Protein 8R0L (pdb70)

B-factor: mean 43.09, std 18.95, range [13.52, 191.43]

Foldseek 3Di:
DWADALLQFWAQPVLLVLLLCLLVVLLVLLVVQLVVLVVCQQLFDPLLNLLSVLLNLLSVLRNVLSVQLSVLSVVQWPDDDSITGGDPSSVSNPLSVLVSQLSNQLSVLSNLLSLFPDDDVRSVVLSVLLNVLRNQLSVLQCQLCDNPSRNTDLVSLVVSNVRSVVSLVRSLCSSVVRLVVRLVVDDVVLNVLSVVLSCQQNVLVVQLVVLSVLSNPHYHSVSSSVSSNSSSVSSSCCSNVSSVSSVVSSSLVRLVCCVVVVDFRQAFRDDPNRTSHHGDDD/DWADALLQFKAQPVLLVLLLCLLVVLLVLLVVQLVVLVVCQQLFDPLLNLLSVLLNLLSVLRNVLSVQLSVLSVVQWPDDDSITGGDPSSVSNPLSVLVSQLSNQLSLLLNLLSLFPDDDCCNVVLSVLLNVLRNQLSVLQCCLCDNPSRNTDLVSLVVSNVVSVVSLVRSLCSSVVRLVVRLVVDDVVLNVLSVVLSCQQNVLVVQLVVLSVLSNPHYHSVSSSVSSNSSSVSSSCCSNVSSVSSVVSSSLVRLVCCVVVVDFRQAFRDDPNRTSHHGDDD/DWADALLQFWAQPVLLVLLLVLLVVLLVLLVVQLVVLVVCQQLFDPLLNLLSVLLNLLSVLRNVLSVQLSVLSVVQWPDDDSITGGDPSSVSNPLSVLVSQLSNQLSVLSNLLSLFPDDDVRSVVLSVLLNVLRNQLSVLQCQLCDNPPNNTDLVSLVVSNVVSVVSLVRSLCSSVVRLVVRLVVDDVVLNVLSVVLSCQQNVLVVQLVVLSVLSNPHYHSVSSSVSSNSSSVSSSCCSNVSSVSSVVSSSLVRLVCCVVVVDFRQAFRDDPNRTSHHGDDD/DWADALLQFKAQPVLLVLLLCLLVVLLVLLVVQLVVLVVCQQLFDPLLSLLSVLLNLLSVLRNVLSVQLSVLSVVQWPDDDSITGGDPSSVSNPLSVLVSQLSNQLSVLSNLLSLFPDDDVRSVVLSVLLNVLRNQLSVLQCQLCDNPSRNTDLVSLVVSNVVSVVSLVRSLCSSVVRLVVRLVVDDVVLNVLSVVLSCQQNVLVVQLVVLSVLSNPHYHSVSSSVSSNSSSVSSSCCSNVSSVSSVVSSSLVRLVCCVVVVDFRQAFRDDPNRTSHHGDDD/DWADALLQFKAQPVLLVLLLVLLVVLLVLLVVQLVVLVVCQQLFDPLLNLLSVLLNLLSVLRNVLSVQLSVLSVVQWPDDDSITGGDPSSVSNPLSVLVSQLSNQLSVLRNLLSLFPDDDVRSVVLSVLLNVLRNQLSVLQCCLCDNPSRNTDLVSLVVSNVVSVVSLVRNLCSSVVRLVVRLVVDDVVLNVLSVVLSCQQNVLVVQLVVLSVLSNPHYHSVSSSVSSNSSSVSSSCCSNVSSVSSVVSSSLVRLVCCVVVVDFRQAFRDDPNRTSHHGDDD

Solvent-accessible surface area: 47078 Å² total; per-residue (Å²): 112,123,25,37,1,9,21,67,13,40,0,59,68,36,28,13,10,31,0,6,0,20,0,17,8,0,9,14,2,0,36,23,2,32,6,76,4,59,19,16,83,43,16,5,10,14,62,2,38,53,0,4,12,1,8,0,0,0,1,22,2,0,9,76,10,0,62,43,0,16,96,11,3,64,70,0,9,63,67,100,62,79,73,27,50,32,61,62,32,0,29,19,0,12,2,4,2,22,7,1,18,3,19,0,12,10,8,2,0,25,0,0,17,19,0,5,29,27,58,18,112,71,19,58,64,31,77,124,42,0,44,49,4,0,56,65,19,16,38,9,5,0,20,0,1,4,7,68,36,30,0,73,24,31,36,14,0,92,100,60,14,57,59,15,55,81,48,59,101,76,0,15,92,41,0,71,57,9,5,102,102,0,39,106,98,21,52,121,58,0,17,58,28,0,122,67,0,11,100,61,0,28,63,9,13,45,54,31,52,99,7,29,87,22,11,22,110,96,61,25,10,108,76,2,9,29,8,2,46,52,10,0,60,8,0,35,76,4,3,34,32,0,3,21,31,0,22,69,0,0,23,19,25,6,0,26,19,31,141,75,62,58,20,64,14,89,55,4,2,20,20,33,42,85,62,34,4,87,18,20,91,44,113,122,26,38,1,10,20,68,13,40,0,57,67,35,28,16,12,32,0,7,0,19,0,16,9,0,9,15,2,0,35,22,1,32,6,75,4,60,18,16,81,43,15,5,9,13,65,2,38,47,0,4,11,1,8,0,0,0,2,21,3,0,9,77,10,1,61,43,0,16,100,8,3,65,72,0,9,62,65,101,62,79,73,28,50,32,62,61,31,0,28,17,0,12,2,4,2,21,6,1,18,2,21,0,12,8,8,2,0,26,0,0,20,17,0,6,31,22,62,34,144,35,19,92,48,23,79,122,43,0,44,49,4,0,57,64,21,15,39,9,5,1,20,0,2,4,8,69,36,31,0,74,25,30,37,13,0,91,100,60,14,56,60,15,55,81,48,56,100,74,0,16,92,42,0,69,49,8,4,161,101,0,37,106,97,20,53,123,59,0,16,59,30,0,121,69,0,11,100,60,0,29,62,10,12,45,54,31,53,99,6,28,86,22,12,21,112,94,61,25,11,108,75,2,9,29,8,2,44,52,10,0,60,8,0,36,75,4,3,32,33,0,3,20,30,0,21,68,0,0,25,20,23,6,0,26,19,31,141,74,61,58,19,66,14,89,55,4,2,18,18,29,33,77,63,34,4,88,18,21,93,40,150,118,24,49,1,8,23,66,18,39,0,57,67,37,28,13,10,32,0,7,0,18,0,16,9,0,8,14,2,0,35,21,1,30,8,70,3,60,17,15,83,43,16,5,10,14,66,3,38,53,0,4,11,1,6,0,0,0,2,21,3,0,9,76,10,0,61,43,0,15,101,9,3,66,68,0,10,62,66,102,62,78,73,28,50,28,59,61,30,0,28,20,0,13,2,5,2,22,6,1,18,3,20,0,12,9,7,2,0,25,0,0,18,19,0,5,31,25,65,14,115,70,20,59,64,30,76,122,41,0,43,48,4,0,55,65,20,15,37,10,4,1,20,1,1,4,7,86,21,29,0,67,26,24,38,12,0,90,101,63,14,57,60,14,57,82,49,58,101,75,0,15,92,42,0,68,49,8,5,165,102,0,36,106,97,21,52,121,58,0,16,59,30,0,121,69,0,10,102,60,0,28,61,9,13,44,54,31,50,98,6,29,84,22,10,20,111,95,62,26,10,109,77,3,8,30,8,2,44,52,9,0,61,7,0,36,78,4,3,32,34,0,3,22,29,0,23,70,0,0,23,18,25,6,0,27,19,32,142,74,62,57,20,64,14,90,56,3,2,19,20,28,34,76,64,34,4,85,18,20,94,41,113,123,22,36,1,9,20,66,14,41,0,59,66,37,27,15,10,32,0,6,0,19,0,15,9,0,8,15,2,0,35,22,2,32,7,75,3,60,17,15,84,44,16,6,10,14,67,2,38,53,0,2,12,1,9,0,0,0,1,21,3,0,9,76,10,1,60,42,0,16,98,11,3,64,70,0,8,65,66,104,63,78,74,26,51,33,59,59,34,0,29,18,0,12,2,5,2,22,6,1,18,3,22,0,12,9,9,2,0,25,0,0,19,20,0,5,31,27,52,17,110,64,20,60,66,30,79,126,42,0,44,50,4,0,57,63,21,15,39,10,4,0,20,0,1,4,6,69,37,30,0,74,24,31,37,14,0,91,102,61,14,56,59,14,56,81,48,58,101,74,0,15,91,41,0,68,46,8,4,165,103,0,38,108,97,21,54,123,60,0,16,59,30,0,123,69,0,10,103,60,0,29,61,10,12,45,54,31,50,98,7,30,85,22,11,21,111,94,61,26,10,108,76,3,8,29,8,2,45,51,10,0,60,7,0,36,77,4,3,34,34,0,3,20,29,0,20,70,0,0,24,19,24,6,0,26,19,32,142,74,62,58,20,65,15,88,57,3,2,19,22,28,34,78,64,35,4,85,18,20,92,44,112,122,25,37,1,9,21,66,14,42,0,59,68,37,27,14,10,30,0,5,0,20,0,16,8,0,9,14,2,0,35,21,2,31,7,74,3,61,17,15,83,43,16,6,9,14,66,2,39,53,0,3,11,1,8,0,0,0,2,22,3,0,8,76,10,1,61,44,0,16,98,11,3,63,70,0,9,62,65,101,63,80,73,29,50,33,61,61,32,0,30,19,0,12,2,4,2,22,7,1,17,2,20,0,12,9,8,2,0,25,0,0,17,20,0,6,30,26,64,18,112,71,19,61,64,30,76,124,41,0,44,48,4,0,56,64,20,16,38,9,5,0,19,0,1,4,7,70,35,31,0,73,25,30,36,14,0,93,104,60,14,57,59,14,55,81,46,59,100,74,0,15,90,40,0,70,46,8,5,164,102,0,39,107,97,20,54,120,58,0,16,58,29,0,122,69,0,10,102,61,0,28,64,9,13,44,53,32,51,99,7,28,84,21,11,19,112,97,60,25,10,107,77,2,9,31,10,1,45,51,10,0,59,8,0,34,75,3,3,34,34,0,4,21,30,0,22,70,0,0,23,19,24,6,0,26,17,32,140,75,64,57,18,64,14,89,57,4,2,19,21,27,32,78,64,34,4,87,18,20,94,39

Radius of gyration: 31.23 Å; Cα contacts (8 Å, |Δi|>4): 2442; chains: 5; bounding box: 76×76×67 Å

Secondary structure (DSSP, 8-state):
-B---TTSSPEEHHHHHHHHHHHHHHHHHHHHHHHHHHHTGGGS-GGGHHHHHHHHHHHHHHHHHHHHHHHHHHHHEEE-SSEEEE-TTGGGGTTHHHHHHHHHHHHHHHHHHHTSS--TTHHHHHHHHHHHHHHHHHHHHHIIIIISSSS-BHHHHHHHHHHHHHHHHHHHHHHHHHHHHHGGGS-HHHHHHHHHHHHHHHHHHHHHHHHHHHHHH--SHHHHHHHHHHHHHHHHIIIIIIHHHHHHHHHHHHHHHHHTTS---SS-EESSS-EEE-----/-B---GGGSPEEHHHHHHHHHHHHHHHHHHHHHHHHHHHTGGGS-GGGHHHHHHHHHHHHHHHHHHHHHHHHHHTTEEE-SSEEEE-TTGGGGTTHHHHHHHHHHHHHHHHHHHTSS--STTTTTHHHHHHHHHHHHHHHHHIIIIISSSS-BHHHHHHHHHHHHHHHHHHHHHHHHHHHHHGGGS-HHHHHHHHHHHHHHHHHHHHHHHHHHHHHH--SHHHHHHHHHHHHHHHHIIIIIIHHHHHHHHHHHHHHHHHTTS---SS-EESSS-EEE-----/-B---GGGSPEEHHHHHHHHHHHHHHHHHHHHHHHHHHHTGGGS-GGGHHHHHHHHHHHHHHHHHHHHHHHHHHHHEEE-SSEEEE-TTGGGGTTHHHHHHHHHHHHHHHHHHHTSS--THHHHHHHHHHHHHHHHHHHHHHIIIIISSSS-BHHHHHHHHHHHHHHHHHHHHHHHHHHHHHGGGS-HHHHHHHHHHHHHHHHHHHHHHHHHHHHHH--SHHHHHHHHHHHHHHHHIIIIIIHHHHHHHHHHHHHHHHHTTS---SS-EESSS-EEE-----/-B---TTSSPEEHHHHHHHHHHHHHHHHHHHHHHHHHHHTGGGS-GGGHHHHHHHHHHHHHHHHHHHHHHHHHHHHEEE-SSEEEE-TTGGGGTTHHHHHHHHHHHHHHHHHHHTSS--TTHHHHHHHHHHHHHHHHHHHHHIIIIISSSS-BHHHHHHHHHHHHHHHHHHHHHHHHHHHHHGGGS-HHHHHHHHHHHHHHHHHHHHHHHHHHHHHH--SHHHHHHHHHHHHHHHHIIIIIIHHHHHHHHHHHHHHHHHTTS---SS-EESSS-EEE-----/-B---TTSSPEEHHHHHHHHHHHHHHHHHHHHHHHHHHHTGGGS-GGGHHHHHHHHHHHHHHHHHHHHHHHHHHHHEEE-SSEEEE-TTGGGGTTHHHHHHHHHHHHHHHHHHHTSS--TTHHHHHHHHHHHHHHHHHHHHHIIIIISSSS-BHHHHHHHHHHHHHHHHHHHHHHHHHHHHHGGGS-HHHHHHHHHHHHHHHHHHHHHHHHHHHHHH--SHHHHHHHHHHHHHHHHIIIIIIHHHHHHHHHHHHHHHHHTTS---SS-EESSS-EEE-----

Sequence (1410 aa):
DMISAPWEASLTQAEHSLIFYFLALTGSALLFGLARTWLTRGEVGARYRTAVVARSGIMIVATLSYVFMVLAFTSGYDHVGSLWVPNSEAIMTIAPRYVEWSIAVPLLSIELLSVATLSGVSARRTRLAAVAGAFLMIFTGFLGAVVIGDGRSVGSLIIWGAISTVFWIITAVILIRAIRHSLPQLTPEAAALLKTATIFLMSGWAVYPLAYLIQILFAGGLWTTSIHIILCTADIVVKLGFCGLIHRIAKLRTAEDVRAGVDIHTEAIWISSVKQSDAGIPDMISAPWEASLTQAEHSLIFYFLALTGSALLFGLARTWLTRGEVGARYRTAVVARSGIMIVATLSYVFMVLAFTSGYDHVGSLWVPNSEAIMTIAPRYVEWSIAVPLLSIELLSVATLSGVSARRTRLAAVAGAFLMIFTGFLGAVVIGDGRSVGSLIIWGAISTVFWIITAVILIRAIRHSLPQLTPEAAALLKTATIFLMSGWAVYPLAYLIQILFAGGLWTTSIHIILCTADIVVKLGFCGLIHRIAKLRTAEDVRAGVDIHTEAIWISSVKQSDAGIPDMISAPWEASLTQAEHSLIFYFLALTGSALLFGLARTWLTRGEVGARYRTAVVARSGIMIVATLSYVFMVLAFTSGYDHVGSLWVPNSEAIMTIAPRYVEWSIAVPLLSIELLSVATLSGVSARRTRLAAVAGAFLMIFTGFLGAVVIGDGRSVGSLIIWGAISTVFWIITAVILIRAIRHSLPQLTPEAAALLKTATIFLMSGWAVYPLAYLIQILFAGGLWTTSIHIILCTADIVVKLGFCGLIHRIAKLRTAEDVRAGVDIHTEAIWISSVKQSDAGIPDMISAPWEASLTQAEHSLIFYFLALTGSALLFGLARTWLTRGEVGARYRTAVVARSGIMIVATLSYVFMVLAFTSGYDHVGSLWVPNSEAIMTIAPRYVEWSIAVPLLSIELLSVATLSGVSARRTRLAAVAGAFLMIFTGFLGAVVIGDGRSVGSLIIWGAISTVFWIITAVILIRAIRHSLPQLTPEAAALLKTATIFLMSGWAVYPLAYLIQILFAGGLWTTSIHIILCTADIVVKLGFCGLIHRIAKLRTAEDVRAGVDIHTEAIWISSVKQSDAGIPDMISAPWEASLTQAEHSLIFYFLALTGSALLFGLARTWLTRGEVGARYRTAVVARSGIMIVATLSYVFMVLAFTSGYDHVGSLWVPNSEAIMTIAPRYVEWSIAVPLLSIELLSVATLSGVSARRTRLAAVAGAFLMIFTGFLGAVVIGDGRSVGSLIIWGAISTVFWIITAVILIRAIRHSLPQLTPEAAALLKTATIFLMSGWAVYPLAYLIQILFAGGLWTTSIHIILCTADIVVKLGFCGLIHRIAKLRTAEDVRAGVDIHTEAIWISSVKQSDAGIP

Nearest PDB structures (foldseek):
  8r98-assembly1_A  TM=9.808E-01  e=2.076E-27  Subtercola sp.
  8r97-assembly2_I  TM=9.853E-01  e=4.582E-27  Subtercola sp.
  5g2d-assembly1_A  TM=9.516E-01  e=5.881E-10  Nonlabens marinus S1-08
  7o8k-assembly1_A  TM=9.222E-01  e=3.064E-10  Nonlabens marinus S1-08
  5g2c-assembly1_A  TM=9.242E-01  e=7.777E-10  Nonlabens marinus S1-08

InterPro domains:
  IPR001425 Archaeal/bacterial/fungal rhodopsins [PF01036] (26-254)
  IPR001425 Archaeal/bacterial/fungal rhodopsins [PR00251] (55-75)
  IPR001425 Archaeal/bacterial/fungal rhodopsins [PR00251] (99-120)
  IPR001425 Archaeal/bacterial/fungal rhodopsins [PR00251] (160-181)
  IPR001425 Archaeal/bacterial/fungal rhodopsins [PR00251] (201-219)
  IPR001425 Archaeal/bacterial/fungal rhodopsins [PR00251] (233-251)
  IPR001425 Archaeal/bacterial/fungal rhodopsins [PTHR28286] (33-261)
  IPR001425 Archaeal/bacterial/fungal rhodopsins [SM01021] (22-269)

Structure (mmCIF, N/CA/C/O backbone):
data_8R0L
#
_entry.id   8R0L
#
_cell.length_a   1.00
_cell.length_b   1.00
_cell.length_c   1.00
_cell.angle_alpha   90.00
_cell.angle_beta   90.00
_cell.angle_gamma   90.00
#
_symmetry.space_group_name_H-M   'P 1'
#
loop_
_entity.id
_entity.type
_entity.pdbx_description
1 polymer Rhodopsin
2 non-polymer EICOSANE
3 non-polymer RETINAL
4 water water
#
loop_
_atom_site.group_PDB
_atom_site.id
_atom_site.type_symbol
_atom_site.label_atom_id
_atom_site.label_alt_id
_atom_site.label_comp_id
_atom_site.label_asym_id
_atom_site.label_entity_id
_atom_site.label_seq_id
_atom_site.pdbx_PDB_ins_code
_atom_site.Cartn_x
_atom_site.Cartn_y
_atom_site.Cartn_z
_atom_site.occupancy
_atom_site.B_iso_or_equiv
_atom_site.auth_seq_id
_atom_site.auth_comp_id
_atom_site.auth_asym_id
_atom_site.auth_atom_id
_atom_site.pdbx_PDB_model_num
ATOM 1 N N . ASP A 1 3 ? 141.585 125.494 197.547 1.00 89.11 3 ASP A N 1
ATOM 2 C CA . ASP A 1 3 ? 143.071 125.491 197.538 1.00 89.65 3 ASP A CA 1
ATOM 3 C C . ASP A 1 3 ? 143.546 126.897 197.176 1.00 79.17 3 ASP A C 1
ATOM 4 O O . ASP A 1 3 ? 143.195 127.417 196.121 1.00 79.73 3 ASP A O 1
ATOM 6 N N . MET A 1 4 ? 144.353 127.490 198.062 1.00 77.46 4 MET A N 1
ATOM 7 C CA . MET A 1 4 ? 144.968 128.775 197.790 1.00 79.25 4 MET A CA 1
ATOM 8 C C . MET A 1 4 ? 146.453 128.573 197.481 1.00 68.43 4 MET A C 1
ATOM 9 O O . MET A 1 4 ? 147.151 127.819 198.148 1.00 76.89 4 MET A O 1
ATOM 14 N N . ILE A 1 5 ? 146.904 129.256 196.435 1.00 54.70 5 ILE A N 1
ATOM 15 C CA . ILE A 1 5 ? 148.283 129.269 196.005 1.00 49.79 5 ILE A CA 1
ATOM 16 C C . ILE A 1 5 ? 148.798 130.668 196.266 1.00 44.17 5 ILE A C 1
ATOM 17 O O . ILE A 1 5 ? 148.015 131.596 196.400 1.00 52.36 5 ILE A O 1
ATOM 22 N N . SER A 1 6 ? 150.101 130.836 196.332 1.00 43.95 6 SER A N 1
ATOM 23 C CA . SER A 1 6 ? 150.619 132.185 196.352 1.00 47.00 6 SER A CA 1
ATOM 24 C C . SER A 1 6 ? 150.693 132.677 194.910 1.00 43.89 6 SER A C 1
ATOM 25 O O . SER A 1 6 ? 150.958 131.900 194.001 1.00 51.82 6 SER A O 1
ATOM 28 N N . ALA A 1 7 ? 150.370 133.941 194.681 1.00 38.52 7 ALA A N 1
ATOM 29 C CA . ALA A 1 7 ? 150.534 134.488 193.352 1.00 41.16 7 ALA A CA 1
ATOM 30 C C . ALA A 1 7 ? 152.026 134.625 193.020 1.00 44.63 7 ALA A C 1
ATOM 31 O O . ALA A 1 7 ? 152.888 134.771 193.885 1.00 41.73 7 ALA A O 1
ATOM 33 N N . PRO A 1 8 ? 152.380 134.571 191.725 1.00 41.96 8 PRO A N 1
ATOM 34 C CA . PRO A 1 8 ? 153.757 134.767 191.303 1.00 39.40 8 PRO A CA 1
ATOM 35 C C . PRO A 1 8 ? 154.460 136.003 191.845 1.00 39.14 8 PRO A C 1
ATOM 36 O O . PRO A 1 8 ? 155.670 135.938 192.055 1.00 42.93 8 PRO A O 1
ATOM 40 N N . TRP A 1 9 ? 153.724 137.101 192.094 1.00 40.32 9 TRP A N 1
ATOM 41 C CA . TRP A 1 9 ? 154.322 138.362 192.557 1.00 42.83 9 TRP A CA 1
ATOM 42 C C . TRP A 1 9 ? 154.434 138.380 194.088 1.00 41.09 9 TRP A C 1
ATOM 43 O O . TRP A 1 9 ? 154.886 139.357 194.668 1.00 41.64 9 TRP A O 1
ATOM 54 N N . GLU A 1 10 ? 153.990 137.310 194.738 1.00 41.86 10 GLU A N 1
ATOM 55 C CA . GLU A 1 10 ? 154.034 137.196 196.180 1.00 48.30 10 GLU A CA 1
ATOM 56 C C . GLU A 1 10 ? 155.183 136.305 196.653 1.00 56.71 10 GLU A C 1
ATOM 57 O O . GLU A 1 10 ? 155.004 135.545 197.608 1.00 72.08 10 GLU A O 1
ATOM 63 N N . ALA A 1 11 ? 156.317 136.296 195.955 1.00 50.32 11 ALA A N 1
ATOM 64 C CA . ALA A 1 11 ? 157.437 135.452 196.345 1.00 45.65 11 ALA A CA 1
ATOM 65 C C . ALA A 1 11 ? 158.656 136.339 196.464 1.00 51.52 11 ALA A C 1
ATOM 66 O O . ALA A 1 11 ? 158.857 137.227 195.629 1.00 54.14 11 ALA A O 1
ATOM 68 N N . SER A 1 12 ? 159.440 136.120 197.519 1.00 52.60 12 SER A N 1
ATOM 69 C CA . SER A 1 12 ? 160.649 136.896 197.683 1.00 52.30 12 SER A CA 1
ATOM 70 C C . SER A 1 12 ? 161.713 136.284 196.778 1.00 47.94 12 SER A C 1
ATOM 71 O O . SER A 1 12 ? 161.805 135.063 196.613 1.00 40.24 12 SER A O 1
ATOM 74 N N . LEU A 1 13 ? 162.506 137.170 196.188 1.00 39.05 13 LEU A N 1
ATOM 75 C CA . LEU A 1 13 ? 163.489 136.743 195.226 1.00 35.72 13 LEU A CA 1
ATOM 76 C C . LEU A 1 13 ? 164.847 136.757 195.921 1.00 35.08 13 LEU A C 1
ATOM 77 O O . LEU A 1 13 ? 165.161 137.710 196.616 1.00 37.84 13 LEU A O 1
ATOM 82 N N . THR A 1 14 ? 165.631 135.697 195.710 1.00 32.16 14 THR A N 1
ATOM 83 C CA . THR A 1 14 ? 167.060 135.730 195.906 1.00 30.25 14 THR A CA 1
ATOM 84 C C . THR A 1 14 ? 167.662 136.696 194.898 1.00 35.74 14 THR A C 1
ATOM 85 O O . THR A 1 14 ? 167.117 136.839 193.812 1.00 42.74 14 THR A O 1
ATOM 89 N N . GLN A 1 15 ? 168.779 137.342 195.245 1.00 42.44 15 GLN A N 1
ATOM 90 C CA . GLN A 1 15 ? 169.420 138.349 194.401 1.00 47.79 15 GLN A CA 1
ATOM 91 C C . GLN A 1 15 ? 169.749 137.810 192.997 1.00 40.36 15 GLN A C 1
ATOM 92 O O . GLN A 1 15 ? 169.693 138.571 192.024 1.00 32.08 15 GLN A O 1
ATOM 98 N N . ALA A 1 16 ? 170.083 136.510 192.887 1.00 32.34 16 ALA A N 1
ATOM 99 C CA . ALA A 1 16 ? 170.272 135.906 191.578 1.00 31.57 16 ALA A CA 1
ATOM 100 C C . ALA A 1 16 ? 168.991 136.010 190.756 1.00 37.24 16 ALA A C 1
ATOM 101 O O . ALA A 1 16 ? 169.026 136.456 189.609 1.00 49.23 16 ALA A O 1
ATOM 103 N N . GLU A 1 17 ? 167.874 135.602 191.356 1.00 32.65 17 GLU A N 1
ATOM 104 C CA . GLU A 1 17 ? 166.582 135.665 190.714 1.00 28.56 17 GLU A CA 1
ATOM 105 C C . GLU A 1 17 ? 166.244 137.102 190.380 1.00 24.90 17 GLU A C 1
ATOM 106 O O . GLU A 1 17 ? 165.715 137.372 189.313 1.00 30.34 17 GLU A O 1
ATOM 112 N N . HIS A 1 18 ? 166.505 138.020 191.293 1.00 24.55 18 HIS A N 1
ATOM 113 C CA . HIS A 1 18 ? 166.134 139.409 191.077 1.00 25.72 18 HIS A CA 1
ATOM 114 C C . HIS A 1 18 ? 166.910 139.951 189.877 1.00 29.19 18 HIS A C 1
ATOM 115 O O . HIS A 1 18 ? 166.393 140.764 189.101 1.00 30.79 18 HIS A O 1
ATOM 122 N N . SER A 1 19 ? 168.156 139.486 189.761 1.00 28.68 19 SER A N 1
ATOM 123 C CA . SER A 1 19 ? 169.061 139.925 188.725 1.00 29.95 19 SER A CA 1
ATOM 124 C C . SER A 1 19 ? 168.672 139.330 187.382 1.00 29.95 19 SER A C 1
ATOM 125 O O . SER A 1 19 ? 168.586 140.063 186.391 1.00 27.98 19 SER A O 1
ATOM 128 N N . LEU A 1 20 ? 168.417 138.015 187.376 1.00 26.76 20 LEU A N 1
ATOM 129 C CA . LEU A 1 20 ? 167.886 137.361 186.197 1.00 26.24 20 LEU A CA 1
ATOM 130 C C . LEU A 1 20 ? 166.566 137.985 185.715 1.00 25.36 20 LEU A C 1
ATOM 131 O O . LEU A 1 20 ? 166.379 138.168 184.527 1.00 27.65 20 LEU A O 1
ATOM 136 N N . ILE A 1 21 ? 165.673 138.414 186.587 1.00 24.98 21 ILE A N 1
ATOM 137 C CA . ILE A 1 21 ? 164.397 138.913 186.103 1.00 25.02 21 ILE A CA 1
ATOM 138 C C . ILE A 1 21 ? 164.553 140.292 185.488 1.00 27.65 21 ILE A C 1
ATOM 139 O O . ILE A 1 21 ? 163.830 140.616 184.551 1.00 31.89 21 ILE A O 1
ATOM 144 N N . PHE A 1 22 ? 165.421 141.133 186.050 1.00 32.00 22 PHE A N 1
ATOM 145 C CA . PHE A 1 22 ? 165.699 142.442 185.477 1.00 31.97 22 PHE A CA 1
ATOM 146 C C . PHE A 1 22 ? 166.314 142.250 184.089 1.00 28.43 22 PHE A C 1
ATOM 147 O O . PHE A 1 22 ? 165.951 142.952 183.145 1.00 26.81 22 PHE A O 1
ATOM 155 N N . TYR A 1 23 ? 167.233 141.286 183.976 1.00 23.26 23 TYR A N 1
ATOM 156 C CA . TYR A 1 23 ? 167.929 141.080 182.729 1.00 24.06 23 TYR A CA 1
ATOM 157 C C . TYR A 1 23 ? 166.928 140.794 181.610 1.00 28.06 23 TYR A C 1
ATOM 158 O O . TYR A 1 23 ? 166.820 141.565 180.646 1.00 29.86 23 TYR A O 1
ATOM 167 N N . PHE A 1 24 ? 166.148 139.723 181.799 1.00 25.75 24 PHE A N 1
ATOM 168 C CA . PHE A 1 24 ? 165.205 139.246 180.820 1.00 22.44 24 PHE A CA 1
ATOM 169 C C . PHE A 1 24 ? 164.133 140.288 180.557 1.00 22.74 24 PHE A C 1
ATOM 170 O O . PHE A 1 24 ? 163.708 140.474 179.423 1.00 27.14 24 PHE A O 1
ATOM 178 N N . LEU A 1 25 ? 163.707 141.010 181.565 1.00 22.80 25 LEU A N 1
ATOM 179 C CA . LEU A 1 25 ? 162.705 142.020 181.301 1.00 25.69 25 LEU A CA 1
ATOM 180 C C . LEU A 1 25 ? 163.261 143.129 180.425 1.00 25.08 25 LEU A C 1
ATOM 181 O O . LEU A 1 25 ? 162.559 143.650 179.578 1.00 29.57 25 LEU A O 1
ATOM 186 N N . ALA A 1 26 ? 164.498 143.528 180.676 1.00 29.46 26 ALA A N 1
ATOM 187 C CA . ALA A 1 26 ? 165.155 144.599 179.933 1.00 29.17 26 ALA A CA 1
ATOM 188 C C . ALA A 1 26 ? 165.632 144.103 178.562 1.00 25.43 26 ALA A C 1
ATOM 189 O O . ALA A 1 26 ? 165.605 144.873 177.606 1.00 23.18 26 ALA A O 1
ATOM 191 N N . LEU A 1 27 ? 166.046 142.832 178.477 1.00 22.42 27 LEU A N 1
ATOM 192 C CA . LEU A 1 27 ? 166.399 142.230 177.203 1.00 25.14 27 LEU A CA 1
ATOM 193 C C . LEU A 1 27 ? 165.209 142.236 176.243 1.00 28.42 27 LEU A C 1
ATOM 194 O O . LEU A 1 27 ? 165.382 142.438 175.049 1.00 31.54 27 LEU A O 1
ATOM 199 N N . THR A 1 28 ? 164.014 141.999 176.776 1.00 28.45 28 THR A N 1
ATOM 200 C CA . THR A 1 28 ? 162.821 141.907 175.972 1.00 28.65 28 THR A CA 1
ATOM 201 C C . THR A 1 28 ? 162.420 143.300 175.528 1.00 27.90 28 THR A C 1
ATOM 202 O O . THR A 1 28 ? 162.103 143.482 174.365 1.00 34.91 28 THR A O 1
ATOM 206 N N . GLY A 1 29 ? 162.455 144.280 176.411 1.00 25.80 29 GLY A N 1
ATOM 207 C CA . GLY A 1 29 ? 162.043 145.607 176.004 1.00 28.65 29 GLY A CA 1
ATOM 208 C C . GLY A 1 29 ? 162.949 146.157 174.911 1.00 30.46 29 GLY A C 1
ATOM 209 O O . GLY A 1 29 ? 162.495 146.815 173.982 1.00 35.73 29 GLY A O 1
ATOM 210 N N . SER A 1 30 ? 164.228 145.838 175.043 1.00 32.46 30 SER A N 1
ATOM 211 C CA . SER A 1 30 ? 165.259 146.268 174.131 1.00 33.47 30 SER A CA 1
ATOM 212 C C . SER A 1 30 ? 165.070 145.618 172.769 1.00 30.85 30 SER A C 1
ATOM 213 O O . SER A 1 30 ? 165.126 146.311 171.755 1.00 33.15 30 SER A O 1
ATOM 216 N N . ALA A 1 31 ? 164.856 144.300 172.774 1.00 25.85 31 ALA A N 1
ATOM 217 C CA . ALA A 1 31 ? 164.687 143.551 171.548 1.00 26.53 31 ALA A CA 1
ATOM 218 C C . ALA A 1 31 ? 163.444 144.038 170.808 1.00 27.87 31 ALA A C 1
ATOM 219 O O . ALA A 1 31 ? 163.449 144.098 169.592 1.00 33.64 31 ALA A O 1
ATOM 221 N N . LEU A 1 32 ? 162.409 144.430 171.537 1.00 27.98 32 LEU A N 1
ATOM 222 C CA . LEU A 1 32 ? 161.173 144.825 170.904 1.00 30.34 32 LEU A CA 1
ATOM 223 C C . LEU A 1 32 ? 161.273 146.255 170.410 1.00 31.17 32 LEU A C 1
ATOM 224 O O . LEU A 1 32 ? 160.499 146.640 169.541 1.00 35.46 32 LEU A O 1
ATOM 229 N N . LEU A 1 33 ? 162.178 147.044 170.982 1.00 32.21 33 LEU A N 1
ATOM 230 C CA . LEU A 1 33 ? 162.386 148.407 170.521 1.00 34.36 33 LEU A CA 1
ATOM 231 C C . LEU A 1 33 ? 163.254 148.389 169.256 1.00 32.97 33 LEU A C 1
ATOM 232 O O . LEU A 1 33 ? 163.036 149.174 168.343 1.00 34.85 33 LEU A O 1
ATOM 237 N N . PHE A 1 34 ? 164.181 147.437 169.172 1.00 30.55 34 PHE A N 1
ATOM 238 C CA . PHE A 1 34 ? 164.861 147.164 167.927 1.00 31.78 34 PHE A CA 1
ATOM 239 C C . PHE A 1 34 ? 163.855 146.695 166.879 1.00 34.45 34 PHE A C 1
ATOM 240 O O . PHE A 1 34 ? 163.929 147.107 165.726 1.00 40.18 34 PHE A O 1
ATOM 248 N N . GLY A 1 35 ? 162.927 145.826 167.284 1.00 31.00 35 GLY A N 1
ATOM 249 C CA . GLY A 1 35 ? 161.937 145.285 166.383 1.00 29.20 35 GLY A CA 1
ATOM 250 C C . GLY A 1 35 ? 161.020 146.370 165.839 1.00 27.49 35 GLY A C 1
ATOM 251 O O . GLY A 1 35 ? 160.567 146.286 164.708 1.00 33.20 35 GLY A O 1
ATOM 252 N N . LEU A 1 36 ? 160.786 147.396 166.635 1.00 26.40 36 LEU A N 1
ATOM 253 C CA . LEU A 1 36 ? 159.983 148.514 166.202 1.00 27.78 36 LEU A CA 1
ATOM 254 C C . LEU A 1 36 ? 160.743 149.345 165.185 1.00 26.62 36 LEU A C 1
ATOM 255 O O . LEU A 1 36 ? 160.182 149.779 164.196 1.00 32.35 36 LEU A O 1
ATOM 260 N N . ALA A 1 37 ? 162.013 149.582 165.438 1.00 27.18 37 ALA A N 1
ATOM 261 C CA . ALA A 1 37 ? 162.828 150.347 164.514 1.00 28.78 37 ALA A CA 1
ATOM 262 C C . ALA A 1 37 ? 162.973 149.618 163.177 1.00 27.06 37 ALA A C 1
ATOM 263 O O . ALA A 1 37 ? 162.888 150.253 162.139 1.00 32.45 37 ALA A O 1
ATOM 265 N N . ARG A 1 38 ? 163.137 148.303 163.207 1.00 24.80 38 ARG A N 1
ATOM 266 C CA . ARG A 1 38 ? 163.251 147.488 162.016 1.00 26.99 38 ARG A CA 1
ATOM 267 C C . ARG A 1 38 ? 161.970 147.565 161.186 1.00 28.93 38 ARG A C 1
ATOM 268 O O . ARG A 1 38 ? 162.002 147.598 159.960 1.00 30.06 38 ARG A O 1
ATOM 276 N N . THR A 1 39 ? 160.836 147.621 161.869 1.00 29.71 39 THR A N 1
ATOM 277 C CA . THR A 1 39 ? 159.556 147.645 161.204 1.00 29.14 39 THR A CA 1
ATOM 278 C C . THR A 1 39 ? 159.422 148.944 160.437 1.00 27.06 39 THR A C 1
ATOM 279 O O . THR A 1 39 ? 158.933 148.938 159.312 1.00 28.82 39 THR A O 1
ATOM 283 N N . TRP A 1 40 ? 159.888 150.031 161.037 1.00 27.07 40 TRP A N 1
ATOM 284 C CA . TRP A 1 40 ? 159.707 151.338 160.449 1.00 29.95 40 TRP A CA 1
ATOM 285 C C . TRP A 1 40 ? 160.678 151.516 159.294 1.00 27.06 40 TRP A C 1
ATOM 286 O O . TRP A 1 40 ? 160.330 152.104 158.279 1.00 30.23 40 TRP A O 1
ATOM 297 N N . LEU A 1 41 ? 161.879 150.973 159.456 1.00 24.28 41 LEU A N 1
ATOM 298 C CA . LEU A 1 41 ? 162.923 151.121 158.477 1.00 23.94 41 LEU A CA 1
ATOM 299 C C . LEU A 1 41 ? 162.635 150.291 157.241 1.00 21.61 41 LEU A C 1
ATOM 300 O O . LEU A 1 41 ? 163.131 150.631 156.168 1.00 23.76 41 LEU A O 1
ATOM 305 N N . THR A 1 42 ? 161.874 149.214 157.380 1.00 20.05 42 THR A N 1
ATOM 306 C CA . THR A 1 42 ? 161.700 148.299 156.268 1.00 21.19 42 THR A CA 1
ATOM 307 C C . THR A 1 42 ? 160.291 148.412 155.711 1.00 20.43 42 THR A C 1
ATOM 308 O O . THR A 1 42 ? 159.934 147.625 154.855 1.00 24.32 42 THR A O 1
ATOM 312 N N . ARG A 1 43 ? 159.540 149.436 156.107 1.00 20.40 43 ARG A N 1
ATOM 313 C CA . ARG A 1 43 ? 158.141 149.526 155.749 1.00 22.91 43 ARG A CA 1
ATOM 314 C C . ARG A 1 43 ? 157.947 149.752 154.247 1.00 25.62 43 ARG A C 1
ATOM 315 O O . ARG A 1 43 ? 156.886 149.399 153.734 1.00 35.44 43 ARG A O 1
ATOM 323 N N . GLY A 1 44 ? 158.924 150.322 153.550 1.00 22.07 44 GLY A N 1
ATOM 324 C CA . GLY A 1 44 ? 158.791 150.570 152.137 1.00 22.01 44 GLY A CA 1
ATOM 325 C C . GLY A 1 44 ? 159.178 149.390 151.268 1.00 22.80 44 GLY A C 1
ATOM 326 O O . GLY A 1 44 ? 159.081 149.502 150.054 1.00 28.82 44 GLY A O 1
ATOM 327 N N . GLU A 1 45 ? 159.526 148.261 151.869 1.00 22.91 45 GLU A N 1
ATOM 328 C CA . GLU A 1 45 ? 159.884 147.079 151.110 1.00 24.44 45 GLU A CA 1
ATOM 329 C C . GLU A 1 45 ? 158.612 146.355 150.704 1.00 23.85 45 GLU A C 1
ATOM 330 O O . GLU A 1 45 ? 158.663 145.398 149.951 1.00 28.52 45 GLU A O 1
ATOM 336 N N . VAL A 1 46 ? 157.471 146.763 151.254 1.00 23.98 46 VAL A N 1
ATOM 337 C CA . VAL A 1 46 ? 156.239 146.037 151.022 1.00 25.44 46 VAL A CA 1
ATOM 338 C C . VAL A 1 46 ? 155.280 146.947 150.271 1.00 25.66 46 VAL A C 1
ATOM 339 O O . VAL A 1 46 ? 155.270 148.155 150.492 1.00 27.25 46 VAL A O 1
ATOM 343 N N . GLY A 1 47 ? 154.524 146.360 149.342 1.00 22.35 47 GLY A N 1
ATOM 344 C CA . GLY A 1 47 ? 153.543 147.098 148.588 1.00 21.52 47 GLY A CA 1
ATOM 345 C C . GLY A 1 47 ? 152.346 147.468 149.450 1.00 23.56 47 GLY A C 1
ATOM 346 O O . GLY A 1 47 ? 152.121 146.868 150.486 1.00 30.94 47 GLY A O 1
ATOM 347 N N . ALA A 1 48 ? 151.586 148.453 148.998 1.00 23.13 48 ALA A N 1
ATOM 348 C CA . ALA A 1 48 ? 150.388 148.909 149.656 1.00 23.49 48 ALA A CA 1
ATOM 349 C C . ALA A 1 48 ? 149.325 147.808 149.752 1.00 21.60 48 ALA A C 1
ATOM 350 O O . ALA A 1 48 ? 148.480 147.903 150.634 1.00 28.89 48 ALA A O 1
ATOM 352 N N . ARG A 1 49 ? 149.324 146.796 148.886 1.00 17.83 49 ARG A N 1
ATOM 353 C CA . ARG A 1 49 ? 148.374 145.715 149.052 1.00 16.94 49 ARG A CA 1
ATOM 354 C C . ARG A 1 49 ? 148.585 145.016 150.391 1.00 17.28 49 ARG A C 1
ATOM 355 O O . ARG A 1 49 ? 147.634 144.456 150.910 1.00 20.62 49 ARG A O 1
ATOM 363 N N . TYR A 1 50 ? 149.784 145.107 150.978 1.00 17.31 50 TYR A N 1
ATOM 364 C CA . TYR A 1 50 ? 150.153 144.271 152.105 1.00 18.82 50 TYR A CA 1
ATOM 365 C C . TYR A 1 50 ? 150.587 145.148 153.259 1.00 19.81 50 TYR A C 1
ATOM 366 O O . TYR A 1 50 ? 151.264 144.657 154.145 1.00 22.40 50 TYR A O 1
ATOM 375 N N . ARG A 1 51 ? 150.097 146.392 153.306 1.00 19.91 51 ARG A N 1
ATOM 376 C CA . ARG A 1 51 ? 150.559 147.330 154.305 1.00 20.28 51 ARG A CA 1
ATOM 377 C C . ARG A 1 51 ? 149.979 146.998 155.679 1.00 19.63 51 ARG A C 1
ATOM 378 O O . ARG A 1 51 ? 150.503 147.464 156.681 1.00 22.39 51 ARG A O 1
ATOM 386 N N . THR A 1 52 ? 148.948 146.167 155.745 1.00 21.10 52 THR A N 1
ATOM 387 C CA . THR A 1 52 ? 148.380 145.781 157.020 1.00 24.94 52 THR A CA 1
ATOM 388 C C . THR A 1 52 ? 149.386 144.968 157.816 1.00 25.22 52 THR A C 1
ATOM 389 O O . THR A 1 52 ? 149.458 145.113 159.034 1.00 29.27 52 THR A O 1
ATOM 393 N N . ALA A 1 53 ? 150.190 144.180 157.110 1.00 24.55 53 ALA A N 1
ATOM 394 C CA . ALA A 1 53 ? 151.232 143.400 157.741 1.00 28.35 53 ALA A CA 1
ATOM 395 C C . ALA A 1 53 ? 152.174 144.301 158.533 1.00 28.10 53 ALA A C 1
ATOM 396 O O . ALA A 1 53 ? 152.572 143.972 159.643 1.00 32.78 53 ALA A O 1
ATOM 398 N N . VAL A 1 54 ? 152.510 145.441 157.954 1.00 27.22 54 VAL A N 1
ATOM 399 C CA . VAL A 1 54 ? 153.409 146.389 158.578 1.00 28.94 54 VAL A CA 1
ATOM 400 C C . VAL A 1 54 ? 152.726 147.089 159.751 1.00 24.43 54 VAL A C 1
ATOM 401 O O . VAL A 1 54 ? 153.361 147.392 160.749 1.00 25.74 54 VAL A O 1
ATOM 405 N N . VAL A 1 55 ? 151.445 147.377 159.603 1.00 22.08 55 VAL A N 1
ATOM 406 C CA . VAL A 1 55 ? 150.713 148.119 160.607 1.00 24.04 55 VAL A CA 1
ATOM 407 C C . VAL A 1 55 ? 150.517 147.243 161.852 1.00 21.79 55 VAL A C 1
ATOM 408 O O . VAL A 1 55 ? 150.757 147.687 162.968 1.00 20.71 55 VAL A O 1
ATOM 412 N N . ALA A 1 56 ? 150.065 146.010 161.644 1.00 20.05 56 ALA A N 1
ATOM 413 C CA . ALA A 1 56 ? 149.959 145.033 162.706 1.00 22.17 56 ALA A CA 1
ATOM 414 C C . ALA A 1 56 ? 151.300 144.870 163.419 1.00 24.34 56 ALA A C 1
ATOM 415 O O . ALA A 1 56 ? 151.374 145.030 164.633 1.00 28.65 56 ALA A O 1
ATOM 417 N N . ARG A 1 57 ? 152.361 144.625 162.661 1.00 24.45 57 ARG A N 1
ATOM 418 C CA . ARG A 1 57 ? 153.669 144.433 163.236 1.00 27.57 57 ARG A CA 1
ATOM 419 C C . ARG A 1 57 ? 154.100 145.661 164.032 1.00 26.55 57 ARG A C 1
ATOM 420 O O . ARG A 1 57 ? 154.601 145.525 165.140 1.00 28.90 57 ARG A O 1
ATOM 428 N N . SER A 1 58 ? 153.914 146.855 163.491 1.00 26.60 58 SER A N 1
ATOM 429 C CA . SER A 1 58 ? 154.251 148.064 164.225 1.00 29.35 58 SER A CA 1
ATOM 430 C C . SER A 1 58 ? 153.503 148.126 165.551 1.00 28.47 58 SER A C 1
ATOM 431 O O . SER A 1 58 ? 154.074 148.518 166.560 1.00 30.49 58 SER A O 1
ATOM 434 N N . GLY A 1 59 ? 152.224 147.753 165.534 1.00 27.28 59 GLY A N 1
ATOM 435 C CA . GLY A 1 59 ? 151.409 147.782 166.735 1.00 29.16 59 GLY A CA 1
ATOM 436 C C . GLY A 1 59 ? 151.867 146.755 167.757 1.00 28.10 59 GLY A C 1
ATOM 437 O O . GLY A 1 59 ? 152.000 147.067 168.936 1.00 28.85 59 GLY A O 1
ATOM 438 N N . ILE A 1 60 ? 152.172 145.548 167.279 1.00 27.86 60 ILE A N 1
ATOM 439 C CA . ILE A 1 60 ? 152.735 144.534 168.150 1.00 26.94 60 ILE A CA 1
ATOM 440 C C . ILE A 1 60 ? 153.993 145.064 168.838 1.00 26.08 60 ILE A C 1
ATOM 441 O O . ILE A 1 60 ? 154.140 144.874 170.029 1.00 30.99 60 ILE A O 1
ATOM 446 N N . MET A 1 61 ? 154.849 145.799 168.148 1.00 27.75 61 MET A N 1
ATOM 447 C CA . MET A 1 61 ? 156.140 146.143 168.722 1.00 31.27 61 MET A CA 1
ATOM 448 C C . MET A 1 61 ? 155.990 147.328 169.673 1.00 31.15 61 MET A C 1
ATOM 449 O O . MET A 1 61 ? 156.720 147.408 170.652 1.00 34.39 61 MET A O 1
ATOM 454 N N . ILE A 1 62 ? 155.087 148.265 169.380 1.00 34.91 62 ILE A N 1
ATOM 455 C CA . ILE A 1 62 ? 154.911 149.431 170.234 1.00 39.10 62 ILE A CA 1
ATOM 456 C C . ILE A 1 62 ? 154.217 149.020 171.537 1.00 34.33 62 ILE A C 1
ATOM 457 O O . ILE A 1 62 ? 154.648 149.396 172.623 1.00 32.89 62 ILE A O 1
ATOM 462 N N . VAL A 1 63 ? 153.158 148.225 171.452 1.00 31.75 63 VAL A N 1
ATOM 463 C CA . VAL A 1 63 ? 152.451 147.893 172.676 1.00 35.56 63 VAL A CA 1
ATOM 464 C C . VAL A 1 63 ? 153.367 147.056 173.555 1.00 36.11 63 VAL A C 1
ATOM 465 O O . VAL A 1 63 ? 153.398 147.251 174.761 1.00 46.88 63 VAL A O 1
ATOM 469 N N . ALA A 1 64 ? 154.140 146.161 172.949 1.00 34.27 64 ALA A N 1
ATOM 470 C CA . ALA A 1 64 ? 154.999 145.285 173.712 1.00 32.81 64 ALA A CA 1
ATOM 471 C C . ALA A 1 64 ? 156.139 146.068 174.356 1.00 33.44 64 ALA A C 1
ATOM 472 O O . ALA A 1 64 ? 156.422 145.850 175.525 1.00 40.98 64 ALA A O 1
ATOM 474 N N . THR A 1 65 ? 156.754 146.991 173.626 1.00 31.96 65 THR A N 1
ATOM 475 C CA . THR A 1 65 ? 157.824 147.805 174.179 1.00 37.22 65 THR A CA 1
ATOM 476 C C . THR A 1 65 ? 157.333 148.574 175.406 1.00 37.21 65 THR A C 1
ATOM 477 O O . THR A 1 65 ? 158.020 148.609 176.417 1.00 38.62 65 THR A O 1
ATOM 481 N N . LEU A 1 66 ? 156.147 149.172 175.305 1.00 40.90 66 LEU A N 1
ATOM 482 C CA . LEU A 1 66 ? 155.535 149.896 176.406 1.00 46.39 66 LEU A CA 1
ATOM 483 C C . LEU A 1 66 ? 155.314 149.002 177.616 1.00 45.32 66 LEU A C 1
ATOM 484 O O . LEU A 1 66 ? 155.627 149.384 178.738 1.00 54.67 66 LEU A O 1
ATOM 489 N N . SER A 1 67 ? 154.724 147.839 177.392 1.00 39.63 67 SER A N 1
ATOM 490 C CA . SER A 1 67 ? 154.449 146.952 178.494 1.00 40.41 67 SER A CA 1
ATOM 491 C C . SER A 1 67 ? 155.740 146.602 179.237 1.00 37.07 67 SER A C 1
ATOM 492 O O . SER A 1 67 ? 155.734 146.520 180.455 1.00 44.03 67 SER A O 1
ATOM 495 N N . TYR A 1 68 ? 156.830 146.385 178.503 1.00 34.35 68 TYR A N 1
ATOM 496 C CA . TYR A 1 68 ? 158.053 145.854 179.066 1.00 35.88 68 TYR A CA 1
ATOM 497 C C . TYR A 1 68 ? 158.813 146.976 179.742 1.00 40.04 68 TYR A C 1
ATOM 498 O O . TYR A 1 68 ? 159.606 146.723 180.643 1.00 48.14 68 TYR A O 1
ATOM 507 N N . VAL A 1 69 ? 158.563 148.199 179.300 1.00 45.27 69 VAL A N 1
ATOM 508 C CA . VAL A 1 69 ? 159.145 149.377 179.916 1.00 51.50 69 VAL A CA 1
ATOM 509 C C . VAL A 1 69 ? 158.465 149.590 181.264 1.00 51.46 69 VAL A C 1
ATOM 510 O O . VAL A 1 69 ? 159.132 149.759 182.282 1.00 58.59 69 VAL A O 1
ATOM 514 N N . PHE A 1 70 ? 157.138 149.583 181.243 1.00 45.48 70 PHE A N 1
ATOM 515 C CA . PHE A 1 70 ? 156.366 149.748 182.447 1.00 48.87 70 PHE A CA 1
ATOM 516 C C . PHE A 1 70 ? 156.785 148.699 183.468 1.00 52.23 70 PHE A C 1
ATOM 517 O O . PHE A 1 70 ? 156.875 148.996 184.657 1.00 64.69 70 PHE A O 1
ATOM 525 N N . MET A 1 71 ? 157.023 147.477 182.992 1.00 47.51 71 MET A N 1
ATOM 526 C CA . MET A 1 71 ? 157.295 146.353 183.865 1.00 40.50 71 MET A CA 1
ATOM 527 C C . MET A 1 71 ? 158.674 146.516 184.476 1.00 34.37 71 MET A C 1
ATOM 528 O O . MET A 1 71 ? 158.857 146.195 185.631 1.00 39.64 71 MET A O 1
ATOM 533 N N . VAL A 1 72 ? 159.627 147.001 183.700 1.00 39.20 72 VAL A N 1
ATOM 534 C CA . VAL A 1 72 ? 160.994 147.116 184.175 1.00 50.26 72 VAL A CA 1
ATOM 535 C C . VAL A 1 72 ? 161.066 148.210 185.235 1.00 54.71 72 VAL A C 1
ATOM 536 O O . VAL A 1 72 ? 161.793 148.079 186.214 1.00 59.41 72 VAL A O 1
ATOM 540 N N . LEU A 1 73 ? 160.313 149.286 185.027 1.00 56.83 73 LEU A N 1
ATOM 541 C CA . LEU A 1 73 ? 160.217 150.339 186.021 1.00 64.80 73 LEU A CA 1
ATOM 542 C C . LEU A 1 73 ? 159.390 149.859 187.214 1.00 65.90 73 LEU A C 1
ATOM 543 O O . LEU A 1 73 ? 159.740 150.176 188.348 1.00 77.91 73 LEU A O 1
ATOM 548 N N . ALA A 1 74 ? 158.315 149.100 186.986 1.00 50.03 74 ALA A N 1
ATOM 549 C CA . ALA A 1 74 ? 157.554 148.556 188.101 1.00 49.89 74 ALA A CA 1
ATOM 550 C C . ALA A 1 74 ? 158.421 147.615 188.931 1.00 56.04 74 ALA A C 1
ATOM 551 O O . ALA A 1 74 ? 158.169 147.434 190.120 1.00 66.37 74 ALA A O 1
ATOM 553 N N . PHE A 1 75 ? 159.397 146.972 188.290 1.00 50.58 75 PHE A N 1
ATOM 554 C CA . PHE A 1 75 ? 160.212 145.977 188.957 1.00 49.74 75 PHE A CA 1
ATOM 555 C C . PHE A 1 75 ? 161.152 146.709 189.905 1.00 55.18 75 PHE A C 1
ATOM 556 O O . PHE A 1 75 ? 161.409 146.241 191.013 1.00 64.90 75 PHE A O 1
ATOM 564 N N . THR A 1 76 ? 161.650 147.860 189.455 1.00 60.06 76 THR A N 1
ATOM 565 C CA . THR A 1 76 ? 162.572 148.653 190.250 1.00 69.52 76 THR A CA 1
ATOM 566 C C . THR A 1 76 ? 161.848 149.131 191.508 1.00 71.43 76 THR A C 1
ATOM 567 O O . THR A 1 76 ? 162.435 149.150 192.586 1.00 74.21 76 THR A O 1
ATOM 571 N N . SER A 1 77 ? 160.553 149.435 191.364 1.00 66.53 77 SER A N 1
ATOM 572 C CA . SER A 1 77 ? 159.746 149.973 192.444 1.00 67.19 77 SER A CA 1
ATOM 573 C C . SER A 1 77 ? 158.928 148.914 193.182 1.00 68.01 77 SER A C 1
ATOM 574 O O . SER A 1 77 ? 158.244 149.278 194.135 1.00 84.85 77 SER A O 1
ATOM 577 N N . GLY A 1 78 ? 158.924 147.649 192.752 1.00 55.35 78 GLY A N 1
ATOM 578 C CA . GLY A 1 78 ? 157.969 146.698 193.305 1.00 48.18 78 GLY A CA 1
ATOM 579 C C . GLY A 1 78 ? 158.592 145.689 194.271 1.00 47.00 78 GLY A C 1
ATOM 580 O O . GLY A 1 78 ? 157.891 144.840 194.831 1.00 42.00 78 GLY A O 1
ATOM 581 N N . TYR A 1 79 ? 159.921 145.732 194.396 1.00 46.92 79 TYR A N 1
ATOM 582 C CA . TYR A 1 79 ? 160.636 144.820 195.280 1.00 53.02 79 TYR A CA 1
ATOM 583 C C . TYR A 1 79 ? 161.633 145.646 196.100 1.00 60.62 79 TYR A C 1
ATOM 584 O O . TYR A 1 79 ? 162.212 146.604 195.583 1.00 64.58 79 TYR A O 1
ATOM 593 N N . ASP A 1 80 ? 161.835 145.278 197.377 1.00 64.28 80 ASP A N 1
ATOM 594 C CA . ASP A 1 80 ? 162.744 146.006 198.263 1.00 58.53 80 ASP A CA 1
ATOM 595 C C . ASP A 1 80 ? 163.715 145.037 198.936 1.00 43.02 80 ASP A C 1
ATOM 596 O O . ASP A 1 80 ? 163.328 143.991 199.439 1.00 40.49 80 ASP A O 1
ATOM 601 N N . HIS A 1 81 ? 164.993 145.389 198.917 1.00 43.93 81 HIS A N 1
ATOM 602 C CA . HIS A 1 81 ? 166.009 144.486 199.418 1.00 51.83 81 HIS A CA 1
ATOM 603 C C . HIS A 1 81 ? 165.989 144.548 200.945 1.00 59.46 81 HIS A C 1
ATOM 604 O O . HIS A 1 81 ? 166.296 145.585 201.540 1.00 62.03 81 HIS A O 1
ATOM 611 N N . VAL A 1 82 ? 165.611 143.432 201.565 1.00 60.94 82 VAL A N 1
ATOM 612 C CA . VAL A 1 82 ? 165.473 143.340 203.006 1.00 65.95 82 VAL A CA 1
ATOM 613 C C . VAL A 1 82 ? 166.197 142.076 203.449 1.00 71.17 82 VAL A C 1
ATOM 614 O O . VAL A 1 82 ? 165.572 141.086 203.836 1.00 73.87 82 VAL A O 1
ATOM 618 N N . GLY A 1 83 ? 167.525 142.111 203.350 1.00 71.50 83 GLY A N 1
ATOM 619 C CA . GLY A 1 83 ? 168.330 140.978 203.753 1.00 74.70 83 GLY A CA 1
ATOM 620 C C . GLY A 1 83 ? 169.100 140.450 202.558 1.00 86.67 83 GLY A C 1
ATOM 621 O O . GLY A 1 83 ? 169.718 141.226 201.831 1.00 93.87 83 GLY A O 1
ATOM 622 N N . SER A 1 84 ? 169.053 139.126 202.378 1.00 87.37 84 SER A N 1
ATOM 623 C CA . SER A 1 84 ? 169.571 138.485 201.184 1.00 81.91 84 SER A CA 1
ATOM 624 C C . SER A 1 84 ? 168.473 138.366 200.122 1.00 72.46 84 SER A C 1
ATOM 625 O O . SER A 1 84 ? 168.732 137.898 199.015 1.00 76.10 84 SER A O 1
ATOM 628 N N . LEU A 1 85 ? 167.255 138.796 200.469 1.00 63.58 85 LEU A N 1
ATOM 629 C CA . LEU A 1 85 ? 166.078 138.569 199.648 1.00 56.61 85 LEU A CA 1
ATOM 630 C C . LEU A 1 85 ? 165.524 139.892 199.153 1.00 51.08 85 LEU A C 1
ATOM 631 O O . LEU A 1 85 ? 165.702 140.922 199.783 1.00 58.00 85 LEU A O 1
ATOM 636 N N . TRP A 1 86 ? 164.890 139.848 197.988 1.00 43.43 86 TRP A N 1
ATOM 637 C CA . TRP A 1 86 ? 164.115 140.981 197.548 1.00 42.08 86 TRP A CA 1
ATOM 638 C C . TRP A 1 86 ? 162.655 140.698 197.856 1.00 36.86 86 TRP A C 1
ATOM 639 O O . TRP A 1 86 ? 162.159 139.609 197.588 1.00 38.04 86 TRP A O 1
ATOM 650 N N . VAL A 1 87 ? 161.988 141.667 198.476 1.00 35.81 87 VAL A N 1
ATOM 651 C CA . VAL A 1 87 ? 160.692 141.352 199.025 1.00 40.99 87 VAL A CA 1
ATOM 652 C C . VAL A 1 87 ? 159.659 142.138 198.238 1.00 38.93 87 VAL A C 1
ATOM 653 O O . VAL A 1 87 ? 159.870 143.311 197.936 1.00 39.83 87 VAL A O 1
ATOM 657 N N . PRO A 1 88 ? 158.608 141.447 197.756 1.00 34.20 88 PRO A N 1
ATOM 658 C CA . PRO A 1 88 ? 157.584 142.084 196.943 1.00 41.93 88 PRO A CA 1
ATOM 659 C C . PRO A 1 88 ? 156.739 143.102 197.726 1.00 51.72 88 PRO A C 1
ATOM 660 O O . PRO A 1 88 ? 156.375 142.843 198.874 1.00 62.75 88 PRO A O 1
ATOM 664 N N . ASN A 1 89 ? 156.409 144.238 197.084 1.00 46.57 89 ASN A N 1
ATOM 665 C CA . ASN A 1 89 ? 155.500 145.236 197.630 1.00 48.09 89 ASN A CA 1
ATOM 666 C C . ASN A 1 89 ? 154.209 145.232 196.817 1.00 57.72 89 ASN A C 1
ATOM 667 O O . ASN A 1 89 ? 153.869 144.215 196.222 1.00 69.73 89 ASN A O 1
ATOM 672 N N . SER A 1 90 ? 153.434 146.325 196.840 1.00 73.74 90 SER A N 1
ATOM 673 C CA . SER A 1 90 ? 152.113 146.325 196.209 1.00 85.72 90 SER A CA 1
ATOM 674 C C . SER A 1 90 ? 152.215 146.521 194.694 1.00 75.01 90 SER A C 1
ATOM 675 O O . SER A 1 90 ? 151.247 146.261 193.983 1.00 70.57 90 SER A O 1
ATOM 678 N N . GLU A 1 91 ? 153.385 146.975 194.220 1.00 73.24 91 GLU A N 1
ATOM 679 C CA . GLU A 1 91 ? 153.589 147.269 192.812 1.00 78.91 91 GLU A CA 1
ATOM 680 C C . GLU A 1 91 ? 154.247 146.078 192.110 1.00 78.71 91 GLU A C 1
ATOM 681 O O . GLU A 1 91 ? 154.571 146.180 190.928 1.00 90.37 91 GLU A O 1
ATOM 683 N N . ALA A 1 92 ? 154.441 144.955 192.819 1.00 72.35 92 ALA A N 1
ATOM 684 C CA . ALA A 1 92 ? 155.014 143.754 192.219 1.00 61.17 92 ALA A CA 1
ATOM 685 C C . ALA A 1 92 ? 154.006 143.095 191.262 1.00 53.66 92 ALA A C 1
ATOM 686 O O . ALA A 1 92 ? 154.429 142.512 190.266 1.00 53.66 92 ALA A O 1
ATOM 688 N N . ILE A 1 93 ? 152.692 143.238 191.489 1.00 43.90 93 ILE A N 1
ATOM 689 C CA . ILE A 1 93 ? 151.725 142.691 190.538 1.00 48.48 93 ILE A CA 1
ATOM 690 C C . ILE A 1 93 ? 151.860 143.394 189.175 1.00 47.16 93 ILE A C 1
ATOM 691 O O . ILE A 1 93 ? 151.469 142.854 188.145 1.00 44.84 93 ILE A O 1
ATOM 696 N N . MET A 1 94 ? 152.416 144.604 189.187 1.00 46.79 94 MET A N 1
ATOM 697 C CA . MET A 1 94 ? 152.652 145.379 187.986 1.00 50.66 94 MET A CA 1
ATOM 698 C C . MET A 1 94 ? 153.857 144.859 187.217 1.00 48.46 94 MET A C 1
ATOM 699 O O . MET A 1 94 ? 154.173 145.393 186.163 1.00 48.96 94 MET A O 1
ATOM 704 N N . THR A 1 95 ? 154.563 143.870 187.767 1.00 51.35 95 THR A N 1
ATOM 705 C CA . THR A 1 95 ? 155.627 143.211 187.026 1.00 49.00 95 THR A CA 1
ATOM 706 C C . THR A 1 95 ? 155.056 142.059 186.204 1.00 44.58 95 THR A C 1
ATOM 707 O O . THR A 1 95 ? 155.738 141.557 185.322 1.00 57.71 95 THR A O 1
ATOM 711 N N . ILE A 1 96 ? 153.849 141.601 186.521 1.00 35.95 96 ILE A N 1
ATOM 712 C CA . ILE A 1 96 ? 153.284 140.450 185.849 1.00 39.48 96 ILE A CA 1
ATOM 713 C C . ILE A 1 96 ? 152.038 140.832 185.048 1.00 40.76 96 ILE A C 1
ATOM 714 O O . ILE A 1 96 ? 151.807 140.274 183.984 1.00 44.61 96 ILE A O 1
ATOM 719 N N . ALA A 1 97 ? 151.220 141.762 185.543 1.00 41.31 97 ALA A N 1
ATOM 720 C CA . ALA A 1 97 ? 149.906 142.010 184.964 1.00 40.30 97 ALA A CA 1
ATOM 721 C C . ALA A 1 97 ? 149.959 142.734 183.617 1.00 33.83 97 ALA A C 1
ATOM 722 O O . ALA A 1 97 ? 149.106 142.482 182.775 1.00 37.16 97 ALA A O 1
ATOM 724 N N . PRO A 1 98 ? 150.896 143.658 183.348 1.00 30.91 98 PRO A N 1
ATOM 725 C CA . PRO A 1 98 ? 150.951 144.334 182.049 1.00 29.36 98 PRO A CA 1
ATOM 726 C C . PRO A 1 98 ? 151.115 143.381 180.865 1.00 30.81 98 PRO A C 1
ATOM 727 O O . PRO A 1 98 ? 150.803 143.743 179.743 1.00 36.16 98 PRO A O 1
ATOM 731 N N . ARG A 1 99 ? 151.623 142.174 181.104 1.00 30.05 99 ARG A N 1
ATOM 732 C CA . ARG A 1 99 ? 151.772 141.198 180.044 1.00 30.41 99 ARG A CA 1
ATOM 733 C C . ARG A 1 99 ? 150.424 140.863 179.425 1.00 28.92 99 ARG A C 1
ATOM 734 O O . ARG A 1 99 ? 150.360 140.677 178.212 1.00 33.18 99 ARG A O 1
ATOM 742 N N . TYR A 1 100 ? 149.372 140.779 180.240 1.00 28.03 100 TYR A N 1
ATOM 743 C CA . TYR A 1 100 ? 148.030 140.464 179.754 1.00 26.68 100 TYR A CA 1
ATOM 744 C C . TYR A 1 100 ? 147.447 141.627 178.950 1.00 23.55 100 TYR A C 1
ATOM 745 O O . TYR A 1 100 ? 146.600 141.420 178.075 1.00 21.74 100 TYR A O 1
ATOM 754 N N . VAL A 1 101 ? 147.920 142.836 179.230 1.00 22.85 101 VAL A N 1
ATOM 755 C CA . VAL A 1 101 ? 147.501 143.989 178.459 1.00 27.52 101 VAL A CA 1
ATOM 756 C C . VAL A 1 101 ? 148.133 143.922 177.084 1.00 28.26 101 VAL A C 1
ATOM 757 O O . VAL A 1 101 ? 147.454 144.160 176.096 1.00 34.04 101 VAL A O 1
ATOM 761 N N . GLU A 1 102 ? 149.433 143.626 177.047 1.00 31.01 102 GLU A N 1
ATOM 762 C CA . GLU A 1 102 ? 150.196 143.482 175.817 1.00 32.00 102 GLU A CA 1
ATOM 763 C C . GLU A 1 102 ? 149.608 142.357 174.962 1.00 27.19 102 GLU A C 1
ATOM 764 O O . GLU A 1 102 ? 149.388 142.544 173.776 1.00 28.91 102 GLU A O 1
ATOM 770 N N . TRP A 1 103 ? 149.298 141.222 175.561 1.00 22.16 103 TRP A N 1
ATOM 771 C CA . TRP A 1 103 ? 148.792 140.121 174.790 1.00 24.00 103 TRP A CA 1
ATOM 772 C C . TRP A 1 103 ? 147.411 140.401 174.261 1.00 26.50 103 TRP A C 1
ATOM 773 O O . TRP A 1 103 ? 146.957 139.751 173.329 1.00 29.38 103 TRP A O 1
ATOM 784 N N . SER A 1 104 ? 146.714 141.326 174.909 1.00 33.04 104 SER A N 1
ATOM 785 C CA . SER A 1 104 ? 145.330 141.574 174.568 1.00 32.03 104 SER A CA 1
ATOM 786 C C . SER A 1 104 ? 145.265 142.328 173.252 1.00 32.09 104 SER A C 1
ATOM 787 O O . SER A 1 104 ? 144.340 142.103 172.483 1.00 35.59 104 SER A O 1
ATOM 790 N N . ILE A 1 105 ? 146.280 143.149 172.988 1.00 31.81 105 ILE A N 1
ATOM 791 C CA . ILE A 1 105 ? 146.382 143.832 171.717 1.00 35.24 105 ILE A CA 1
ATOM 792 C C . ILE A 1 105 ? 147.118 142.941 170.724 1.00 34.37 105 ILE A C 1
ATOM 793 O O . ILE A 1 105 ? 146.638 142.749 169.609 1.00 39.15 105 ILE A O 1
ATOM 798 N N . ALA A 1 106 ? 148.242 142.363 171.156 1.00 31.60 106 ALA A N 1
ATOM 799 C CA . ALA A 1 106 ? 149.217 141.724 170.284 1.00 26.96 106 ALA A CA 1
ATOM 800 C C . ALA A 1 106 ? 148.745 140.388 169.726 1.00 23.67 106 ALA A C 1
ATOM 801 O O . ALA A 1 106 ? 149.091 140.066 168.601 1.00 26.63 106 ALA A O 1
ATOM 803 N N . VAL A 1 107 ? 147.997 139.592 170.466 1.00 22.07 107 VAL A N 1
ATOM 804 C CA . VAL A 1 107 ? 147.609 138.304 169.907 1.00 23.15 107 VAL A CA 1
ATOM 805 C C . VAL A 1 107 ? 146.569 138.516 168.808 1.00 23.17 107 VAL A C 1
ATOM 806 O O . VAL A 1 107 ? 146.614 137.852 167.778 1.00 21.49 107 VAL A O 1
ATOM 810 N N . PRO A 1 108 ? 145.581 139.417 169.003 1.00 27.26 108 PRO A N 1
ATOM 811 C CA . PRO A 1 108 ? 144.707 139.895 167.923 1.00 26.93 108 PRO A CA 1
ATOM 812 C C . PRO A 1 108 ? 145.434 140.439 166.694 1.00 22.02 108 PRO A C 1
ATOM 813 O O . PRO A 1 108 ? 145.072 140.074 165.579 1.00 19.45 108 PRO A O 1
ATOM 817 N N . LEU A 1 109 ? 146.511 141.205 166.928 1.00 19.57 109 LEU A N 1
ATOM 818 C CA . LEU A 1 109 ? 147.291 141.821 165.870 1.00 20.02 109 LEU A CA 1
ATOM 819 C C . LEU A 1 109 ? 148.113 140.799 165.107 1.00 21.59 109 LEU A C 1
ATOM 820 O O . LEU A 1 109 ? 148.307 140.955 163.910 1.00 25.49 109 LEU A O 1
ATOM 825 N N . LEU A 1 110 ? 148.538 139.728 165.769 1.00 24.20 110 LEU A N 1
ATOM 826 C CA . LEU A 1 110 ? 149.263 138.660 165.109 1.00 25.37 110 LEU A CA 1
ATOM 827 C C . LEU A 1 110 ? 148.335 137.890 164.194 1.00 23.99 110 LEU A C 1
ATOM 828 O O . LEU A 1 110 ? 148.759 137.410 163.162 1.00 30.06 110 LEU A O 1
ATOM 833 N N . SER A 1 111 ? 147.081 137.752 164.581 1.00 26.02 111 SER A N 1
ATOM 834 C CA . SER A 1 111 ? 146.106 137.071 163.753 1.00 28.22 111 SER A CA 1
ATOM 835 C C . SER A 1 111 ? 145.917 137.875 162.467 1.00 28.35 111 SER A C 1
ATOM 836 O O . SER A 1 111 ? 145.864 137.304 161.370 1.00 25.86 111 SER A O 1
ATOM 839 N N . ILE A 1 112 ? 145.835 139.201 162.642 1.00 26.82 112 ILE A N 1
ATOM 840 C CA . ILE A 1 112 ? 145.622 140.120 161.545 1.00 30.58 112 ILE A CA 1
ATOM 841 C C . ILE A 1 112 ? 146.805 140.090 160.590 1.00 29.26 112 ILE A C 1
ATOM 842 O O . ILE A 1 112 ? 146.578 140.054 159.389 1.00 33.58 112 ILE A O 1
ATOM 847 N N . GLU A 1 113 ? 148.020 140.084 161.134 1.00 29.83 113 GLU A N 1
ATOM 848 C CA . GLU A 1 113 ? 149.247 140.004 160.365 1.00 32.06 113 GLU A CA 1
ATOM 849 C C . GLU A 1 113 ? 149.329 138.720 159.531 1.00 32.73 113 GLU A C 1
ATOM 850 O O . GLU A 1 113 ? 149.650 138.794 158.344 1.00 35.04 113 GLU A O 1
ATOM 856 N N . LEU A 1 114 ? 149.010 137.564 160.112 1.00 28.77 114 LEU A N 1
ATOM 857 C CA . LEU A 1 114 ? 149.021 136.323 159.361 1.00 30.26 114 LEU A CA 1
ATOM 858 C C . LEU A 1 114 ? 148.016 136.356 158.208 1.00 29.82 114 LEU A C 1
ATOM 859 O O . LEU A 1 114 ? 148.285 135.788 157.158 1.00 33.27 114 LEU A O 1
ATOM 864 N N . LEU A 1 115 ? 146.852 136.986 158.397 1.00 31.70 115 LEU A N 1
ATOM 865 C CA . LEU A 1 115 ? 145.772 136.935 157.411 1.00 31.34 115 LEU A CA 1
ATOM 866 C C . LEU A 1 115 ? 145.978 138.018 156.355 1.00 29.68 115 LEU A C 1
ATOM 867 O O . LEU A 1 115 ? 145.349 138.017 155.304 1.00 32.80 115 LEU A O 1
ATOM 872 N N . SER A 1 116 ? 146.911 138.908 156.653 1.00 31.29 116 SER A N 1
ATOM 873 C CA . SER A 1 116 ? 147.319 140.007 155.807 1.00 34.16 116 SER A CA 1
ATOM 874 C C . SER A 1 116 ? 147.948 139.494 154.525 1.00 33.61 116 SER A C 1
ATOM 875 O O . SER A 1 116 ? 147.760 140.085 153.475 1.00 44.73 116 SER A O 1
ATOM 878 N N . VAL A 1 117 ? 148.688 138.398 154.647 1.00 33.04 117 VAL A N 1
ATOM 879 C CA . VAL A 1 117 ? 149.464 137.837 153.567 1.00 33.72 117 VAL A CA 1
ATOM 880 C C . VAL A 1 117 ? 148.787 136.569 153.074 1.00 36.03 117 VAL A C 1
ATOM 881 O O . VAL A 1 117 ? 149.387 135.795 152.339 1.00 45.34 117 VAL A O 1
ATOM 885 N N . ALA A 1 118 ? 147.536 136.364 153.459 1.00 34.57 118 ALA A N 1
ATOM 886 C CA . ALA A 1 118 ? 146.791 135.210 152.985 1.00 37.42 118 ALA A CA 1
ATOM 887 C C . ALA A 1 118 ? 145.865 135.661 151.859 1.00 38.91 118 ALA A C 1
ATOM 888 O O . ALA A 1 118 ? 145.672 136.852 151.659 1.00 49.00 118 ALA A O 1
ATOM 890 N N . THR A 1 119 ? 145.277 134.726 151.122 1.00 44.87 119 THR A N 1
ATOM 891 C CA . THR A 1 119 ? 144.522 135.075 149.931 1.00 52.77 119 THR A CA 1
ATOM 892 C C . THR A 1 119 ? 143.026 135.055 150.220 1.00 57.84 119 THR A C 1
ATOM 893 O O . THR A 1 119 ? 142.278 134.289 149.616 1.00 68.97 119 THR A O 1
ATOM 897 N N . LEU A 1 120 ? 142.611 135.915 151.142 1.00 59.72 120 LEU A N 1
ATOM 898 C CA . LEU A 1 120 ? 141.215 136.144 151.466 1.00 62.78 120 LEU A CA 1
ATOM 899 C C . LEU A 1 120 ? 140.940 137.596 151.101 1.00 62.99 120 LEU A C 1
ATOM 900 O O . LEU A 1 120 ? 141.765 138.463 151.382 1.00 67.55 120 LEU A O 1
ATOM 905 N N . SER A 1 121 ? 139.824 137.887 150.428 1.00 77.53 121 SER A N 1
ATOM 906 C CA . SER A 1 121 ? 139.625 139.250 149.944 1.00 88.38 121 SER A CA 1
ATOM 907 C C . SER A 1 121 ? 138.226 139.772 150.272 1.00 79.91 121 SER A C 1
ATOM 908 O O . SER A 1 121 ? 137.251 139.013 150.329 1.00 75.53 121 SER A O 1
ATOM 911 N N . GLY A 1 122 ? 138.176 141.094 150.478 1.00 78.76 122 GLY A N 1
ATOM 912 C CA . GLY A 1 122 ? 136.928 141.830 150.577 1.00 82.35 122 GLY A CA 1
ATOM 913 C C . GLY A 1 122 ? 136.301 141.736 151.964 1.00 79.97 122 GLY A C 1
ATOM 914 O O . GLY A 1 122 ? 136.943 141.996 152.984 1.00 74.42 122 GLY A O 1
ATOM 915 N N . VAL A 1 123 ? 135.017 141.371 151.966 1.00 90.55 123 VAL A N 1
ATOM 916 C CA . VAL A 1 123 ? 134.233 141.337 153.189 1.00 99.52 123 VAL A CA 1
ATOM 917 C C . VAL A 1 123 ? 134.403 139.961 153.825 1.00 105.08 123 VAL A C 1
ATOM 918 O O . VAL A 1 123 ? 134.227 139.829 155.038 1.00 120.59 123 VAL A O 1
ATOM 922 N N . SER A 1 124 ? 134.755 138.939 153.031 1.00 96.97 124 SER A N 1
ATOM 923 C CA . SER A 1 124 ? 135.080 137.644 153.618 1.00 99.84 124 SER A CA 1
ATOM 924 C C . SER A 1 124 ? 136.369 137.728 154.440 1.00 82.28 124 SER A C 1
ATOM 925 O O . SER A 1 124 ? 136.544 137.013 155.423 1.00 78.76 124 SER A O 1
ATOM 928 N N . ALA A 1 125 ? 137.267 138.614 154.010 1.00 68.61 125 ALA A N 1
ATOM 929 C CA . ALA A 1 125 ? 138.544 138.837 154.651 1.00 69.09 125 ALA A CA 1
ATOM 930 C C . ALA A 1 125 ? 138.403 139.749 155.860 1.00 75.09 125 ALA A C 1
ATOM 931 O O . ALA A 1 125 ? 139.368 139.940 156.606 1.00 90.17 125 ALA A O 1
ATOM 933 N N . ARG A 1 126 ? 137.240 140.386 155.987 1.00 74.36 126 ARG A N 1
ATOM 934 C CA . ARG A 1 126 ? 136.993 141.328 157.066 1.00 70.91 126 ARG A CA 1
ATOM 935 C C . ARG A 1 126 ? 136.089 140.674 158.109 1.00 67.27 126 ARG A C 1
ATOM 936 O O . ARG A 1 126 ? 135.967 141.197 159.214 1.00 73.82 126 ARG A O 1
ATOM 944 N N . ARG A 1 127 ? 135.524 139.504 157.786 1.00 55.09 127 ARG A N 1
ATOM 945 C CA . ARG A 1 127 ? 134.672 138.785 158.717 1.00 57.22 127 ARG A CA 1
ATOM 946 C C . ARG A 1 127 ? 135.427 137.652 159.411 1.00 61.66 127 ARG A C 1
ATOM 947 O O . ARG A 1 127 ? 134.996 137.210 160.472 1.00 72.10 127 ARG A O 1
ATOM 949 N N . THR A 1 128 ? 136.514 137.147 158.803 1.00 61.83 128 THR A N 1
ATOM 950 C CA . THR A 1 128 ? 137.400 136.172 159.435 1.00 48.48 128 THR A CA 1
ATOM 951 C C . THR A 1 128 ? 138.314 136.937 160.372 1.00 38.09 128 THR A C 1
ATOM 952 O O . THR A 1 128 ? 138.686 136.459 161.431 1.00 38.64 128 THR A O 1
ATOM 956 N N . ARG A 1 129 ? 138.581 138.169 159.978 1.00 35.03 129 ARG A N 1
ATOM 957 C CA . ARG A 1 129 ? 139.470 139.032 160.703 1.00 37.99 129 ARG A CA 1
ATOM 958 C C . ARG A 1 129 ? 138.814 139.460 162.013 1.00 40.96 129 ARG A C 1
ATOM 959 O O . ARG A 1 129 ? 139.496 139.706 163.000 1.00 49.89 129 ARG A O 1
ATOM 967 N N . LEU A 1 130 ? 137.487 139.526 162.052 1.00 45.31 130 LEU A N 1
ATOM 968 C CA . LEU A 1 130 ? 136.807 139.946 163.263 1.00 48.51 130 LEU A CA 1
ATOM 969 C C . LEU A 1 130 ? 136.626 138.753 164.196 1.00 41.21 130 LEU A C 1
ATOM 970 O O . LEU A 1 130 ? 136.755 138.881 165.412 1.00 41.86 130 LEU A O 1
ATOM 975 N N . ALA A 1 131 ? 136.345 137.596 163.615 1.00 34.75 131 ALA A N 1
ATOM 976 C CA . ALA A 1 131 ? 136.177 136.398 164.403 1.00 36.50 131 ALA A CA 1
ATOM 977 C C . ALA A 1 131 ? 137.481 136.021 165.098 1.00 42.43 131 ALA A C 1
ATOM 978 O O . ALA A 1 131 ? 137.480 135.355 166.137 1.00 45.09 131 ALA A O 1
ATOM 980 N N . ALA A 1 132 ? 138.605 136.410 164.490 1.00 41.61 132 ALA A N 1
ATOM 981 C CA . ALA A 1 132 ? 139.898 135.997 164.994 1.00 38.77 132 ALA A CA 1
ATOM 982 C C . ALA A 1 132 ? 140.328 136.966 166.072 1.00 34.90 132 ALA A C 1
ATOM 983 O O . ALA A 1 132 ? 140.829 136.532 167.096 1.00 40.62 132 ALA A O 1
ATOM 985 N N . VAL A 1 133 ? 140.099 138.255 165.834 1.00 34.28 133 VAL A N 1
ATOM 986 C CA . VAL A 1 133 ? 140.375 139.292 166.815 1.00 34.79 133 VAL A CA 1
ATOM 987 C C . VAL A 1 133 ? 139.517 139.113 168.061 1.00 32.01 133 VAL A C 1
ATOM 988 O O . VAL A 1 133 ? 139.940 139.462 169.156 1.00 38.81 133 VAL A O 1
ATOM 992 N N . ALA A 1 134 ? 138.321 138.571 167.900 1.00 32.81 134 ALA A N 1
ATOM 993 C CA . ALA A 1 134 ? 137.442 138.322 169.031 1.00 34.36 134 ALA A CA 1
ATOM 994 C C . ALA A 1 134 ? 137.939 137.125 169.839 1.00 33.89 134 ALA A C 1
ATOM 995 O O . ALA A 1 134 ? 138.123 137.242 171.048 1.00 40.92 134 ALA A O 1
ATOM 997 N N . GLY A 1 135 ? 138.150 135.982 169.176 1.00 29.80 135 GLY A N 1
ATOM 998 C CA . GLY A 1 135 ? 138.601 134.781 169.855 1.00 29.46 135 GLY A CA 1
ATOM 999 C C . GLY A 1 135 ? 139.961 134.983 170.523 1.00 29.61 135 GLY A C 1
ATOM 1000 O O . GLY A 1 135 ? 140.304 134.299 171.479 1.00 36.83 135 GLY A O 1
ATOM 1001 N N . ALA A 1 136 ? 140.739 135.912 170.009 1.00 24.90 136 ALA A N 1
ATOM 1002 C CA . ALA A 1 136 ? 142.087 136.048 170.467 1.00 27.55 136 ALA A CA 1
ATOM 1003 C C . ALA A 1 136 ? 142.082 136.927 171.705 1.00 31.37 136 ALA A C 1
ATOM 1004 O O . ALA A 1 136 ? 142.781 136.603 172.664 1.00 37.09 136 ALA A O 1
ATOM 1006 N N . PHE A 1 137 ? 141.306 138.022 171.672 1.00 28.78 137 PHE A N 1
ATOM 1007 C CA . PHE A 1 137 ? 141.179 138.909 172.813 1.00 27.98 137 PHE A CA 1
ATOM 1008 C C . PHE A 1 137 ? 140.501 138.161 173.957 1.00 25.30 137 PHE A C 1
ATOM 1009 O O . PHE A 1 137 ? 140.906 138.295 175.105 1.00 22.06 137 PHE A O 1
ATOM 1017 N N . LEU A 1 138 ? 139.455 137.404 173.634 1.00 24.10 138 LEU A N 1
ATOM 1018 C CA . LEU A 1 138 ? 138.728 136.672 174.652 1.00 29.09 138 LEU A CA 1
ATOM 1019 C C . LEU A 1 138 ? 139.616 135.689 175.401 1.00 32.85 138 LEU A C 1
ATOM 1020 O O . LEU A 1 138 ? 139.530 135.603 176.624 1.00 33.97 138 LEU A O 1
ATOM 1025 N N . MET A 1 139 ? 140.497 134.998 174.671 1.00 32.28 139 MET A N 1
ATOM 1026 C CA . MET A 1 139 ? 141.439 134.068 175.255 1.00 29.52 139 MET A CA 1
ATOM 1027 C C . MET A 1 139 ? 142.347 134.783 176.262 1.00 23.86 139 MET A C 1
ATOM 1028 O O . MET A 1 139 ? 142.521 134.311 177.379 1.00 23.05 139 MET A O 1
ATOM 1033 N N . ILE A 1 140 ? 142.880 135.941 175.923 1.00 19.77 140 ILE A N 1
ATOM 1034 C CA . ILE A 1 140 ? 143.740 136.625 176.867 1.00 20.98 140 ILE A CA 1
ATOM 1035 C C . ILE A 1 140 ? 142.945 137.132 178.069 1.00 24.29 140 ILE A C 1
ATOM 1036 O O . ILE A 1 140 ? 143.408 136.988 179.196 1.00 31.28 140 ILE A O 1
ATOM 1041 N N . PHE A 1 141 ? 141.752 137.688 177.849 1.00 26.57 141 PHE A N 1
ATOM 1042 C CA . PHE A 1 141 ? 140.957 138.333 178.882 1.00 26.05 141 PHE A CA 1
ATOM 1043 C C . PHE A 1 141 ? 140.432 137.295 179.876 1.00 22.75 141 PHE A C 1
ATOM 1044 O O . PHE A 1 141 ? 140.546 137.508 181.078 1.00 26.17 141 PHE A O 1
ATOM 1052 N N . THR A 1 142 ? 139.924 136.165 179.403 1.00 23.37 142 THR A N 1
ATOM 1053 C CA . THR A 1 142 ? 139.592 135.059 180.292 1.00 27.32 142 THR A CA 1
ATOM 1054 C C . THR A 1 142 ? 140.813 134.542 181.055 1.00 32.10 142 THR A C 1
ATOM 1055 O O . THR A 1 142 ? 140.667 134.150 182.198 1.00 41.67 142 THR A O 1
ATOM 1059 N N . GLY A 1 143 ? 142.019 134.624 180.488 1.00 29.50 143 GLY A N 1
ATOM 1060 C CA . GLY A 1 143 ? 143.221 134.296 181.221 1.00 28.63 143 GLY A CA 1
ATOM 1061 C C . GLY A 1 143 ? 143.563 135.277 182.326 1.00 27.72 143 GLY A C 1
ATOM 1062 O O . GLY A 1 143 ? 143.890 134.838 183.421 1.00 32.60 143 GLY A O 1
ATOM 1063 N N . PHE A 1 144 ? 143.483 136.577 182.038 1.00 26.71 144 PHE A N 1
ATOM 1064 C CA . PHE A 1 144 ? 143.697 137.642 183.019 1.00 26.60 144 PHE A CA 1
ATOM 1065 C C . PHE A 1 144 ? 142.740 137.520 184.205 1.00 27.26 144 PHE A C 1
ATOM 1066 O O . PHE A 1 144 ? 143.075 137.865 185.324 1.00 28.32 144 PHE A O 1
ATOM 1074 N N . LEU A 1 145 ? 141.554 136.992 183.945 1.00 26.35 145 LEU A N 1
ATOM 1075 C CA . LEU A 1 145 ? 140.567 136.836 184.974 1.00 26.73 145 LEU A CA 1
ATOM 1076 C C . LEU A 1 145 ? 141.004 135.813 186.001 1.00 29.11 145 LEU A C 1
ATOM 1077 O O . LEU A 1 145 ? 140.882 136.126 187.180 1.00 31.14 145 LEU A O 1
ATOM 1082 N N . GLY A 1 146 ? 141.421 134.602 185.548 1.00 33.42 146 GLY A N 1
ATOM 1083 C CA . GLY A 1 146 ? 141.971 133.543 186.396 1.00 29.93 146 GLY A CA 1
ATOM 1084 C C . GLY A 1 146 ? 143.283 133.991 187.047 1.00 31.32 146 GLY A C 1
ATOM 1085 O O . GLY A 1 146 ? 143.485 133.920 188.258 1.00 35.84 146 GLY A O 1
ATOM 1086 N N . ALA A 1 147 ? 144.151 134.561 186.245 1.00 27.60 147 ALA A N 1
ATOM 1087 C CA . ALA A 1 147 ? 145.505 134.773 186.685 1.00 30.17 147 ALA A CA 1
ATOM 1088 C C . ALA A 1 147 ? 145.644 135.973 187.614 1.00 34.78 147 ALA A C 1
ATOM 1089 O O . ALA A 1 147 ? 146.633 136.028 188.350 1.00 38.03 147 ALA A O 1
ATOM 1091 N N . VAL A 1 148 ? 144.752 136.969 187.506 1.00 34.75 148 VAL A N 1
ATOM 1092 C CA . VAL A 1 148 ? 144.955 138.230 188.202 1.00 32.59 148 VAL A CA 1
ATOM 1093 C C . VAL A 1 148 ? 143.728 138.688 188.974 1.00 36.78 148 VAL A C 1
ATOM 1094 O O . VAL A 1 148 ? 143.887 139.255 190.061 1.00 45.84 148 VAL A O 1
ATOM 1098 N N . VAL A 1 149 ? 142.526 138.523 188.417 1.00 35.69 149 VAL A N 1
ATOM 1099 C CA . VAL A 1 149 ? 141.410 139.338 188.874 1.00 36.68 149 VAL A CA 1
ATOM 1100 C C . VAL A 1 149 ? 140.578 138.532 189.861 1.00 35.36 149 VAL A C 1
ATOM 1101 O O . VAL A 1 149 ? 140.477 138.912 191.018 1.00 38.01 149 VAL A O 1
ATOM 1105 N N . ILE A 1 150 ? 140.044 137.409 189.427 1.00 37.08 150 ILE A N 1
ATOM 1106 C CA . ILE A 1 150 ? 139.122 136.665 190.259 1.00 42.95 150 ILE A CA 1
ATOM 1107 C C . ILE A 1 150 ? 139.912 135.716 191.145 1.00 51.11 150 ILE A C 1
ATOM 1108 O O . ILE A 1 150 ? 140.503 134.762 190.641 1.00 65.26 150 ILE A O 1
ATOM 1113 N N . GLY A 1 151 ? 139.917 135.946 192.454 1.00 47.87 151 GLY A N 1
ATOM 1114 C CA . GLY A 1 151 ? 140.710 135.112 193.347 1.00 53.51 151 GLY A CA 1
ATOM 1115 C C . GLY A 1 151 ? 142.005 135.800 193.758 1.00 44.33 151 GLY A C 1
ATOM 1116 O O . GLY A 1 151 ? 142.563 135.485 194.797 1.00 53.27 151 GLY A O 1
ATOM 1117 N N . ASP A 1 152 ? 142.413 136.783 192.971 1.00 45.65 152 ASP A N 1
ATOM 1118 C CA . ASP A 1 152 ? 143.626 137.555 193.205 1.00 51.15 152 ASP A CA 1
ATOM 1119 C C . ASP A 1 152 ? 144.846 136.795 192.694 1.00 49.95 152 ASP A C 1
ATOM 1120 O O . ASP A 1 152 ? 145.974 137.157 193.024 1.00 50.26 152 ASP A O 1
ATOM 1122 N N . GLY A 1 153 ? 144.615 135.784 191.852 1.00 48.85 153 GLY A N 1
ATOM 1123 C CA . GLY A 1 153 ? 145.704 134.949 191.376 1.00 54.65 153 GLY A CA 1
ATOM 1124 C C . GLY A 1 153 ? 146.143 133.928 192.421 1.00 52.12 153 GLY A C 1
ATOM 1125 O O . GLY A 1 153 ? 147.219 133.349 192.288 1.00 54.47 153 GLY A O 1
ATOM 1126 N N . ARG A 1 154 ? 145.299 133.715 193.436 1.00 46.04 154 ARG A N 1
ATOM 1127 C CA . ARG A 1 154 ? 145.646 132.873 194.559 1.00 42.70 154 ARG A CA 1
ATOM 1128 C C . ARG A 1 154 ? 144.695 131.693 194.649 1.00 44.42 154 ARG A C 1
ATOM 1129 O O . ARG A 1 154 ? 144.730 130.993 195.643 1.00 51.67 154 ARG A O 1
ATOM 1137 N N . SER A 1 155 ? 143.865 131.454 193.632 1.00 43.34 155 SER A N 1
ATOM 1138 C CA . SER A 1 155 ? 142.838 130.429 193.733 1.00 42.42 155 SER A CA 1
ATOM 1139 C C . SER A 1 155 ? 142.970 129.421 192.607 1.00 47.24 155 SER A C 1
ATOM 1140 O O . SER A 1 155 ? 142.992 129.807 191.440 1.00 47.84 155 SER A O 1
ATOM 1143 N N . VAL A 1 156 ? 142.968 128.136 192.955 1.00 46.35 156 VAL A N 1
ATOM 1144 C CA . VAL A 1 156 ? 143.217 127.114 191.963 1.00 47.27 156 VAL A CA 1
ATOM 1145 C C . VAL A 1 156 ? 141.954 126.935 191.123 1.00 47.05 156 VAL A C 1
ATOM 1146 O O . VAL A 1 156 ? 142.039 126.732 189.913 1.00 55.72 156 VAL A O 1
ATOM 1150 N N . GLY A 1 157 ? 140.789 127.006 191.751 1.00 44.48 157 GLY A N 1
ATOM 1151 C CA . GLY A 1 157 ? 139.554 126.797 191.016 1.00 49.49 157 GLY A CA 1
ATOM 1152 C C . GLY A 1 157 ? 139.309 127.899 189.987 1.00 45.94 157 GLY A C 1
ATOM 1153 O O . GLY A 1 157 ? 138.886 127.635 188.869 1.00 52.76 157 GLY A O 1
ATOM 1154 N N . SER A 1 158 ? 139.563 129.138 190.383 1.00 43.25 158 SER A N 1
ATOM 1155 C CA . SER A 1 158 ? 139.495 130.243 189.453 1.00 45.92 158 SER A CA 1
ATOM 1156 C C . SER A 1 158 ? 140.401 129.937 188.260 1.00 46.16 158 SER A C 1
ATOM 1157 O O . SER A 1 158 ? 139.905 129.832 187.144 1.00 56.67 158 SER A O 1
ATOM 1160 N N . LEU A 1 159 ? 141.699 129.728 188.518 1.00 41.62 159 LEU A N 1
ATOM 1161 C CA . LEU A 1 159 ? 142.700 129.544 187.481 1.00 39.67 159 LEU A CA 1
ATOM 1162 C C . LEU A 1 159 ? 142.307 128.420 186.527 1.00 36.39 159 LEU A C 1
ATOM 1163 O O . LEU A 1 159 ? 142.546 128.534 185.326 1.00 39.02 159 LEU A O 1
ATOM 1168 N N . ILE A 1 160 ? 141.697 127.363 187.044 1.00 32.98 160 ILE A N 1
ATOM 1169 C CA . ILE A 1 160 ? 141.393 126.206 186.226 1.00 36.56 160 ILE A CA 1
ATOM 1170 C C . ILE A 1 160 ? 140.163 126.486 185.377 1.00 39.92 160 ILE A C 1
ATOM 1171 O O . ILE A 1 160 ? 140.049 125.992 184.263 1.00 44.30 160 ILE A O 1
ATOM 1176 N N . ILE A 1 161 ? 139.242 127.295 185.889 1.00 44.49 161 ILE A N 1
ATOM 1177 C CA . ILE A 1 161 ? 138.003 127.536 185.172 1.00 47.14 161 ILE A CA 1
ATOM 1178 C C . ILE A 1 161 ? 138.271 128.570 184.086 1.00 37.92 161 ILE A C 1
ATOM 1179 O O . ILE A 1 161 ? 137.789 128.450 182.970 1.00 43.08 161 ILE A O 1
ATOM 1184 N N . TRP A 1 162 ? 139.109 129.532 184.388 1.00 32.58 162 TRP A N 1
ATOM 1185 C CA . TRP A 1 162 ? 139.366 130.596 183.454 1.00 36.61 162 TRP A CA 1
ATOM 1186 C C . TRP A 1 162 ? 140.463 130.208 182.481 1.00 41.71 162 TRP A C 1
ATOM 1187 O O . TRP A 1 162 ? 140.606 130.874 181.463 1.00 57.69 162 TRP A O 1
ATOM 1198 N N . GLY A 1 163 ? 141.248 129.163 182.791 1.00 40.33 163 GLY A N 1
ATOM 1199 C CA . GLY A 1 163 ? 142.217 128.623 181.853 1.00 34.15 163 GLY A CA 1
ATOM 1200 C C . GLY A 1 163 ? 141.517 127.740 180.840 1.00 31.61 163 GLY A C 1
ATOM 1201 O O . GLY A 1 163 ? 141.844 127.744 179.662 1.00 37.28 163 GLY A O 1
ATOM 1202 N N . ALA A 1 164 ? 140.513 127.032 181.324 1.00 31.83 164 ALA A N 1
ATOM 1203 C CA . ALA A 1 164 ? 139.721 126.144 180.506 1.00 33.59 164 ALA A CA 1
ATOM 1204 C C . ALA A 1 164 ? 138.845 126.930 179.542 1.00 38.04 164 ALA A C 1
ATOM 1205 O O . ALA A 1 164 ? 138.568 126.461 178.440 1.00 47.97 164 ALA A O 1
ATOM 1207 N N . ILE A 1 165 ? 138.376 128.101 179.965 1.00 34.49 165 ILE A N 1
ATOM 1208 C CA . ILE A 1 165 ? 137.593 128.934 179.080 1.00 34.78 165 ILE A CA 1
ATOM 1209 C C . ILE A 1 165 ? 138.556 129.546 178.068 1.00 32.41 165 ILE A C 1
ATOM 1210 O O . ILE A 1 165 ? 138.251 129.571 176.868 1.00 33.86 165 ILE A O 1
ATOM 1215 N N . SER A 1 166 ? 139.721 129.985 178.548 1.00 25.46 166 SER A N 1
ATOM 1216 C CA . SER A 1 166 ? 140.702 130.590 177.677 1.00 27.11 166 SER A CA 1
ATOM 1217 C C . SER A 1 166 ? 141.154 129.606 176.604 1.00 32.53 166 SER A C 1
ATOM 1218 O O . SER A 1 166 ? 141.429 130.024 175.484 1.00 38.98 166 SER A O 1
ATOM 1221 N N . THR A 1 167 ? 141.167 128.309 176.927 1.00 34.10 167 THR A N 1
ATOM 1222 C CA . THR A 1 167 ? 141.641 127.288 176.017 1.00 36.45 167 THR A CA 1
ATOM 1223 C C . THR A 1 167 ? 140.628 127.077 174.901 1.00 37.44 167 THR A C 1
ATOM 1224 O O . THR A 1 167 ? 140.998 126.717 173.788 1.00 44.24 167 THR A O 1
ATOM 1228 N N . VAL A 1 168 ? 139.356 127.318 175.180 1.00 38.63 168 VAL A N 1
ATOM 1229 C CA . VAL A 1 168 ? 138.324 127.100 174.181 1.00 41.05 168 VAL A CA 1
ATOM 1230 C C . VAL A 1 168 ? 138.397 128.221 173.148 1.00 40.69 168 VAL A C 1
ATOM 1231 O O . VAL A 1 168 ? 138.170 128.022 171.959 1.00 46.23 168 VAL A O 1
ATOM 1235 N N . PHE A 1 169 ? 138.722 129.410 173.621 1.00 36.47 169 PHE A N 1
ATOM 1236 C CA . PHE A 1 169 ? 138.869 130.531 172.730 1.00 38.62 169 PHE A CA 1
ATOM 1237 C C . PHE A 1 169 ? 140.136 130.380 171.898 1.00 36.38 169 PHE A C 1
ATOM 1238 O O . PHE A 1 169 ? 140.242 130.973 170.833 1.00 40.51 169 PHE A O 1
ATOM 1246 N N . TRP A 1 170 ? 141.096 129.622 172.419 1.00 38.89 170 TRP A N 1
ATOM 1247 C CA . TRP A 1 170 ? 142.347 129.324 171.747 1.00 41.01 170 TRP A CA 1
ATOM 1248 C C . TRP A 1 170 ? 142.086 128.368 170.587 1.00 39.63 170 TRP A C 1
ATOM 1249 O O . TRP A 1 170 ? 142.479 128.632 169.457 1.00 42.64 170 TRP A O 1
ATOM 1260 N N . ILE A 1 171 ? 141.359 127.295 170.863 1.00 38.58 171 ILE A N 1
ATOM 1261 C CA . ILE A 1 171 ? 141.049 126.315 169.847 1.00 41.33 171 ILE A CA 1
ATOM 1262 C C . ILE A 1 171 ? 140.206 126.956 168.747 1.00 42.24 171 ILE A C 1
ATOM 1263 O O . ILE A 1 171 ? 140.245 126.529 167.596 1.00 54.15 171 ILE A O 1
ATOM 1268 N N . ILE A 1 172 ? 139.416 127.950 169.096 1.00 39.80 172 ILE A N 1
ATOM 1269 C CA . ILE A 1 172 ? 138.510 128.546 168.136 1.00 44.23 172 ILE A CA 1
ATOM 1270 C C . ILE A 1 172 ? 139.296 129.463 167.208 1.00 41.67 172 ILE A C 1
ATOM 1271 O O . ILE A 1 172 ? 139.148 129.391 165.994 1.00 46.59 172 ILE A O 1
ATOM 1276 N N . THR A 1 173 ? 140.106 130.331 167.800 1.00 37.31 173 THR A N 1
ATOM 1277 C CA . THR A 1 173 ? 140.906 131.270 167.047 1.00 36.66 173 THR A CA 1
ATOM 1278 C C . THR A 1 173 ? 141.814 130.498 166.098 1.00 37.36 173 THR A C 1
ATOM 1279 O O . THR A 1 173 ? 142.004 130.901 164.955 1.00 42.91 173 THR A O 1
ATOM 1283 N N . ALA A 1 174 ? 142.363 129.391 166.597 1.00 35.68 174 ALA A N 1
ATOM 1284 C CA . ALA A 1 174 ? 143.367 128.623 165.895 1.00 35.03 174 ALA A CA 1
ATOM 1285 C C . ALA A 1 174 ? 142.744 127.924 164.705 1.00 38.83 174 ALA A C 1
ATOM 1286 O O . ALA A 1 174 ? 143.361 127.839 163.643 1.00 44.47 174 ALA A O 1
ATOM 1288 N N . VAL A 1 175 ? 141.526 127.434 164.901 1.00 38.29 175 VAL A N 1
ATOM 1289 C CA . VAL A 1 175 ? 140.797 126.770 163.838 1.00 39.83 175 VAL A CA 1
ATOM 1290 C C . VAL A 1 175 ? 140.455 127.777 162.759 1.00 35.16 175 VAL A C 1
ATOM 1291 O O . VAL A 1 175 ? 140.574 127.484 161.580 1.00 40.71 175 VAL A O 1
ATOM 1295 N N . ILE A 1 176 ? 139.996 128.945 163.175 1.00 38.64 176 ILE A N 1
ATOM 1296 C CA . ILE A 1 176 ? 139.621 129.982 162.240 1.00 39.21 176 ILE A CA 1
ATOM 1297 C C . ILE A 1 176 ? 140.838 130.311 161.378 1.00 38.92 176 ILE A C 1
ATOM 1298 O O . ILE A 1 176 ? 140.737 130.347 160.146 1.00 45.19 176 ILE A O 1
ATOM 1303 N N . LEU A 1 177 ? 141.985 130.505 162.028 1.00 32.47 177 LEU A N 1
ATOM 1304 C CA . LEU A 1 177 ? 143.192 130.909 161.335 1.00 31.12 177 LEU A CA 1
ATOM 1305 C C . LEU A 1 177 ? 143.719 129.776 160.462 1.00 31.99 177 LEU A C 1
ATOM 1306 O O . LEU A 1 177 ? 144.154 130.021 159.353 1.00 38.60 177 LEU A O 1
ATOM 1311 N N . ILE A 1 178 ? 143.695 128.538 160.937 1.00 34.01 178 ILE A N 1
ATOM 1312 C CA . ILE A 1 178 ? 144.282 127.455 160.172 1.00 36.70 178 ILE A CA 1
ATOM 1313 C C . ILE A 1 178 ? 143.414 127.152 158.959 1.00 39.41 178 ILE A C 1
ATOM 1314 O O . ILE A 1 178 ? 143.928 126.816 157.898 1.00 51.59 178 ILE A O 1
ATOM 1319 N N . ARG A 1 179 ? 142.108 127.305 159.098 1.00 40.81 179 ARG A N 1
ATOM 1320 C CA . ARG A 1 179 ? 141.207 127.074 157.986 1.00 44.38 179 ARG A CA 1
ATOM 1321 C C . ARG A 1 179 ? 141.509 128.092 156.889 1.00 43.20 179 ARG A C 1
ATOM 1322 O O . ARG A 1 179 ? 141.420 127.775 155.709 1.00 53.66 179 ARG A O 1
ATOM 1324 N N . ALA A 1 180 ? 141.820 129.323 157.294 1.00 40.86 180 ALA A N 1
ATOM 1325 C CA . ALA A 1 180 ? 141.985 130.432 156.375 1.00 37.50 180 ALA A CA 1
ATOM 1326 C C . ALA A 1 180 ? 143.316 130.310 155.648 1.00 40.05 180 ALA A C 1
ATOM 1327 O O . ALA A 1 180 ? 143.418 130.688 154.486 1.00 48.85 180 ALA A O 1
ATOM 1329 N N . ILE A 1 181 ? 144.319 129.753 156.321 1.00 37.02 181 ILE A N 1
ATOM 1330 C CA . ILE A 1 181 ? 145.592 129.503 155.681 1.00 36.02 181 ILE A CA 1
ATOM 1331 C C . ILE A 1 181 ? 145.464 128.305 154.749 1.00 36.98 181 ILE A C 1
ATOM 1332 O O . ILE A 1 181 ? 146.095 128.281 153.708 1.00 45.41 181 ILE A O 1
ATOM 1337 N N . ARG A 1 182 ? 144.647 127.321 155.108 1.00 39.99 182 ARG A N 1
ATOM 1338 C CA . ARG A 1 182 ? 144.535 126.119 154.308 1.00 42.38 182 ARG A CA 1
ATOM 1339 C C . ARG A 1 182 ? 143.820 126.433 153.008 1.00 43.45 182 ARG A C 1
ATOM 1340 O O . ARG A 1 182 ? 143.999 125.727 152.021 1.00 53.92 182 ARG A O 1
ATOM 1344 N N . HIS A 1 183 ? 143.022 127.493 153.033 1.00 48.37 183 HIS A N 1
ATOM 1345 C CA . HIS A 1 183 ? 142.220 127.883 151.897 1.00 56.56 183 HIS A CA 1
ATOM 1346 C C . HIS A 1 183 ? 143.051 128.769 150.970 1.00 53.57 183 HIS A C 1
ATOM 1347 O O . HIS A 1 183 ? 142.774 128.888 149.779 1.00 56.38 183 HIS A O 1
ATOM 1354 N N . SER A 1 184 ? 144.070 129.395 151.549 1.00 51.13 184 SER A N 1
ATOM 1355 C CA . SER A 1 184 ? 144.898 130.356 150.858 1.00 48.71 184 SER A CA 1
ATOM 1356 C C . SER A 1 184 ? 146.012 129.655 150.110 1.00 44.61 184 SER A C 1
ATOM 1357 O O . SER A 1 184 ? 146.393 130.095 149.029 1.00 51.18 184 SER A O 1
ATOM 1360 N N . LEU A 1 185 ? 146.566 128.608 150.707 1.00 41.42 185 LEU A N 1
ATOM 1361 C CA . LEU A 1 185 ? 147.804 128.048 150.193 1.00 46.30 185 LEU A CA 1
ATOM 1362 C C . LEU A 1 185 ? 147.651 127.625 148.734 1.00 50.28 185 LEU A C 1
ATOM 1363 O O . LEU A 1 185 ? 148.566 127.810 147.932 1.00 55.86 185 LEU A O 1
ATOM 1368 N N . PRO A 1 186 ? 146.510 127.053 148.309 1.00 53.11 186 PRO A N 1
ATOM 1369 C CA . PRO A 1 186 ? 146.332 126.697 146.900 1.00 55.00 186 PRO A CA 1
ATOM 1370 C C . PRO A 1 186 ? 146.322 127.873 145.929 1.00 57.29 186 PRO A C 1
ATOM 1371 O O . PRO A 1 186 ? 146.526 127.687 144.736 1.00 73.42 186 PRO A O 1
ATOM 1375 N N . GLN A 1 187 ? 146.088 129.080 146.439 1.00 53.68 187 GLN A N 1
ATOM 1376 C CA . GLN A 1 187 ? 145.895 130.252 145.609 1.00 52.73 187 GLN A CA 1
ATOM 1377 C C . GLN A 1 187 ? 147.123 131.140 145.684 1.00 47.99 187 GLN A C 1
ATOM 1378 O O . GLN A 1 187 ? 147.108 132.262 145.184 1.00 58.92 187 GLN A O 1
ATOM 1384 N N . LEU A 1 188 ? 148.163 130.644 146.352 1.00 46.65 188 LEU A N 1
ATOM 1385 C CA . LEU A 1 188 ? 149.434 131.337 146.448 1.00 45.00 188 LEU A CA 1
ATOM 1386 C C . LEU A 1 188 ? 150.420 130.644 145.528 1.00 47.73 188 LEU A C 1
ATOM 1387 O O . LEU A 1 188 ? 150.138 129.566 145.009 1.00 54.27 188 LEU A O 1
ATOM 1392 N N . THR A 1 189 ? 151.575 131.273 145.327 1.00 55.50 189 THR A N 1
ATOM 1393 C CA . THR A 1 189 ? 152.624 130.659 144.528 1.00 54.29 189 THR A CA 1
ATOM 1394 C C . THR A 1 189 ? 153.279 129.603 145.404 1.00 54.95 189 THR A C 1
ATOM 1395 O O . THR A 1 189 ? 153.262 129.714 146.626 1.00 60.93 189 THR A O 1
ATOM 1399 N N . PRO A 1 190 ? 153.889 128.561 144.818 1.00 57.29 190 PRO A N 1
ATOM 1400 C CA . PRO A 1 190 ? 154.538 127.527 145.614 1.00 55.01 190 PRO A CA 1
ATOM 1401 C C . PRO A 1 190 ? 155.523 128.094 146.641 1.00 53.35 190 PRO A C 1
ATOM 1402 O O . PRO A 1 190 ? 155.634 127.564 147.745 1.00 60.19 190 PRO A O 1
ATOM 1406 N N . GLU A 1 191 ? 156.217 129.180 146.296 1.00 50.20 191 GLU A N 1
ATOM 1407 C CA . GLU A 1 191 ? 157.259 129.726 147.158 1.00 55.92 191 GLU A CA 1
ATOM 1408 C C . GLU A 1 191 ? 156.638 130.452 148.349 1.00 50.35 191 GLU A C 1
ATOM 1409 O O . GLU A 1 191 ? 157.153 130.387 149.468 1.00 51.86 191 GLU A O 1
ATOM 1411 N N . ALA A 1 192 ? 155.539 131.158 148.095 1.00 44.17 192 ALA A N 1
ATOM 1412 C CA . ALA A 1 192 ? 154.873 131.893 149.154 1.00 42.36 192 ALA A CA 1
ATOM 1413 C C . ALA A 1 192 ? 154.123 130.905 150.039 1.00 38.18 192 ALA A C 1
ATOM 1414 O O . ALA A 1 192 ? 154.060 131.090 151.250 1.00 41.10 192 ALA A O 1
ATOM 1416 N N . ALA A 1 193 ? 153.605 129.834 149.431 1.00 35.76 193 ALA A N 1
ATOM 1417 C CA . ALA A 1 193 ? 152.750 128.915 150.154 1.00 38.64 193 ALA A CA 1
ATOM 1418 C C . ALA A 1 193 ? 153.572 128.157 151.192 1.00 35.75 193 ALA A C 1
ATOM 1419 O O . ALA A 1 193 ? 153.127 127.921 152.313 1.00 38.74 193 ALA A O 1
ATOM 1421 N N . ALA A 1 194 ? 154.816 127.885 150.849 1.00 34.59 194 ALA A N 1
ATOM 1422 C CA . ALA A 1 194 ? 155.708 127.151 151.720 1.00 33.96 194 ALA A CA 1
ATOM 1423 C C . ALA A 1 194 ? 156.069 127.979 152.950 1.00 32.93 194 ALA A C 1
ATOM 1424 O O . ALA A 1 194 ? 156.229 127.458 154.046 1.00 37.74 194 ALA A O 1
ATOM 1426 N N . LEU A 1 195 ? 156.194 129.278 152.758 1.00 32.45 195 LEU A N 1
ATOM 1427 C CA . LEU A 1 195 ? 156.639 130.149 153.821 1.00 34.10 195 LEU A CA 1
ATOM 1428 C C . LEU A 1 195 ? 155.488 130.445 154.758 1.00 32.08 195 LEU A C 1
ATOM 1429 O O . LEU A 1 195 ? 155.703 130.668 155.949 1.00 30.00 195 LEU A O 1
ATOM 1434 N N . LEU A 1 196 ? 154.275 130.480 154.194 1.00 34.30 196 LEU A N 1
ATOM 1435 C CA . LEU A 1 196 ? 153.099 130.798 154.974 1.00 34.21 196 LEU A CA 1
ATOM 1436 C C . LEU A 1 196 ? 152.704 129.600 155.818 1.00 34.11 196 LEU A C 1
ATOM 1437 O O . LEU A 1 196 ? 152.168 129.781 156.906 1.00 38.38 196 LEU A O 1
ATOM 1442 N N . LYS A 1 197 ? 152.957 128.400 155.302 1.00 35.38 197 LYS A N 1
ATOM 1443 C CA . LYS A 1 197 ? 152.723 127.187 156.053 1.00 38.28 197 LYS A CA 1
ATOM 1444 C C . LYS A 1 197 ? 153.662 127.171 157.252 1.00 35.39 197 LYS A C 1
ATOM 1445 O O . LYS A 1 197 ? 153.242 126.869 158.367 1.00 39.63 197 LYS A O 1
ATOM 1451 N N . THR A 1 198 ? 154.915 127.539 157.025 1.00 33.03 198 THR A N 1
ATOM 1452 C CA . THR A 1 198 ? 155.909 127.559 158.075 1.00 32.60 198 THR A CA 1
ATOM 1453 C C . THR A 1 198 ? 155.562 128.597 159.124 1.00 34.04 198 THR A C 1
ATOM 1454 O O . THR A 1 198 ? 155.775 128.357 160.305 1.00 40.81 198 THR A O 1
ATOM 1458 N N . ALA A 1 199 ? 155.053 129.747 158.680 1.00 34.86 199 ALA A N 1
ATOM 1459 C CA . ALA A 1 199 ? 154.817 130.873 159.561 1.00 35.67 199 ALA A CA 1
ATOM 1460 C C . ALA A 1 199 ? 153.607 130.579 160.430 1.00 34.36 199 ALA A C 1
ATOM 1461 O O . ALA A 1 199 ? 153.498 131.121 161.519 1.00 40.95 199 ALA A O 1
ATOM 1463 N N . THR A 1 200 ? 152.712 129.732 159.935 1.00 33.79 200 THR A N 1
ATOM 1464 C CA . THR A 1 200 ? 151.511 129.395 160.669 1.00 38.45 200 THR A CA 1
ATOM 1465 C C . THR A 1 200 ? 151.886 128.437 161.788 1.00 43.48 200 THR A C 1
ATOM 1466 O O . THR A 1 200 ? 151.389 128.574 162.905 1.00 47.64 200 THR A O 1
ATOM 1470 N N . ILE A 1 201 ? 152.778 127.492 161.461 1.00 44.91 201 ILE A N 1
ATOM 1471 C CA . ILE A 1 201 ? 153.257 126.505 162.410 1.00 45.26 201 ILE A CA 1
ATOM 1472 C C . ILE A 1 201 ? 154.040 127.217 163.504 1.00 43.54 201 ILE A C 1
ATOM 1473 O O . ILE A 1 201 ? 153.982 126.827 164.659 1.00 50.52 201 ILE A O 1
ATOM 1478 N N . PHE A 1 202 ? 154.766 128.261 163.133 1.00 44.06 202 PHE A N 1
ATOM 1479 C CA . PHE A 1 202 ? 155.608 128.950 164.086 1.00 48.23 202 PHE A CA 1
ATOM 1480 C C . PHE A 1 202 ? 154.729 129.755 165.042 1.00 45.67 202 PHE A C 1
ATOM 1481 O O . PHE A 1 202 ? 154.941 129.676 166.249 1.00 51.04 202 PHE A O 1
ATOM 1489 N N . LEU A 1 203 ? 153.735 130.492 164.530 1.00 42.24 203 LEU A N 1
ATOM 1490 C CA . LEU A 1 203 ? 152.858 131.276 165.392 1.00 44.21 203 LEU A CA 1
ATOM 1491 C C . LEU A 1 203 ? 151.991 130.375 166.259 1.00 43.48 203 LEU A C 1
ATOM 1492 O O . LEU A 1 203 ? 151.727 130.709 167.411 1.00 47.28 203 LEU A O 1
ATOM 1497 N N . MET A 1 204 ? 151.502 129.281 165.689 1.00 42.02 204 MET A N 1
ATOM 1498 C CA . MET A 1 204 ? 150.582 128.447 166.430 1.00 47.69 204 MET A CA 1
ATOM 1499 C C . MET A 1 204 ? 151.354 127.748 167.534 1.00 47.21 204 MET A C 1
ATOM 1500 O O . MET A 1 204 ? 150.818 127.572 168.622 1.00 64.98 204 MET A O 1
ATOM 1505 N N . SER A 1 205 ? 152.602 127.379 167.252 1.00 45.03 205 SER A N 1
ATOM 1506 C CA . SER A 1 205 ? 153.443 126.669 168.206 1.00 47.58 205 SER A CA 1
ATOM 1507 C C . SER A 1 205 ? 153.882 127.589 169.339 1.00 45.16 205 SER A C 1
ATOM 1508 O O . SER A 1 205 ? 153.950 127.172 170.481 1.00 48.79 205 SER A O 1
ATOM 1511 N N . GLY A 1 206 ? 154.181 128.841 169.016 1.00 46.01 206 GLY A N 1
ATOM 1512 C CA . GLY A 1 206 ? 154.623 129.794 170.013 1.00 46.10 206 GLY A CA 1
ATOM 1513 C C . GLY A 1 206 ? 153.509 130.148 170.984 1.00 47.45 206 GLY A C 1
ATOM 1514 O O . GLY A 1 206 ? 153.775 130.543 172.108 1.00 57.57 206 GLY A O 1
ATOM 1515 N N . TRP A 1 207 ? 152.265 130.013 170.535 1.00 51.43 207 TRP A N 1
ATOM 1516 C CA . TRP A 1 207 ? 151.110 130.273 171.374 1.00 51.41 207 TRP A CA 1
ATOM 1517 C C . TRP A 1 207 ? 151.013 129.207 172.462 1.00 46.55 207 TRP A C 1
ATOM 1518 O O . TRP A 1 207 ? 150.401 129.433 173.491 1.00 43.52 207 TRP A O 1
ATOM 1529 N N . ALA A 1 208 ? 151.558 128.025 172.191 1.00 43.42 208 ALA A N 1
ATOM 1530 C CA . ALA A 1 208 ? 151.473 126.923 173.128 1.00 45.70 208 ALA A CA 1
ATOM 1531 C C . ALA A 1 208 ? 152.304 127.191 174.374 1.00 52.00 208 ALA A C 1
ATOM 1532 O O . ALA A 1 208 ? 151.950 126.762 175.474 1.00 53.56 208 ALA A O 1
ATOM 1534 N N . VAL A 1 209 ? 153.410 127.906 174.190 1.00 57.18 209 VAL A N 1
ATOM 1535 C CA . VAL A 1 209 ? 154.371 128.134 175.256 1.00 57.60 209 VAL A CA 1
ATOM 1536 C C . VAL A 1 209 ? 153.692 128.940 176.357 1.00 50.85 209 VAL A C 1
ATOM 1537 O O . VAL A 1 209 ? 153.933 128.690 177.530 1.00 63.04 209 VAL A O 1
ATOM 1541 N N . TYR A 1 210 ? 152.832 129.880 175.983 1.00 43.19 210 TYR A N 1
ATOM 1542 C CA . TYR A 1 210 ? 152.325 130.829 176.950 1.00 42.68 210 TYR A CA 1
ATOM 1543 C C . TYR A 1 210 ? 151.496 130.111 178.013 1.00 45.59 210 TYR A C 1
ATOM 1544 O O . TYR A 1 210 ? 151.726 130.322 179.199 1.00 49.22 210 TYR A O 1
ATOM 1553 N N . PRO A 1 211 ? 150.510 129.255 177.658 1.00 49.83 211 PRO A N 1
ATOM 1554 C CA . PRO A 1 211 ? 149.732 128.479 178.635 1.00 45.17 211 PRO A CA 1
ATOM 1555 C C . PRO A 1 211 ? 150.563 127.700 179.655 1.00 45.16 211 PRO A C 1
ATOM 1556 O O . PRO A 1 211 ? 150.062 127.373 180.718 1.00 53.15 211 PRO A O 1
ATOM 1560 N N . LEU A 1 212 ? 151.827 127.395 179.338 1.00 45.72 212 LEU A N 1
ATOM 1561 C CA . LEU A 1 212 ? 152.725 126.733 180.273 1.00 48.28 212 LEU A CA 1
ATOM 1562 C C . LEU A 1 212 ? 153.081 127.626 181.459 1.00 45.84 212 LEU A C 1
ATOM 1563 O O . LEU A 1 212 ? 153.335 127.126 182.552 1.00 50.13 212 LEU A O 1
ATOM 1568 N N . ALA A 1 213 ? 153.192 128.932 181.245 1.00 36.76 213 ALA A N 1
ATOM 1569 C CA . ALA A 1 213 ? 153.453 129.819 182.362 1.00 38.48 213 ALA A CA 1
ATOM 1570 C C . ALA A 1 213 ? 152.231 129.930 183.286 1.00 38.21 213 ALA A C 1
ATOM 1571 O O . ALA A 1 213 ? 152.363 130.300 184.452 1.00 39.64 213 ALA A O 1
ATOM 1573 N N . TYR A 1 214 ? 151.044 129.655 182.748 1.00 34.56 214 TYR A N 1
ATOM 1574 C CA . TYR A 1 214 ? 149.815 129.657 183.512 1.00 33.27 214 TYR A CA 1
ATOM 1575 C C . TYR A 1 214 ? 149.746 128.402 184.372 1.00 34.34 214 TYR A C 1
ATOM 1576 O O . TYR A 1 214 ? 149.305 128.475 185.515 1.00 40.91 214 TYR A O 1
ATOM 1585 N N . LEU A 1 215 ? 150.192 127.267 183.846 1.00 35.86 215 LEU A N 1
ATOM 1586 C CA . LEU A 1 215 ? 150.169 126.027 184.608 1.00 39.30 215 LEU A CA 1
ATOM 1587 C C . LEU A 1 215 ? 151.185 126.057 185.739 1.00 38.77 215 LEU A C 1
ATOM 1588 O O . LEU A 1 215 ? 151.013 125.383 186.749 1.00 44.03 215 LEU A O 1
ATOM 1593 N N . ILE A 1 216 ? 152.274 126.784 185.545 1.00 34.81 216 ILE A N 1
ATOM 1594 C CA . ILE A 1 216 ? 153.232 126.900 186.611 1.00 36.84 216 ILE A CA 1
ATOM 1595 C C . ILE A 1 216 ? 152.569 127.630 187.769 1.00 33.83 216 ILE A C 1
ATOM 1596 O O . ILE A 1 216 ? 152.682 127.182 188.905 1.00 37.38 216 ILE A O 1
ATOM 1601 N N . GLN A 1 217 ? 151.938 128.771 187.482 1.00 30.77 217 GLN A N 1
ATOM 1602 C CA . GLN A 1 217 ? 151.269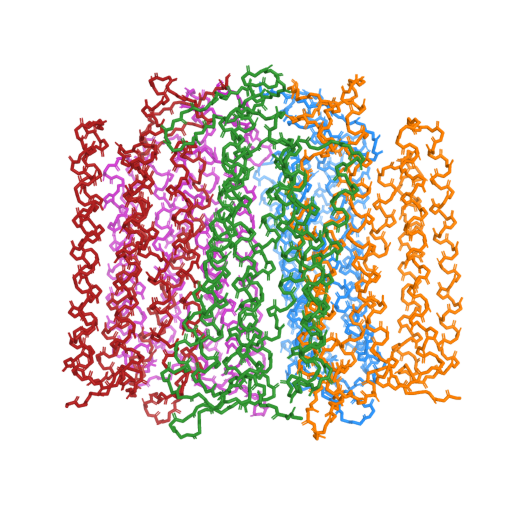 129.550 188.508 1.00 30.57 217 GLN A CA 1
ATOM 1603 C C . GLN A 1 217 ? 150.251 128.702 189.264 1.00 27.00 217 GLN A C 1
ATOM 1604 O O . GLN A 1 217 ? 150.113 128.878 190.459 1.00 26.45 217 GLN A O 1
ATOM 1610 N N . ILE A 1 218 ? 149.589 127.765 188.583 1.00 27.25 218 ILE A N 1
ATOM 1611 C CA . ILE A 1 218 ? 148.662 126.846 189.214 1.00 29.50 218 ILE A CA 1
ATOM 1612 C C . ILE A 1 218 ? 149.383 125.863 190.119 1.00 34.06 218 ILE A C 1
ATOM 1613 O O . ILE A 1 218 ? 148.873 125.547 191.189 1.00 43.87 218 ILE A O 1
ATOM 1618 N N . LEU A 1 219 ? 150.537 125.343 189.674 1.00 39.78 219 LEU A N 1
ATOM 1619 C CA . LEU A 1 219 ? 151.128 124.148 190.269 1.00 35.73 219 LEU A CA 1
ATOM 1620 C C . LEU A 1 219 ? 152.258 124.452 191.231 1.00 31.78 219 LEU A C 1
ATOM 1621 O O . LEU A 1 219 ? 152.440 123.684 192.162 1.00 43.44 219 LEU A O 1
ATOM 1626 N N . PHE A 1 220 ? 152.967 125.562 191.061 1.00 31.39 220 PHE A N 1
ATOM 1627 C CA . PHE A 1 220 ? 154.225 125.759 191.762 1.00 33.93 220 PHE A CA 1
ATOM 1628 C C . PHE A 1 220 ? 154.388 127.202 192.188 1.00 33.72 220 PHE A C 1
ATOM 1629 O O . PHE A 1 220 ? 154.149 128.112 191.392 1.00 34.85 220 PHE A O 1
ATOM 1637 N N . ALA A 1 221 ? 154.872 127.412 193.406 1.00 35.14 221 ALA A N 1
ATOM 1638 C CA . ALA A 1 221 ? 155.167 128.775 193.817 1.00 38.26 221 ALA A CA 1
ATOM 1639 C C . ALA A 1 221 ? 156.530 128.848 194.497 1.00 35.31 221 ALA A C 1
ATOM 1640 O O . ALA A 1 221 ? 156.926 127.937 195.216 1.00 40.13 221 ALA A O 1
ATOM 1642 N N . GLY A 1 222 ? 157.201 129.970 194.267 1.00 32.00 222 GLY A N 1
ATOM 1643 C CA . GLY A 1 222 ? 158.498 130.265 194.823 1.00 33.29 222 GLY A CA 1
ATOM 1644 C C . GLY A 1 222 ? 159.178 131.262 193.905 1.00 36.50 222 GLY A C 1
ATOM 1645 O O . GLY A 1 222 ? 158.607 131.554 192.848 1.00 37.58 222 GLY A O 1
ATOM 1646 N N . GLY A 1 223 ? 160.380 131.736 194.282 1.00 32.07 223 GLY A N 1
ATOM 1647 C CA . GLY A 1 223 ? 161.123 132.677 193.453 1.00 30.29 223 GLY A CA 1
ATOM 1648 C C . GLY A 1 223 ? 161.771 131.960 192.276 1.00 28.33 223 GLY A C 1
ATOM 1649 O O . GLY A 1 223 ? 162.009 132.544 191.224 1.00 32.76 223 GLY A O 1
ATOM 1650 N N . LEU A 1 224 ? 161.999 130.674 192.454 1.00 27.32 224 LEU A N 1
ATOM 1651 C CA . LEU A 1 224 ? 162.345 129.832 191.335 1.00 33.61 224 LEU A CA 1
ATOM 1652 C C . LEU A 1 224 ? 161.296 129.905 190.235 1.00 30.63 224 LEU A C 1
ATOM 1653 O O . LEU A 1 224 ? 161.636 130.078 189.074 1.00 36.44 224 LEU A O 1
ATOM 1658 N N . TRP A 1 225 ? 160.033 129.723 190.618 1.00 29.82 225 TRP A N 1
ATOM 1659 C CA . TRP A 1 225 ? 158.934 129.571 189.678 1.00 26.96 225 TRP A CA 1
ATOM 1660 C C . TRP A 1 225 ? 158.500 130.925 189.136 1.00 22.12 225 TRP A C 1
ATOM 1661 O O . TRP A 1 225 ? 158.096 131.055 188.003 1.00 24.83 225 TRP A O 1
ATOM 1672 N N . THR A 1 226 ? 158.707 131.953 189.910 1.00 22.19 226 THR A N 1
ATOM 1673 C CA . THR A 1 226 ? 158.489 133.285 189.418 1.00 25.80 226 THR A CA 1
ATOM 1674 C C . THR A 1 226 ? 159.516 133.637 188.345 1.00 29.37 226 THR A C 1
ATOM 1675 O O . THR A 1 226 ? 159.220 134.443 187.456 1.00 32.11 226 THR A O 1
ATOM 1679 N N . THR A 1 227 ? 160.725 133.088 188.484 1.00 30.82 227 THR A N 1
ATOM 1680 C CA . THR A 1 227 ? 161.834 133.424 187.610 1.00 32.84 227 THR A CA 1
ATOM 1681 C C . THR A 1 227 ? 161.635 132.663 186.309 1.00 27.90 227 THR A C 1
ATOM 1682 O O . THR A 1 227 ? 161.689 133.248 185.229 1.00 26.35 227 THR A O 1
ATOM 1686 N N . SER A 1 228 ? 161.377 131.369 186.456 1.00 22.99 228 SER A N 1
ATOM 1687 C CA . SER A 1 228 ? 160.940 130.538 185.359 1.00 23.54 228 SER A CA 1
ATOM 1688 C C . SER A 1 228 ? 159.836 131.186 184.531 1.00 24.07 228 SER A C 1
ATOM 1689 O O . SER A 1 228 ? 159.926 131.170 183.316 1.00 28.24 228 SER A O 1
ATOM 1692 N N . ILE A 1 229 ? 158.812 131.749 185.178 1.00 23.18 229 ILE A N 1
ATOM 1693 C CA . ILE A 1 229 ? 157.701 132.359 184.478 1.00 23.24 229 ILE A CA 1
ATOM 1694 C C . ILE A 1 229 ? 158.190 133.531 183.644 1.00 23.14 229 ILE A C 1
ATOM 1695 O O . ILE A 1 229 ? 157.844 133.662 182.482 1.00 26.66 229 ILE A O 1
ATOM 1700 N N . HIS A 1 230 ? 158.997 134.378 184.237 1.00 24.44 230 HIS A N 1
ATOM 1701 C CA . HIS A 1 230 ? 159.442 135.585 183.582 1.00 25.71 230 HIS A CA 1
ATOM 1702 C C . HIS A 1 230 ? 160.322 135.236 182.392 1.00 25.53 230 HIS A C 1
ATOM 1703 O O . HIS A 1 230 ? 160.269 135.907 181.367 1.00 28.32 230 HIS A O 1
ATOM 1710 N N . ILE A 1 231 ? 161.137 134.202 182.560 1.00 24.03 231 ILE A N 1
ATOM 1711 C CA . ILE A 1 231 ? 162.122 133.854 181.568 1.00 24.82 231 ILE A CA 1
ATOM 1712 C C . ILE A 1 231 ? 161.404 133.201 180.402 1.00 22.75 231 ILE A C 1
ATOM 1713 O O . ILE A 1 231 ? 161.641 133.585 179.264 1.00 26.53 231 ILE A O 1
ATOM 1718 N N . ILE A 1 232 ? 160.524 132.248 180.682 1.00 21.61 232 ILE A N 1
ATOM 1719 C CA . ILE A 1 232 ? 159.735 131.608 179.640 1.00 22.59 232 ILE A CA 1
ATOM 1720 C C . ILE A 1 232 ? 158.971 132.634 178.811 1.00 20.17 232 ILE A C 1
ATOM 1721 O O . ILE A 1 232 ? 158.989 132.572 177.596 1.00 20.74 232 ILE A O 1
ATOM 1726 N N . LEU A 1 233 ? 158.333 133.588 179.468 1.00 20.27 233 LEU A N 1
ATOM 1727 C CA . LEU A 1 233 ? 157.459 134.523 178.802 1.00 20.95 233 LEU A CA 1
ATOM 1728 C C . LEU A 1 233 ? 158.262 135.559 178.049 1.00 23.22 233 LEU A C 1
ATOM 1729 O O . LEU A 1 233 ? 157.875 135.929 176.950 1.00 30.29 233 LEU A O 1
ATOM 1734 N N . CYS A 1 234 ? 159.352 136.032 178.630 1.00 25.78 234 CYS A N 1
ATOM 1735 C CA . CYS A 1 234 ? 160.248 136.957 177.951 1.00 27.25 234 CYS A CA 1
ATOM 1736 C C . CYS A 1 234 ? 160.823 136.319 176.697 1.00 24.51 234 CYS A C 1
ATOM 1737 O O . CYS A 1 234 ? 160.863 136.929 175.635 1.00 26.19 234 CYS A O 1
ATOM 1740 N N . THR A 1 235 ? 161.266 135.092 176.855 1.00 22.90 235 THR A N 1
ATOM 1741 C CA . THR A 1 235 ? 161.903 134.382 175.778 1.00 26.65 235 THR A CA 1
ATOM 1742 C C . THR A 1 235 ? 160.906 134.163 174.653 1.00 27.09 235 THR A C 1
ATOM 1743 O O . THR A 1 235 ? 161.249 134.344 173.491 1.00 33.00 235 THR A O 1
ATOM 1747 N N . ALA A 1 236 ? 159.693 133.739 175.000 1.00 26.65 236 ALA A N 1
ATOM 1748 C CA . ALA A 1 236 ? 158.644 133.522 174.023 1.00 25.17 236 ALA A CA 1
ATOM 1749 C C . ALA A 1 236 ? 158.310 134.823 173.313 1.00 25.84 236 ALA A C 1
ATOM 1750 O O . ALA A 1 236 ? 158.241 134.851 172.094 1.00 30.04 236 ALA A O 1
ATOM 1752 N N . ASP A 1 237 ? 158.138 135.907 174.055 1.00 25.39 237 ASP A N 1
ATOM 1753 C CA . ASP A 1 237 ? 157.883 137.185 173.423 1.00 32.00 237 ASP A CA 1
ATOM 1754 C C . ASP A 1 237 ? 158.971 137.524 172.408 1.00 35.04 237 ASP A C 1
ATOM 1755 O O . ASP A 1 237 ? 158.669 138.011 171.330 1.00 43.50 237 ASP A O 1
ATOM 1760 N N . ILE A 1 238 ? 160.235 137.282 172.731 1.00 35.56 238 ILE A N 1
ATOM 1761 C CA . ILE A 1 238 ? 161.310 137.649 171.832 1.00 36.99 238 ILE A CA 1
ATOM 1762 C C . ILE A 1 238 ? 161.252 136.775 170.583 1.00 35.04 238 ILE A C 1
ATOM 1763 O O . ILE A 1 238 ? 161.336 137.280 169.470 1.00 34.96 238 ILE A O 1
ATOM 1768 N N . VAL A 1 239 ? 161.118 135.466 170.778 1.00 31.94 239 VAL A N 1
ATOM 1769 C CA . VAL A 1 239 ? 161.135 134.527 169.672 1.00 32.51 239 VAL A CA 1
ATOM 1770 C C . VAL A 1 239 ? 159.949 134.779 168.748 1.00 29.22 239 VAL A C 1
ATOM 1771 O O . VAL A 1 239 ? 160.125 134.875 167.550 1.00 32.30 239 VAL A O 1
ATOM 1775 N N . VAL A 1 240 ? 158.764 134.947 169.307 1.00 30.12 240 VAL A N 1
ATOM 1776 C CA . VAL A 1 240 ? 157.564 135.155 168.527 1.00 31.23 240 VAL A CA 1
ATOM 1777 C C . VAL A 1 240 ? 157.519 136.559 167.944 1.00 31.34 240 VAL A C 1
ATOM 1778 O O . VAL A 1 240 ? 157.305 136.717 166.757 1.00 43.20 240 VAL A O 1
ATOM 1782 N N . LYS A 1 241 ? 157.739 137.593 168.731 1.00 32.45 241 LYS A N 1
ATOM 1783 C CA . LYS A 1 241 ? 157.535 138.934 168.212 1.00 35.25 241 LYS A CA 1
ATOM 1784 C C . LYS A 1 241 ? 158.737 139.431 167.411 1.00 38.63 241 LYS A C 1
ATOM 1785 O O . LYS A 1 241 ? 158.684 140.546 166.900 1.00 58.61 241 LYS A O 1
ATOM 1791 N N . LEU A 1 242 ? 159.838 138.686 167.343 1.00 39.13 242 LEU A N 1
ATOM 1792 C CA . LEU A 1 242 ? 160.931 139.045 166.443 1.00 40.56 242 LEU A CA 1
ATOM 1793 C C . LEU A 1 242 ? 161.053 137.998 165.345 1.00 43.67 242 LEU A C 1
ATOM 1794 O O . LEU A 1 242 ? 161.244 138.370 164.192 1.00 61.35 242 LEU A O 1
ATOM 1799 N N . GLY A 1 243 ? 160.933 136.715 165.690 1.00 36.24 243 GLY A N 1
ATOM 1800 C CA . GLY A 1 243 ? 160.977 135.648 164.711 1.00 35.81 243 GLY A CA 1
ATOM 1801 C C . GLY A 1 243 ? 159.814 135.655 163.724 1.00 37.75 243 GLY A C 1
ATOM 1802 O O . GLY A 1 243 ? 160.042 135.656 162.516 1.00 48.62 243 GLY A O 1
ATOM 1803 N N . PHE A 1 244 ? 158.582 135.613 164.222 1.00 39.98 244 PHE A N 1
ATOM 1804 C CA . PHE A 1 244 ? 157.397 135.513 163.376 1.00 43.46 244 PHE A CA 1
ATOM 1805 C C . PHE A 1 244 ? 157.232 136.768 162.514 1.00 44.15 244 PHE A C 1
ATOM 1806 O O . PHE A 1 244 ? 156.626 136.721 161.436 1.00 45.17 244 PHE A O 1
ATOM 1814 N N . CYS A 1 245 ? 157.753 137.897 162.988 1.00 48.95 245 CYS A N 1
ATOM 1815 C CA . CYS A 1 245 ? 157.420 139.167 162.358 1.00 56.65 245 CYS A CA 1
ATOM 1816 C C . CYS A 1 245 ? 158.398 139.462 161.218 1.00 48.00 245 CYS A C 1
ATOM 1817 O O . CYS A 1 245 ? 158.118 140.324 160.385 1.00 51.06 245 CYS A O 1
ATOM 1820 N N . GLY A 1 246 ? 159.503 138.712 161.155 1.00 33.01 246 GLY A N 1
ATOM 1821 C CA . GLY A 1 246 ? 160.329 138.710 159.976 1.00 27.93 246 GLY A CA 1
ATOM 1822 C C . GLY A 1 246 ? 159.793 137.782 158.898 1.00 26.50 246 GLY A C 1
ATOM 1823 O O . GLY A 1 246 ? 160.014 138.019 157.718 1.00 31.42 246 GLY A O 1
ATOM 1824 N N . LEU A 1 247 ? 159.134 136.715 159.320 1.00 26.05 247 LEU A N 1
ATOM 1825 C CA . LEU A 1 247 ? 158.564 135.715 158.442 1.00 26.57 247 LEU A CA 1
ATOM 1826 C C . LEU A 1 247 ? 157.434 136.290 157.606 1.00 26.02 247 LEU A C 1
ATOM 1827 O O . LEU A 1 247 ? 157.309 135.963 156.433 1.00 28.60 247 LEU A O 1
ATOM 1832 N N . ILE A 1 248 ? 156.600 137.119 158.223 1.00 25.47 248 ILE A N 1
ATOM 1833 C CA . ILE A 1 248 ? 155.447 137.670 157.547 1.00 26.24 248 ILE A CA 1
ATOM 1834 C C . ILE A 1 248 ? 155.921 138.806 156.655 1.00 24.09 248 ILE A C 1
ATOM 1835 O O . ILE A 1 248 ? 155.376 138.980 155.570 1.00 26.74 248 ILE A O 1
ATOM 1840 N N . HIS A 1 249 ? 156.971 139.517 157.066 1.00 22.08 249 HIS A N 1
ATOM 1841 C CA . HIS A 1 249 ? 157.542 140.561 156.229 1.00 23.51 249 HIS A CA 1
ATOM 1842 C C . HIS A 1 249 ? 158.163 139.976 154.948 1.00 23.06 249 HIS A C 1
ATOM 1843 O O . HIS A 1 249 ? 157.984 140.526 153.871 1.00 23.35 249 HIS A O 1
ATOM 1850 N N . ARG A 1 250 ? 158.812 138.822 155.047 1.00 21.14 250 ARG A N 1
ATOM 1851 C CA . ARG A 1 250 ? 159.356 138.152 153.889 1.00 22.59 250 ARG A CA 1
ATOM 1852 C C . ARG A 1 250 ? 158.262 137.667 152.934 1.00 22.91 250 ARG A C 1
ATOM 1853 O O . ARG A 1 250 ? 158.455 137.718 151.725 1.00 27.39 250 ARG A O 1
ATOM 1861 N N . ILE A 1 251 ? 157.114 137.232 153.445 1.00 20.94 251 ILE A N 1
ATOM 1862 C CA . ILE A 1 251 ? 156.005 136.818 152.603 1.00 21.89 251 ILE A CA 1
ATOM 1863 C C . ILE A 1 251 ? 155.423 138.022 151.873 1.00 18.76 251 ILE A C 1
ATOM 1864 O O . ILE A 1 251 ? 155.158 137.931 150.677 1.00 17.21 251 ILE A O 1
ATOM 1869 N N . ALA A 1 252 ? 155.276 139.138 152.587 1.00 16.92 252 ALA A N 1
ATOM 1870 C CA . ALA A 1 252 ? 154.706 140.349 152.025 1.00 16.51 252 ALA A CA 1
ATOM 1871 C C . ALA A 1 252 ? 155.611 140.908 150.933 1.00 19.80 252 ALA A C 1
ATOM 1872 O O . ALA A 1 252 ? 155.104 141.339 149.896 1.00 22.72 252 ALA A O 1
ATOM 1874 N N . LYS A 1 253 ? 156.935 140.868 151.159 1.00 18.58 253 LYS A N 1
ATOM 1875 C CA . LYS A 1 253 ? 157.929 141.218 150.168 1.00 18.26 253 LYS A CA 1
ATOM 1876 C C . LYS A 1 253 ? 157.806 140.340 148.940 1.00 20.20 253 LYS A C 1
ATOM 1877 O O . LYS A 1 253 ? 157.743 140.821 147.814 1.00 25.07 253 LYS A O 1
ATOM 1883 N N . LEU A 1 254 ? 157.743 139.052 149.145 1.00 22.07 254 LEU A N 1
ATOM 1884 C CA . LEU A 1 254 ? 157.671 138.134 148.034 1.00 26.00 254 LEU A CA 1
ATOM 1885 C C . LEU A 1 254 ? 156.375 138.251 147.237 1.00 24.38 254 LEU A C 1
ATOM 1886 O O . LEU A 1 254 ? 156.384 138.029 146.031 1.00 27.49 254 LEU A O 1
ATOM 1891 N N . ARG A 1 255 ? 155.270 138.587 147.899 1.00 22.47 255 ARG A N 1
ATOM 1892 C CA . ARG A 1 255 ? 153.980 138.733 147.249 1.00 20.27 255 ARG A CA 1
ATOM 1893 C C . ARG A 1 255 ? 153.949 140.056 146.487 1.00 19.30 255 ARG A C 1
ATOM 1894 O O . ARG A 1 255 ? 153.412 140.113 145.376 1.00 18.63 255 ARG A O 1
ATOM 1902 N N . THR A 1 256 ? 154.581 141.089 147.066 1.00 16.19 256 THR A N 1
ATOM 1903 C CA . THR A 1 256 ? 154.795 142.345 146.389 1.00 15.60 256 THR A CA 1
ATOM 1904 C C . THR A 1 256 ? 155.608 142.179 145.123 1.00 16.14 256 THR A C 1
ATOM 1905 O O . THR A 1 256 ? 155.266 142.733 144.103 1.00 19.70 256 THR A O 1
ATOM 1909 N N . ALA A 1 257 ? 156.674 141.408 145.192 1.00 17.34 257 ALA A N 1
ATOM 1910 C CA . ALA A 1 257 ? 157.537 141.161 144.066 1.00 17.17 257 ALA A CA 1
ATOM 1911 C C . ALA A 1 257 ? 156.820 140.400 142.979 1.00 18.74 257 ALA A C 1
ATOM 1912 O O . ALA A 1 257 ? 157.077 140.656 141.813 1.00 23.14 257 ALA A O 1
ATOM 1914 N N . GLU A 1 258 ? 156.002 139.419 143.351 1.00 22.39 258 GLU A N 1
ATOM 1915 C CA . GLU A 1 258 ? 155.268 138.615 142.387 1.00 24.77 258 GLU A CA 1
ATOM 1916 C C . GLU A 1 258 ? 154.249 139.483 141.664 1.00 22.90 258 GLU A C 1
ATOM 1917 O O . GLU A 1 258 ? 154.050 139.326 140.464 1.00 24.12 258 GLU A O 1
ATOM 1923 N N . ASP A 1 259 ? 153.661 140.423 142.400 1.00 22.13 259 ASP A N 1
ATOM 1924 C CA . ASP A 1 259 ? 152.724 141.374 141.842 1.00 25.51 259 ASP A CA 1
ATOM 1925 C C . ASP A 1 259 ? 153.408 142.323 140.876 1.00 23.29 259 ASP A C 1
ATOM 1926 O O . ASP A 1 259 ? 152.790 142.734 139.903 1.00 21.16 259 ASP A O 1
ATOM 1931 N N . VAL A 1 260 ? 154.677 142.663 141.165 1.00 23.77 260 VAL A N 1
ATOM 1932 C CA . VAL A 1 260 ? 155.472 143.530 140.314 1.00 21.76 260 VAL A CA 1
ATOM 1933 C C . VAL A 1 260 ? 155.819 142.805 139.027 1.00 21.62 260 VAL A C 1
ATOM 1934 O O . VAL A 1 260 ? 155.657 143.350 137.947 1.00 24.48 260 VAL A O 1
ATOM 1938 N N . ARG A 1 261 ? 156.133 141.540 139.120 1.00 24.70 261 ARG A N 1
ATOM 1939 C CA . ARG A 1 261 ? 156.454 140.794 137.925 1.00 31.17 261 ARG A CA 1
ATOM 1940 C C . ARG A 1 261 ? 155.217 140.508 137.083 1.00 36.65 261 ARG A C 1
ATOM 1941 O O . ARG A 1 261 ? 155.343 140.356 135.872 1.00 51.34 261 ARG A O 1
ATOM 1949 N N . ALA A 1 262 ? 154.030 140.471 137.690 1.00 37.22 262 ALA A N 1
ATOM 1950 C CA . ALA A 1 262 ? 152.807 140.184 136.960 1.00 35.61 262 ALA A CA 1
ATOM 1951 C C . ALA A 1 262 ? 152.143 141.454 136.418 1.00 41.74 262 ALA A C 1
ATOM 1952 O O . ALA A 1 262 ? 151.111 141.384 135.750 1.00 50.43 262 ALA A O 1
ATOM 1954 N N . GLY A 1 263 ? 152.662 142.624 136.776 1.00 38.64 263 GLY A N 1
ATOM 1955 C CA . GLY A 1 263 ? 152.033 143.860 136.367 1.00 39.83 263 GLY A CA 1
ATOM 1956 C C . GLY A 1 263 ? 150.833 144.251 137.221 1.00 37.76 263 GLY A C 1
ATOM 1957 O O . GLY A 1 263 ? 150.189 145.266 136.970 1.00 48.38 263 GLY A O 1
ATOM 1958 N N . VAL A 1 264 ? 150.561 143.481 138.256 1.00 36.49 264 VAL A N 1
ATOM 1959 C CA . VAL A 1 264 ? 149.469 143.785 139.159 1.00 35.65 264 VAL A CA 1
ATOM 1960 C C . VAL A 1 264 ? 149.728 145.099 139.887 1.00 33.25 264 VAL A C 1
ATOM 1961 O O . VAL A 1 264 ? 148.779 145.768 140.270 1.00 44.24 264 VAL A O 1
ATOM 1965 N N . ASP A 1 265 ? 150.991 145.464 140.098 1.00 33.58 265 ASP A N 1
ATOM 1966 C CA . ASP A 1 265 ? 151.313 146.747 140.710 1.00 33.77 265 ASP A CA 1
ATOM 1967 C C . ASP A 1 265 ? 152.763 147.116 140.397 1.00 28.32 265 ASP A C 1
ATOM 1968 O O . ASP A 1 265 ? 153.451 146.381 139.708 1.00 29.96 265 ASP A O 1
ATOM 1973 N N . ILE A 1 266 ? 153.191 148.301 140.810 1.00 27.34 266 ILE A N 1
ATOM 1974 C CA . ILE A 1 266 ? 154.566 148.721 140.626 1.00 30.99 266 ILE A CA 1
ATOM 1975 C C . ILE A 1 266 ? 155.133 148.999 142.012 1.00 27.97 266 ILE A C 1
ATOM 1976 O O . ILE A 1 266 ? 154.392 149.276 142.936 1.00 29.32 266 ILE A O 1
ATOM 1981 N N . HIS A 1 267 ? 156.443 148.879 142.167 1.00 26.04 267 HIS A N 1
ATOM 1982 C CA . HIS A 1 267 ? 157.070 149.193 143.433 1.00 25.23 267 HIS A CA 1
ATOM 1983 C C . HIS A 1 267 ? 158.249 150.107 143.150 1.00 27.39 267 HIS A C 1
ATOM 1984 O O . HIS A 1 267 ? 158.990 149.889 142.195 1.00 30.63 267 HIS A O 1
ATOM 1991 N N . THR A 1 268 ? 158.453 151.102 143.998 1.00 30.24 268 THR A N 1
ATOM 1992 C CA . THR A 1 268 ? 159.429 152.137 143.697 1.00 38.57 268 THR A CA 1
ATOM 1993 C C . THR A 1 268 ? 160.870 151.680 143.879 1.00 36.03 268 THR A C 1
ATOM 1994 O O . THR A 1 268 ? 161.783 152.286 143.332 1.00 45.77 268 THR A O 1
ATOM 1998 N N . GLU A 1 269 ? 161.074 150.625 144.642 1.00 34.13 269 GLU A N 1
ATOM 1999 C CA . GLU A 1 269 ? 162.402 150.126 144.915 1.00 33.55 269 GLU A CA 1
ATOM 2000 C C . GLU A 1 269 ? 162.463 148.686 144.443 1.00 27.06 269 GLU A C 1
ATOM 2001 O O . GLU A 1 269 ? 161.413 148.028 144.401 1.00 23.50 269 GLU A O 1
ATOM 2007 N N . ALA A 1 270 ? 163.682 148.190 144.183 1.00 22.04 270 ALA A N 1
ATOM 2008 C CA . ALA A 1 270 ? 163.870 146.760 143.996 1.00 20.15 270 ALA A CA 1
ATOM 2009 C C . ALA A 1 270 ? 163.636 146.016 145.311 1.00 20.11 270 ALA A C 1
ATOM 2010 O O . ALA A 1 270 ? 163.839 146.592 146.373 1.00 19.11 270 ALA A O 1
ATOM 2012 N N . ILE A 1 271 ? 163.144 144.770 145.218 1.00 18.74 271 ILE A N 1
ATOM 2013 C CA . ILE A 1 271 ? 162.981 143.939 146.385 1.00 19.81 271 ILE A CA 1
ATOM 2014 C C . ILE A 1 271 ? 164.102 142.917 146.396 1.00 21.07 271 ILE A C 1
ATOM 2015 O O . ILE A 1 271 ? 164.367 142.250 145.403 1.00 21.41 271 ILE A O 1
ATOM 2020 N N . TRP A 1 272 ? 164.806 142.866 147.530 1.00 21.49 272 TRP A N 1
ATOM 2021 C CA . TRP A 1 272 ? 165.835 141.865 147.737 1.00 22.70 272 TRP A CA 1
ATOM 2022 C C . TRP A 1 272 ? 165.371 140.985 148.884 1.00 26.67 272 TRP A C 1
ATOM 2023 O O . TRP A 1 272 ? 164.825 141.495 149.857 1.00 25.18 272 TRP A O 1
ATOM 2034 N N . ILE A 1 273 ? 165.478 139.671 148.714 1.00 30.92 273 ILE A N 1
ATOM 2035 C CA . ILE A 1 273 ? 165.300 138.772 149.833 1.00 35.70 273 ILE A CA 1
ATOM 2036 C C . ILE A 1 273 ? 166.546 137.910 149.895 1.00 39.65 273 ILE A C 1
ATOM 2037 O O . ILE A 1 273 ? 166.739 137.049 149.035 1.00 43.61 273 ILE A O 1
ATOM 2042 N N . SER A 1 274 ? 167.398 138.183 150.891 1.00 49.92 274 SER A N 1
ATOM 2043 C CA . SER A 1 274 ? 168.652 137.459 151.107 1.00 56.98 274 SER A CA 1
ATOM 2044 C C . SER A 1 274 ? 169.654 137.679 149.979 1.00 53.55 274 SER A C 1
ATOM 2045 O O . SER A 1 274 ? 170.211 136.730 149.434 1.00 57.94 274 SER A O 1
ATOM 2048 N N . SER A 1 275 ? 169.857 138.944 149.626 1.00 53.91 275 SER A N 1
ATOM 2049 C CA . SER A 1 275 ? 170.763 139.315 148.549 1.00 52.69 275 SER A CA 1
ATOM 2050 C C . SER A 1 275 ? 170.425 138.609 147.240 1.00 42.73 275 SER A C 1
ATOM 2051 O O . SER A 1 275 ? 171.311 138.436 146.410 1.00 50.82 275 SER A O 1
ATOM 2054 N N . VAL A 1 276 ? 169.153 138.242 147.041 1.00 35.96 276 VAL A N 1
ATOM 2055 C CA . VAL A 1 276 ? 168.686 137.861 145.724 1.00 32.98 276 VAL A CA 1
ATOM 2056 C C . VAL A 1 276 ? 167.550 138.775 145.317 1.00 31.68 276 VAL A C 1
ATOM 2057 O O . VAL A 1 276 ? 166.635 138.961 146.105 1.00 38.26 276 VAL A O 1
ATOM 2061 N N . LYS A 1 277 ? 167.671 139.380 144.129 1.00 27.66 277 LYS A N 1
ATOM 2062 C CA . LYS A 1 277 ? 166.725 140.379 143.681 1.00 25.59 277 LYS A CA 1
ATOM 2063 C C . LYS A 1 277 ? 165.465 139.654 143.246 1.00 27.03 277 LYS A C 1
ATOM 2064 O O . LYS A 1 277 ? 165.541 138.728 142.450 1.00 34.03 277 LYS A O 1
ATOM 2070 N N . GLN A 1 278 ? 164.319 140.143 143.706 1.00 25.04 278 GLN A N 1
ATOM 2071 C CA . GLN A 1 278 ? 163.047 139.534 143.425 1.00 24.09 278 GLN A CA 1
ATOM 2072 C C . GLN A 1 278 ? 162.348 140.317 142.340 1.00 26.01 278 GLN A C 1
ATOM 2073 O O . GLN A 1 278 ? 161.576 139.742 141.589 1.00 29.55 278 GLN A O 1
ATOM 2079 N N . SER A 1 279 ? 162.579 141.634 142.315 1.00 24.75 279 SER A N 1
ATOM 2080 C CA . SER A 1 279 ? 161.845 142.517 141.434 1.00 25.91 279 SER A CA 1
ATOM 2081 C C . SER A 1 279 ? 162.646 143.794 141.297 1.00 27.27 279 SER A C 1
ATOM 2082 O O . SER A 1 279 ? 163.359 144.145 142.216 1.00 27.72 279 SER A O 1
ATOM 2085 N N . ASP A 1 280 ? 162.460 144.499 140.173 1.00 31.97 280 ASP A N 1
ATOM 2086 C CA . ASP A 1 280 ? 163.151 145.749 139.914 1.00 33.18 280 ASP A CA 1
ATOM 2087 C C . ASP A 1 280 ? 162.296 146.926 140.321 1.00 29.55 280 ASP A C 1
ATOM 2088 O O . ASP A 1 280 ? 161.087 146.781 140.481 1.00 30.61 280 ASP A O 1
ATOM 2093 N N . ALA A 1 281 ? 162.955 148.076 140.498 1.00 30.26 281 ALA A N 1
ATOM 2094 C CA . ALA A 1 281 ? 162.285 149.346 140.702 1.00 31.44 281 ALA A CA 1
ATOM 2095 C C . ALA A 1 281 ? 161.542 149.735 139.429 1.00 34.47 281 ALA A C 1
ATOM 2096 O O . ALA A 1 281 ? 162.025 149.468 138.326 1.00 35.51 281 ALA A O 1
ATOM 2098 N N . GLY A 1 282 ? 160.365 150.342 139.593 1.00 34.93 282 GLY A N 1
ATOM 2099 C CA . GLY A 1 282 ? 159.605 150.822 138.458 1.00 41.11 282 GLY A CA 1
ATOM 2100 C C . GLY A 1 282 ? 158.947 152.167 138.752 1.00 53.41 282 GLY A C 1
ATOM 2101 O O . GLY A 1 282 ? 158.913 152.605 139.901 1.00 56.13 282 GLY A O 1
ATOM 2102 N N . ILE A 1 283 ? 158.421 152.810 137.699 1.00 68.40 283 ILE A N 1
ATOM 2103 C CA . ILE A 1 283 ? 157.805 154.126 137.819 1.00 81.37 283 ILE A CA 1
ATOM 2104 C C . ILE A 1 283 ? 156.350 154.035 137.370 1.00 85.50 283 ILE A C 1
ATOM 2105 O O . ILE A 1 283 ? 156.056 153.410 136.346 1.00 81.43 283 ILE A O 1
ATOM 2110 N N . PRO A 1 284 ? 155.417 154.667 138.128 1.00 92.54 284 PRO A N 1
ATOM 2111 C CA . PRO A 1 284 ? 153.992 154.704 137.783 1.00 85.75 284 PRO A CA 1
ATOM 2112 C C . PRO A 1 284 ? 153.682 154.818 136.280 1.00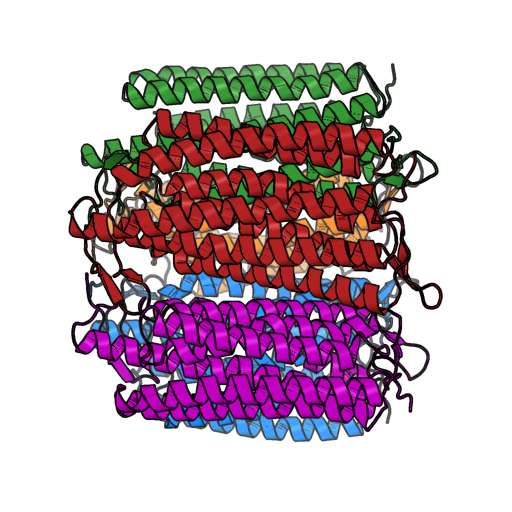 86.53 284 PRO A C 1
ATOM 2113 O O . PRO A 1 284 ? 154.492 155.416 135.583 1.00 88.26 284 PRO A O 1
ATOM 2117 N N . ASP B 1 3 ? 187.397 132.457 197.630 1.00 90.44 3 ASP B N 1
ATOM 2118 C CA . ASP B 1 3 ? 187.891 133.856 197.510 1.00 90.35 3 ASP B CA 1
ATOM 2119 C C . ASP B 1 3 ? 186.714 134.759 197.141 1.00 79.54 3 ASP B C 1
ATOM 2120 O O . ASP B 1 3 ? 186.077 134.565 196.109 1.00 80.18 3 ASP B O 1
ATOM 2122 N N . MET B 1 4 ? 186.408 135.713 198.024 1.00 77.84 4 MET B N 1
ATOM 2123 C CA . MET B 1 4 ? 185.342 136.669 197.782 1.00 79.74 4 MET B CA 1
ATOM 2124 C C . MET B 1 4 ? 185.963 138.040 197.503 1.00 69.30 4 MET B C 1
ATOM 2125 O O . MET B 1 4 ? 186.867 138.483 198.205 1.00 77.04 4 MET B O 1
ATOM 2130 N N . ILE B 1 5 ? 185.456 138.690 196.461 1.00 55.53 5 ILE B N 1
ATOM 2131 C CA . ILE B 1 5 ? 185.871 140.013 196.048 1.00 50.41 5 ILE B CA 1
ATOM 2132 C C . ILE B 1 5 ? 184.696 140.939 196.268 1.00 44.64 5 ILE B C 1
ATOM 2133 O O . ILE B 1 5 ? 183.577 140.481 196.374 1.00 52.55 5 ILE B O 1
ATOM 2138 N N . SER B 1 6 ? 184.931 142.232 196.333 1.00 44.07 6 SER B N 1
ATOM 2139 C CA . SER B 1 6 ? 183.809 143.143 196.348 1.00 47.19 6 SER B CA 1
ATOM 2140 C C . SER B 1 6 ? 183.370 143.368 194.905 1.00 43.99 6 SER B C 1
ATOM 2141 O O . SER B 1 6 ? 184.196 143.392 193.999 1.00 52.27 6 SER B O 1
ATOM 2144 N N . ALA B 1 7 ? 182.067 143.449 194.675 1.00 38.44 7 ALA B N 1
ATOM 2145 C CA . ALA B 1 7 ? 181.597 143.780 193.347 1.00 41.15 7 ALA B CA 1
ATOM 2146 C C . ALA B 1 7 ? 181.931 145.241 193.015 1.00 44.79 7 ALA B C 1
ATOM 2147 O O . ALA B 1 7 ? 182.051 146.104 193.884 1.00 41.23 7 ALA B O 1
ATOM 2149 N N . PRO B 1 8 ? 182.091 145.565 191.722 1.00 42.32 8 PRO B N 1
ATOM 2150 C CA . PRO B 1 8 ? 182.332 146.937 191.307 1.00 39.43 8 PRO B CA 1
ATOM 2151 C C . PRO B 1 8 ? 181.367 147.983 191.848 1.00 38.91 8 PRO B C 1
ATOM 2152 O O . PRO B 1 8 ? 181.798 149.117 192.067 1.00 42.20 8 PRO B O 1
ATOM 2156 N N . TRP B 1 9 ? 180.093 147.616 192.078 1.00 40.23 9 TRP B N 1
ATOM 2157 C CA . TRP B 1 9 ? 179.074 148.568 192.537 1.00 42.89 9 TRP B CA 1
ATOM 2158 C C . TRP B 1 9 ? 179.087 148.680 194.068 1.00 41.42 9 TRP B C 1
ATOM 2159 O O . TRP B 1 9 ? 178.299 149.416 194.641 1.00 41.77 9 TRP B O 1
ATOM 2170 N N . GLU B 1 10 ? 179.967 147.926 194.722 1.00 42.17 10 GLU B N 1
ATOM 2171 C CA . GLU B 1 10 ? 180.076 147.930 196.164 1.00 48.86 10 GLU B CA 1
ATOM 2172 C C . GLU B 1 10 ? 181.258 148.763 196.654 1.00 57.09 10 GLU B C 1
ATOM 2173 O O . GLU B 1 10 ? 181.853 148.415 197.675 1.00 75.86 10 GLU B O 1
ATOM 2179 N N . ALA B 1 11 ? 181.673 149.794 195.913 1.00 52.14 11 ALA B N 1
ATOM 2180 C CA . ALA B 1 11 ? 182.799 150.612 196.333 1.00 46.35 11 ALA B CA 1
ATOM 2181 C C . ALA B 1 11 ? 182.324 152.046 196.446 1.00 51.67 11 ALA B C 1
ATOM 2182 O O . ALA B 1 11 ? 181.552 152.512 195.607 1.00 55.11 11 ALA B O 1
ATOM 2184 N N . SER B 1 12 ? 182.763 152.718 197.508 1.00 52.85 12 SER B N 1
ATOM 2185 C CA . SER B 1 12 ? 182.403 154.109 197.676 1.00 52.33 12 SER B CA 1
ATOM 2186 C C . SER B 1 12 ? 183.319 154.936 196.778 1.00 48.11 12 SER B C 1
ATOM 2187 O O . SER B 1 12 ? 184.509 154.647 196.619 1.00 40.01 12 SER B O 1
ATOM 2190 N N . LEU B 1 13 ? 182.728 155.967 196.186 1.00 39.21 13 LEU B N 1
ATOM 2191 C CA . LEU B 1 13 ? 183.444 156.772 195.229 1.00 35.55 13 LEU B CA 1
ATOM 2192 C C . LEU B 1 13 ? 183.851 158.067 195.923 1.00 34.98 13 LEU B C 1
ATOM 2193 O O . LEU B 1 13 ? 183.040 158.662 196.615 1.00 37.57 13 LEU B O 1
ATOM 2198 N N . THR B 1 14 ? 185.100 158.486 195.715 1.00 32.21 14 THR B N 1
ATOM 2199 C CA . THR B 1 14 ? 185.505 159.860 195.914 1.00 30.11 14 THR B CA 1
ATOM 2200 C C . THR B 1 14 ? 184.775 160.736 194.910 1.00 35.51 14 THR B C 1
ATOM 2201 O O . THR B 1 14 ? 184.473 160.264 193.823 1.00 42.36 14 THR B O 1
ATOM 2205 N N . GLN B 1 15 ? 184.507 161.998 195.264 1.00 42.39 15 GLN B N 1
ATOM 2206 C CA . GLN B 1 15 ? 183.758 162.928 194.424 1.00 47.84 15 GLN B CA 1
ATOM 2207 C C . GLN B 1 15 ? 184.374 163.070 193.020 1.00 40.63 15 GLN B C 1
ATOM 2208 O O . GLN B 1 15 ? 183.635 163.254 192.044 1.00 31.85 15 GLN B O 1
ATOM 2214 N N . ALA B 1 16 ? 185.714 162.987 192.911 1.00 32.94 16 ALA B N 1
ATOM 2215 C CA . ALA B 1 16 ? 186.348 162.986 191.603 1.00 31.82 16 ALA B CA 1
ATOM 2216 C C . ALA B 1 16 ? 185.858 161.801 190.776 1.00 37.69 16 ALA B C 1
ATOM 2217 O O . ALA B 1 16 ? 185.441 161.973 189.631 1.00 49.47 16 ALA B O 1
ATOM 2219 N N . GLU B 1 17 ? 185.905 160.612 191.375 1.00 33.24 17 GLU B N 1
ATOM 2220 C CA . GLU B 1 17 ? 185.453 159.403 190.726 1.00 28.75 17 GLU B CA 1
ATOM 2221 C C . GLU B 1 17 ? 183.980 159.522 190.387 1.00 24.81 17 GLU B C 1
ATOM 2222 O O . GLU B 1 17 ? 183.559 159.105 189.318 1.00 30.10 17 GLU B O 1
ATOM 2228 N N . HIS B 1 18 ? 183.184 160.048 191.300 1.00 24.45 18 HIS B N 1
ATOM 2229 C CA . HIS B 1 18 ? 181.749 160.123 191.082 1.00 25.80 18 HIS B CA 1
ATOM 2230 C C . HIS B 1 18 ? 181.473 161.033 189.885 1.00 29.26 18 HIS B C 1
ATOM 2231 O O . HIS B 1 18 ? 180.540 160.793 189.109 1.00 30.93 18 HIS B O 1
ATOM 2238 N N . SER B 1 19 ? 182.299 162.077 189.773 1.00 28.76 19 SER B N 1
ATOM 2239 C CA . SER B 1 19 ? 182.161 163.073 188.735 1.00 29.89 19 SER B CA 1
ATOM 2240 C C . SER B 1 19 ? 182.608 162.519 187.392 1.00 29.83 19 SER B C 1
ATOM 2241 O O . SER B 1 19 ? 181.882 162.663 186.399 1.00 27.76 19 SER B O 1
ATOM 2244 N N . LEU B 1 20 ? 183.781 161.868 187.387 1.00 26.64 20 LEU B N 1
ATOM 2245 C CA . LEU B 1 20 ? 184.243 161.164 186.208 1.00 25.98 20 LEU B CA 1
ATOM 2246 C C . LEU B 1 20 ? 183.235 160.106 185.721 1.00 25.16 20 LEU B C 1
ATOM 2247 O O . LEU B 1 20 ? 183.000 159.985 184.531 1.00 27.21 20 LEU B O 1
ATOM 2252 N N . ILE B 1 21 ? 182.551 159.384 186.594 1.00 24.61 21 ILE B N 1
ATOM 2253 C CA . ILE B 1 21 ? 181.686 158.325 186.106 1.00 24.92 21 ILE B CA 1
ATOM 2254 C C . ILE B 1 21 ? 180.422 158.900 185.490 1.00 27.59 21 ILE B C 1
ATOM 2255 O O . ILE B 1 21 ? 179.894 158.316 184.548 1.00 31.72 21 ILE B O 1
ATOM 2260 N N . PHE B 1 22 ? 179.887 159.982 186.057 1.00 32.15 22 PHE B N 1
ATOM 2261 C CA . PHE B 1 22 ? 178.726 160.649 185.484 1.00 32.18 22 PHE B CA 1
ATOM 2262 C C . PHE B 1 22 ? 179.100 161.177 184.096 1.00 28.68 22 PHE B C 1
ATOM 2263 O O . PHE B 1 22 ? 178.321 161.051 183.152 1.00 26.88 22 PHE B O 1
ATOM 2271 N N . TYR B 1 23 ? 180.300 161.754 183.983 1.00 23.55 23 TYR B N 1
ATOM 2272 C CA . TYR B 1 23 ? 180.708 162.353 182.733 1.00 24.14 23 TYR B CA 1
ATOM 2273 C C . TYR B 1 23 ? 180.677 161.312 181.616 1.00 28.11 23 TYR B C 1
ATOM 2274 O O . TYR B 1 23 ? 179.912 161.445 180.650 1.00 29.69 23 TYR B O 1
ATOM 2283 N N . PHE B 1 24 ? 181.460 160.242 181.807 1.00 25.92 24 PHE B N 1
ATOM 2284 C CA . PHE B 1 24 ? 181.627 159.199 180.823 1.00 22.42 24 PHE B CA 1
ATOM 2285 C C . PHE B 1 24 ? 180.301 158.503 180.560 1.00 22.70 24 PHE B C 1
ATOM 2286 O O . PHE B 1 24 ? 179.992 158.156 179.427 1.00 27.18 24 PHE B O 1
ATOM 2294 N N . LEU B 1 25 ? 179.480 158.320 181.567 1.00 22.69 25 LEU B N 1
ATOM 2295 C CA . LEU B 1 25 ? 178.206 157.683 181.301 1.00 25.56 25 LEU B CA 1
ATOM 2296 C C . LEU B 1 25 ? 177.324 158.557 180.427 1.00 25.07 25 LEU B C 1
ATOM 2297 O O . LEU B 1 25 ? 176.615 158.050 179.575 1.00 29.19 25 LEU B O 1
ATOM 2302 N N . ALA B 1 26 ? 177.323 159.856 180.685 1.00 29.75 26 ALA B N 1
ATOM 2303 C CA . ALA B 1 26 ? 176.508 160.814 179.944 1.00 29.17 26 ALA B CA 1
ATOM 2304 C C . ALA B 1 26 ? 177.125 161.107 178.569 1.00 25.42 26 ALA B C 1
ATOM 2305 O O . ALA B 1 26 ? 176.385 161.317 177.611 1.00 23.13 26 ALA B O 1
ATOM 2307 N N . LEU B 1 27 ? 178.463 161.109 178.486 1.00 22.43 27 LEU B N 1
ATOM 2308 C CA . LEU B 1 27 ? 179.141 161.259 177.210 1.00 25.00 27 LEU B CA 1
ATOM 2309 C C . LEU B 1 27 ? 178.769 160.127 176.251 1.00 28.28 27 LEU B C 1
ATOM 2310 O O . LEU B 1 27 ? 178.621 160.354 175.055 1.00 31.32 27 LEU B O 1
ATOM 2315 N N . THR B 1 28 ? 178.641 158.916 176.785 1.00 28.57 28 THR B N 1
ATOM 2316 C CA . THR B 1 28 ? 178.362 157.752 175.981 1.00 28.74 28 THR B CA 1
ATOM 2317 C C . THR B 1 28 ? 176.914 157.806 175.531 1.00 27.85 28 THR B C 1
ATOM 2318 O O . THR B 1 28 ? 176.638 157.559 174.367 1.00 34.61 28 THR B O 1
ATOM 2322 N N . GLY B 1 29 ? 175.992 158.134 176.416 1.00 25.85 29 GLY B N 1
ATOM 2323 C CA . GLY B 1 29 ? 174.603 158.147 176.014 1.00 28.59 29 GLY B CA 1
ATOM 2324 C C . GLY B 1 29 ? 174.351 159.182 174.923 1.00 30.48 29 GLY B C 1
ATOM 2325 O O . GLY B 1 29 ? 173.584 158.954 173.991 1.00 35.31 29 GLY B O 1
ATOM 2326 N N . SER B 1 30 ? 175.043 160.305 175.058 1.00 32.77 30 SER B N 1
ATOM 2327 C CA . SER B 1 30 ? 174.949 161.415 174.143 1.00 33.66 30 SER B CA 1
ATOM 2328 C C . SER B 1 30 ? 175.505 161.033 172.778 1.00 31.14 30 SER B C 1
ATOM 2329 O O . SER B 1 30 ? 174.857 161.296 171.764 1.00 33.30 30 SER B O 1
ATOM 2332 N N . ALA B 1 31 ? 176.695 160.425 172.780 1.00 25.82 31 ALA B N 1
ATOM 2333 C CA . ALA B 1 31 ? 177.347 160.028 171.552 1.00 26.34 31 ALA B CA 1
ATOM 2334 C C . ALA B 1 31 ? 176.496 158.997 170.816 1.00 27.73 31 ALA B C 1
ATOM 2335 O O . ALA B 1 31 ? 176.435 159.025 169.598 1.00 33.31 31 ALA B O 1
ATOM 2337 N N . LEU B 1 32 ? 175.808 158.129 171.546 1.00 27.91 32 LEU B N 1
ATOM 2338 C CA . LEU B 1 32 ? 175.044 157.080 170.913 1.00 30.24 32 LEU B CA 1
ATOM 2339 C C . LEU B 1 32 ? 173.718 157.625 170.414 1.00 31.21 32 LEU B C 1
ATOM 2340 O O . LEU B 1 32 ? 173.114 157.010 169.542 1.00 35.94 32 LEU B O 1
ATOM 2345 N N . LEU B 1 33 ? 173.249 158.730 170.990 1.00 32.09 33 LEU B N 1
ATOM 2346 C CA . LEU B 1 33 ? 172.022 159.353 170.527 1.00 34.20 33 LEU B CA 1
ATOM 2347 C C . LEU B 1 33 ? 172.309 160.170 169.258 1.00 32.55 33 LEU B C 1
ATOM 2348 O O . LEU B 1 33 ? 171.496 160.206 168.342 1.00 34.46 33 LEU B O 1
ATOM 2353 N N . PHE B 1 34 ? 173.501 160.759 169.177 1.00 30.21 34 PHE B N 1
ATOM 2354 C CA . PHE B 1 34 ? 173.973 161.322 167.932 1.00 31.61 34 PHE B CA 1
ATOM 2355 C C . PHE B 1 34 ? 174.108 160.221 166.882 1.00 34.32 34 PHE B C 1
ATOM 2356 O O . PHE B 1 34 ? 173.741 160.418 165.727 1.00 40.06 34 PHE B O 1
ATOM 2364 N N . GLY B 1 35 ? 174.647 159.070 167.289 1.00 31.07 35 GLY B N 1
ATOM 2365 C CA . GLY B 1 35 ? 174.861 157.964 166.385 1.00 29.22 35 GLY B CA 1
ATOM 2366 C C . GLY B 1 35 ? 173.549 157.423 165.838 1.00 27.53 35 GLY B C 1
ATOM 2367 O O . GLY B 1 35 ? 173.489 156.966 164.707 1.00 33.35 35 GLY B O 1
ATOM 2368 N N . LEU B 1 36 ? 172.501 157.516 166.633 1.00 26.39 36 LEU B N 1
ATOM 2369 C CA . LEU B 1 36 ? 171.191 157.097 166.197 1.00 27.60 36 LEU B CA 1
ATOM 2370 C C . LEU B 1 36 ? 170.631 158.078 165.183 1.00 26.47 36 LEU B C 1
ATOM 2371 O O . LEU B 1 36 ? 170.043 157.677 164.196 1.00 32.19 36 LEU B O 1
ATOM 2376 N N . ALA B 1 37 ? 170.796 159.360 165.437 1.00 27.13 37 ALA B N 1
ATOM 2377 C CA . ALA B 1 37 ? 170.321 160.370 164.512 1.00 28.63 37 ALA B CA 1
ATOM 2378 C C . ALA B 1 37 ? 171.057 160.280 163.173 1.00 26.87 37 ALA B C 1
ATOM 2379 O O . ALA B 1 37 ? 170.429 160.397 162.133 1.00 32.27 37 ALA B O 1
ATOM 2381 N N . ARG B 1 38 ? 172.358 160.029 163.204 1.00 24.66 38 ARG B N 1
ATOM 2382 C CA . ARG B 1 38 ? 173.166 159.884 162.012 1.00 26.92 38 ARG B CA 1
ATOM 2383 C C . ARG B 1 38 ? 172.700 158.687 161.183 1.00 28.78 38 ARG B C 1
ATOM 2384 O O . ARG B 1 38 ? 172.679 158.727 159.957 1.00 29.57 38 ARG B O 1
ATOM 2392 N N . THR B 1 39 ? 172.297 157.626 161.868 1.00 29.72 39 THR B N 1
ATOM 2393 C CA . THR B 1 39 ? 171.878 156.415 161.205 1.00 29.28 39 THR B CA 1
ATOM 2394 C C . THR B 1 39 ? 170.602 156.691 160.436 1.00 27.21 39 THR B C 1
ATOM 2395 O O . THR B 1 39 ? 170.457 156.225 159.310 1.00 28.91 39 THR B O 1
ATOM 2399 N N . TRP B 1 40 ? 169.713 157.472 161.035 1.00 27.03 40 TRP B N 1
ATOM 2400 C CA . TRP B 1 40 ? 168.415 157.708 160.446 1.00 29.89 40 TRP B CA 1
ATOM 2401 C C . TRP B 1 40 ? 168.547 158.683 159.289 1.00 27.05 40 TRP B C 1
ATOM 2402 O O . TRP B 1 40 ? 167.879 158.535 158.276 1.00 30.19 40 TRP B O 1
ATOM 2413 N N . LEU B 1 41 ? 169.440 159.652 159.446 1.00 24.22 41 LEU B N 1
ATOM 2414 C CA . LEU 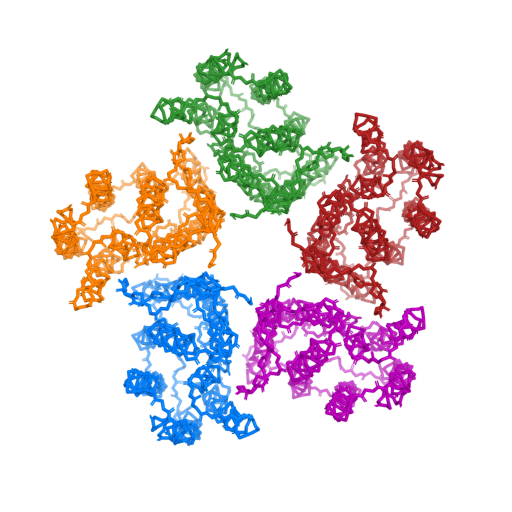B 1 41 ? 169.619 160.689 158.465 1.00 23.83 41 LEU B CA 1
ATOM 2415 C C . LEU B 1 41 ? 170.321 160.159 157.229 1.00 21.61 41 LEU B C 1
ATOM 2416 O O . LEU B 1 41 ? 170.149 160.736 156.157 1.00 23.71 41 LEU B O 1
ATOM 2421 N N . THR B 1 42 ? 171.109 159.101 157.372 1.00 20.25 42 THR B N 1
ATOM 2422 C CA . THR B 1 42 ? 171.927 158.653 156.263 1.00 21.38 42 THR B CA 1
ATOM 2423 C C . THR B 1 42 ? 171.381 157.349 155.705 1.00 20.77 42 THR B C 1
ATOM 2424 O O . THR B 1 42 ? 172.019 156.764 154.850 1.00 25.31 42 THR B O 1
ATOM 2428 N N . ARG B 1 43 ? 170.175 156.954 156.102 1.00 20.47 43 ARG B N 1
ATOM 2429 C CA . ARG B 1 43 ? 169.655 155.650 155.749 1.00 23.10 43 ARG B CA 1
ATOM 2430 C C . ARG B 1 43 ? 169.383 155.527 154.248 1.00 25.81 43 ARG B C 1
ATOM 2431 O O . ARG B 1 43 ? 169.397 154.407 153.739 1.00 35.40 43 ARG B O 1
ATOM 2439 N N . GLY B 1 44 ? 169.141 156.630 153.547 1.00 21.92 44 GLY B N 1
ATOM 2440 C CA . GLY B 1 44 ? 168.862 156.574 152.135 1.00 21.99 44 GLY B CA 1
ATOM 2441 C C . GLY B 1 44 ? 170.105 156.594 151.266 1.00 22.84 44 GLY B C 1
ATOM 2442 O O . GLY B 1 44 ? 169.970 156.549 150.051 1.00 29.02 44 GLY B O 1
ATOM 2443 N N . GLU B 1 45 ? 171.287 156.568 151.866 1.00 22.87 45 GLU B N 1
ATOM 2444 C CA . GLU B 1 45 ? 172.522 156.548 151.105 1.00 24.36 45 GLU B CA 1
ATOM 2445 C C . GLU B 1 45 ? 172.819 155.115 150.698 1.00 23.82 45 GLU B C 1
ATOM 2446 O O . GLU B 1 45 ? 173.745 154.868 149.945 1.00 28.51 45 GLU B O 1
ATOM 2452 N N . VAL B 1 46 ? 172.079 154.157 151.251 1.00 23.83 46 VAL B N 1
ATOM 2453 C CA . VAL B 1 46 ? 172.390 152.760 151.023 1.00 25.58 46 VAL B CA 1
ATOM 2454 C C . VAL B 1 46 ? 171.227 152.133 150.272 1.00 25.83 46 VAL B C 1
ATOM 2455 O O . VAL B 1 46 ? 170.075 152.500 150.492 1.00 27.25 46 VAL B O 1
ATOM 2459 N N . GLY B 1 47 ? 171.549 151.235 149.341 1.00 22.51 47 GLY B N 1
ATOM 2460 C CA . GLY B 1 47 ? 170.541 150.538 148.584 1.00 21.56 47 GLY B CA 1
ATOM 2461 C C . GLY B 1 47 ? 169.823 149.511 149.446 1.00 23.58 47 GLY B C 1
ATOM 2462 O O . GLY B 1 47 ? 170.325 149.109 150.481 1.00 30.98 47 GLY B O 1
ATOM 2463 N N . ALA B 1 48 ? 168.652 149.094 148.994 1.00 23.09 48 ALA B N 1
ATOM 2464 C CA . ALA B 1 48 ? 167.848 148.097 149.652 1.00 23.43 48 ALA B CA 1
ATOM 2465 C C . ALA B 1 48 ? 168.564 146.743 149.747 1.00 21.41 48 ALA B C 1
ATOM 2466 O O . ALA B 1 48 ? 168.212 145.970 150.628 1.00 28.41 48 ALA B O 1
ATOM 2468 N N . ARG B 1 49 ? 169.527 146.431 148.882 1.00 17.70 49 ARG B N 1
ATOM 2469 C CA . ARG B 1 49 ? 170.260 145.192 149.049 1.00 16.89 49 ARG B CA 1
ATOM 2470 C C . ARG B 1 49 ? 170.989 145.175 150.388 1.00 17.25 49 ARG B C 1
ATOM 2471 O O . ARG B 1 49 ? 171.226 144.096 150.905 1.00 20.82 49 ARG B O 1
ATOM 2479 N N . TYR B 1 50 ? 171.278 146.343 150.975 1.00 17.22 50 TYR B N 1
ATOM 2480 C CA . TYR B 1 50 ? 172.188 146.433 152.101 1.00 18.86 50 TYR B CA 1
ATOM 2481 C C . TYR B 1 50 ? 171.490 147.116 153.256 1.00 19.84 50 TYR B C 1
ATOM 2482 O O . TYR B 1 50 ? 172.165 147.606 154.144 1.00 22.45 50 TYR B O 1
ATOM 2491 N N . ARG B 1 51 ? 170.156 147.037 153.302 1.00 20.07 51 ARG B N 1
ATOM 2492 C CA . ARG B 1 51 ? 169.406 147.769 154.299 1.00 20.41 51 ARG B CA 1
ATOM 2493 C C . ARG B 1 51 ? 169.538 147.117 155.674 1.00 19.96 51 ARG B C 1
ATOM 2494 O O . ARG B 1 51 ? 169.254 147.760 156.676 1.00 22.70 51 ARG B O 1
ATOM 2502 N N . THR B 1 52 ? 170.003 145.877 155.742 1.00 21.54 52 THR B N 1
ATOM 2503 C CA . THR B 1 52 ? 170.192 145.218 157.018 1.00 25.45 52 THR B CA 1
ATOM 2504 C C . THR B 1 52 ? 171.276 145.923 157.816 1.00 25.57 52 THR B C 1
ATOM 2505 O O . THR B 1 52 ? 171.160 146.036 159.034 1.00 29.64 52 THR B O 1
ATOM 2509 N N . ALA B 1 53 ? 172.275 146.443 157.112 1.00 24.88 53 ALA B N 1
ATOM 2510 C CA . ALA B 1 53 ? 173.340 147.191 157.744 1.00 28.61 53 ALA B CA 1
ATOM 2511 C C . ALA B 1 53 ? 172.777 148.368 158.533 1.00 28.33 53 ALA B C 1
ATOM 2512 O O . ALA B 1 53 ? 173.212 148.646 159.643 1.00 33.09 53 ALA B O 1
ATOM 2514 N N . VAL B 1 54 ? 171.798 149.040 157.952 1.00 27.35 54 VAL B N 1
ATOM 2515 C CA . VAL B 1 54 ? 171.175 150.190 158.575 1.00 28.86 54 VAL B CA 1
ATOM 2516 C C . VAL B 1 54 ? 170.298 149.757 159.749 1.00 24.42 54 VAL B C 1
ATOM 2517 O O . VAL B 1 54 ? 170.205 150.454 160.749 1.00 25.61 54 VAL B O 1
ATOM 2521 N N . VAL B 1 55 ? 169.626 148.629 159.600 1.00 21.99 55 VAL B N 1
ATOM 2522 C CA . VAL B 1 55 ? 168.694 148.164 160.604 1.00 23.92 55 VAL B CA 1
ATOM 2523 C C . VAL B 1 55 ? 169.465 147.705 161.850 1.00 21.84 55 VAL B C 1
ATOM 2524 O O . VAL B 1 55 ? 169.118 148.069 162.966 1.00 20.82 55 VAL B O 1
ATOM 2528 N N . ALA B 1 56 ? 170.496 146.892 161.642 1.00 20.10 56 ALA B N 1
ATOM 2529 C CA . ALA B 1 56 ? 171.390 146.484 162.704 1.00 22.17 56 ALA B CA 1
ATOM 2530 C C . ALA B 1 56 ? 171.964 147.707 163.419 1.00 24.44 56 ALA B C 1
ATOM 2531 O O . ALA B 1 56 ? 171.838 147.828 164.633 1.00 28.92 56 ALA B O 1
ATOM 2533 N N . ARG B 1 57 ? 172.525 148.639 162.661 1.00 24.55 57 ARG B N 1
ATOM 2534 C CA . ARG B 1 57 ? 173.114 149.822 163.236 1.00 27.60 57 ARG B CA 1
ATOM 2535 C C . ARG B 1 57 ? 172.081 150.616 164.032 1.00 26.59 57 ARG B C 1
ATOM 2536 O O . ARG B 1 57 ? 172.368 151.053 165.139 1.00 29.06 57 ARG B O 1
ATOM 2544 N N . SER B 1 58 ? 170.889 150.810 163.492 1.00 26.65 58 SER B N 1
ATOM 2545 C CA . SER B 1 58 ? 169.844 151.503 164.229 1.00 29.30 58 SER B CA 1
ATOM 2546 C C . SER B 1 58 ? 169.554 150.809 165.555 1.00 28.45 58 SER B C 1
ATOM 2547 O O . SER B 1 58 ? 169.355 151.473 166.565 1.00 30.47 58 SER B O 1
ATOM 2550 N N . GLY B 1 59 ? 169.514 149.478 165.536 1.00 27.00 59 GLY B N 1
ATOM 2551 C CA . GLY B 1 59 ? 169.241 148.710 166.737 1.00 28.64 59 GLY B CA 1
ATOM 2552 C C . GLY B 1 59 ? 170.363 148.830 167.756 1.00 27.81 59 GLY B C 1
ATOM 2553 O O . GLY B 1 59 ? 170.113 149.035 168.936 1.00 28.76 59 GLY B O 1
ATOM 2554 N N . ILE B 1 60 ? 171.604 148.753 167.277 1.00 27.76 60 ILE B N 1
ATOM 2555 C CA . ILE B 1 60 ? 172.742 148.975 168.148 1.00 26.91 60 ILE B CA 1
ATOM 2556 C C . ILE B 1 60 ? 172.625 150.335 168.835 1.00 26.11 60 ILE B C 1
ATOM 2557 O O . ILE B 1 60 ? 172.854 150.416 170.026 1.00 30.89 60 ILE B O 1
ATOM 2562 N N . MET B 1 61 ? 172.184 151.374 168.147 1.00 27.73 61 MET B N 1
ATOM 2563 C CA . MET B 1 61 ? 172.251 152.708 168.723 1.00 31.32 61 MET B CA 1
ATOM 2564 C C . MET B 1 61 ? 171.078 152.921 169.677 1.00 31.05 61 MET B C 1
ATOM 2565 O O . MET B 1 61 ? 171.225 153.639 170.655 1.00 34.31 61 MET B O 1
ATOM 2570 N N . ILE B 1 62 ? 169.911 152.346 169.389 1.00 35.11 62 ILE B N 1
ATOM 2571 C CA . ILE B 1 62 ? 168.749 152.517 170.251 1.00 39.00 62 ILE B CA 1
ATOM 2572 C C . ILE B 1 62 ? 168.941 151.730 171.549 1.00 34.17 62 ILE B C 1
ATOM 2573 O O . ILE B 1 62 ? 168.708 152.257 172.629 1.00 32.49 62 ILE B O 1
ATOM 2578 N N . VAL B 1 63 ? 169.377 150.479 171.465 1.00 31.94 63 VAL B N 1
ATOM 2579 C CA . VAL B 1 63 ? 169.479 149.703 172.686 1.00 35.69 63 VAL B CA 1
ATOM 2580 C C . VAL B 1 63 ? 170.552 150.332 173.561 1.00 36.05 63 VAL B C 1
ATOM 2581 O O . VAL B 1 63 ? 170.369 150.431 174.765 1.00 46.25 63 VAL B O 1
ATOM 2585 N N . ALA B 1 64 ? 171.641 150.795 172.951 1.00 33.87 64 ALA B N 1
ATOM 2586 C CA . ALA B 1 64 ? 172.736 151.346 173.713 1.00 33.05 64 ALA B CA 1
ATOM 2587 C C . ALA B 1 64 ? 172.330 152.668 174.358 1.00 33.46 64 ALA B C 1
ATOM 2588 O O . ALA B 1 64 ? 172.623 152.870 175.529 1.00 40.59 64 ALA B O 1
ATOM 2590 N N . THR B 1 65 ? 171.641 153.536 173.628 1.00 32.00 65 THR B N 1
ATOM 2591 C CA . THR B 1 65 ? 171.195 154.803 174.179 1.00 37.22 65 THR B CA 1
ATOM 2592 C C . THR B 1 65 ? 170.311 154.576 175.405 1.00 37.22 65 THR B C 1
ATOM 2593 O O . THR B 1 65 ? 170.490 155.239 176.417 1.00 37.67 65 THR B O 1
ATOM 2597 N N . LEU B 1 66 ? 169.375 153.632 175.303 1.00 41.04 66 LEU B N 1
ATOM 2598 C CA . LEU B 1 66 ? 168.497 153.275 176.404 1.00 46.16 66 LEU B CA 1
ATOM 2599 C C . LEU B 1 66 ? 169.277 152.790 177.616 1.00 44.98 66 LEU B C 1
ATOM 2600 O O . LEU B 1 66 ? 169.009 153.205 178.739 1.00 54.47 66 LEU B O 1
ATOM 2605 N N . SER B 1 67 ? 170.203 151.871 177.392 1.00 39.43 67 SER B N 1
ATOM 2606 C CA . SER B 1 67 ? 170.959 151.333 178.494 1.00 40.30 67 SER B CA 1
ATOM 2607 C C . SER B 1 67 ? 171.690 152.452 179.238 1.00 36.94 67 SER B C 1
ATOM 2608 O O . SER B 1 67 ? 171.762 152.418 180.457 1.00 43.86 67 SER B O 1
ATOM 2611 N N . TYR B 1 68 ? 172.237 153.420 178.504 1.00 34.43 68 TYR B N 1
ATOM 2612 C CA . TYR B 1 68 ? 173.120 154.420 179.066 1.00 36.07 68 TYR B CA 1
ATOM 2613 C C . TYR B 1 68 ? 172.289 155.486 179.742 1.00 40.14 68 TYR B C 1
ATOM 2614 O O . TYR B 1 68 ? 172.774 156.161 180.643 1.00 47.80 68 TYR B O 1
ATOM 2623 N N . VAL B 1 69 ? 171.047 155.623 179.301 1.00 45.69 69 VAL B N 1
ATOM 2624 C CA . VAL B 1 69 ? 170.113 156.547 179.916 1.00 52.62 69 VAL B CA 1
ATOM 2625 C C . VAL B 1 69 ? 169.692 155.967 181.261 1.00 52.34 69 VAL B C 1
ATOM 2626 O O . VAL B 1 69 ? 169.750 156.646 182.284 1.00 58.72 69 VAL B O 1
ATOM 2630 N N . PHE B 1 70 ? 169.284 154.703 181.243 1.00 46.26 70 PHE B N 1
ATOM 2631 C CA . PHE B 1 70 ? 168.890 154.019 182.453 1.00 49.24 70 PHE B CA 1
ATOM 2632 C C . PHE B 1 70 ? 170.023 154.098 183.469 1.00 52.42 70 PHE B C 1
ATOM 2633 O O . PHE B 1 70 ? 169.773 154.284 184.659 1.00 64.93 70 PHE B O 1
ATOM 2641 N N . MET B 1 71 ? 171.257 153.934 182.991 1.00 47.63 71 MET B N 1
ATOM 2642 C CA . MET B 1 71 ? 172.410 153.844 183.863 1.00 40.60 71 MET B CA 1
ATOM 2643 C C . MET B 1 71 ? 172.684 155.205 184.476 1.00 34.15 71 MET B C 1
ATOM 2644 O O . MET B 1 71 ? 173.044 155.281 185.631 1.00 39.25 71 MET B O 1
ATOM 2649 N N . VAL B 1 72 ? 172.514 156.261 183.701 1.00 38.45 72 VAL B N 1
ATOM 2650 C CA . VAL B 1 72 ? 172.826 157.597 184.175 1.00 49.69 72 VAL B CA 1
ATOM 2651 C C . VAL B 1 72 ? 171.806 158.004 185.234 1.00 54.71 72 VAL B C 1
ATOM 2652 O O . VAL B 1 72 ? 172.159 158.652 186.209 1.00 59.24 72 VAL B O 1
ATOM 2656 N N . LEU B 1 73 ? 170.549 157.624 185.033 1.00 57.34 73 LEU B N 1
ATOM 2657 C CA . LEU B 1 73 ? 169.521 157.859 186.029 1.00 65.00 73 LEU B CA 1
ATOM 2658 C C . LEU B 1 73 ? 169.728 156.925 187.224 1.00 65.99 73 LEU B C 1
ATOM 2659 O O . LEU B 1 73 ? 169.538 157.357 188.364 1.00 78.87 73 LEU B O 1
ATOM 2664 N N . ALA B 1 74 ? 170.115 155.665 186.990 1.00 49.69 74 ALA B N 1
ATOM 2665 C CA . ALA B 1 74 ? 170.402 154.771 188.101 1.00 49.56 74 ALA B CA 1
ATOM 2666 C C . ALA B 1 74 ? 171.567 155.309 188.927 1.00 55.67 74 ALA B C 1
ATOM 2667 O O . ALA B 1 74 ? 171.664 155.016 190.113 1.00 64.03 74 ALA B O 1
ATOM 2669 N N . PHE B 1 75 ? 172.474 156.045 188.286 1.00 50.38 75 PHE B N 1
ATOM 2670 C CA . PHE B 1 75 ? 173.674 156.515 188.947 1.00 49.61 75 PHE B CA 1
ATOM 2671 C C . PHE B 1 75 ? 173.269 157.637 189.892 1.00 54.77 75 PHE B C 1
ATOM 2672 O O . PHE B 1 75 ? 173.793 157.738 191.000 1.00 64.53 75 PHE B O 1
ATOM 2680 N N . THR B 1 76 ? 172.330 158.467 189.439 1.00 59.62 76 THR B N 1
ATOM 2681 C CA . THR B 1 76 ? 171.870 159.599 190.225 1.00 68.88 76 THR B CA 1
ATOM 2682 C C . THR B 1 76 ? 171.196 159.070 191.490 1.00 70.79 76 THR B C 1
ATOM 2683 O O . THR B 1 76 ? 171.366 159.651 192.562 1.00 73.42 76 THR B O 1
ATOM 2687 N N . SER B 1 77 ? 170.502 157.927 191.355 1.00 65.88 77 SER B N 1
ATOM 2688 C CA . SER B 1 77 ? 169.731 157.361 192.447 1.00 65.59 77 SER B CA 1
ATOM 2689 C C . SER B 1 77 ? 170.408 156.152 193.090 1.00 65.63 77 SER B C 1
ATOM 2690 O O . SER B 1 77 ? 169.775 155.463 193.894 1.00 78.75 77 SER B O 1
ATOM 2693 N N . GLY B 1 78 ? 171.656 155.838 192.743 1.00 54.04 78 GLY B N 1
ATOM 2694 C CA . GLY B 1 78 ? 172.269 154.613 193.254 1.00 47.14 78 GLY B CA 1
ATOM 2695 C C . GLY B 1 78 ? 173.404 154.897 194.238 1.00 45.84 78 GLY B C 1
ATOM 2696 O O . GLY B 1 78 ? 173.990 153.966 194.805 1.00 40.36 78 GLY B O 1
ATOM 2697 N N . TYR B 1 79 ? 173.779 156.171 194.377 1.00 46.31 79 TYR B N 1
ATOM 2698 C CA . TYR B 1 79 ? 174.871 156.559 195.264 1.00 52.29 79 TYR B CA 1
ATOM 2699 C C . TYR B 1 79 ? 174.399 157.757 196.097 1.00 59.83 79 TYR B C 1
ATOM 2700 O O . TYR B 1 79 ? 173.669 158.610 195.587 1.00 62.76 79 TYR B O 1
ATOM 2709 N N . ASP B 1 80 ? 174.817 157.827 197.372 1.00 64.06 80 ASP B N 1
ATOM 2710 C CA . ASP B 1 80 ? 174.405 158.911 198.266 1.00 58.99 80 ASP B CA 1
ATOM 2711 C C . ASP B 1 80 ? 175.630 159.533 198.938 1.00 43.32 80 ASP B C 1
ATOM 2712 O O . ASP B 1 80 ? 176.509 158.843 199.441 1.00 41.62 80 ASP B O 1
ATOM 2717 N N . HIS B 1 81 ? 175.686 160.855 198.917 1.00 43.76 81 HIS B N 1
ATOM 2718 C CA . HIS B 1 81 ? 176.851 161.554 199.419 1.00 51.95 81 HIS B CA 1
ATOM 2719 C C . HIS B 1 81 ? 176.797 161.545 200.947 1.00 59.91 81 HIS B C 1
ATOM 2720 O O . HIS B 1 81 ? 175.899 162.141 201.551 1.00 62.69 81 HIS B O 1
ATOM 2727 N N . VAL B 1 82 ? 177.758 160.853 201.557 1.00 61.79 82 VAL B N 1
ATOM 2728 C CA . VAL B 1 82 ? 177.819 160.698 202.999 1.00 65.90 82 VAL B CA 1
ATOM 2729 C C . VAL B 1 82 ? 179.239 161.035 203.439 1.00 71.30 82 VAL B C 1
ATOM 2730 O O . VAL B 1 82 ? 180.014 160.156 203.824 1.00 73.36 82 VAL B O 1
ATOM 2734 N N . GLY B 1 83 ? 179.569 162.324 203.348 1.00 72.34 83 GLY B N 1
ATOM 2735 C CA . GLY B 1 83 ? 180.876 162.798 203.749 1.00 74.63 83 GLY B CA 1
ATOM 2736 C C . GLY B 1 83 ? 181.628 163.334 202.544 1.00 85.98 83 GLY B C 1
ATOM 2737 O O . GLY B 1 83 ? 181.080 164.141 201.796 1.00 93.56 83 GLY B O 1
ATOM 2738 N N . SER B 1 84 ? 182.867 162.858 202.376 1.00 86.37 84 SER B N 1
ATOM 2739 C CA . SER B 1 84 ? 183.647 163.148 201.189 1.00 80.60 84 SER B CA 1
ATOM 2740 C C . SER B 1 84 ? 183.437 162.061 200.132 1.00 71.39 84 SER B C 1
ATOM 2741 O O . SER B 1 84 ? 183.975 162.161 199.029 1.00 74.33 84 SER B O 1
ATOM 2744 N N . LEU B 1 85 ? 182.649 161.033 200.473 1.00 62.81 85 LEU B N 1
ATOM 2745 C CA . LEU B 1 85 ? 182.517 159.843 199.645 1.00 56.00 85 LEU B CA 1
ATOM 2746 C C . LEU B 1 85 ? 181.087 159.698 199.151 1.00 50.52 85 LEU B C 1
ATOM 2747 O O . LEU B 1 85 ? 180.160 160.195 199.769 1.00 55.86 85 LEU B O 1
ATOM 2752 N N . TRP B 1 86 ? 180.930 159.062 197.996 1.00 43.05 86 TRP B N 1
ATOM 2753 C CA . TRP B 1 86 ? 179.612 158.671 197.555 1.00 41.72 86 TRP B CA 1
ATOM 2754 C C . TRP B 1 86 ? 179.427 157.195 197.870 1.00 36.82 86 TRP B C 1
ATOM 2755 O O . TRP B 1 86 ? 180.301 156.387 197.588 1.00 38.04 86 TRP B O 1
ATOM 2766 N N . VAL B 1 87 ? 178.305 156.855 198.495 1.00 35.99 87 VAL B N 1
ATOM 2767 C CA . VAL B 1 87 ? 178.192 155.514 199.017 1.00 41.34 87 VAL B CA 1
ATOM 2768 C C . VAL B 1 87 ? 177.123 154.793 198.215 1.00 38.86 87 VAL B C 1
ATOM 2769 O O . VAL B 1 87 ? 176.079 155.365 197.918 1.00 39.99 87 VAL B O 1
ATOM 2773 N N . PRO B 1 88 ? 177.440 153.583 197.722 1.00 33.73 88 PRO B N 1
ATOM 2774 C CA . PRO B 1 88 ? 176.502 152.824 196.905 1.00 42.19 88 PRO B CA 1
ATOM 2775 C C . PRO B 1 88 ? 175.272 152.340 197.694 1.00 50.52 88 PRO B C 1
ATOM 2776 O O . PRO B 1 88 ? 175.412 151.899 198.834 1.00 60.27 88 PRO B O 1
ATOM 2780 N N . ASN B 1 89 ? 174.084 152.390 197.062 1.00 45.71 89 ASN B N 1
ATOM 2781 C CA . ASN B 1 89 ? 172.867 151.805 197.606 1.00 47.91 89 ASN B CA 1
ATOM 2782 C C . ASN B 1 89 ? 172.509 150.545 196.816 1.00 57.98 89 ASN B C 1
ATOM 2783 O O . ASN B 1 89 ? 173.396 149.899 196.257 1.00 68.88 89 ASN B O 1
ATOM 2788 N N . SER B 1 90 ? 171.230 150.145 196.811 1.00 74.14 90 SER B N 1
ATOM 2789 C CA . SER B 1 90 ? 170.857 148.867 196.204 1.00 85.52 90 SER B CA 1
ATOM 2790 C C . SER B 1 90 ? 170.690 149.007 194.689 1.00 75.40 90 SER B C 1
ATOM 2791 O O . SER B 1 90 ? 170.637 148.004 193.989 1.00 71.63 90 SER B O 1
ATOM 2794 N N . GLU B 1 91 ? 170.599 150.249 194.203 1.00 73.03 91 GLU B N 1
ATOM 2795 C CA . GLU B 1 91 ? 170.380 150.528 192.793 1.00 79.27 91 GLU B CA 1
ATOM 2796 C C . GLU B 1 91 ? 171.709 150.844 192.105 1.00 78.83 91 GLU B C 1
ATOM 2797 O O . GLU B 1 91 ? 171.711 151.199 190.923 1.00 90.70 91 GLU B O 1
ATOM 2799 N N . ALA B 1 92 ? 172.840 150.696 192.815 1.00 73.17 92 ALA B N 1
ATOM 2800 C CA . ALA B 1 92 ? 174.154 150.894 192.207 1.00 62.00 92 ALA B CA 1
ATOM 2801 C C . ALA B 1 92 ? 174.487 149.735 191.254 1.00 54.12 92 ALA B C 1
ATOM 2802 O O . ALA B 1 92 ? 175.176 149.959 190.259 1.00 54.92 92 ALA B O 1
ATOM 2804 N N . ILE B 1 93 ? 173.946 148.526 191.479 1.00 44.12 93 ILE B N 1
ATOM 2805 C CA . ILE B 1 93 ? 174.172 147.439 190.531 1.00 48.63 93 ILE B CA 1
ATOM 2806 C C . ILE B 1 93 ? 173.549 147.778 189.168 1.00 47.25 93 ILE B C 1
ATOM 2807 O O . ILE B 1 93 ? 173.936 147.231 188.141 1.00 45.11 93 ILE B O 1
ATOM 2812 N N . MET B 1 94 ? 172.577 148.685 189.176 1.00 46.52 94 MET B N 1
ATOM 2813 C CA . MET B 1 94 ? 171.902 149.136 187.977 1.00 50.75 94 MET B CA 1
ATOM 2814 C C . MET B 1 94 ? 172.756 150.139 187.217 1.00 48.21 94 MET B C 1
ATOM 2815 O O . MET B 1 94 ? 172.339 150.620 186.173 1.00 48.66 94 MET B O 1
ATOM 2820 N N . THR B 1 95 ? 173.932 150.481 187.744 1.00 51.35 95 THR B N 1
ATOM 2821 C CA . THR B 1 95 ? 174.876 151.307 187.006 1.00 49.10 95 THR B CA 1
ATOM 2822 C C . THR B 1 95 ? 175.816 150.415 186.200 1.00 44.49 95 THR B C 1
ATOM 2823 O O . THR B 1 95 ? 176.546 150.918 185.351 1.00 57.16 95 THR B O 1
ATOM 2827 N N . ILE B 1 96 ? 175.833 149.119 186.485 1.00 35.43 96 ILE B N 1
ATOM 2828 C CA . ILE B 1 96 ? 176.769 148.227 185.836 1.00 38.71 96 ILE B CA 1
ATOM 2829 C C . ILE B 1 96 ? 176.036 147.147 185.043 1.00 40.55 96 ILE B C 1
ATOM 2830 O O . ILE B 1 96 ? 176.501 146.746 183.983 1.00 44.65 96 ILE B O 1
ATOM 2835 N N . ALA B 1 97 ? 174.907 146.644 185.548 1.00 40.73 97 ALA B N 1
ATOM 2836 C CA . ALA B 1 97 ? 174.267 145.471 184.970 1.00 40.25 97 ALA B CA 1
ATOM 2837 C C . ALA B 1 97 ? 173.592 145.748 183.624 1.00 33.79 97 ALA B C 1
ATOM 2838 O O . ALA B 1 97 ? 173.571 144.865 182.775 1.00 37.19 97 ALA B O 1
ATOM 2840 N N . PRO B 1 98 ? 173.000 146.924 183.361 1.00 30.97 98 PRO B N 1
ATOM 2841 C CA . PRO B 1 98 ? 172.374 147.187 182.063 1.00 29.38 98 PRO B CA 1
ATOM 2842 C C . PRO B 1 98 ? 173.329 147.061 180.874 1.00 30.77 98 PRO B C 1
ATOM 2843 O O . PRO B 1 98 ? 172.887 146.884 179.749 1.00 35.76 98 PRO B O 1
ATOM 2847 N N . ARG B 1 99 ? 174.634 147.161 181.117 1.00 29.99 99 ARG B N 1
ATOM 2848 C CA . ARG B 1 99 ? 175.604 147.014 180.052 1.00 30.15 99 ARG B CA 1
ATOM 2849 C C . ARG B 1 99 ? 175.505 145.632 179.427 1.00 28.80 99 ARG B C 1
ATOM 2850 O O . ARG B 1 99 ? 175.662 145.516 178.211 1.00 33.03 99 ARG B O 1
ATOM 2858 N N . TYR B 1 100 ? 175.258 144.602 180.239 1.00 27.79 100 TYR B N 1
ATOM 2859 C CA . TYR B 1 100 ? 175.143 143.233 179.747 1.00 26.81 100 TYR B CA 1
ATOM 2860 C C . TYR B 1 100 ? 173.853 143.042 178.949 1.00 23.51 100 TYR B C 1
ATOM 2861 O O . TYR B 1 100 ? 173.789 142.175 178.072 1.00 21.52 100 TYR B O 1
ATOM 2870 N N . VAL B 1 101 ? 172.852 143.870 179.222 1.00 22.87 101 VAL B N 1
ATOM 2871 C CA . VAL B 1 101 ? 171.630 143.831 178.445 1.00 27.48 101 VAL B CA 1
ATOM 2872 C C . VAL B 1 101 ? 171.896 144.415 177.074 1.00 28.24 101 VAL B C 1
ATOM 2873 O O . VAL B 1 101 ? 171.465 143.840 176.083 1.00 34.08 101 VAL B O 1
ATOM 2877 N N . GLU B 1 102 ? 172.579 145.561 177.043 1.00 31.01 102 GLU B N 1
ATOM 2878 C CA . GLU B 1 102 ? 172.960 146.241 175.815 1.00 32.05 102 GLU B CA 1
ATOM 2879 C C . GLU B 1 102 ? 173.844 145.325 174.962 1.00 27.06 102 GLU B C 1
ATOM 2880 O O . GLU B 1 102 ? 173.598 145.170 173.776 1.00 28.54 102 GLU B O 1
ATOM 2886 N N . TRP B 1 103 ? 174.826 144.677 175.563 1.00 22.08 103 TRP B N 1
ATOM 2887 C CA . TRP B 1 103 ? 175.718 143.853 174.795 1.00 24.02 103 TRP B CA 1
ATOM 2888 C C . TRP B 1 103 ? 175.020 142.631 174.261 1.00 26.41 103 TRP B C 1
ATOM 2889 O O . TRP B 1 103 ? 175.493 142.002 173.322 1.00 29.29 103 TRP B O 1
ATOM 2900 N N . SER B 1 104 ? 173.928 142.251 174.913 1.00 32.71 104 SER B N 1
ATOM 2901 C CA . SER B 1 104 ? 173.260 141.014 174.569 1.00 31.99 104 SER B CA 1
ATOM 2902 C C . SER B 1 104 ? 172.527 141.187 173.251 1.00 32.28 104 SER B C 1
ATOM 2903 O O . SER B 1 104 ? 172.455 140.240 172.479 1.00 36.24 104 SER B O 1
ATOM 2906 N N . ILE B 1 105 ? 172.060 142.407 172.987 1.00 32.02 105 ILE B N 1
ATOM 2907 C CA . ILE B 1 105 ? 171.443 142.714 171.716 1.00 35.56 105 ILE B CA 1
ATOM 2908 C C . ILE B 1 105 ? 172.517 143.146 170.724 1.00 34.46 105 ILE B C 1
ATOM 2909 O O . ILE B 1 105 ? 172.553 142.633 169.606 1.00 39.35 105 ILE B O 1
ATOM 2914 N N . ALA B 1 106 ? 173.412 144.036 171.159 1.00 31.72 106 ALA B N 1
ATOM 2915 C CA . ALA B 1 106 ? 174.324 144.765 170.288 1.00 26.85 106 ALA B CA 1
ATOM 2916 C C . ALA B 1 106 ? 175.444 143.899 169.726 1.00 23.49 106 ALA B C 1
ATOM 2917 O O . ALA B 1 106 ? 175.853 144.124 168.598 1.00 26.59 106 ALA B O 1
ATOM 2919 N N . VAL B 1 107 ? 175.975 142.943 170.466 1.00 21.91 107 VAL B N 1
ATOM 2920 C CA . VAL B 1 107 ? 177.078 142.174 169.907 1.00 23.08 107 VAL B CA 1
ATOM 2921 C C . VAL B 1 107 ? 176.555 141.252 168.805 1.00 23.09 107 VAL B C 1
ATOM 2922 O O . VAL B 1 107 ? 177.201 141.091 167.775 1.00 21.54 107 VAL B O 1
ATOM 2926 N N . PRO B 1 108 ? 175.394 140.592 168.996 1.00 27.13 108 PRO B N 1
ATOM 2927 C CA . PRO B 1 108 ? 174.675 139.908 167.914 1.00 27.10 108 PRO B CA 1
ATOM 2928 C C . PRO B 1 108 ? 174.377 140.767 166.687 1.00 22.21 108 PRO B C 1
ATOM 2929 O O . PRO B 1 108 ? 174.616 140.312 165.572 1.00 19.51 108 PRO B O 1
ATOM 2933 N N . LEU B 1 109 ? 173.978 142.026 166.924 1.00 19.63 109 LEU B N 1
ATOM 2934 C CA . LEU B 1 109 ? 173.635 142.959 165.864 1.00 19.86 109 LEU B CA 1
ATOM 2935 C C . LEU B 1 109 ? 174.864 143.424 165.106 1.00 21.39 109 LEU B C 1
ATOM 2936 O O . LEU B 1 109 ? 174.777 143.655 163.907 1.00 25.16 109 LEU B O 1
ATOM 2941 N N . LEU B 1 110 ? 176.013 143.503 165.775 1.00 24.06 110 LEU B N 1
ATOM 2942 C CA . LEU B 1 110 ? 177.254 143.862 165.118 1.00 25.33 110 LEU B CA 1
ATOM 2943 C C . LEU B 1 110 ? 177.691 142.744 164.195 1.00 23.76 110 LEU B C 1
ATOM 2944 O O . LEU B 1 110 ? 178.271 143.001 163.157 1.00 29.88 110 LEU B O 1
ATOM 2949 N N . SER B 1 111 ? 177.440 141.508 164.585 1.00 25.76 111 SER B N 1
ATOM 2950 C CA . SER B 1 111 ? 177.784 140.371 163.753 1.00 28.25 111 SER B CA 1
ATOM 2951 C C . SER B 1 111 ? 176.959 140.438 162.469 1.00 28.49 111 SER B C 1
ATOM 2952 O O . SER B 1 111 ? 177.484 140.212 161.372 1.00 26.09 111 SER B O 1
ATOM 2955 N N . ILE B 1 112 ? 175.674 140.771 162.642 1.00 26.65 112 ILE B N 1
ATOM 2956 C CA . ILE B 1 112 ? 174.735 140.848 161.544 1.00 29.96 112 ILE B CA 1
ATOM 2957 C C . ILE B 1 112 ? 175.123 141.964 160.588 1.00 28.94 112 ILE B C 1
ATOM 2958 O O . ILE B 1 112 ? 175.093 141.737 159.386 1.00 33.18 112 ILE B O 1
ATOM 2963 N N . GLU B 1 113 ? 175.499 143.119 161.133 1.00 29.65 113 GLU B N 1
ATOM 2964 C CA . GLU B 1 113 ? 175.950 144.265 160.366 1.00 31.72 113 GLU B CA 1
ATOM 2965 C C . GLU B 1 113 ? 177.193 143.945 159.528 1.00 32.19 113 GLU B C 1
ATOM 2966 O O . GLU B 1 113 ? 177.222 144.274 158.339 1.00 34.60 113 GLU B O 1
ATOM 2972 N N . LEU B 1 114 ? 178.196 143.288 160.110 1.00 28.19 114 LEU B N 1
ATOM 2973 C CA . LEU B 1 114 ? 179.377 142.914 159.358 1.00 29.95 114 LEU B CA 1
ATOM 2974 C C . LEU B 1 114 ? 179.038 141.965 158.208 1.00 29.63 114 LEU B C 1
ATOM 2975 O O . LEU B 1 114 ? 179.662 142.043 157.158 1.00 33.06 114 LEU B O 1
ATOM 2980 N N . LEU B 1 115 ? 178.083 141.051 158.396 1.00 31.57 115 LEU B N 1
ATOM 2981 C CA . LEU B 1 115 ? 177.799 140.006 157.412 1.00 31.07 115 LEU B CA 1
ATOM 2982 C C . LEU B 1 115 ? 176.829 140.534 156.358 1.00 29.11 115 LEU B C 1
ATOM 2983 O O . LEU B 1 115 ? 176.630 139.931 155.310 1.00 32.25 115 LEU B O 1
ATOM 2988 N N . SER B 1 116 ? 176.274 141.698 156.653 1.00 30.62 116 SER B N 1
ATOM 2989 C CA . SER B 1 116 ? 175.352 142.424 155.807 1.00 33.47 116 SER B CA 1
ATOM 2990 C C . SER B 1 116 ? 176.034 142.860 154.525 1.00 33.40 116 SER B C 1
ATOM 2991 O O . SER B 1 116 ? 175.414 142.865 153.476 1.00 45.02 116 SER B O 1
ATOM 2994 N N . VAL B 1 117 ? 177.307 143.221 154.644 1.00 32.69 117 VAL B N 1
ATOM 2995 C CA . VAL B 1 117 ? 178.080 143.784 153.564 1.00 33.52 117 VAL B CA 1
ATOM 2996 C C . VAL B 1 117 ? 179.071 142.742 153.072 1.00 35.95 117 VAL B C 1
ATOM 2997 O O . VAL B 1 117 ? 179.993 143.068 152.337 1.00 44.89 117 VAL B O 1
ATOM 3001 N N . ALA B 1 118 ? 178.879 141.490 153.457 1.00 34.82 118 ALA B N 1
ATOM 3002 C CA . ALA B 1 118 ? 179.741 140.421 152.980 1.00 37.33 118 ALA B CA 1
ATOM 3003 C C . ALA B 1 118 ? 179.022 139.672 151.859 1.00 38.84 118 ALA B C 1
ATOM 3004 O O . ALA B 1 118 ? 177.833 139.854 151.660 1.00 49.78 118 ALA B O 1
ATOM 3006 N N . THR B 1 119 ? 179.728 138.821 151.126 1.00 44.46 119 THR B N 1
ATOM 3007 C CA . THR B 1 119 ? 179.162 138.195 149.945 1.00 52.75 119 THR B CA 1
ATOM 3008 C C . THR B 1 119 ? 178.744 136.760 150.244 1.00 58.90 119 THR B C 1
ATOM 3009 O O . THR B 1 119 ? 179.267 135.823 149.636 1.00 70.34 119 THR B O 1
ATOM 3013 N N . LEU B 1 120 ? 177.779 136.602 151.149 1.00 61.02 120 LEU B N 1
ATOM 3014 C CA . LEU B 1 120 ? 177.245 135.294 151.516 1.00 66.50 120 LEU B CA 1
ATOM 3015 C C . LEU B 1 120 ? 175.764 135.212 151.149 1.00 70.20 120 LEU B C 1
ATOM 3016 O O . LEU B 1 120 ? 175.101 136.235 151.179 1.00 60.36 120 LEU B O 1
ATOM 3021 N N . SER B 1 121 ? 175.217 134.015 150.908 1.00 97.85 121 SER B N 1
ATOM 3022 C CA . SER B 1 121 ? 173.768 133.942 150.746 1.00 113.65 121 SER B CA 1
ATOM 3023 C C . SER B 1 121 ? 173.223 132.527 150.901 1.00 130.21 121 SER B C 1
ATOM 3024 O O . SER B 1 121 ? 173.963 131.561 150.762 1.00 125.69 121 SER B O 1
ATOM 3027 N N . GLY B 1 122 ? 171.921 132.435 151.226 1.00 138.79 122 GLY B N 1
ATOM 3028 C CA . GLY B 1 122 ? 171.195 131.172 151.230 1.00 145.02 122 GLY B CA 1
ATOM 3029 C C . GLY B 1 122 ? 171.389 130.383 152.518 1.00 140.01 122 GLY B C 1
ATOM 3030 O O . GLY B 1 122 ? 170.973 130.856 153.564 1.00 130.58 122 GLY B O 1
ATOM 3031 N N . VAL B 1 123 ? 172.004 129.195 152.411 1.00 153.91 123 VAL B N 1
ATOM 3032 C CA . VAL B 1 123 ? 172.233 128.300 153.525 1.00 171.38 123 VAL B CA 1
ATOM 3033 C C . VAL B 1 123 ? 173.446 128.776 154.323 1.00 156.05 123 VAL B C 1
ATOM 3034 O O . VAL B 1 123 ? 174.000 128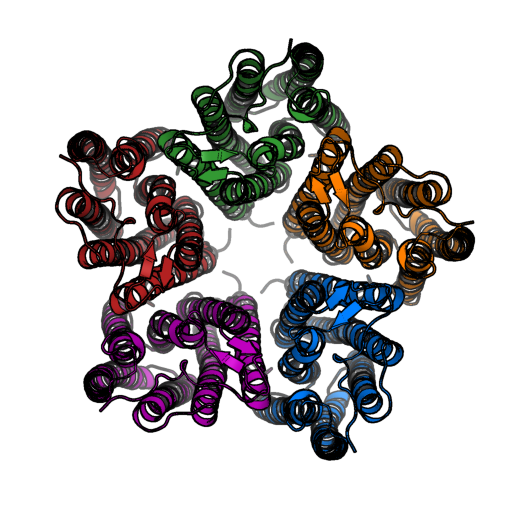.009 155.109 1.00 154.07 123 VAL B O 1
ATOM 3038 N N . SER B 1 124 ? 173.906 130.005 154.068 1.00 120.31 124 SER B N 1
ATOM 3039 C CA . SER B 1 124 ? 174.857 130.595 154.981 1.00 109.85 124 SER B CA 1
ATOM 3040 C C . SER B 1 124 ? 174.365 131.987 155.310 1.00 89.70 124 SER B C 1
ATOM 3041 O O . SER B 1 124 ? 174.420 132.335 156.495 1.00 94.41 124 SER B O 1
ATOM 3044 N N . ALA B 1 125 ? 173.876 132.741 154.312 1.00 65.05 125 ALA B N 1
ATOM 3045 C CA . ALA B 1 125 ? 173.567 134.119 154.654 1.00 70.89 125 ALA B CA 1
ATOM 3046 C C . ALA B 1 125 ? 172.679 134.107 155.893 1.00 76.75 125 ALA B C 1
ATOM 3047 O O . ALA B 1 125 ? 172.760 135.030 156.716 1.00 89.38 125 ALA B O 1
ATOM 3049 N N . ARG B 1 126 ? 171.817 133.086 155.995 1.00 72.68 126 ARG B N 1
ATOM 3050 C CA . ARG B 1 126 ? 170.826 133.055 157.057 1.00 68.34 126 ARG B CA 1
ATOM 3051 C C . ARG B 1 126 ? 171.235 132.018 158.100 1.00 66.78 126 ARG B C 1
ATOM 3052 O O . ARG B 1 126 ? 170.711 132.050 159.215 1.00 74.42 126 ARG B O 1
ATOM 3060 N N . ARG B 1 127 ? 172.192 131.148 157.757 1.00 54.44 127 ARG B N 1
ATOM 3061 C CA . ARG B 1 127 ? 172.598 130.087 158.666 1.00 55.65 127 ARG B CA 1
ATOM 3062 C C . ARG B 1 127 ? 173.902 130.424 159.388 1.00 60.18 127 ARG B C 1
ATOM 3063 O O . ARG B 1 127 ? 174.160 129.885 160.464 1.00 69.49 127 ARG B O 1
ATOM 3065 N N . THR B 1 128 ? 174.743 131.284 158.788 1.00 60.78 128 THR B N 1
ATOM 3066 C CA . THR B 1 128 ? 175.946 131.807 159.434 1.00 48.09 128 THR B CA 1
ATOM 3067 C C . THR B 1 128 ? 175.502 132.909 160.378 1.00 37.62 128 THR B C 1
ATOM 3068 O O . THR B 1 128 ? 176.071 133.107 161.439 1.00 38.43 128 THR B O 1
ATOM 3072 N N . ARG B 1 129 ? 174.420 133.562 159.981 1.00 34.61 129 ARG B N 1
ATOM 3073 C CA . ARG B 1 129 ? 173.886 134.659 160.731 1.00 37.92 129 ARG B CA 1
ATOM 3074 C C . ARG B 1 129 ? 173.255 134.160 162.025 1.00 40.45 129 ARG B C 1
ATOM 3075 O O . ARG B 1 129 ? 173.226 134.878 163.015 1.00 48.34 129 ARG B O 1
ATOM 3083 N N . LEU B 1 130 ? 172.782 132.924 162.053 1.00 44.97 130 LEU B N 1
ATOM 3084 C CA . LEU B 1 130 ? 172.173 132.392 163.260 1.00 48.26 130 LEU B CA 1
ATOM 3085 C C . LEU B 1 130 ? 173.243 131.860 164.201 1.00 40.79 130 LEU B C 1
ATOM 3086 O O . LEU B 1 130 ? 173.157 132.030 165.415 1.00 41.68 130 LEU B O 1
ATOM 3091 N N . ALA B 1 131 ? 174.261 131.240 163.622 1.00 34.25 131 ALA B N 1
ATOM 3092 C CA . ALA B 1 131 ? 175.348 130.712 164.410 1.00 36.46 131 ALA B CA 1
ATOM 3093 C C . ALA B 1 131 ? 176.108 131.835 165.105 1.00 42.34 131 ALA B C 1
ATOM 3094 O O . ALA B 1 131 ? 176.741 131.626 166.142 1.00 44.99 131 ALA B O 1
ATOM 3096 N N . ALA B 1 132 ? 176.090 133.023 164.496 1.00 41.42 132 ALA B N 1
ATOM 3097 C CA . ALA B 1 132 ? 176.884 134.125 164.999 1.00 38.78 132 ALA B CA 1
ATOM 3098 C C . ALA B 1 132 ? 176.094 134.832 166.077 1.00 34.82 132 ALA B C 1
ATOM 3099 O O . ALA B 1 132 ? 176.660 135.177 167.100 1.00 40.82 132 ALA B O 1
ATOM 3101 N N . VAL B 1 133 ? 174.797 135.008 165.840 1.00 34.06 133 VAL B N 1
ATOM 3102 C CA . VAL B 1 133 ? 173.896 135.593 166.820 1.00 34.66 133 VAL B CA 1
ATOM 3103 C C . VAL B 1 133 ? 173.798 134.722 168.064 1.00 32.09 133 VAL B C 1
ATOM 3104 O O . VAL B 1 133 ? 173.599 135.236 169.160 1.00 38.47 133 VAL B O 1
ATOM 3108 N N . ALA B 1 134 ? 173.939 133.416 167.902 1.00 33.01 134 ALA B N 1
ATOM 3109 C CA . ALA B 1 134 ? 173.903 132.504 169.033 1.00 34.75 134 ALA B CA 1
ATOM 3110 C C . ALA B 1 134 ? 175.195 132.612 169.842 1.00 34.24 134 ALA B C 1
ATOM 3111 O O . ALA B 1 134 ? 175.140 132.833 171.046 1.00 41.16 134 ALA B O 1
ATOM 3113 N N . GLY B 1 135 ? 176.347 132.458 169.180 1.00 30.26 135 GLY B N 1
ATOM 3114 C CA . GLY B 1 135 ? 177.628 132.512 169.861 1.00 29.69 135 GLY B CA 1
ATOM 3115 C C . GLY B 1 135 ? 177.861 133.869 170.526 1.00 29.87 135 GLY B C 1
ATOM 3116 O O . GLY B 1 135 ? 178.621 133.985 171.479 1.00 37.02 135 GLY B O 1
ATOM 3117 N N . ALA B 1 136 ? 177.219 134.898 170.013 1.00 25.03 136 ALA B N 1
ATOM 3118 C CA . ALA B 1 136 ? 177.508 136.222 170.472 1.00 27.43 136 ALA B CA 1
ATOM 3119 C C . ALA B 1 136 ? 176.671 136.486 171.712 1.00 31.39 136 ALA B C 1
ATOM 3120 O O . ALA B 1 136 ? 177.193 137.046 172.673 1.00 36.96 136 ALA B O 1
ATOM 3122 N N . PHE B 1 137 ? 175.386 136.095 171.675 1.00 28.61 137 PHE B N 1
ATOM 3123 C CA . PHE B 1 137 ? 174.503 136.250 172.816 1.00 27.82 137 PHE B CA 1
ATOM 3124 C C . PHE B 1 137 ? 175.000 135.369 173.960 1.00 25.06 137 PHE B C 1
ATOM 3125 O O . PHE B 1 137 ? 174.999 135.795 175.110 1.00 21.86 137 PHE B O 1
ATOM 3133 N N . LEU B 1 138 ? 175.394 134.139 173.635 1.00 24.08 138 LEU B N 1
ATOM 3134 C CA . LEU B 1 138 ? 175.864 133.216 174.651 1.00 29.22 138 LEU B CA 1
ATOM 3135 C C . LEU B 1 138 ? 177.072 133.762 175.406 1.00 32.91 138 LEU B C 1
ATOM 3136 O O . LEU B 1 138 ? 177.130 133.654 176.630 1.00 34.19 138 LEU B O 1
ATOM 3141 N N . MET B 1 139 ? 178.003 134.386 174.678 1.00 32.42 139 MET B N 1
ATOM 3142 C CA . MET B 1 139 ? 179.179 134.993 175.264 1.00 29.58 139 MET B CA 1
ATOM 3143 C C . MET B 1 139 ? 178.783 136.079 176.271 1.00 23.76 139 MET B C 1
ATOM 3144 O O . MET B 1 139 ? 179.286 136.096 177.390 1.00 22.85 139 MET B O 1
ATOM 3149 N N . ILE B 1 140 ? 177.848 136.946 175.930 1.00 19.52 140 ILE B N 1
ATOM 3150 C CA . ILE B 1 140 ? 177.462 137.975 176.874 1.00 20.83 140 ILE B CA 1
ATOM 3151 C C . ILE B 1 140 ? 176.735 137.374 178.075 1.00 24.15 140 ILE B C 1
ATOM 3152 O O . ILE B 1 140 ? 177.022 137.766 179.203 1.00 31.33 140 ILE B O 1
ATOM 3157 N N . PHE B 1 141 ? 175.835 136.413 177.852 1.00 26.35 141 PHE B N 1
ATOM 3158 C CA . PHE B 1 141 ? 174.973 135.854 178.884 1.00 26.06 141 PHE B CA 1
ATOM 3159 C C . PHE B 1 141 ? 175.806 135.041 179.878 1.00 22.84 141 PHE B C 1
ATOM 3160 O O . PHE B 1 141 ? 175.640 135.212 181.081 1.00 26.27 141 PHE B O 1
ATOM 3168 N N . THR B 1 142 ? 176.729 134.213 179.407 1.00 23.41 142 THR B N 1
ATOM 3169 C CA . THR B 1 142 ? 177.672 133.554 180.298 1.00 27.52 142 THR B CA 1
ATOM 3170 C C . THR B 1 142 ? 178.548 134.549 181.060 1.00 32.16 142 THR B C 1
ATOM 3171 O O . THR B 1 142 ? 178.878 134.285 182.201 1.00 42.06 142 THR B O 1
ATOM 3175 N N . GLY B 1 143 ? 178.848 135.720 180.490 1.00 29.22 143 GLY B N 1
ATOM 3176 C CA . GLY B 1 143 ? 179.544 136.753 181.224 1.00 28.75 143 GLY B CA 1
ATOM 3177 C C . GLY B 1 143 ? 178.717 137.382 182.328 1.00 27.50 143 GLY B C 1
ATOM 3178 O O . GLY B 1 143 ? 179.232 137.555 183.426 1.00 32.37 143 GLY B O 1
ATOM 3179 N N . PHE B 1 144 ? 177.458 137.705 182.037 1.00 26.41 144 PHE B N 1
ATOM 3180 C CA . PHE B 1 144 ? 176.511 138.236 183.018 1.00 26.61 144 PHE B CA 1
ATOM 3181 C C . PHE B 1 144 ? 176.323 137.282 184.200 1.00 27.35 144 PHE B C 1
ATOM 3182 O O . PHE B 1 144 ? 176.101 137.707 185.320 1.00 27.66 144 PHE B O 1
ATOM 3190 N N . LEU B 1 145 ? 176.455 135.989 183.937 1.00 26.56 145 LEU B N 1
ATOM 3191 C CA . LEU B 1 145 ? 176.292 134.999 184.964 1.00 26.97 145 LEU B CA 1
ATOM 3192 C C . LEU B 1 145 ? 177.401 135.102 185.992 1.00 28.91 145 LEU B C 1
ATOM 3193 O O . LEU B 1 145 ? 177.071 135.086 187.171 1.00 30.01 145 LEU B O 1
ATOM 3198 N N . GLY B 1 146 ? 178.681 135.124 185.539 1.00 33.51 146 GLY B N 1
ATOM 3199 C CA . GLY B 1 146 ? 179.859 135.310 186.387 1.00 30.08 146 GLY B CA 1
ATOM 3200 C C . GLY B 1 146 ? 179.850 136.693 187.042 1.00 31.24 146 GLY B C 1
ATOM 3201 O O . GLY B 1 146 ? 179.989 136.860 188.255 1.00 36.21 146 GLY B O 1
ATOM 3202 N N . ALA B 1 147 ? 179.568 137.699 186.247 1.00 27.49 147 ALA B N 1
ATOM 3203 C CA . ALA B 1 147 ? 179.798 139.050 186.690 1.00 29.81 147 ALA B CA 1
ATOM 3204 C C . ALA B 1 147 ? 178.699 139.561 187.612 1.00 34.39 147 ALA B C 1
ATOM 3205 O O . ALA B 1 147 ? 178.951 140.528 188.340 1.00 37.19 147 ALA B O 1
ATOM 3207 N N . VAL B 1 148 ? 177.480 139.011 187.515 1.00 34.75 148 VAL B N 1
ATOM 3208 C CA . VAL B 1 148 ? 176.341 139.601 188.202 1.00 32.31 148 VAL B CA 1
ATOM 3209 C C . VAL B 1 148 ? 175.518 138.578 188.968 1.00 36.59 148 VAL B C 1
ATOM 3210 O O . VAL B 1 148 ? 175.027 138.908 190.054 1.00 45.45 148 VAL B O 1
ATOM 3214 N N . VAL B 1 149 ? 175.297 137.384 188.411 1.00 35.43 149 VAL B N 1
ATOM 3215 C CA . VAL B 1 149 ? 174.183 136.571 188.876 1.00 36.22 149 VAL B CA 1
ATOM 3216 C C . VAL B 1 149 ? 174.703 135.530 189.856 1.00 35.07 149 VAL B C 1
ATOM 3217 O O . VAL B 1 149 ? 174.328 135.555 191.020 1.00 37.46 149 VAL B O 1
ATOM 3221 N N . ILE B 1 150 ? 175.576 134.651 189.399 1.00 37.00 150 ILE B N 1
ATOM 3222 C CA . ILE B 1 150 ? 176.015 133.546 190.227 1.00 42.79 150 ILE B CA 1
ATOM 3223 C C . ILE B 1 150 ? 177.160 134.012 191.117 1.00 51.19 150 ILE B C 1
ATOM 3224 O O . ILE B 1 150 ? 178.252 134.275 190.616 1.00 65.48 150 ILE B O 1
ATOM 3229 N N . GLY B 1 151 ? 176.940 134.109 192.424 1.00 47.51 151 GLY B N 1
ATOM 3230 C CA . GLY B 1 151 ? 177.983 134.603 193.312 1.00 53.06 151 GLY B CA 1
ATOM 3231 C C . GLY B 1 151 ? 177.735 136.047 193.729 1.00 44.06 151 GLY B C 1
ATOM 3232 O O . GLY B 1 151 ? 178.213 136.478 194.771 1.00 52.27 151 GLY B O 1
ATOM 3233 N N . ASP B 1 152 ? 176.936 136.746 192.939 1.00 45.52 152 ASP B N 1
ATOM 3234 C CA . ASP B 1 152 ? 176.567 138.133 193.191 1.00 50.46 152 ASP B CA 1
ATOM 3235 C C . ASP B 1 152 ? 177.664 139.068 192.690 1.00 49.51 152 ASP B C 1
ATOM 3236 O O . ASP B 1 152 ? 177.665 140.250 193.029 1.00 49.83 152 ASP B O 1
ATOM 3238 N N . GLY B 1 153 ? 178.560 138.545 191.846 1.00 48.60 153 GLY B N 1
ATOM 3239 C CA . GLY B 1 153 ? 179.692 139.322 191.376 1.00 54.71 153 GLY B CA 1
ATOM 3240 C C . GLY B 1 153 ? 180.791 139.430 192.431 1.00 52.21 153 GLY B C 1
ATOM 3241 O O . GLY B 1 153 ? 181.681 140.270 192.301 1.00 55.80 153 GLY B O 1
ATOM 3242 N N . ARG B 1 154 ? 180.729 138.560 193.445 1.00 45.92 154 ARG B N 1
ATOM 3243 C CA . ARG B 1 154 ? 181.638 138.626 194.568 1.00 42.35 154 ARG B CA 1
ATOM 3244 C C . ARG B 1 154 ? 182.464 137.354 194.658 1.00 44.04 154 ARG B C 1
ATOM 3245 O O . ARG B 1 154 ? 183.144 137.163 195.655 1.00 51.93 154 ARG B O 1
ATOM 3253 N N . SER B 1 155 ? 182.422 136.492 193.641 1.00 43.21 155 SER B N 1
ATOM 3254 C CA . SER B 1 155 ? 183.084 135.201 193.734 1.00 42.40 155 SER B CA 1
ATOM 3255 C C . SER B 1 155 ? 184.079 135.025 192.604 1.00 47.16 155 SER B C 1
ATOM 3256 O O . SER B 1 155 ? 183.715 135.164 191.436 1.00 48.21 155 SER B O 1
ATOM 3259 N N . VAL B 1 156 ? 185.304 134.639 192.950 1.00 46.40 156 VAL B N 1
ATOM 3260 C CA . VAL B 1 156 ? 186.354 134.567 191.957 1.00 47.47 156 VAL B CA 1
ATOM 3261 C C . VAL B 1 156 ? 186.140 133.307 191.120 1.00 47.24 156 VAL B C 1
ATOM 3262 O O . VAL B 1 156 ? 186.360 133.317 189.911 1.00 55.72 156 VAL B O 1
ATOM 3266 N N . GLY B 1 157 ? 185.719 132.219 191.753 1.00 44.51 157 GLY B N 1
ATOM 3267 C CA . GLY B 1 157 ? 185.537 130.975 191.027 1.00 49.37 157 GLY B CA 1
ATOM 3268 C C . GLY B 1 157 ? 184.417 131.075 189.993 1.00 46.39 157 GLY B C 1
ATOM 3269 O O . GLY B 1 157 ? 184.543 130.590 188.874 1.00 53.21 157 GLY B O 1
ATOM 3270 N N . SER B 1 158 ? 183.311 131.691 190.385 1.00 43.91 158 SER B N 1
ATOM 3271 C CA . SER B 1 158 ? 182.238 131.957 189.452 1.00 46.48 158 SER B CA 1
ATOM 3272 C C . SER B 1 158 ? 182.805 132.723 188.257 1.00 46.87 158 SER B C 1
ATOM 3273 O O . SER B 1 158 ? 182.757 132.217 187.141 1.00 57.36 158 SER B O 1
ATOM 3276 N N . LEU B 1 159 ? 183.395 133.899 188.515 1.00 41.99 159 LEU B N 1
ATOM 3277 C CA . LEU B 1 159 ? 183.878 134.794 187.478 1.00 39.96 159 LEU B CA 1
ATOM 3278 C C . LEU B 1 159 ? 184.829 134.076 186.525 1.00 36.61 159 LEU B C 1
ATOM 3279 O O . LEU B 1 159 ? 184.799 134.338 185.324 1.00 39.20 159 LEU B O 1
ATOM 3284 N N . ILE B 1 160 ? 185.649 133.173 187.042 1.00 33.09 160 ILE B N 1
ATOM 3285 C CA . ILE B 1 160 ? 186.660 132.531 186.225 1.00 36.72 160 ILE B CA 1
ATOM 3286 C C . ILE B 1 160 ? 186.022 131.441 185.379 1.00 39.77 160 ILE B C 1
ATOM 3287 O O . ILE B 1 160 ? 186.458 131.180 184.265 1.00 44.35 160 ILE B O 1
ATOM 3292 N N . ILE B 1 161 ? 184.971 130.812 185.892 1.00 44.59 161 ILE B N 1
ATOM 3293 C CA . ILE B 1 161 ? 184.362 129.704 185.179 1.00 47.51 161 ILE B CA 1
ATOM 3294 C C . ILE B 1 161 ? 183.459 130.272 184.090 1.00 38.27 161 ILE B C 1
ATOM 3295 O O . ILE B 1 161 ? 183.419 129.774 182.976 1.00 43.63 161 ILE B O 1
ATOM 3300 N N . TRP B 1 162 ? 182.806 131.369 184.385 1.00 32.66 162 TRP B N 1
ATOM 3301 C CA . TRP B 1 162 ? 181.873 131.940 183.449 1.00 36.44 162 TRP B CA 1
ATOM 3302 C C . TRP B 1 162 ? 182.577 132.867 182.478 1.00 41.74 162 TRP B C 1
ATOM 3303 O O . TRP B 1 162 ? 181.984 133.209 181.462 1.00 57.70 162 TRP B O 1
ATOM 3314 N N . GLY B 1 163 ? 183.814 133.292 182.786 1.00 39.96 163 GLY B N 1
ATOM 3315 C CA . GLY B 1 163 ? 184.628 134.041 181.847 1.00 33.77 163 GLY B CA 1
ATOM 3316 C C . GLY B 1 163 ? 185.246 133.100 180.834 1.00 31.52 163 GLY B C 1
ATOM 3317 O O . GLY B 1 163 ? 185.342 133.410 179.658 1.00 37.23 163 GLY B O 1
ATOM 3318 N N . ALA B 1 164 ? 185.607 131.924 181.319 1.00 31.83 164 ALA B N 1
ATOM 3319 C CA . ALA B 1 164 ? 186.207 130.896 180.503 1.00 33.75 164 ALA B CA 1
ATOM 3320 C C . ALA B 1 164 ? 185.185 130.310 179.539 1.00 38.11 164 ALA B C 1
ATOM 3321 O O . ALA B 1 164 ? 185.542 129.897 178.438 1.00 48.31 164 ALA B O 1
ATOM 3323 N N . ILE B 1 165 ? 183.927 130.232 179.962 1.00 34.28 165 ILE B N 1
ATOM 3324 C CA . ILE B 1 165 ? 182.888 129.747 179.081 1.00 34.70 165 ILE B CA 1
ATOM 3325 C C . ILE B 1 165 ? 182.601 130.852 178.069 1.00 32.27 165 ILE B C 1
ATOM 3326 O O . ILE B 1 165 ? 182.481 130.570 176.870 1.00 33.54 165 ILE B O 1
ATOM 3331 N N . SER B 1 166 ? 182.543 132.095 178.550 1.00 25.30 166 SER B N 1
ATOM 3332 C CA . SER B 1 166 ? 182.267 133.216 177.681 1.00 26.93 166 SER B CA 1
ATOM 3333 C C . SER B 1 166 ? 183.340 133.343 176.606 1.00 32.33 166 SER B C 1
ATOM 3334 O O . SER B 1 166 ? 183.028 133.736 175.487 1.00 38.82 166 SER B O 1
ATOM 3337 N N . THR B 1 167 ? 184.576 132.950 176.926 1.00 34.04 167 THR B N 1
ATOM 3338 C CA . THR B 1 167 ? 185.693 133.090 176.017 1.00 36.26 167 THR B CA 1
ATOM 3339 C C . THR B 1 167 ? 185.586 132.060 174.901 1.00 37.35 167 THR B C 1
ATOM 3340 O O . THR B 1 167 ? 186.048 132.301 173.790 1.00 44.24 167 THR B O 1
ATOM 3344 N N . VAL B 1 168 ? 184.961 130.926 175.178 1.00 38.70 168 VAL B N 1
ATOM 3345 C CA . VAL B 1 168 ? 184.854 129.878 174.179 1.00 41.20 168 VAL B CA 1
ATOM 3346 C C . VAL B 1 168 ? 183.809 130.294 173.149 1.00 40.85 168 VAL B C 1
ATOM 3347 O O . VAL B 1 168 ? 183.927 130.018 171.960 1.00 46.27 168 VAL B O 1
ATOM 3351 N N . PHE B 1 169 ? 182.780 130.970 173.622 1.00 36.56 169 PHE B N 1
ATOM 3352 C CA . PHE B 1 169 ? 181.758 131.458 172.732 1.00 38.73 169 PHE B CA 1
ATOM 3353 C C . PHE B 1 169 ? 182.295 132.614 171.899 1.00 36.43 169 PHE B C 1
ATOM 3354 O O . PHE B 1 169 ? 181.764 132.895 170.833 1.00 40.61 169 PHE B O 1
ATOM 3362 N N . TRP B 1 170 ? 183.308 133.297 172.422 1.00 38.87 170 TRP B N 1
ATOM 3363 C CA . TRP B 1 170 ? 183.982 134.392 171.748 1.00 40.99 170 TRP B CA 1
ATOM 3364 C C . TRP B 1 170 ? 184.808 133.846 170.587 1.00 39.49 170 TRP B C 1
ATOM 3365 O O . TRP B 1 170 ? 184.679 134.300 169.457 1.00 42.50 170 TRP B O 1
ATOM 3376 N N . ILE B 1 171 ? 185.605 132.825 170.864 1.00 38.42 171 ILE B N 1
ATOM 3377 C CA . ILE B 1 171 ? 186.441 132.226 169.848 1.00 41.15 171 ILE B CA 1
ATOM 3378 C C . ILE B 1 171 ? 185.571 131.620 168.751 1.00 42.12 171 ILE B C 1
ATOM 3379 O O . ILE B 1 171 ? 185.988 131.527 167.599 1.00 53.91 171 ILE B O 1
ATOM 3384 N N . ILE B 1 172 ? 184.382 131.171 169.101 1.00 39.88 172 ILE B N 1
ATOM 3385 C CA . ILE B 1 172 ? 183.537 130.493 168.141 1.00 44.32 172 ILE B CA 1
ATOM 3386 C C . ILE B 1 172 ? 182.911 131.524 167.211 1.00 41.73 172 ILE B C 1
ATOM 3387 O O . ILE B 1 172 ? 182.933 131.363 165.996 1.00 46.45 172 ILE B O 1
ATOM 3392 N N . THR B 1 173 ? 182.333 132.562 167.803 1.00 37.42 173 THR B N 1
ATOM 3393 C CA . THR B 1 173 ? 181.689 133.613 167.049 1.00 36.81 173 THR B CA 1
ATOM 3394 C C . THR B 1 173 ? 182.703 134.241 166.103 1.00 37.53 173 THR B C 1
ATOM 3395 O O . THR B 1 173 ? 182.379 134.548 164.962 1.00 42.78 173 THR B O 1
ATOM 3399 N N . ALA B 1 174 ? 183.926 134.421 166.599 1.00 35.82 174 ALA B N 1
ATOM 3400 C CA . ALA B 1 174 ? 184.966 135.139 165.895 1.00 34.94 174 ALA B CA 1
ATOM 3401 C C . ALA B 1 174 ? 185.439 134.328 164.708 1.00 38.89 174 ALA B C 1
ATOM 3402 O O . ALA B 1 174 ? 185.711 134.889 163.646 1.00 44.57 174 ALA B O 1
ATOM 3404 N N . VAL B 1 175 ? 185.527 133.018 164.902 1.00 38.19 175 VAL B N 1
ATOM 3405 C CA . VAL B 1 175 ? 185.930 132.119 163.838 1.00 39.62 175 VAL B CA 1
ATOM 3406 C C . VAL B 1 175 ? 184.866 132.110 162.759 1.00 34.99 175 VAL B C 1
ATOM 3407 O O . VAL B 1 175 ? 185.178 132.136 161.580 1.00 40.22 175 VAL B O 1
ATOM 3411 N N . ILE B 1 176 ? 183.613 132.036 163.176 1.00 38.41 176 ILE B N 1
ATOM 3412 C CA . ILE B 1 176 ? 182.509 132.006 162.243 1.00 39.03 176 ILE B CA 1
ATOM 3413 C C . ILE B 1 176 ? 182.573 133.267 161.384 1.00 38.61 176 ILE B C 1
ATOM 3414 O O . ILE B 1 176 ? 182.505 133.182 160.153 1.00 44.39 176 ILE B O 1
ATOM 3419 N N . LEU B 1 177 ? 182.746 134.417 162.036 1.00 32.46 177 LEU B N 1
ATOM 3420 C CA . LEU B 1 177 ? 182.737 135.693 161.346 1.00 31.01 177 LEU B CA 1
ATOM 3421 C C . LEU B 1 177 ? 183.975 135.838 160.468 1.00 31.80 177 LEU B C 1
ATOM 3422 O O . LEU B 1 177 ? 183.874 136.327 159.361 1.00 37.94 177 LEU B O 1
ATOM 3427 N N . ILE B 1 178 ? 185.145 135.428 160.939 1.00 33.93 178 ILE B N 1
ATOM 3428 C CA . ILE B 1 178 ? 186.355 135.651 160.174 1.00 36.79 178 ILE B CA 1
ATOM 3429 C C . ILE B 1 178 ? 186.374 134.733 158.962 1.00 39.32 178 ILE B C 1
ATOM 3430 O O . ILE B 1 178 ? 186.853 135.120 157.905 1.00 51.39 178 ILE B O 1
ATOM 3435 N N . ARG B 1 179 ? 185.817 133.540 159.097 1.00 41.06 179 ARG B N 1
ATOM 3436 C CA . ARG B 1 179 ? 185.761 132.611 157.987 1.00 44.35 179 ARG B CA 1
ATOM 3437 C C . ARG B 1 179 ? 184.883 133.212 156.894 1.00 43.30 179 ARG B C 1
ATOM 3438 O O . ARG B 1 179 ? 185.169 133.035 155.717 1.00 53.27 179 ARG B O 1
ATOM 3440 N N . ALA B 1 180 ? 183.806 133.887 157.300 1.00 41.25 180 ALA B N 1
ATOM 3441 C CA . ALA B 1 180 ? 182.801 134.386 156.384 1.00 38.02 180 ALA B CA 1
ATOM 3442 C C . ALA B 1 180 ? 183.327 135.611 155.655 1.00 40.19 180 ALA B C 1
ATOM 3443 O O . ALA B 1 180 ? 183.002 135.823 154.492 1.00 49.08 180 ALA B O 1
ATOM 3445 N N . ILE B 1 181 ? 184.166 136.395 156.326 1.00 37.28 181 ILE B N 1
ATOM 3446 C CA . ILE B 1 181 ? 184.793 137.531 155.687 1.00 36.51 181 ILE B CA 1
ATOM 3447 C C . ILE B 1 181 ? 185.894 137.044 154.756 1.00 37.43 181 ILE B C 1
ATOM 3448 O O . ILE B 1 181 ? 186.115 137.634 153.716 1.00 45.68 181 ILE B O 1
ATOM 3453 N N . ARG B 1 182 ? 186.578 135.967 155.115 1.00 40.93 182 ARG B N 1
ATOM 3454 C CA . ARG B 1 182 ? 187.696 135.500 154.318 1.00 43.90 182 ARG B CA 1
ATOM 3455 C C . ARG B 1 182 ? 187.187 134.898 153.026 1.00 44.06 182 ARG B C 1
ATOM 3456 O O . ARG B 1 182 ? 187.916 134.843 152.048 1.00 53.51 182 ARG B O 1
ATOM 3464 N N . HIS B 1 183 ? 185.936 134.464 153.049 1.00 48.93 183 HIS B N 1
ATOM 3465 C CA . HIS B 1 183 ? 185.323 133.811 151.914 1.00 56.68 183 HIS B CA 1
ATOM 3466 C C . HIS B 1 183 ? 184.725 134.867 150.987 1.00 53.62 183 HIS B C 1
ATOM 3467 O O . HIS B 1 183 ? 184.524 134.630 149.800 1.00 56.33 183 HIS B O 1
ATOM 3474 N N . SER B 1 184 ? 184.445 136.032 151.558 1.00 50.91 184 SER B N 1
ATOM 3475 C CA . SER B 1 184 ? 183.785 137.112 150.861 1.00 48.60 184 SER B CA 1
ATOM 3476 C C . SER B 1 184 ? 184.796 137.955 150.115 1.00 44.43 184 SER B C 1
ATOM 3477 O O . SER B 1 184 ? 184.498 138.447 149.035 1.00 50.79 184 SER B O 1
ATOM 3480 N N . LEU B 1 185 ? 185.960 138.164 150.713 1.00 41.41 185 LEU B N 1
ATOM 3481 C CA . LEU B 1 185 ? 186.877 139.166 150.198 1.00 46.09 185 LEU B CA 1
ATOM 3482 C C . LEU B 1 185 ? 187.240 138.878 148.743 1.00 50.38 185 LEU B C 1
ATOM 3483 O O . LEU B 1 185 ? 187.348 139.802 147.938 1.00 55.74 185 LEU B O 1
ATOM 3488 N N . PRO B 1 186 ? 187.432 137.615 148.326 1.00 53.39 186 PRO B N 1
ATOM 3489 C CA . PRO B 1 186 ? 187.723 137.333 146.919 1.00 55.23 186 PRO B CA 1
ATOM 3490 C C . PRO B 1 186 ? 186.597 137.675 145.944 1.00 57.50 186 PRO B C 1
ATOM 3491 O O . PRO B 1 186 ? 186.836 137.813 144.752 1.00 72.91 186 PRO B O 1
ATOM 3495 N N . GLN B 1 187 ? 185.376 137.811 146.453 1.00 54.44 187 GLN B N 1
ATOM 3496 C CA . GLN B 1 187 ? 184.200 137.983 145.624 1.00 53.85 187 GLN B CA 1
ATOM 3497 C C . GLN B 1 187 ? 183.735 139.428 145.689 1.00 47.86 187 GLN B C 1
ATOM 3498 O O . GLN B 1 187 ? 182.667 139.757 145.187 1.00 58.35 187 GLN B O 1
ATOM 3504 N N . LEU B 1 188 ? 184.523 140.269 146.353 1.00 47.18 188 LEU B N 1
ATOM 3505 C CA . LEU B 1 188 ? 184.258 141.693 146.437 1.00 45.25 188 LEU B CA 1
ATOM 3506 C C . LEU B 1 188 ? 185.227 142.416 145.522 1.00 47.78 188 LEU B C 1
ATOM 3507 O O . LEU B 1 188 ? 186.159 141.818 144.997 1.00 55.92 188 LEU B O 1
ATOM 3512 N N . THR B 1 189 ? 185.000 143.714 145.343 1.00 54.57 189 THR B N 1
ATOM 3513 C CA . THR B 1 189 ? 185.894 144.525 144.532 1.00 54.62 189 THR B CA 1
ATOM 3514 C C . THR B 1 189 ? 187.097 144.842 145.404 1.00 55.06 189 THR B C 1
ATOM 3515 O O . THR B 1 189 ? 186.981 144.872 146.626 1.00 61.27 189 THR B O 1
ATOM 3519 N N . PRO B 1 190 ? 188.272 145.114 144.814 1.00 57.11 190 PRO B N 1
ATOM 3520 C CA . PRO B 1 190 ? 189.454 145.418 145.613 1.00 54.85 190 PRO B CA 1
ATOM 3521 C C . PRO B 1 190 ? 189.216 146.531 146.639 1.00 53.11 190 PRO B C 1
ATOM 3522 O O . PRO B 1 190 ? 189.753 146.472 147.744 1.00 60.05 190 PRO B O 1
ATOM 3526 N N . GLU B 1 191 ? 188.396 147.525 146.292 1.00 50.22 191 GLU B N 1
ATOM 3527 C CA . GLU B 1 191 ? 188.202 148.687 147.150 1.00 55.66 191 GLU B CA 1
ATOM 3528 C C . GLU B 1 191 ? 187.320 148.324 148.341 1.00 49.98 191 GLU B C 1
ATOM 3529 O O . GLU B 1 191 ? 187.540 148.796 149.462 1.00 51.55 191 GLU B O 1
ATOM 3531 N N . ALA B 1 192 ? 186.309 147.495 148.085 1.00 44.26 192 ALA B N 1
ATOM 3532 C CA . ALA B 1 192 ? 185.404 147.094 149.146 1.00 42.35 192 ALA B CA 1
ATOM 3533 C C . ALA B 1 192 ? 186.107 146.075 150.033 1.00 38.26 192 ALA B C 1
ATOM 3534 O O . ALA B 1 192 ? 185.911 146.077 151.246 1.00 40.81 192 ALA B O 1
ATOM 3536 N N . ALA B 1 193 ? 186.963 145.247 149.427 1.00 35.89 193 ALA B N 1
ATOM 3537 C CA . ALA B 1 193 ? 187.567 144.147 150.151 1.00 38.99 193 ALA B CA 1
ATOM 3538 C C . ALA B 1 193 ? 188.543 144.693 151.189 1.00 35.95 193 ALA B C 1
ATOM 3539 O O . ALA B 1 193 ? 188.629 144.197 152.311 1.00 38.93 193 ALA B O 1
ATOM 3541 N N . ALA B 1 194 ? 189.188 145.789 150.846 1.00 34.64 194 ALA B N 1
ATOM 3542 C CA . ALA B 1 194 ? 190.164 146.407 151.718 1.00 34.05 194 ALA B CA 1
ATOM 3543 C C . ALA B 1 194 ? 189.491 147.015 152.945 1.00 33.07 194 ALA B C 1
ATOM 3544 O O . ALA B 1 194 ? 190.037 147.005 154.040 1.00 37.53 194 ALA B O 1
ATOM 3546 N N . LEU B 1 195 ? 188.296 147.538 152.754 1.00 32.69 195 LEU B N 1
ATOM 3547 C CA . LEU B 1 195 ? 187.609 148.232 153.817 1.00 34.39 195 LEU B CA 1
ATOM 3548 C C . LEU B 1 195 ? 186.968 147.232 154.757 1.00 32.49 195 LEU B C 1
ATOM 3549 O O . LEU B 1 195 ? 186.827 147.510 155.948 1.00 30.36 195 LEU B O 1
ATOM 3554 N N . LEU B 1 196 ? 186.554 146.091 154.191 1.00 34.31 196 LEU B N 1
ATOM 3555 C CA . LEU B 1 196 ? 185.884 145.073 154.971 1.00 34.44 196 LEU B CA 1
ATOM 3556 C C . LEU B 1 196 ? 186.899 144.329 155.820 1.00 34.22 196 LEU B C 1
ATOM 3557 O O . LEU B 1 196 ? 186.562 143.875 156.909 1.00 38.49 196 LEU B O 1
ATOM 3562 N N . LYS B 1 197 ? 188.117 144.195 155.304 1.00 35.54 197 LYS B N 1
ATOM 3563 C CA . LYS B 1 197 ? 189.196 143.591 156.053 1.00 38.70 197 LYS B CA 1
ATOM 3564 C C . LYS B 1 197 ? 189.514 144.478 157.250 1.00 35.69 197 LYS B C 1
ATOM 3565 O O . LYS B 1 197 ? 189.678 143.987 158.365 1.00 39.99 197 LYS B O 1
ATOM 3571 N N . THR B 1 198 ? 189.556 145.783 157.020 1.00 33.16 198 THR B N 1
ATOM 3572 C CA . THR B 1 198 ? 189.855 146.733 158.069 1.00 32.71 198 THR B CA 1
ATOM 3573 C C . THR B 1 198 ? 188.764 146.731 159.123 1.00 34.58 198 THR B C 1
ATOM 3574 O O . THR B 1 198 ? 189.057 146.866 160.304 1.00 41.73 198 THR B O 1
ATOM 3578 N N . ALA B 1 199 ? 187.512 146.603 158.681 1.00 35.62 199 ALA B N 1
ATOM 3579 C CA . ALA B 1 199 ? 186.371 146.731 159.565 1.00 36.11 199 ALA B CA 1
ATOM 3580 C C . ALA B 1 199 ? 186.270 145.488 160.432 1.00 34.48 199 ALA B C 1
ATOM 3581 O O . ALA B 1 199 ? 185.721 145.556 161.522 1.00 40.58 199 ALA B O 1
ATOM 3583 N N . THR B 1 200 ? 186.791 144.373 159.936 1.00 33.98 200 THR B N 1
ATOM 3584 C CA . THR B 1 200 ? 186.740 143.126 160.671 1.00 38.62 200 THR B CA 1
ATOM 3585 C C . THR B 1 200 ? 187.766 143.186 161.791 1.00 43.46 200 THR B C 1
ATOM 3586 O O . THR B 1 200 ? 187.484 142.756 162.908 1.00 47.67 200 THR B O 1
ATOM 3590 N N . ILE B 1 201 ? 188.939 143.745 161.465 1.00 44.85 201 ILE B N 1
ATOM 3591 C CA . ILE B 1 201 ? 190.026 143.896 162.413 1.00 45.06 201 ILE B CA 1
ATOM 3592 C C . ILE B 1 201 ? 189.595 144.862 163.507 1.00 43.35 201 ILE B C 1
ATOM 3593 O O . ILE B 1 201 ? 189.952 144.686 164.662 1.00 50.44 201 ILE B O 1
ATOM 3598 N N . PHE B 1 202 ? 188.826 145.876 163.136 1.00 43.83 202 PHE B N 1
ATOM 3599 C CA . PHE B 1 202 ? 188.437 146.891 164.090 1.00 47.97 202 PHE B CA 1
ATOM 3600 C C . PHE B 1 202 ? 187.402 146.303 165.049 1.00 45.39 202 PHE B C 1
ATOM 3601 O O . PHE B 1 202 ? 187.545 146.481 166.258 1.00 51.10 202 PHE B O 1
ATOM 3609 N N . LEU B 1 203 ? 186.393 145.585 164.536 1.00 42.13 203 LEU B N 1
ATOM 3610 C CA . LEU B 1 203 ? 185.379 144.994 165.399 1.00 44.26 203 LEU B CA 1
ATOM 3611 C C . LEU B 1 203 ? 185.967 143.893 166.268 1.00 43.37 203 LEU B C 1
ATOM 3612 O O . LEU B 1 203 ? 185.570 143.749 167.423 1.00 47.27 203 LEU B O 1
ATOM 3617 N N . MET B 1 204 ? 186.855 143.087 165.697 1.00 41.84 204 MET B N 1
ATOM 3618 C CA . MET B 1 204 ? 187.361 141.953 166.436 1.00 47.68 204 MET B CA 1
ATOM 3619 C C . MET B 1 204 ? 188.269 142.467 167.539 1.00 47.16 204 MET B C 1
ATOM 3620 O O . MET B 1 204 ? 188.275 141.899 168.626 1.00 65.07 204 MET B O 1
ATOM 3625 N N . SER B 1 205 ? 188.997 143.547 167.261 1.00 44.94 205 SER B N 1
ATOM 3626 C CA . SER B 1 205 ? 189.939 144.119 168.211 1.00 47.63 205 SER B CA 1
ATOM 3627 C C . SER B 1 205 ? 189.208 144.823 169.349 1.00 45.00 205 SER B C 1
ATOM 3628 O O . SER B 1 205 ? 189.632 144.757 170.492 1.00 49.31 205 SER B O 1
ATOM 3631 N N . GLY B 1 206 ? 188.106 145.494 169.033 1.00 45.59 206 GLY B N 1
ATOM 3632 C CA . GLY B 1 206 ? 187.354 146.213 170.038 1.00 45.87 206 GLY B CA 1
ATOM 3633 C C . GLY B 1 206 ? 186.649 145.267 170.996 1.00 47.50 206 GLY B C 1
ATOM 3634 O O . GLY B 1 206 ? 186.323 145.649 172.107 1.00 57.82 206 GLY B O 1
ATOM 3635 N N . TRP B 1 207 ? 186.419 144.034 170.557 1.00 51.17 207 TRP B N 1
ATOM 3636 C CA . TRP B 1 207 ? 185.802 143.023 171.394 1.00 51.45 207 TRP B CA 1
ATOM 3637 C C . TRP B 1 207 ? 186.784 142.595 172.479 1.00 46.67 207 TRP B C 1
ATOM 3638 O O . TRP B 1 207 ? 186.377 142.078 173.507 1.00 43.80 207 TRP B O 1
ATOM 3649 N N . ALA B 1 208 ? 188.077 142.753 172.210 1.00 43.40 208 ALA B N 1
ATOM 3650 C CA . ALA B 1 208 ? 189.099 142.332 173.148 1.00 45.82 208 ALA B CA 1
ATOM 3651 C C . ALA B 1 208 ? 189.094 143.205 174.395 1.00 52.12 208 ALA B C 1
ATOM 3652 O O . ALA B 1 208 ? 189.391 142.737 175.493 1.00 53.82 208 ALA B O 1
ATOM 3654 N N . VAL B 1 209 ? 188.752 144.476 174.209 1.00 57.58 209 VAL B N 1
ATOM 3655 C CA . VAL B 1 209 ? 188.825 145.462 175.274 1.00 57.98 209 VAL B CA 1
ATOM 3656 C C . VAL B 1 209 ? 187.849 145.064 176.373 1.00 51.29 209 VAL B C 1
ATOM 3657 O O . VAL B 1 209 ? 188.155 145.223 177.545 1.00 64.23 209 VAL B O 1
ATOM 3661 N N . TYR B 1 210 ? 186.693 144.530 176.002 1.00 43.17 210 TYR B N 1
ATOM 3662 C CA . TYR B 1 210 ? 185.634 144.342 176.970 1.00 42.62 210 TYR B CA 1
ATOM 3663 C C . TYR B 1 210 ? 186.066 143.334 178.034 1.00 45.78 210 TYR B C 1
ATOM 3664 O O . TYR B 1 210 ? 185.937 143.618 179.218 1.00 50.01 210 TYR B O 1
ATOM 3673 N N . PRO B 1 211 ? 186.578 142.134 177.678 1.00 49.71 211 PRO B N 1
ATOM 3674 C CA . PRO B 1 211 ? 187.084 141.158 178.655 1.00 44.94 211 PRO B CA 1
ATOM 3675 C C . PRO B 1 211 ? 188.086 141.711 179.666 1.00 45.12 211 PRO B C 1
ATOM 3676 O O . PRO B 1 211 ? 188.244 141.132 180.729 1.00 53.15 211 PRO B O 1
ATOM 3680 N N . LEU B 1 212 ? 188.762 142.823 179.347 1.00 45.36 212 LEU B N 1
ATOM 3681 C CA . LEU B 1 212 ? 189.672 143.476 180.276 1.00 47.91 212 LEU B CA 1
ATOM 3682 C C . LEU B 1 212 ? 188.933 144.080 181.467 1.00 45.45 212 LEU B C 1
ATOM 3683 O O . LEU B 1 212 ? 189.489 144.158 182.561 1.00 50.08 212 LEU B O 1
ATOM 3688 N N . ALA B 1 213 ? 187.724 144.591 181.255 1.00 36.18 213 ALA B N 1
ATOM 3689 C CA . ALA B 1 213 ? 186.962 145.113 182.371 1.00 38.29 213 ALA B CA 1
ATOM 3690 C C . ALA B 1 213 ? 186.478 143.985 183.295 1.00 38.03 213 ALA B C 1
ATOM 3691 O O . ALA B 1 213 ? 186.166 144.223 184.460 1.00 40.11 213 ALA B O 1
ATOM 3693 N N . TYR B 1 214 ? 186.372 142.773 182.757 1.00 34.45 214 TYR B N 1
ATOM 3694 C CA . TYR B 1 214 ? 185.985 141.604 183.517 1.00 33.19 214 TYR B CA 1
ATOM 3695 C C . TYR B 1 214 ? 187.155 141.145 184.376 1.00 34.24 214 TYR B C 1
ATOM 3696 O O . TYR B 1 214 ? 186.948 140.742 185.518 1.00 41.21 214 TYR B O 1
ATOM 3705 N N . LEU B 1 215 ? 188.375 141.216 183.853 1.00 35.89 215 LEU B N 1
ATOM 3706 C CA . LEU B 1 215 ? 189.539 140.796 184.620 1.00 39.65 215 LEU B CA 1
ATOM 3707 C C . LEU B 1 215 ? 189.839 141.779 185.739 1.00 38.68 215 LEU B C 1
ATOM 3708 O O . LEU B 1 215 ? 190.426 141.412 186.747 1.00 43.94 215 LEU B O 1
ATOM 3713 N N . ILE B 1 216 ? 189.482 143.037 185.547 1.00 34.78 216 ILE B N 1
ATOM 3714 C CA . ILE B 1 216 ? 189.671 143.987 186.612 1.00 37.13 216 ILE B CA 1
ATOM 3715 C C . ILE B 1 216 ? 188.771 143.584 187.769 1.00 34.15 216 ILE B C 1
ATOM 3716 O O . ILE B 1 216 ? 189.227 143.555 188.904 1.00 37.74 216 ILE B O 1
ATOM 3721 N N . GLN B 1 217 ? 187.494 143.332 187.485 1.00 30.94 217 GLN B N 1
ATOM 3722 C CA . GLN B 1 217 ? 186.552 142.937 188.517 1.00 30.62 217 GLN B CA 1
ATOM 3723 C C . GLN B 1 217 ? 187.035 141.698 189.266 1.00 27.32 217 GLN B C 1
ATOM 3724 O O . GLN B 1 217 ? 186.824 141.617 190.460 1.00 26.77 217 GLN B O 1
ATOM 3730 N N . ILE B 1 218 ? 187.717 140.780 188.581 1.00 27.63 218 ILE B N 1
ATOM 3731 C CA . ILE B 1 218 ? 188.308 139.612 189.208 1.00 29.78 218 ILE B CA 1
ATOM 3732 C C . ILE B 1 218 ? 189.467 139.996 190.113 1.00 34.40 218 ILE B C 1
ATOM 3733 O O . ILE B 1 218 ? 189.614 139.413 191.182 1.00 44.49 218 ILE B O 1
ATOM 3738 N N . LEU B 1 219 ? 190.315 140.935 189.669 1.00 40.07 219 LEU B N 1
ATOM 3739 C CA . LEU B 1 219 ? 191.635 141.132 190.260 1.00 36.05 219 LEU B CA 1
ATOM 3740 C C . LEU B 1 219 ? 191.693 142.304 191.219 1.00 31.92 219 LEU B C 1
ATOM 3741 O O . LEU B 1 219 ? 192.492 142.250 192.139 1.00 43.49 219 LEU B O 1
ATOM 3746 N N . PHE B 1 220 ? 190.847 143.312 191.062 1.00 31.36 220 PHE B N 1
ATOM 3747 C CA . PHE B 1 220 ? 191.051 144.574 191.757 1.00 34.02 220 PHE B CA 1
ATOM 3748 C C . PHE B 1 220 ? 189.730 145.176 192.186 1.00 33.72 220 PHE B C 1
ATOM 3749 O O . PHE B 1 220 ? 188.787 145.229 191.394 1.00 34.58 220 PHE B O 1
ATOM 3757 N N . ALA B 1 221 ? 189.687 145.708 193.402 1.00 35.18 221 ALA B N 1
ATOM 3758 C CA . ALA B 1 221 ? 188.485 146.411 193.816 1.00 38.49 221 ALA B CA 1
ATOM 3759 C C . ALA B 1 221 ? 188.840 147.730 194.494 1.00 35.52 221 ALA B C 1
ATOM 3760 O O . ALA B 1 221 ? 189.831 147.825 195.209 1.00 40.47 221 ALA B O 1
ATOM 3762 N N . GLY B 1 222 ? 187.978 148.712 194.272 1.00 31.89 222 GLY B N 1
ATOM 3763 C CA . GLY B 1 222 ? 188.101 150.038 194.824 1.00 33.37 222 GLY B CA 1
ATOM 3764 C C . GLY B 1 222 ? 187.339 150.987 193.920 1.00 36.15 222 GLY B C 1
ATOM 3765 O O . GLY B 1 222 ? 186.881 150.535 192.863 1.00 36.97 222 GLY B O 1
ATOM 3766 N N . GLY B 1 223 ? 187.256 152.276 194.300 1.00 32.08 223 GLY B N 1
ATOM 3767 C CA . GLY B 1 223 ? 186.586 153.272 193.475 1.00 30.35 223 GLY B CA 1
ATOM 3768 C C . GLY B 1 223 ? 187.462 153.671 192.296 1.00 28.18 223 GLY B C 1
ATOM 3769 O O . GLY B 1 223 ? 186.979 154.077 191.245 1.00 32.06 223 GLY B O 1
ATOM 3770 N N . LEU B 1 224 ? 188.757 153.496 192.472 1.00 26.91 224 LEU B N 1
ATOM 3771 C CA . LEU B 1 224 ? 189.665 153.569 191.352 1.00 32.95 224 LEU B CA 1
ATOM 3772 C C . LEU B 1 224 ? 189.272 152.590 190.256 1.00 30.27 224 LEU B C 1
ATOM 3773 O O . LEU B 1 224 ? 189.214 152.968 189.096 1.00 35.56 224 LEU B O 1
ATOM 3778 N N . TRP B 1 225 ? 189.056 151.331 190.634 1.00 29.90 225 TRP B N 1
ATOM 3779 C CA . TRP B 1 225 ? 188.862 150.244 189.689 1.00 26.87 225 TRP B CA 1
ATOM 3780 C C . TRP B 1 225 ? 187.443 150.248 189.149 1.00 22.09 225 TRP B C 1
ATOM 3781 O O . TRP B 1 225 ? 187.203 149.904 188.016 1.00 24.44 225 TRP B O 1
ATOM 3792 N N . THR B 1 226 ? 186.527 150.754 189.927 1.00 22.26 226 THR B N 1
ATOM 3793 C CA . THR B 1 226 ? 185.193 150.958 189.434 1.00 26.17 226 THR B CA 1
ATOM 3794 C C . THR B 1 226 ? 185.180 152.040 188.358 1.00 29.51 226 THR B C 1
ATOM 3795 O O . THR B 1 226 ? 184.326 152.006 187.467 1.00 31.87 226 THR B O 1
ATOM 3799 N N . THR B 1 227 ? 186.071 153.024 188.501 1.00 31.01 227 THR B N 1
ATOM 3800 C CA . THR B 1 227 ? 186.093 154.182 187.628 1.00 32.85 227 THR B CA 1
ATOM 3801 C C . THR B 1 227 ? 186.764 153.765 186.328 1.00 27.85 227 THR B C 1
ATOM 3802 O O . THR B 1 227 ? 186.225 153.996 185.247 1.00 25.92 227 THR B O 1
ATOM 3806 N N . SER B 1 228 ? 187.914 153.119 186.478 1.00 23.06 228 SER B N 1
ATOM 3807 C CA . SER B 1 228 ? 188.578 152.455 185.380 1.00 23.48 228 SER B CA 1
ATOM 3808 C C . SER B 1 228 ? 187.626 151.600 184.551 1.00 24.06 228 SER B C 1
ATOM 3809 O O . SER B 1 228 ? 187.671 151.681 183.336 1.00 27.83 228 SER B O 1
ATOM 3812 N N . ILE B 1 229 ? 186.777 150.795 185.198 1.00 23.20 229 ILE B N 1
ATOM 3813 C CA . ILE B 1 229 ? 185.861 149.921 184.496 1.00 23.23 229 ILE B CA 1
ATOM 3814 C C . ILE B 1 229 ? 184.896 150.746 183.661 1.00 23.07 229 ILE B C 1
ATOM 3815 O O . ILE B 1 229 ? 184.665 150.459 182.496 1.00 26.21 229 ILE B O 1
ATOM 3820 N N . HIS B 1 230 ? 184.327 151.768 184.260 1.00 24.79 230 HIS B N 1
ATOM 3821 C CA . HIS B 1 230 ? 183.313 152.560 183.602 1.00 25.83 230 HIS B CA 1
ATOM 3822 C C . HIS B 1 230 ? 183.915 153.293 182.413 1.00 25.57 230 HIS B C 1
ATOM 3823 O O . HIS B 1 230 ? 183.263 153.451 181.387 1.00 27.70 230 HIS B O 1
ATOM 3830 N N . ILE B 1 231 ? 185.145 153.757 182.584 1.00 24.23 231 ILE B N 1
ATOM 3831 C CA . ILE B 1 231 ? 185.775 154.593 181.594 1.00 24.81 231 ILE B CA 1
ATOM 3832 C C . ILE B 1 231 ? 186.189 153.714 180.429 1.00 22.86 231 ILE B C 1
ATOM 3833 O O . ILE B 1 231 ? 185.901 154.059 179.292 1.00 26.01 231 ILE B O 1
ATOM 3838 N N . ILE B 1 232 ? 186.832 152.585 180.709 1.00 21.86 232 ILE B N 1
ATOM 3839 C CA . ILE B 1 232 ? 187.207 151.641 179.667 1.00 22.67 232 ILE B CA 1
ATOM 3840 C C . ILE B 1 232 ? 185.997 151.230 178.833 1.00 20.18 232 ILE B C 1
ATOM 3841 O O . ILE B 1 232 ? 186.060 151.227 177.619 1.00 20.41 232 ILE B O 1
ATOM 3846 N N . LEU B 1 233 ? 184.892 150.913 179.486 1.00 20.53 233 LEU B N 1
ATOM 3847 C CA . LEU B 1 233 ? 183.735 150.369 178.815 1.00 21.07 233 LEU B CA 1
ATOM 3848 C C . LEU B 1 233 ? 182.988 151.451 178.070 1.00 23.27 233 LEU B C 1
ATOM 3849 O O . LEU B 1 233 ? 182.512 151.198 176.974 1.00 29.60 233 LEU B O 1
ATOM 3854 N N . CYS B 1 234 ? 182.871 152.631 178.652 1.00 26.05 234 CYS B N 1
ATOM 3855 C CA . CYS B 1 234 ? 182.265 153.769 177.973 1.00 27.07 234 CYS B CA 1
ATOM 3856 C C . CYS B 1 234 ? 183.048 154.122 176.720 1.00 24.24 234 CYS B C 1
ATOM 3857 O O . CYS B 1 234 ? 182.479 154.347 175.659 1.00 25.42 234 CYS B O 1
ATOM 3860 N N . THR B 1 235 ? 184.353 154.167 176.879 1.00 23.14 235 THR B N 1
ATOM 3861 C CA . THR B 1 235 ? 185.224 154.558 175.803 1.00 26.66 235 THR B CA 1
ATOM 3862 C C . THR B 1 235 ? 185.121 153.539 174.679 1.00 27.36 235 THR B C 1
ATOM 3863 O O . THR B 1 235 ? 185.060 153.919 173.515 1.00 33.15 235 THR B O 1
ATOM 3867 N N . ALA B 1 236 ? 185.150 152.253 175.023 1.00 27.07 236 ALA B N 1
ATOM 3868 C CA . ALA B 1 236 ? 185.034 151.189 174.044 1.00 25.21 236 ALA B CA 1
ATOM 3869 C C . ALA B 1 236 ? 183.693 151.270 173.336 1.00 25.75 236 ALA B C 1
ATOM 3870 O O . ALA B 1 236 ? 183.645 151.215 172.117 1.00 29.28 236 ALA B O 1
ATOM 3872 N N . ASP B 1 237 ? 182.610 151.437 174.080 1.00 25.54 237 ASP B N 1
ATOM 3873 C CA . ASP B 1 237 ? 181.313 151.585 173.450 1.00 32.04 237 ASP B CA 1
ATOM 3874 C C . ASP B 1 237 ? 181.325 152.725 172.435 1.00 34.93 237 ASP B C 1
ATOM 3875 O O . ASP B 1 237 ? 180.764 152.590 171.359 1.00 42.56 237 ASP B O 1
ATOM 3880 N N . ILE B 1 238 ? 181.947 153.851 172.757 1.00 35.95 238 ILE B N 1
ATOM 3881 C CA . ILE B 1 238 ? 181.931 154.986 171.857 1.00 36.74 238 ILE B CA 1
ATOM 3882 C C . ILE B 1 238 ? 182.745 154.662 170.610 1.00 34.99 238 ILE B C 1
ATOM 3883 O O . ILE B 1 238 ? 182.286 154.901 169.499 1.00 34.54 238 ILE B O 1
ATOM 3888 N N . VAL B 1 239 ? 183.952 154.132 170.801 1.00 32.26 239 VAL B N 1
ATOM 3889 C CA . VAL B 1 239 ? 184.848 153.865 169.693 1.00 32.52 239 VAL B CA 1
ATOM 3890 C C . VAL B 1 239 ? 184.238 152.816 168.770 1.00 29.19 239 VAL B C 1
ATOM 3891 O O . VAL B 1 239 ? 184.196 153.015 167.573 1.00 31.41 239 VAL B O 1
ATOM 3895 N N . VAL B 1 240 ? 183.718 151.737 169.330 1.00 30.33 240 VAL B N 1
ATOM 3896 C CA . VAL B 1 240 ? 183.149 150.660 168.549 1.00 31.24 240 VAL B CA 1
ATOM 3897 C C . VAL B 1 240 ? 181.800 151.053 167.967 1.00 31.29 240 VAL B C 1
ATOM 3898 O O . VAL B 1 240 ? 181.585 150.908 166.778 1.00 42.57 240 VAL B O 1
ATOM 3902 N N . LYS B 1 241 ? 180.882 151.573 168.761 1.00 32.57 241 LYS B N 1
ATOM 3903 C CA . LYS B 1 241 ? 179.542 151.790 168.243 1.00 35.28 241 LYS B CA 1
ATOM 3904 C C . LYS B 1 241 ? 179.438 153.086 167.438 1.00 38.57 241 LYS B C 1
ATOM 3905 O O . LYS B 1 241 ? 178.363 153.372 166.917 1.00 58.41 241 LYS B O 1
ATOM 3911 N N . LEU B 1 242 ? 180.480 153.913 167.381 1.00 39.15 242 LEU B N 1
ATOM 3912 C CA . LEU B 1 242 ? 180.474 155.060 166.479 1.00 40.26 242 LEU B CA 1
ATOM 3913 C C . LEU B 1 242 ? 181.505 154.859 165.377 1.00 43.05 242 LEU B C 1
ATOM 3914 O O . LEU B 1 242 ? 181.205 155.156 164.226 1.00 59.67 242 LEU B O 1
ATOM 3919 N N . GLY B 1 243 ? 182.691 154.353 165.721 1.00 36.19 243 GLY B N 1
ATOM 3920 C CA . GLY B 1 243 ? 183.721 154.073 164.742 1.00 35.27 243 GLY B CA 1
ATOM 3921 C C . GLY B 1 243 ? 183.359 152.972 163.749 1.00 36.66 243 GLY B C 1
ATOM 3922 O O . GLY B 1 243 ? 183.433 153.194 162.539 1.00 47.31 243 GLY B O 1
ATOM 3923 N N . PHE B 1 244 ? 183.017 151.785 164.243 1.00 38.97 244 PHE B N 1
ATOM 3924 C CA . PHE B 1 244 ? 182.753 150.628 163.393 1.00 42.57 244 PHE B CA 1
ATOM 3925 C C . PHE B 1 244 ? 181.516 150.857 162.523 1.00 43.37 244 PHE B C 1
ATOM 3926 O O . PHE B 1 244 ? 181.382 150.267 161.444 1.00 43.86 244 PHE B O 1
ATOM 3934 N N . CYS B 1 245 ? 180.601 151.702 162.993 1.00 48.07 245 CYS B N 1
ATOM 3935 C CA . CYS B 1 245 ? 179.292 151.771 162.361 1.00 55.62 245 CYS B CA 1
ATOM 3936 C C . CYS B 1 245 ? 179.308 152.800 161.228 1.00 47.98 245 CYS B C 1
ATOM 3937 O O . CYS B 1 245 ? 178.395 152.803 160.400 1.00 50.44 245 CYS B O 1
ATOM 3940 N N . GLY B 1 246 ? 180.367 153.615 161.158 1.00 33.30 246 GLY B N 1
ATOM 3941 C CA . GLY B 1 246 ? 180.607 154.401 159.976 1.00 28.43 246 GLY B CA 1
ATOM 3942 C C . GLY B 1 246 ? 181.334 153.614 158.898 1.00 26.56 246 GLY B C 1
ATOM 3943 O O . GLY B 1 246 ? 181.180 153.899 157.719 1.00 31.89 246 GLY B O 1
ATOM 3944 N N . LEU B 1 247 ? 182.147 152.658 159.324 1.00 26.28 247 LEU B N 1
ATOM 3945 C CA . LEU B 1 247 ? 182.932 151.817 158.445 1.00 26.99 247 LEU B CA 1
ATOM 3946 C C . LEU B 1 247 ? 182.043 150.913 157.606 1.00 26.17 247 LEU B C 1
ATOM 3947 O O . LEU B 1 247 ? 182.322 150.675 156.440 1.00 28.99 247 LEU B O 1
ATOM 3952 N N . ILE B 1 248 ? 181.002 150.376 158.224 1.00 25.72 248 ILE B N 1
ATOM 3953 C CA . ILE B 1 248 ? 180.125 149.440 157.557 1.00 26.09 248 ILE B CA 1
ATOM 3954 C C . ILE B 1 248 ? 179.174 150.231 156.670 1.00 24.00 248 ILE B C 1
ATOM 3955 O O . ILE B 1 248 ? 178.833 149.760 155.590 1.00 26.44 248 ILE B O 1
ATOM 3960 N N . HIS B 1 249 ? 178.823 151.451 157.074 1.00 22.32 249 HIS B N 1
ATOM 3961 C CA . HIS B 1 249 ? 177.997 152.310 156.237 1.00 23.49 249 HIS B CA 1
ATOM 3962 C C . HIS B 1 249 ? 178.740 152.719 154.952 1.00 23.16 249 HIS B C 1
ATOM 3963 O O . HIS B 1 249 ? 178.163 152.723 153.877 1.00 23.45 249 HIS B O 1
ATOM 3970 N N . ARG B 1 250 ? 180.037 152.979 155.046 1.00 21.42 250 ARG B N 1
ATOM 3971 C CA . ARG B 1 250 ? 180.837 153.284 153.885 1.00 22.72 250 ARG B CA 1
ATOM 3972 C C . ARG B 1 250 ? 180.972 152.092 152.939 1.00 23.09 250 ARG B C 1
ATOM 3973 O O . ARG B 1 250 ? 180.989 152.290 151.731 1.00 27.58 250 ARG B O 1
ATOM 3981 N N . ILE B 1 251 ? 181.027 150.867 153.453 1.00 21.38 251 ILE B N 1
ATOM 3982 C CA . ILE B 1 251 ? 181.075 149.683 152.613 1.00 22.16 251 ILE B CA 1
ATOM 3983 C C . ILE B 1 251 ? 179.750 149.507 151.881 1.00 18.95 251 ILE B C 1
ATOM 3984 O O . ILE B 1 251 ? 179.755 149.226 150.686 1.00 17.24 251 ILE B O 1
ATOM 3989 N N . ALA B 1 252 ? 178.642 149.716 152.595 1.00 17.04 252 ALA B N 1
ATOM 3990 C CA . ALA B 1 252 ? 177.315 149.551 152.031 1.00 16.57 252 ALA B CA 1
ATOM 3991 C C . ALA B 1 252 ? 177.066 150.585 150.937 1.00 19.89 252 ALA B C 1
ATOM 3992 O O . ALA B 1 252 ? 176.497 150.237 149.901 1.00 22.86 252 ALA B O 1
ATOM 3994 N N . LYS B 1 253 ? 177.514 151.832 151.164 1.00 18.77 253 LYS B N 1
ATOM 3995 C CA . LYS B 1 253 ? 177.489 152.887 150.174 1.00 18.24 253 LYS B CA 1
ATOM 3996 C C . LYS B 1 253 ? 178.284 152.496 148.944 1.00 20.14 253 LYS B C 1
ATOM 3997 O O . LYS B 1 253 ? 177.807 152.587 147.818 1.00 24.94 253 LYS B O 1
ATOM 4003 N N . LEU B 1 254 ? 179.489 152.035 149.149 1.00 22.14 254 LEU B N 1
ATOM 4004 C CA . LEU B 1 254 ? 180.338 151.684 148.038 1.00 25.94 254 LEU B CA 1
ATOM 4005 C C . LEU B 1 254 ? 179.825 150.489 147.240 1.00 24.38 254 LEU B C 1
ATOM 4006 O O . LEU B 1 254 ? 180.040 150.430 146.034 1.00 27.42 254 LEU B O 1
ATOM 4011 N N . ARG B 1 255 ? 179.166 149.541 147.903 1.00 22.52 255 ARG B N 1
ATOM 4012 C CA . ARG B 1 255 ? 178.628 148.360 147.252 1.00 20.23 255 ARG B CA 1
ATOM 4013 C C . ARG B 1 255 ? 177.361 148.743 146.488 1.00 19.22 255 ARG B C 1
ATOM 4014 O O . ARG B 1 255 ? 177.143 148.250 145.377 1.00 18.30 255 ARG B O 1
ATOM 4022 N N . THR B 1 256 ? 176.573 149.663 147.068 1.00 16.20 256 THR B N 1
ATOM 4023 C CA . THR B 1 256 ? 175.445 150.256 146.390 1.00 15.62 256 THR B CA 1
ATOM 4024 C C . THR B 1 256 ? 175.856 150.978 145.122 1.00 16.19 256 THR B C 1
ATOM 4025 O O . THR B 1 256 ? 175.227 150.822 144.101 1.00 19.83 256 THR B O 1
ATOM 4029 N N . ALA B 1 257 ? 176.918 151.753 145.194 1.00 17.45 257 ALA B N 1
ATOM 4030 C CA . ALA B 1 257 ? 177.423 152.496 144.069 1.00 17.26 257 ALA B CA 1
ATOM 4031 C C . ALA B 1 257 ? 177.927 151.578 142.982 1.00 18.88 257 ALA B C 1
ATOM 4032 O O . ALA B 1 257 ? 177.768 151.902 141.815 1.00 23.26 257 ALA B O 1
ATOM 4034 N N . GLU B 1 258 ? 178.607 150.498 143.356 1.00 22.48 258 GLU B N 1
ATOM 4035 C CA . GLU B 1 258 ? 179.147 149.551 142.394 1.00 24.88 258 GLU B CA 1
ATOM 4036 C C . GLU B 1 258 ? 178.008 148.851 141.668 1.00 23.03 258 GLU B C 1
ATOM 4037 O O . GLU B 1 258 ? 178.098 148.614 140.468 1.00 24.23 258 GLU B O 1
ATOM 4043 N N . ASP B 1 259 ? 176.932 148.581 142.402 1.00 22.20 259 ASP B N 1
ATOM 4044 C CA . ASP B 1 259 ? 175.738 147.985 141.843 1.00 25.65 259 ASP B CA 1
ATOM 4045 C C . ASP B 1 259 ? 175.048 148.927 140.874 1.00 23.42 259 ASP B C 1
ATOM 4046 O O . ASP B 1 259 ? 174.470 148.466 139.900 1.00 21.22 259 ASP B O 1
ATOM 4051 N N . VAL B 1 260 ? 175.118 150.238 141.162 1.00 23.84 260 VAL B N 1
ATOM 4052 C CA . VAL B 1 260 ? 174.542 151.261 140.308 1.00 21.60 260 VAL B CA 1
ATOM 4053 C C . VAL B 1 260 ? 175.342 151.367 139.023 1.00 21.49 260 VAL B C 1
ATOM 4054 O O . VAL B 1 260 ? 174.775 151.382 137.942 1.00 24.18 260 VAL B O 1
ATOM 4058 N N . ARG B 1 261 ? 176.642 151.273 139.117 1.00 24.67 261 ARG B N 1
ATOM 4059 C CA . ARG B 1 261 ? 177.451 151.348 137.923 1.00 31.06 261 ARG B CA 1
ATOM 4060 C C . ARG B 1 261 ? 177.340 150.082 137.082 1.00 36.49 261 ARG B C 1
ATOM 4061 O O . ARG B 1 261 ? 177.522 150.154 135.870 1.00 51.17 261 ARG B O 1
ATOM 4069 N N . ALA B 1 262 ? 177.013 148.942 137.693 1.00 36.91 262 ALA B N 1
ATOM 4070 C CA . ALA B 1 262 ? 176.910 147.688 136.965 1.00 35.58 262 ALA B CA 1
ATOM 4071 C C . ALA B 1 262 ? 175.499 147.449 136.419 1.00 41.81 262 ALA B C 1
ATOM 4072 O O . ALA B 1 262 ? 175.248 146.448 135.746 1.00 50.79 262 ALA B O 1
ATOM 4074 N N . GLY B 1 263 ? 174.545 148.303 136.776 1.00 38.65 263 GLY B N 1
ATOM 4075 C CA . GLY B 1 263 ? 173.177 148.090 136.363 1.00 39.51 263 GLY B CA 1
ATOM 4076 C C . GLY B 1 263 ? 172.432 147.074 137.218 1.00 37.63 263 GLY B C 1
ATOM 4077 O O . GLY B 1 263 ? 171.264 146.783 136.969 1.00 47.52 263 GLY B O 1
ATOM 4078 N N . VAL B 1 264 ? 173.081 146.566 138.248 1.00 36.55 264 VAL B N 1
ATOM 4079 C CA . VAL B 1 264 ? 172.450 145.626 139.152 1.00 35.66 264 VAL B CA 1
ATOM 4080 C C . VAL B 1 264 ? 171.280 146.283 139.876 1.00 33.21 264 VAL B C 1
ATOM 4081 O O . VAL B 1 264 ? 170.347 145.589 140.258 1.00 43.70 264 VAL B O 1
ATOM 4085 N N . ASP B 1 265 ? 171.324 147.597 140.086 1.00 33.76 265 ASP B N 1
ATOM 4086 C CA . ASP B 1 265 ? 170.203 148.300 140.698 1.00 33.61 265 ASP B CA 1
ATOM 4087 C C . ASP B 1 265 ? 170.296 149.794 140.387 1.00 28.16 265 ASP B C 1
ATOM 4088 O O . ASP B 1 265 ? 171.203 150.225 139.694 1.00 30.35 265 ASP B O 1
ATOM 4093 N N . ILE B 1 266 ? 169.300 150.563 140.807 1.00 27.19 266 ILE B N 1
ATOM 4094 C CA . ILE B 1 266 ? 169.314 152.001 140.618 1.00 31.03 266 ILE B CA 1
ATOM 4095 C C . ILE B 1 266 ? 169.233 152.627 142.004 1.00 27.94 266 ILE B C 1
ATOM 4096 O O . ILE B 1 266 ? 168.747 152.007 142.933 1.00 28.93 266 ILE B O 1
ATOM 4101 N N . HIS B 1 267 ? 169.754 153.837 142.157 1.00 26.13 267 HIS B N 1
ATOM 4102 C CA . HIS B 1 267 ? 169.646 154.531 143.423 1.00 25.30 267 HIS B CA 1
ATOM 4103 C C . HIS B 1 267 ? 169.141 155.935 143.143 1.00 27.47 267 HIS B C 1
ATOM 4104 O O . HIS B 1 267 ? 169.579 156.573 142.191 1.00 30.90 267 HIS B O 1
ATOM 4111 N N . THR B 1 268 ? 168.256 156.435 143.991 1.00 30.15 268 THR B N 1
ATOM 4112 C CA . THR B 1 268 ? 167.580 157.686 143.703 1.00 38.28 268 THR B CA 1
ATOM 4113 C C . THR B 1 268 ? 168.465 158.914 143.878 1.00 36.00 268 THR B C 1
ATOM 4114 O O . THR B 1 268 ? 168.169 159.969 143.331 1.00 45.36 268 THR B O 1
ATOM 4118 N N . GLU B 1 269 ? 169.535 158.781 144.639 1.00 34.08 269 GLU B N 1
ATOM 4119 C CA . GLU B 1 269 ? 170.414 159.892 144.911 1.00 33.29 269 GLU B CA 1
ATOM 4120 C C . GLU B 1 269 ? 171.802 159.504 144.439 1.00 26.93 269 GLU B C 1
ATOM 4121 O O . GLU B 1 269 ? 172.104 158.301 144.399 1.00 23.46 269 GLU B O 1
ATOM 4127 N N . ALA B 1 270 ? 172.650 160.513 144.179 1.00 21.80 270 ALA B N 1
ATOM 4128 C CA . ALA B 1 270 ? 174.067 160.251 143.992 1.00 20.02 270 ALA B CA 1
ATOM 4129 C C . ALA B 1 270 ? 174.700 159.798 145.307 1.00 19.89 270 ALA B C 1
ATOM 4130 O O . ALA B 1 270 ? 174.211 160.169 146.370 1.00 18.74 270 ALA B O 1
ATOM 4132 N N . ILE B 1 271 ? 175.735 158.948 145.215 1.00 18.63 271 ILE B N 1
ATOM 4133 C CA . ILE B 1 271 ? 176.474 158.537 146.383 1.00 19.73 271 ILE B CA 1
ATOM 4134 C C . ILE B 1 271 ? 177.792 159.287 146.396 1.00 21.14 271 ILE B C 1
ATOM 4135 O O . ILE B 1 271 ? 178.510 159.332 145.403 1.00 21.69 271 ILE B O 1
ATOM 4140 N N . TRP B 1 272 ? 178.058 159.939 147.531 1.00 21.42 272 TRP B N 1
ATOM 4141 C CA . TRP B 1 272 ? 179.328 160.606 147.742 1.00 22.75 272 TRP B CA 1
ATOM 4142 C C . TRP B 1 272 ? 180.017 159.887 148.887 1.00 26.62 272 TRP B C 1
ATOM 4143 O O . TRP B 1 272 ? 179.362 159.528 149.859 1.00 25.11 272 TRP B O 1
ATOM 4154 N N . ILE B 1 273 ? 181.299 159.581 148.721 1.00 30.83 273 ILE B N 1
ATOM 4155 C CA . ILE B 1 273 ? 182.095 159.129 149.840 1.00 35.67 273 ILE B CA 1
ATOM 4156 C C . ILE B 1 273 ? 183.298 160.051 149.909 1.00 39.03 273 ILE B C 1
ATOM 4157 O O . ILE B 1 273 ? 184.179 159.976 149.050 1.00 42.41 273 ILE B O 1
ATOM 4162 N N . SER B 1 274 ? 183.294 160.942 150.907 1.00 48.79 274 SER B N 1
ATOM 4163 C CA . SER B 1 274 ? 184.361 161.918 151.130 1.00 56.24 274 SER B CA 1
ATOM 4164 C C . SER B 1 274 ? 184.468 162.939 150.002 1.00 52.66 274 SER B C 1
ATOM 4165 O O . SER B 1 274 ? 185.546 163.177 149.460 1.00 56.13 274 SER B O 1
ATOM 4168 N N . SER B 1 275 ? 183.329 163.525 149.645 1.00 53.28 275 SER B N 1
ATOM 4169 C CA . SER B 1 275 ? 183.262 164.506 148.572 1.00 52.61 275 SER B CA 1
ATOM 4170 C C . SER B 1 275 ? 183.834 163.970 147.263 1.00 42.40 275 SER B C 1
ATOM 4171 O O . SER B 1 275 ? 184.272 164.763 146.436 1.00 49.62 275 SER B O 1
ATOM 4174 N N . VAL B 1 276 ? 183.795 162.647 147.061 1.00 35.66 276 VAL B N 1
ATOM 4175 C CA . VAL B 1 276 ? 184.019 162.088 145.744 1.00 32.74 276 VAL B CA 1
ATOM 4176 C C . VAL B 1 276 ? 182.801 161.287 145.331 1.00 31.69 276 VAL B C 1
ATOM 4177 O O . VAL B 1 276 ? 182.337 160.472 146.115 1.00 38.11 276 VAL B O 1
ATOM 4181 N N . LYS B 1 277 ? 182.268 161.587 144.142 1.00 27.66 277 LYS B N 1
ATOM 4182 C CA . LYS B 1 277 ? 181.026 160.994 143.692 1.00 25.52 277 LYS B CA 1
ATOM 4183 C C . LYS B 1 277 ? 181.320 159.572 143.250 1.00 26.99 277 LYS B C 1
ATOM 4184 O O . LYS B 1 277 ? 182.227 159.358 142.456 1.00 34.63 277 LYS B O 1
ATOM 4190 N N . GLN B 1 278 ? 180.499 158.634 143.705 1.00 25.03 278 GLN B N 1
ATOM 4191 C CA . GLN B 1 278 ? 180.685 157.234 143.426 1.00 24.38 278 GLN B CA 1
ATOM 4192 C C . GLN B 1 278 ? 179.724 156.806 142.343 1.00 26.09 278 GLN B C 1
ATOM 4193 O O . GLN B 1 278 ? 180.031 155.891 141.594 1.00 29.72 278 GLN B O 1
ATOM 4199 N N . SER B 1 279 ? 178.540 157.424 142.323 1.00 24.89 279 SER B N 1
ATOM 4200 C CA . SER B 1 279 ? 177.475 156.998 141.438 1.00 25.97 279 SER B CA 1
ATOM 4201 C C . SER B 1 279 ? 176.510 158.156 141.299 1.00 27.16 279 SER B C 1
ATOM 4202 O O . SER B 1 279 ? 176.396 158.947 142.215 1.00 27.44 279 SER B O 1
ATOM 4205 N N . ASP B 1 280 ? 175.787 158.199 140.171 1.00 32.12 280 ASP B N 1
ATOM 4206 C CA . ASP B 1 280 ? 174.810 159.243 139.914 1.00 33.15 280 ASP B CA 1
ATOM 4207 C C . ASP B 1 280 ? 173.425 158.794 140.316 1.00 29.49 280 ASP B C 1
ATOM 4208 O O . ASP B 1 280 ? 173.186 157.602 140.478 1.00 30.61 280 ASP B O 1
ATOM 4213 N N . ALA B 1 281 ? 172.538 159.777 140.494 1.00 30.26 281 ALA B N 1
ATOM 4214 C CA . ALA B 1 281 ? 171.121 159.536 140.699 1.00 31.70 281 ALA B CA 1
ATOM 4215 C C . ALA B 1 281 ? 170.515 158.954 139.426 1.00 34.88 281 ALA B C 1
ATOM 4216 O O . ALA B 1 281 ? 170.918 159.328 138.323 1.00 36.05 281 ALA B O 1
ATOM 4218 N N . GLY B 1 282 ? 169.573 158.024 139.591 1.00 35.30 282 GLY B N 1
ATOM 4219 C CA . GLY B 1 282 ? 168.874 157.453 138.458 1.00 41.25 282 GLY B CA 1
ATOM 4220 C C . GLY B 1 282 ? 167.392 157.242 138.758 1.00 53.42 282 GLY B C 1
ATOM 4221 O O . GLY B 1 282 ? 166.967 157.363 139.908 1.00 56.25 282 GLY B O 1
ATOM 4222 N N . ILE B 1 283 ? 166.612 156.921 137.713 1.00 68.59 283 ILE B N 1
ATOM 4223 C CA . ILE B 1 283 ? 165.165 156.777 137.845 1.00 82.41 283 ILE B CA 1
ATOM 4224 C C . ILE B 1 283 ? 164.758 155.362 137.450 1.00 86.95 283 ILE B C 1
ATOM 4225 O O . ILE B 1 283 ? 165.239 154.840 136.443 1.00 82.06 283 ILE B O 1
ATOM 4230 N N . PRO B 1 284 ? 163.870 154.719 138.252 1.00 95.26 284 PRO B N 1
ATOM 4231 C CA . PRO B 1 284 ? 163.362 153.370 137.974 1.00 87.33 284 PRO B CA 1
ATOM 4232 C C . PRO B 1 284 ? 163.128 153.047 136.492 1.00 85.74 284 PRO B C 1
ATOM 4233 O O . PRO B 1 284 ? 162.835 153.976 135.757 1.00 85.94 284 PRO B O 1
ATOM 4237 N N . ASP C 1 3 ? 194.844 178.085 197.726 1.00 101.25 3 ASP C N 1
ATOM 4238 C CA . ASP C 1 3 ? 193.714 179.036 197.537 1.00 102.92 3 ASP C CA 1
ATOM 4239 C C . ASP C 1 3 ? 192.471 178.238 197.149 1.00 85.15 3 ASP C C 1
ATOM 4240 O O . ASP C 1 3 ? 192.463 177.563 196.127 1.00 85.41 3 ASP C O 1
ATOM 4245 N N . MET C 1 4 ? 191.452 178.277 198.008 1.00 80.23 4 MET C N 1
ATOM 4246 C CA . MET C 1 4 ? 190.208 177.569 197.767 1.00 80.60 4 MET C CA 1
ATOM 4247 C C . MET C 1 4 ? 189.111 178.592 197.468 1.00 68.25 4 MET C C 1
ATOM 4248 O O . MET C 1 4 ? 188.987 179.609 198.141 1.00 76.39 4 MET C O 1
ATOM 4253 N N . ILE C 1 5 ? 188.314 178.285 196.450 1.00 53.72 5 ILE C N 1
ATOM 4254 C CA . ILE C 1 5 ? 187.193 179.088 196.020 1.00 49.42 5 ILE C CA 1
ATOM 4255 C C . ILE C 1 5 ? 185.952 178.260 196.269 1.00 44.09 5 ILE C C 1
ATOM 4256 O O . ILE C 1 5 ? 186.041 177.049 196.386 1.00 51.44 5 ILE C O 1
ATOM 4261 N N . SER C 1 6 ? 184.796 178.891 196.341 1.00 44.21 6 SER C N 1
ATOM 4262 C CA . SER C 1 6 ? 183.584 178.101 196.338 1.00 47.96 6 SER C CA 1
ATOM 4263 C C . SER C 1 6 ? 183.253 177.747 194.896 1.00 45.11 6 SER C C 1
ATOM 4264 O O . SER C 1 6 ? 183.499 178.539 193.994 1.00 53.69 6 SER C O 1
ATOM 4267 N N . ALA C 1 7 ? 182.771 176.533 194.666 1.00 38.92 7 ALA C N 1
ATOM 4268 C CA . ALA C 1 7 ? 182.333 176.198 193.330 1.00 40.52 7 ALA C CA 1
ATOM 4269 C C . ALA C 1 7 ? 181.036 176.953 193.000 1.00 43.46 7 ALA C C 1
ATOM 4270 O O . ALA C 1 7 ? 180.249 177.336 193.860 1.00 38.65 7 ALA C O 1
ATOM 4272 N N . PRO C 1 8 ? 180.782 177.206 191.706 1.00 41.77 8 PRO C N 1
ATOM 4273 C CA . PRO C 1 8 ? 179.552 177.856 191.286 1.00 39.41 8 PRO C CA 1
ATOM 4274 C C . PRO C 1 8 ? 178.260 177.255 191.816 1.00 39.44 8 PRO C C 1
ATOM 4275 O O . PRO C 1 8 ? 177.316 178.016 192.024 1.00 43.13 8 PRO C O 1
ATOM 4279 N N . TRP C 1 9 ? 178.216 175.929 192.046 1.00 40.73 9 TRP C N 1
ATOM 4280 C CA . TRP C 1 9 ? 177.003 175.240 192.503 1.00 42.90 9 TRP C CA 1
ATOM 4281 C C . TRP C 1 9 ? 176.868 175.326 194.027 1.00 41.56 9 TRP C C 1
ATOM 4282 O O . TRP C 1 9 ? 175.914 174.830 194.601 1.00 43.11 9 TRP C O 1
ATOM 4293 N N . GLU C 1 10 ? 177.847 175.929 194.696 1.00 40.77 10 GLU C N 1
ATOM 4294 C CA . GLU C 1 10 ? 177.830 176.048 196.137 1.00 47.05 10 GLU C CA 1
ATOM 4295 C C . GLU C 1 10 ? 177.022 177.243 196.646 1.00 52.70 10 GLU C C 1
ATOM 4296 O O . GLU C 1 10 ? 176.528 177.199 197.762 1.00 62.75 10 GLU C O 1
ATOM 4302 N N . ALA C 1 11 ? 176.763 178.249 195.820 1.00 50.14 11 ALA C N 1
ATOM 4303 C CA . ALA C 1 11 ? 176.252 179.513 196.309 1.00 45.44 11 ALA C CA 1
ATOM 4304 C C . ALA C 1 11 ? 174.743 179.436 196.443 1.00 49.45 11 ALA C C 1
ATOM 4305 O O . ALA C 1 11 ? 174.064 178.834 195.604 1.00 52.99 11 ALA C O 1
ATOM 4307 N N . SER C 1 12 ? 174.232 180.058 197.502 1.00 51.67 12 SER C N 1
ATOM 4308 C CA . SER C 1 12 ? 172.797 180.157 197.660 1.00 52.32 12 SER C CA 1
ATOM 4309 C C . SER C 1 12 ? 172.303 181.283 196.758 1.00 47.70 12 SER C C 1
ATOM 4310 O O . SER C 1 12 ? 172.948 182.322 196.599 1.00 40.33 12 SER C O 1
ATOM 4313 N N . LEU C 1 13 ? 171.139 181.043 196.171 1.00 39.28 13 LEU C N 1
ATOM 4314 C CA . LEU C 1 13 ? 170.599 181.973 195.209 1.00 36.24 13 LEU C CA 1
ATOM 4315 C C . LEU C 1 13 ? 169.497 182.767 195.905 1.00 35.42 13 LEU C C 1
ATOM 4316 O O . LEU C 1 13 ? 168.687 182.188 196.614 1.00 36.78 13 LEU C O 1
ATOM 4321 N N . THR C 1 14 ? 169.477 184.082 195.680 1.00 33.27 14 THR C N 1
ATOM 4322 C CA . THR C 1 14 ? 168.288 184.877 195.889 1.00 30.21 14 THR C CA 1
ATOM 4323 C C . THR C 1 14 ? 167.224 184.450 194.889 1.00 36.06 14 THR C C 1
ATOM 4324 O O . THR C 1 14 ? 167.573 184.012 193.804 1.00 43.95 14 THR C O 1
ATOM 4328 N N . GLN C 1 15 ? 165.945 184.594 195.243 1.00 42.26 15 GLN C N 1
ATOM 4329 C CA . GLN C 1 15 ? 164.818 184.179 194.410 1.00 47.82 15 GLN C CA 1
ATOM 4330 C C . GLN C 1 15 ? 164.875 184.799 193.004 1.00 40.56 15 GLN C C 1
ATOM 4331 O O . GLN C 1 15 ? 164.471 184.146 192.033 1.00 32.30 15 GLN C O 1
ATOM 4337 N N . ALA C 1 16 ? 165.371 186.046 192.890 1.00 32.72 16 ALA C N 1
ATOM 4338 C CA . ALA C 1 16 ? 165.563 186.643 191.580 1.00 31.75 16 ALA C CA 1
ATOM 4339 C C . ALA C 1 16 ? 166.540 185.810 190.758 1.00 37.66 16 ALA C C 1
ATOM 4340 O O . ALA C 1 16 ? 166.250 185.467 189.613 1.00 49.87 16 ALA C O 1
ATOM 4342 N N . GLU C 1 17 ? 167.685 185.488 191.357 1.00 33.24 17 GLU C N 1
ATOM 4343 C CA . GLU C 1 17 ? 168.695 184.680 190.714 1.00 29.07 17 GLU C CA 1
ATOM 4344 C C . GLU C 1 17 ? 168.126 183.316 190.379 1.00 24.99 17 GLU C C 1
ATOM 4345 O O . GLU C 1 17 ? 168.395 182.788 189.313 1.00 30.29 17 GLU C O 1
ATOM 4351 N N . HIS C 1 18 ? 167.381 182.722 191.292 1.00 24.51 18 HIS C N 1
ATOM 4352 C CA . HIS C 1 18 ? 166.867 181.380 191.076 1.00 25.83 18 HIS C CA 1
ATOM 4353 C C . HIS C 1 18 ? 165.918 181.397 189.880 1.00 29.34 18 HIS C C 1
ATOM 4354 O O . HIS C 1 18 ? 165.860 180.435 189.105 1.00 30.95 18 HIS C O 1
ATOM 4361 N N . SER C 1 19 ? 165.177 182.503 189.768 1.00 28.75 19 SER C N 1
ATOM 4362 C CA . SER C 1 19 ? 164.187 182.678 188.731 1.00 29.97 19 SER C CA 1
ATOM 4363 C C . SER C 1 19 ? 164.849 182.931 187.387 1.00 29.99 19 SER C C 1
ATOM 4364 O O . SER C 1 19 ? 164.492 182.282 186.398 1.00 28.22 19 SER C O 1
ATOM 4367 N N . LEU C 1 20 ? 165.826 183.846 187.379 1.00 26.76 20 LEU C N 1
ATOM 4368 C CA . LEU C 1 20 ? 166.639 184.064 186.201 1.00 26.31 20 LEU C CA 1
ATOM 4369 C C . LEU C 1 20 ? 167.343 182.784 185.718 1.00 25.31 20 LEU C C 1
ATOM 4370 O O . LEU C 1 20 ? 167.382 182.524 184.529 1.00 27.53 20 LEU C O 1
ATOM 4375 N N . ILE C 1 21 ? 167.823 181.918 186.590 1.00 24.86 21 ILE C N 1
ATOM 4376 C CA . ILE C 1 21 ? 168.562 180.764 186.106 1.00 24.94 21 ILE C CA 1
ATOM 4377 C C . ILE C 1 21 ? 167.627 179.740 185.489 1.00 27.44 21 ILE C C 1
ATOM 4378 O O . ILE C 1 21 ? 168.023 179.056 184.550 1.00 31.53 21 ILE C O 1
ATOM 4383 N N . PHE C 1 22 ? 166.433 179.564 186.057 1.00 31.94 22 PHE C N 1
ATOM 4384 C CA . PHE C 1 22 ? 165.442 178.664 185.487 1.00 32.07 22 PHE C CA 1
ATOM 4385 C C . PHE C 1 22 ? 165.054 179.173 184.097 1.00 28.67 22 PHE C C 1
ATOM 4386 O O . PHE C 1 22 ? 164.936 178.392 183.154 1.00 27.13 22 PHE C O 1
ATOM 4394 N N . TYR C 1 23 ? 164.872 180.490 183.980 1.00 23.46 23 TYR C N 1
ATOM 4395 C CA . TYR C 1 23 ? 164.429 181.054 182.728 1.00 24.25 23 TYR C CA 1
ATOM 4396 C C . TYR C 1 23 ? 165.412 180.717 181.611 1.00 28.26 23 TYR C C 1
ATOM 4397 O O . TYR C 1 23 ? 165.048 180.037 180.644 1.00 30.37 23 TYR C O 1
ATOM 4406 N N . PHE C 1 24 ? 166.671 181.135 181.802 1.00 25.87 24 PHE C N 1
ATOM 4407 C CA . PHE C 1 24 ? 167.716 180.974 180.822 1.00 22.51 24 PHE C CA 1
ATOM 4408 C C . PHE C 1 24 ? 167.967 179.498 180.556 1.00 22.75 24 PHE C C 1
ATOM 4409 O O . PHE C 1 24 ? 168.199 179.097 179.422 1.00 27.27 24 PHE C O 1
ATOM 4417 N N . LEU C 1 25 ? 167.891 178.662 181.564 1.00 22.75 25 LEU C N 1
ATOM 4418 C CA . LEU C 1 25 ? 168.107 177.257 181.297 1.00 25.87 25 LEU C CA 1
ATOM 4419 C C . LEU C 1 25 ? 167.004 176.684 180.424 1.00 25.24 25 LEU C C 1
ATOM 4420 O O . LEU C 1 25 ? 167.265 175.848 179.579 1.00 29.81 25 LEU C O 1
ATOM 4425 N N . ALA C 1 26 ? 165.769 177.083 180.681 1.00 29.49 26 ALA C N 1
ATOM 4426 C CA . ALA C 1 26 ? 164.605 176.604 179.942 1.00 29.17 26 ALA C CA 1
ATOM 4427 C C . ALA C 1 26 ? 164.511 177.278 178.567 1.00 25.52 26 ALA C C 1
ATOM 4428 O O . ALA C 1 26 ? 164.077 176.640 177.612 1.00 23.16 26 ALA C O 1
ATOM 4430 N N . LEU C 1 27 ? 164.924 178.548 178.478 1.00 22.47 27 LEU C N 1
ATOM 4431 C CA . LEU C 1 27 ? 164.992 179.236 177.202 1.00 24.97 27 LEU C CA 1
ATOM 4432 C C . LEU C 1 27 ? 165.955 178.535 176.245 1.00 28.29 27 LEU C C 1
ATOM 4433 O O . LEU C 1 27 ? 165.696 178.470 175.051 1.00 31.74 27 LEU C O 1
ATOM 4438 N N . THR C 1 28 ? 167.068 178.037 176.778 1.00 28.48 28 THR C N 1
ATOM 4439 C CA . THR C 1 28 ? 168.084 177.404 175.974 1.00 28.85 28 THR C CA 1
ATOM 4440 C C . THR C 1 28 ? 167.582 176.044 175.532 1.00 28.04 28 THR C C 1
ATOM 4441 O O . THR C 1 28 ? 167.731 175.707 174.369 1.00 35.13 28 THR C O 1
ATOM 4445 N N . GLY C 1 29 ? 166.976 175.276 176.416 1.00 25.93 29 GLY C N 1
ATOM 4446 C CA . GLY C 1 29 ? 166.528 173.960 176.013 1.00 28.96 29 GLY C CA 1
ATOM 4447 C C . GLY C 1 29 ? 165.476 174.047 174.915 1.00 30.69 29 GLY C C 1
ATOM 4448 O O . GLY C 1 29 ? 165.458 173.250 173.984 1.00 35.81 29 GLY C O 1
ATOM 4449 N N . SER C 1 30 ? 164.623 175.050 175.051 1.00 32.56 30 SER C N 1
ATOM 4450 C CA . SER C 1 30 ? 163.542 175.314 174.134 1.00 33.63 30 SER C CA 1
ATOM 4451 C C . SER C 1 30 ? 164.077 175.727 172.771 1.00 31.14 30 SER C C 1
ATOM 4452 O O . SER C 1 30 ? 163.624 175.195 171.760 1.00 33.50 30 SER C O 1
ATOM 4455 N N . ALA C 1 31 ? 165.024 176.670 172.774 1.00 25.89 31 ALA C N 1
ATOM 4456 C CA . ALA C 1 31 ? 165.602 177.171 171.546 1.00 26.43 31 ALA C CA 1
ATOM 4457 C C . ALA C 1 31 ? 166.316 176.042 170.808 1.00 27.66 31 ALA C C 1
ATOM 4458 O O . ALA C 1 31 ? 166.265 175.988 169.592 1.00 33.56 31 ALA C O 1
ATOM 4460 N N . LEU C 1 32 ? 166.936 175.126 171.540 1.00 27.84 32 LEU C N 1
ATOM 4461 C CA . LEU C 1 32 ? 167.697 174.074 170.908 1.00 30.38 32 LEU C CA 1
ATOM 4462 C C . LEU C 1 32 ? 166.769 172.982 170.408 1.00 31.29 32 LEU C C 1
ATOM 4463 O O . LEU C 1 32 ? 167.167 172.219 169.534 1.00 36.20 32 LEU C O 1
ATOM 4468 N N . LEU C 1 33 ? 165.579 172.867 170.992 1.00 32.04 33 LEU C N 1
ATOM 4469 C CA . LEU C 1 33 ? 164.606 171.893 170.527 1.00 34.12 33 LEU C CA 1
ATOM 4470 C C . LEU C 1 33 ? 163.913 172.415 169.262 1.00 32.56 33 LEU C C 1
ATOM 4471 O O . LEU C 1 33 ? 163.627 171.652 168.347 1.00 34.13 33 LEU C O 1
ATOM 4476 N N . PHE C 1 34 ? 163.716 173.727 169.180 1.00 30.08 34 PHE C N 1
ATOM 4477 C CA . PHE C 1 34 ? 163.325 174.349 167.935 1.00 31.37 34 PHE C CA 1
ATOM 4478 C C . PHE C 1 34 ? 164.412 174.137 166.884 1.00 33.73 34 PHE C C 1
ATOM 4479 O O . PHE C 1 34 ? 164.108 173.846 165.733 1.00 38.86 34 PHE C O 1
ATOM 4487 N N . GLY C 1 35 ? 165.674 174.294 167.285 1.00 30.36 35 GLY C N 1
ATOM 4488 C CA . GLY C 1 35 ? 166.789 174.148 166.381 1.00 28.21 35 GLY C CA 1
ATOM 4489 C C . GLY C 1 35 ? 166.893 172.733 165.839 1.00 26.93 35 GLY C C 1
ATOM 4490 O O . GLY C 1 35 ? 167.310 172.534 164.710 1.00 32.45 35 GLY C O 1
ATOM 4491 N N . LEU C 1 36 ? 166.486 171.766 166.637 1.00 26.31 36 LEU C N 1
ATOM 4492 C CA . LEU C 1 36 ? 166.476 170.390 166.200 1.00 27.70 36 LEU C CA 1
ATOM 4493 C C . LEU C 1 36 ? 165.370 170.164 165.185 1.00 26.62 36 LEU C C 1
ATOM 4494 O O . LEU C 1 36 ? 165.567 169.483 164.195 1.00 32.40 36 LEU C O 1
ATOM 4499 N N . ALA C 1 37 ? 164.203 170.719 165.441 1.00 27.26 37 ALA C N 1
ATOM 4500 C CA . ALA C 1 37 ? 163.093 170.581 164.518 1.00 28.94 37 ALA C CA 1
ATOM 4501 C C . ALA C 1 37 ? 163.407 171.254 163.179 1.00 27.27 37 ALA C C 1
ATOM 4502 O O . ALA C 1 37 ? 163.101 170.699 162.137 1.00 32.69 37 ALA C O 1
ATOM 4504 N N . ARG C 1 38 ? 164.046 172.413 163.212 1.00 24.90 38 ARG C N 1
ATOM 4505 C CA . ARG C 1 38 ? 164.434 173.142 162.024 1.00 27.33 38 ARG C CA 1
ATOM 4506 C C . ARG C 1 38 ? 165.425 172.329 161.189 1.00 29.19 38 ARG C C 1
ATOM 4507 O O . ARG C 1 38 ? 165.386 172.325 159.964 1.00 30.42 38 ARG C O 1
ATOM 4515 N N . THR C 1 39 ? 166.312 171.621 161.870 1.00 30.14 39 THR C N 1
ATOM 4516 C CA . THR C 1 39 ? 167.328 170.842 161.204 1.00 29.27 39 THR C CA 1
ATOM 4517 C C . THR C 1 39 ? 166.670 169.714 160.437 1.00 27.10 39 THR C C 1
ATOM 4518 O O . THR C 1 39 ? 167.069 169.435 159.311 1.00 28.96 39 THR C O 1
ATOM 4522 N N . TRP C 1 40 ? 165.654 169.109 161.035 1.00 26.98 40 TRP C N 1
ATOM 4523 C CA . TRP C 1 40 ? 165.018 167.955 160.442 1.00 29.76 40 TRP C CA 1
ATOM 4524 C C . TRP C 1 40 ? 164.141 168.382 159.280 1.00 26.92 40 TRP C C 1
ATOM 4525 O O . TRP C 1 40 ? 164.085 167.700 158.263 1.00 30.25 40 TRP C O 1
ATOM 4536 N N . LEU C 1 41 ? 163.491 169.533 159.445 1.00 24.04 41 LEU C N 1
ATOM 4537 C CA . LEU C 1 41 ? 162.570 170.038 158.463 1.00 23.88 41 LEU C CA 1
ATOM 4538 C C . LEU C 1 41 ? 163.300 170.526 157.226 1.00 21.73 41 LEU C C 1
ATOM 4539 O O . LEU C 1 41 ? 162.702 170.540 156.150 1.00 23.82 41 LEU C O 1
ATOM 4544 N N . THR C 1 42 ? 164.548 170.957 157.374 1.00 20.26 42 THR C N 1
ATOM 4545 C CA . THR C 1 42 ? 165.229 171.597 156.267 1.00 21.41 42 THR C CA 1
ATOM 4546 C C . THR C 1 42 ? 166.298 170.674 155.705 1.00 20.74 42 THR C C 1
ATOM 4547 O O . THR C 1 42 ? 167.049 171.099 154.849 1.00 25.32 42 THR C O 1
ATOM 4551 N N . ARG C 1 43 ? 166.301 169.403 156.100 1.00 20.42 43 ARG C N 1
ATOM 4552 C CA . ARG C 1 43 ? 167.379 168.509 155.736 1.00 23.04 43 ARG C CA 1
ATOM 4553 C C . ARG C 1 43 ? 167.395 168.210 154.236 1.00 25.77 43 ARG C C 1
ATOM 4554 O O . ARG C 1 43 ? 168.458 167.872 153.720 1.00 35.70 43 ARG C O 1
ATOM 4562 N N . GLY C 1 44 ? 166.268 168.321 153.544 1.00 22.16 44 GLY C N 1
ATOM 4563 C CA . GLY C 1 44 ? 166.219 168.049 152.130 1.00 21.93 44 GLY C CA 1
ATOM 4564 C C . GLY C 1 44 ? 166.618 169.225 151.262 1.00 22.83 44 GLY C C 1
ATOM 4565 O O . GLY C 1 44 ? 166.644 169.070 150.051 1.00 28.94 44 GLY C O 1
ATOM 4566 N N . GLU C 1 45 ? 166.982 170.349 151.862 1.00 22.88 45 GLU C N 1
ATOM 4567 C CA . GLU C 1 45 ? 167.397 171.517 151.109 1.00 24.52 45 GLU C CA 1
ATOM 4568 C C . GLU C 1 45 ? 168.852 171.348 150.703 1.00 23.87 45 GLU C C 1
ATOM 4569 O O . GLU C 1 45 ? 169.374 172.148 149.947 1.00 28.76 45 GLU C O 1
ATOM 4575 N N . VAL C 1 46 ? 169.535 170.355 151.267 1.00 24.10 46 VAL C N 1
ATOM 4576 C CA . VAL C 1 46 ? 170.960 170.219 151.038 1.00 25.42 46 VAL C CA 1
ATOM 4577 C C . VAL C 1 46 ? 171.201 168.920 150.288 1.00 25.63 46 VAL C C 1
ATOM 4578 O O . VAL C 1 46 ? 170.503 167.935 150.504 1.00 26.90 46 VAL C O 1
ATOM 4582 N N . GLY C 1 47 ? 172.151 168.958 149.355 1.00 22.59 47 GLY C N 1
ATOM 4583 C CA . GLY C 1 47 ? 172.509 167.789 148.591 1.00 21.41 47 GLY C CA 1
ATOM 4584 C C . GLY C 1 47 ? 173.263 166.784 149.443 1.00 23.52 47 GLY C C 1
ATOM 4585 O O . GLY C 1 47 ? 173.802 167.129 150.480 1.00 30.54 47 GLY C O 1
ATOM 4586 N N . ALA C 1 48 ? 173.293 165.545 148.983 1.00 23.08 48 ALA C N 1
ATOM 4587 C CA . ALA C 1 48 ? 173.982 164.462 149.640 1.00 23.18 48 ALA C CA 1
ATOM 4588 C C . ALA C 1 48 ? 175.490 164.717 149.749 1.00 21.47 48 ALA C C 1
ATOM 4589 O O . ALA C 1 48 ? 176.114 164.139 150.630 1.00 28.08 48 ALA C O 1
ATOM 4591 N N . ARG C 1 49 ? 176.095 165.525 148.883 1.00 17.74 49 ARG C N 1
ATOM 4592 C CA . ARG C 1 49 ? 177.500 165.833 149.052 1.00 16.93 49 ARG C CA 1
ATOM 4593 C C . ARG C 1 49 ? 177.743 166.526 150.388 1.00 17.25 49 ARG C C 1
ATOM 4594 O O . ARG C 1 49 ? 178.841 166.415 150.906 1.00 20.40 49 ARG C O 1
ATOM 4602 N N . TYR C 1 50 ? 176.727 167.176 150.966 1.00 17.39 50 TYR C N 1
ATOM 4603 C CA . TYR C 1 50 ? 176.921 168.071 152.093 1.00 18.84 50 TYR C CA 1
ATOM 4604 C C . TYR C 1 50 ? 176.064 167.611 153.253 1.00 19.97 50 TYR C C 1
ATOM 4605 O O . TYR C 1 50 ? 175.817 168.400 154.145 1.00 22.67 50 TYR C O 1
ATOM 4614 N N . ARG C 1 51 ? 175.719 166.320 153.292 1.00 20.10 51 ARG C N 1
ATOM 4615 C CA . ARG C 1 51 ? 174.799 165.818 154.288 1.00 20.45 51 ARG C CA 1
ATOM 4616 C C . ARG C 1 51 ? 175.462 165.747 155.663 1.00 19.81 51 ARG C C 1
ATOM 4617 O O . ARG C 1 51 ? 174.761 165.678 156.666 1.00 22.48 51 ARG C O 1
ATOM 4625 N N . THR C 1 52 ? 176.786 165.804 155.729 1.00 21.46 52 THR C N 1
ATOM 4626 C CA . THR C 1 52 ? 177.473 165.777 157.004 1.00 25.27 52 THR C CA 1
ATOM 4627 C C . THR C 1 52 ? 177.134 167.022 157.807 1.00 25.45 52 THR C C 1
ATOM 4628 O O . THR C 1 52 ? 176.992 166.947 159.025 1.00 29.43 52 THR C O 1
ATOM 4632 N N . ALA C 1 53 ? 176.954 168.136 157.107 1.00 24.69 53 ALA C N 1
ATOM 4633 C CA . ALA C 1 53 ? 176.571 169.377 157.744 1.00 28.24 53 ALA C CA 1
ATOM 4634 C C . ALA C 1 53 ? 175.273 169.211 158.528 1.00 28.07 53 ALA C C 1
ATOM 4635 O O . ALA C 1 53 ? 175.147 169.708 159.640 1.00 32.92 53 ALA C O 1
ATOM 4637 N N . VAL C 1 54 ? 174.329 168.490 157.946 1.00 27.14 54 VAL C N 1
ATOM 4638 C CA . VAL C 1 54 ? 173.044 168.255 158.573 1.00 28.70 54 VAL C CA 1
ATOM 4639 C C . VAL C 1 54 ? 173.188 167.286 159.746 1.00 24.41 54 VAL C C 1
ATOM 4640 O O . VAL C 1 54 ? 172.497 167.413 160.746 1.00 25.54 54 VAL C O 1
ATOM 4644 N N . VAL C 1 55 ? 174.049 166.295 159.592 1.00 22.16 55 VAL C N 1
ATOM 4645 C CA . VAL C 1 55 ? 174.206 165.266 160.597 1.00 24.10 55 VAL C CA 1
ATOM 4646 C C . VAL C 1 55 ? 174.880 165.857 161.844 1.00 22.04 55 VAL C C 1
ATOM 4647 O O . VAL C 1 55 ? 174.426 165.639 162.960 1.00 20.90 55 VAL C O 1
ATOM 4651 N N . ALA C 1 56 ? 175.971 166.585 161.636 1.00 20.39 56 ALA C N 1
ATOM 4652 C CA . ALA C 1 56 ? 176.637 167.309 162.700 1.00 22.50 56 ALA C CA 1
ATOM 4653 C C . ALA C 1 56 ? 175.652 168.232 163.417 1.00 24.67 56 ALA C C 1
ATOM 4654 O O . ALA C 1 56 ? 175.498 168.151 164.631 1.00 29.16 56 ALA C O 1
ATOM 4656 N N . ARG C 1 57 ? 174.939 169.054 162.660 1.00 24.63 57 ARG C N 1
ATOM 4657 C CA . ARG C 1 57 ? 173.996 169.978 163.238 1.00 27.43 57 ARG C CA 1
ATOM 4658 C C . ARG C 1 57 ? 172.918 169.243 164.030 1.00 26.52 57 ARG C C 1
ATOM 4659 O O . ARG C 1 57 ? 172.591 169.650 165.137 1.00 28.79 57 ARG C O 1
ATOM 4667 N N . SER C 1 58 ? 172.364 168.169 163.488 1.00 26.66 58 SER C N 1
ATOM 4668 C CA . SER C 1 58 ? 171.380 167.392 164.224 1.00 29.45 58 SER C CA 1
ATOM 4669 C C . SER C 1 58 ? 171.954 166.900 165.547 1.00 28.62 58 SER C C 1
ATOM 4670 O O . SER C 1 58 ? 171.266 166.918 166.559 1.00 30.70 58 SER C O 1
ATOM 4673 N N . GLY C 1 59 ? 173.206 166.450 165.526 1.00 27.50 59 GLY C N 1
ATOM 4674 C CA . GLY C 1 59 ? 173.857 165.954 166.725 1.00 29.20 59 GLY C CA 1
ATOM 4675 C C . GLY C 1 59 ? 174.086 167.054 167.748 1.00 28.11 59 GLY C C 1
ATOM 4676 O O . GLY C 1 59 ? 173.803 166.875 168.927 1.00 28.60 59 GLY C O 1
ATOM 4677 N N . ILE C 1 60 ? 174.544 168.212 167.272 1.00 27.87 60 ILE C N 1
ATOM 4678 C CA . ILE C 1 60 ? 174.684 169.360 168.147 1.00 26.84 60 ILE C CA 1
ATOM 4679 C C . ILE C 1 60 ? 173.353 169.665 168.833 1.00 25.94 60 ILE C C 1
ATOM 4680 O O . ILE C 1 60 ? 173.344 169.894 170.025 1.00 30.16 60 ILE C O 1
ATOM 4685 N N . MET C 1 61 ? 172.231 169.581 168.137 1.00 27.66 61 MET C N 1
ATOM 4686 C CA . MET C 1 61 ? 170.981 170.049 168.716 1.00 30.98 61 MET C CA 1
ATOM 4687 C C . MET C 1 61 ? 170.418 168.998 169.669 1.00 31.04 61 MET C C 1
ATOM 4688 O O . MET C 1 61 ? 169.784 169.361 170.648 1.00 33.99 61 MET C O 1
ATOM 4693 N N . ILE C 1 62 ? 170.597 167.710 169.376 1.00 35.12 62 ILE C N 1
ATOM 4694 C CA . ILE C 1 62 ? 170.062 166.663 170.236 1.00 38.95 62 ILE C CA 1
ATOM 4695 C C . ILE C 1 62 ? 170.869 166.590 171.536 1.00 34.14 62 ILE C C 1
ATOM 4696 O O . ILE C 1 62 ? 170.299 166.542 172.623 1.00 32.15 62 ILE C O 1
ATOM 4701 N N . VAL C 1 63 ? 172.193 166.609 171.448 1.00 31.98 63 VAL C N 1
ATOM 4702 C CA . VAL C 1 63 ? 172.964 166.468 172.670 1.00 35.73 63 VAL C CA 1
ATOM 4703 C C . VAL C 1 63 ? 172.704 167.683 173.550 1.00 36.01 63 VAL C C 1
ATOM 4704 O O . VAL C 1 63 ? 172.552 167.541 174.756 1.00 46.00 63 VAL C O 1
ATOM 4708 N N . ALA C 1 64 ? 172.610 168.861 172.942 1.00 34.23 64 ALA C N 1
ATOM 4709 C CA . ALA C 1 64 ? 172.433 170.077 173.702 1.00 32.93 64 ALA C CA 1
ATOM 4710 C C . ALA C 1 64 ? 171.053 170.113 174.349 1.00 33.50 64 ALA C C 1
ATOM 4711 O O . ALA C 1 64 ? 170.951 170.462 175.518 1.00 40.58 64 ALA C O 1
ATOM 4713 N N . THR C 1 65 ? 170.013 169.727 173.620 1.00 32.20 65 THR C N 1
ATOM 4714 C CA . THR C 1 65 ? 168.671 169.707 174.172 1.00 37.13 65 THR C CA 1
ATOM 4715 C C . THR C 1 65 ? 168.606 168.797 175.397 1.00 37.15 65 THR C C 1
ATOM 4716 O O . THR C 1 65 ? 168.029 169.179 176.408 1.00 38.92 65 THR C O 1
ATOM 4720 N N . LEU C 1 66 ? 169.206 167.611 175.295 1.00 41.19 66 LEU C N 1
ATOM 4721 C CA . LEU C 1 66 ? 169.266 166.666 176.397 1.00 46.78 66 LEU C CA 1
ATOM 4722 C C . LEU C 1 66 ? 169.972 167.259 177.606 1.00 45.56 66 LEU C C 1
ATOM 4723 O O . LEU C 1 66 ? 169.490 167.139 178.725 1.00 54.29 66 LEU C O 1
ATOM 4728 N N . SER C 1 67 ? 171.135 167.848 177.383 1.00 39.79 67 SER C N 1
ATOM 4729 C CA . SER C 1 67 ? 171.878 168.403 178.487 1.00 40.29 67 SER C CA 1
ATOM 4730 C C . SER C 1 67 ? 171.043 169.450 179.227 1.00 36.90 67 SER C C 1
ATOM 4731 O O . SER C 1 67 ? 171.094 169.510 180.445 1.00 43.37 67 SER C O 1
ATOM 4734 N N . TYR C 1 68 ? 170.302 170.276 178.491 1.00 34.57 68 TYR C N 1
ATOM 4735 C CA . TYR C 1 68 ? 169.627 171.427 179.054 1.00 36.16 68 TYR C CA 1
ATOM 4736 C C . TYR C 1 68 ? 168.359 170.971 179.740 1.00 39.86 68 TYR C C 1
ATOM 4737 O O . TYR C 1 68 ? 167.872 171.641 180.647 1.00 48.17 68 TYR C O 1
ATOM 4746 N N . VAL C 1 69 ? 167.827 169.848 179.284 1.00 45.18 69 VAL C N 1
ATOM 4747 C CA . VAL C 1 69 ? 166.664 169.243 179.906 1.00 51.37 69 VAL C CA 1
ATOM 4748 C C . VAL C 1 69 ? 167.084 168.652 181.247 1.00 51.55 69 VAL C C 1
ATOM 4749 O O . VAL C 1 69 ? 166.444 168.897 182.264 1.00 58.65 69 VAL C O 1
ATOM 4753 N N . PHE C 1 70 ? 168.154 167.872 181.223 1.00 45.78 70 PHE C N 1
ATOM 4754 C CA . PHE C 1 70 ? 168.678 167.273 182.426 1.00 48.64 70 PHE C CA 1
ATOM 4755 C C . PHE C 1 70 ? 168.957 168.362 183.453 1.00 51.84 70 PHE C C 1
ATOM 4756 O O . PHE C 1 70 ? 168.703 168.174 184.643 1.00 64.05 70 PHE C O 1
ATOM 4764 N N . MET C 1 71 ? 169.499 169.486 182.983 1.00 47.37 71 MET C N 1
ATOM 4765 C CA . MET C 1 71 ? 169.942 170.551 183.860 1.00 40.71 71 MET C CA 1
ATOM 4766 C C . MET C 1 71 ? 168.734 171.232 184.474 1.00 34.31 71 MET C C 1
ATOM 4767 O O . MET C 1 71 ? 168.774 171.598 185.629 1.00 39.41 71 MET C O 1
ATOM 4772 N N . VAL C 1 72 ? 167.680 171.406 183.699 1.00 38.89 72 VAL C N 1
ATOM 4773 C CA . VAL C 1 72 ? 166.506 172.114 184.176 1.00 50.14 72 VAL C CA 1
ATOM 4774 C C . VAL C 1 72 ? 165.800 171.268 185.230 1.00 55.06 72 VAL C C 1
ATOM 4775 O O . VAL C 1 72 ? 165.289 171.805 186.204 1.00 59.74 72 VAL C O 1
ATOM 4779 N N . LEU C 1 73 ? 165.774 169.955 185.022 1.00 57.51 73 LEU C N 1
ATOM 4780 C CA . LEU C 1 73 ? 165.231 169.049 186.014 1.00 65.17 73 LEU C CA 1
ATOM 4781 C C . LEU C 1 73 ? 166.180 168.953 187.209 1.00 66.77 73 LEU C C 1
ATOM 4782 O O . LEU C 1 73 ? 165.708 168.904 188.343 1.00 80.59 73 LEU C O 1
ATOM 4787 N N . ALA C 1 74 ? 167.498 168.931 186.981 1.00 50.36 74 ALA C N 1
ATOM 4788 C CA . ALA C 1 74 ? 168.430 168.921 188.099 1.00 50.37 74 ALA C CA 1
ATOM 4789 C C . ALA C 1 74 ? 168.286 170.195 188.926 1.00 56.09 74 ALA C C 1
ATOM 4790 O O . ALA C 1 74 ? 168.588 170.186 190.120 1.00 65.28 74 ALA C O 1
ATOM 4792 N N . PHE C 1 75 ? 167.874 171.289 188.285 1.00 50.68 75 PHE C N 1
ATOM 4793 C CA . PHE C 1 75 ? 167.800 172.573 188.951 1.00 49.62 75 PHE C CA 1
ATOM 4794 C C . PHE C 1 75 ? 166.610 172.534 189.898 1.00 54.64 75 PHE C C 1
ATOM 4795 O O . PHE C 1 75 ? 166.677 173.061 191.006 1.00 64.50 75 PHE C O 1
ATOM 4803 N N . THR C 1 76 ? 165.530 171.899 189.445 1.00 59.21 76 THR C N 1
ATOM 4804 C CA . THR C 1 76 ? 164.315 171.807 190.235 1.00 68.58 76 THR C CA 1
ATOM 4805 C C . THR C 1 76 ? 164.611 170.992 191.493 1.00 70.87 76 THR C C 1
ATOM 4806 O O . THR C 1 76 ? 164.122 171.326 192.569 1.00 73.21 76 THR C O 1
ATOM 4810 N N . SER C 1 77 ? 165.473 169.976 191.350 1.00 65.10 77 SER C N 1
ATOM 4811 C CA . SER C 1 77 ? 165.798 169.067 192.434 1.00 64.43 77 SER C CA 1
ATOM 4812 C C . SER C 1 77 ? 167.081 169.433 193.182 1.00 65.19 77 SER C C 1
ATOM 4813 O O . SER C 1 77 ? 167.422 168.735 194.136 1.00 80.43 77 SER C O 1
ATOM 4816 N N . GLY C 1 78 ? 167.835 170.447 192.746 1.00 53.54 78 GLY C N 1
ATOM 4817 C CA . GLY C 1 78 ? 169.167 170.656 193.302 1.00 47.05 78 GLY C CA 1
ATOM 4818 C C . GLY C 1 78 ? 169.245 171.844 194.265 1.00 45.60 78 GLY C C 1
ATOM 4819 O O . GLY C 1 78 ? 170.313 172.117 194.826 1.00 40.84 78 GLY C O 1
ATOM 4820 N N . TYR C 1 79 ? 168.141 172.587 194.397 1.00 46.15 79 TYR C N 1
ATOM 4821 C CA . TYR C 1 79 ? 168.103 173.746 195.281 1.00 52.67 79 TYR C CA 1
ATOM 4822 C C . TYR C 1 79 ? 166.813 173.674 196.106 1.00 60.37 79 TYR C C 1
ATOM 4823 O O . TYR C 1 79 ? 165.780 173.240 195.593 1.00 64.57 79 TYR C O 1
ATOM 4832 N N . ASP C 1 80 ? 166.867 174.100 197.381 1.00 63.87 80 ASP C N 1
ATOM 4833 C CA . ASP C 1 80 ? 165.705 174.057 198.270 1.00 58.18 80 ASP C CA 1
ATOM 4834 C C . ASP C 1 80 ? 165.502 175.415 198.943 1.00 42.92 80 ASP C C 1
ATOM 4835 O O . ASP C 1 80 ? 166.434 176.030 199.442 1.00 40.58 80 ASP C O 1
ATOM 4840 N N . HIS C 1 81 ? 164.266 175.893 198.927 1.00 43.73 81 HIS C N 1
ATOM 4841 C CA . HIS C 1 81 ? 163.981 177.223 199.426 1.00 52.11 81 HIS C CA 1
ATOM 4842 C C . HIS C 1 81 ? 163.964 177.164 200.953 1.00 59.32 81 HIS C C 1
ATOM 4843 O O . HIS C 1 81 ? 163.108 176.505 201.551 1.00 61.86 81 HIS C O 1
ATOM 4850 N N . VAL C 1 82 ? 164.922 177.852 201.570 1.00 60.98 82 VAL C N 1
ATOM 4851 C CA . VAL C 1 82 ? 165.077 177.861 203.013 1.00 65.89 82 VAL C CA 1
ATOM 4852 C C . VAL C 1 82 ? 165.223 179.314 203.447 1.00 71.15 82 VAL C C 1
ATOM 4853 O O . VAL C 1 82 ? 166.305 179.752 203.842 1.00 73.84 82 VAL C O 1
ATOM 4857 N N . GLY C 1 83 ? 164.125 180.059 203.334 1.00 71.06 83 GLY C N 1
ATOM 4858 C CA . GLY C 1 83 ? 164.124 181.448 203.744 1.00 74.91 83 GLY C CA 1
ATOM 4859 C C . GLY C 1 83 ? 163.834 182.330 202.545 1.00 87.31 83 GLY C C 1
ATOM 4860 O O . GLY C 1 83 ? 162.884 182.066 201.811 1.00 94.80 83 GLY C O 1
ATOM 4861 N N . SER C 1 84 ? 164.664 183.363 202.368 1.00 87.16 84 SER C N 1
ATOM 4862 C CA . SER C 1 84 ? 164.637 184.179 201.170 1.00 82.14 84 SER C CA 1
ATOM 4863 C C . SER C 1 84 ? 165.593 183.614 200.116 1.00 72.66 84 SER C C 1
ATOM 4864 O O . SER C 1 84 ? 165.659 184.138 199.007 1.00 76.39 84 SER C O 1
ATOM 4867 N N . LEU C 1 85 ? 166.322 182.550 200.471 1.00 63.47 85 LEU C N 1
ATOM 4868 C CA . LEU C 1 85 ? 167.408 182.038 199.650 1.00 56.26 85 LEU C CA 1
ATOM 4869 C C . LEU C 1 85 ? 167.081 180.642 199.151 1.00 50.79 85 LEU C C 1
ATOM 4870 O O . LEU C 1 85 ? 166.328 179.916 199.781 1.00 57.37 85 LEU C O 1
ATOM 4875 N N . TRP C 1 86 ? 167.621 180.303 197.987 1.00 43.18 86 TRP C N 1
ATOM 4876 C CA . TRP C 1 86 ? 167.574 178.929 197.548 1.00 41.75 86 TRP C CA 1
ATOM 4877 C C . TRP C 1 86 ? 168.917 178.289 197.853 1.00 36.62 86 TRP C C 1
ATOM 4878 O O . TRP C 1 86 ? 169.963 178.874 197.581 1.00 37.93 86 TRP C O 1
ATOM 4889 N N . VAL C 1 87 ? 168.879 177.112 198.471 1.00 35.80 87 VAL C N 1
ATOM 4890 C CA . VAL C 1 87 ? 170.112 176.596 199.015 1.00 40.69 87 VAL C CA 1
ATOM 4891 C C . VAL C 1 87 ? 170.473 175.348 198.231 1.00 38.36 87 VAL C C 1
ATOM 4892 O O . VAL C 1 87 ? 169.610 174.527 197.935 1.00 40.12 87 VAL C O 1
ATOM 4896 N N . PRO C 1 88 ? 171.725 175.281 197.743 1.00 33.61 88 PRO C N 1
ATOM 4897 C CA . PRO C 1 88 ? 172.168 174.158 196.931 1.00 41.45 88 PRO C CA 1
ATOM 4898 C C . PRO C 1 88 ? 172.257 172.840 197.719 1.00 50.19 88 PRO C C 1
ATOM 4899 O O . PRO C 1 88 ? 172.712 172.840 198.864 1.00 60.13 88 PRO C O 1
ATOM 4903 N N . ASN C 1 89 ? 171.860 171.725 197.083 1.00 45.57 89 ASN C N 1
ATOM 4904 C CA . ASN C 1 89 ? 172.064 170.390 197.627 1.00 47.87 89 ASN C CA 1
ATOM 4905 C C . ASN C 1 89 ? 173.128 169.656 196.817 1.00 58.54 89 ASN C C 1
ATOM 4906 O O . ASN C 1 89 ? 174.001 170.296 196.238 1.00 70.81 89 ASN C O 1
ATOM 4911 N N . SER C 1 90 ? 173.124 168.318 196.830 1.00 74.14 90 SER C N 1
ATOM 4912 C CA . SER C 1 90 ? 174.206 167.561 196.199 1.00 85.86 90 SER C CA 1
ATOM 4913 C C . SER C 1 90 ? 173.979 167.433 194.692 1.00 75.49 90 SER C C 1
ATOM 4914 O O . SER C 1 90 ? 174.909 167.074 193.971 1.00 72.04 90 SER C O 1
ATOM 4917 N N . GLU C 1 91 ? 172.753 167.722 194.235 1.00 73.23 91 GLU C N 1
ATOM 4918 C CA . GLU C 1 91 ? 172.400 167.604 192.827 1.00 78.60 91 GLU C CA 1
ATOM 4919 C C . GLU C 1 91 ? 172.564 168.953 192.115 1.00 77.77 91 GLU C C 1
ATOM 4920 O O . GLU C 1 91 ? 172.248 169.056 190.933 1.00 88.03 91 GLU C O 1
ATOM 4922 N N . ALA C 1 92 ? 173.052 169.984 192.822 1.00 72.15 92 ALA C N 1
ATOM 4923 C CA . ALA C 1 92 ? 173.289 171.289 192.218 1.00 61.69 92 ALA C CA 1
ATOM 4924 C C . ALA C 1 92 ? 174.500 171.240 191.272 1.00 53.48 92 ALA C C 1
ATOM 4925 O O . ALA C 1 92 ? 174.498 171.968 190.279 1.00 53.35 92 ALA C O 1
ATOM 4927 N N . ILE C 1 93 ? 175.487 170.358 191.496 1.00 43.74 93 ILE C N 1
ATOM 4928 C CA . ILE C 1 93 ? 176.592 170.246 190.544 1.00 48.23 93 ILE C CA 1
ATOM 4929 C C . ILE C 1 93 ? 176.069 169.764 189.177 1.00 47.21 93 ILE C C 1
ATOM 4930 O O . ILE C 1 93 ? 176.698 169.986 188.146 1.00 45.10 93 ILE C O 1
ATOM 4935 N N . MET C 1 94 ? 174.914 169.101 189.187 1.00 46.86 94 MET C N 1
ATOM 4936 C CA . MET C 1 94 ? 174.262 168.616 187.986 1.00 50.88 94 MET C CA 1
ATOM 4937 C C . MET C 1 94 ? 173.588 169.745 187.222 1.00 48.68 94 MET C C 1
ATOM 4938 O O . MET C 1 94 ? 173.023 169.499 186.163 1.00 49.03 94 MET C O 1
ATOM 4943 N N . THR C 1 95 ? 173.587 170.956 187.778 1.00 51.86 95 THR C N 1
ATOM 4944 C CA . THR C 1 95 ? 173.102 172.114 187.042 1.00 49.34 95 THR C CA 1
ATOM 4945 C C . THR C 1 95 ? 174.232 172.721 186.213 1.00 44.88 95 THR C C 1
ATOM 4946 O O . THR C 1 95 ? 173.965 173.530 185.334 1.00 58.12 95 THR C O 1
ATOM 4950 N N . ILE C 1 96 ? 175.481 172.388 186.527 1.00 36.02 96 ILE C N 1
ATOM 4951 C CA . ILE C 1 96 ? 176.605 172.999 185.851 1.00 39.45 96 ILE C CA 1
ATOM 4952 C C . ILE C 1 96 ? 177.394 171.961 185.048 1.00 40.67 96 ILE C C 1
ATOM 4953 O O . ILE C 1 96 ? 177.909 172.277 183.985 1.00 44.70 96 ILE C O 1
ATOM 4958 N N . ALA C 1 97 ? 177.521 170.731 185.544 1.00 41.26 97 ALA C N 1
ATOM 4959 C CA . ALA C 1 97 ? 178.449 169.766 184.966 1.00 40.30 97 ALA C CA 1
ATOM 4960 C C . ALA C 1 97 ? 177.986 169.199 183.622 1.00 33.95 97 ALA C C 1
ATOM 4961 O O . ALA C 1 97 ? 178.826 168.902 182.782 1.00 37.05 97 ALA C O 1
ATOM 4963 N N . PRO C 1 98 ? 176.688 168.991 183.352 1.00 30.83 98 PRO C N 1
ATOM 4964 C CA . PRO C 1 98 ? 176.252 168.473 182.052 1.00 29.23 98 PRO C CA 1
ATOM 4965 C C . PRO C 1 98 ? 176.672 169.341 180.866 1.00 30.70 98 PRO C C 1
ATOM 4966 O O . PRO C 1 98 ? 176.713 168.863 179.743 1.00 35.77 98 PRO C O 1
ATOM 4970 N N . ARG C 1 99 ? 176.967 170.618 181.103 1.00 29.92 99 ARG C N 1
ATOM 4971 C CA . ARG C 1 99 ? 177.421 171.494 180.043 1.00 30.29 99 ARG C CA 1
ATOM 4972 C C . ARG C 1 99 ? 178.708 170.970 179.424 1.00 28.91 99 ARG C C 1
ATOM 4973 O O . ARG C 1 99 ? 178.872 171.084 178.212 1.00 33.37 99 ARG C O 1
ATOM 4981 N N . TYR C 1 100 ? 179.607 170.417 180.238 1.00 27.93 100 TYR C N 1
ATOM 4982 C CA . TYR C 1 100 ? 180.876 169.879 179.752 1.00 26.69 100 TYR C CA 1
ATOM 4983 C C . TYR C 1 100 ? 180.663 168.596 178.948 1.00 23.54 100 TYR C C 1
ATOM 4984 O O . TYR C 1 100 ? 181.472 168.268 178.073 1.00 21.72 100 TYR C O 1
ATOM 4993 N N . VAL C 1 101 ? 179.569 167.896 179.228 1.00 22.82 101 VAL C N 1
ATOM 4994 C CA . VAL C 1 101 ? 179.230 166.722 178.451 1.00 27.36 101 VAL C CA 1
ATOM 4995 C C . VAL C 1 101 ? 178.761 167.153 177.077 1.00 28.13 101 VAL C C 1
ATOM 4996 O O . VAL C 1 101 ? 179.173 166.562 176.089 1.00 33.80 101 VAL C O 1
ATOM 5000 N N . GLU C 1 102 ? 177.884 168.157 177.041 1.00 30.90 102 GLU C N 1
ATOM 5001 C CA . GLU C 1 102 ? 177.359 168.725 175.810 1.00 32.06 102 GLU C CA 1
ATOM 5002 C C . GLU C 1 102 ? 178.500 169.286 174.958 1.00 27.18 102 GLU C C 1
ATOM 5003 O O . GLU C 1 102 ? 178.572 168.999 173.773 1.00 28.99 102 GLU C O 1
ATOM 5009 N N . TRP C 1 103 ? 179.417 170.024 175.559 1.00 22.20 103 TRP C N 1
ATOM 5010 C CA . TRP C 1 103 ? 180.478 170.616 174.792 1.00 24.11 103 TRP C CA 1
ATOM 5011 C C . TRP C 1 103 ? 181.420 169.574 174.256 1.00 26.67 103 TRP C C 1
ATOM 5012 O O . TRP C 1 103 ? 182.165 169.828 173.318 1.00 29.98 103 TRP C O 1
ATOM 5023 N N . SER C 1 104 ? 181.447 168.421 174.913 1.00 33.10 104 SER C N 1
ATOM 5024 C CA . SER C 1 104 ? 182.412 167.401 174.563 1.00 32.09 104 SER C CA 1
ATOM 5025 C C . SER C 1 104 ? 182.020 166.758 173.246 1.00 32.46 104 SER C C 1
ATOM 5026 O O . SER C 1 104 ? 182.899 166.408 172.471 1.00 36.33 104 SER C O 1
ATOM 5029 N N . ILE C 1 105 ? 180.715 166.671 172.992 1.00 32.27 105 ILE C N 1
ATOM 5030 C CA . ILE C 1 105 ? 180.234 166.186 171.716 1.00 35.74 105 ILE C CA 1
ATOM 5031 C C . ILE C 1 105 ? 180.169 167.342 170.723 1.00 34.38 105 ILE C C 1
ATOM 5032 O O . ILE C 1 105 ? 180.672 167.220 169.608 1.00 38.99 105 ILE C O 1
ATOM 5037 N N . ALA C 1 106 ? 179.600 168.469 171.156 1.00 31.74 106 ALA C N 1
ATOM 5038 C CA . ALA C 1 106 ? 179.192 169.564 170.285 1.00 26.96 106 ALA C CA 1
ATOM 5039 C C . ALA C 1 106 ? 180.356 170.369 169.725 1.00 23.68 106 ALA C C 1
ATOM 5040 O O . ALA C 1 106 ? 180.262 170.834 168.602 1.00 26.73 106 ALA C O 1
ATOM 5042 N N . VAL C 1 107 ? 181.430 170.576 170.462 1.00 22.01 107 VAL C N 1
ATOM 5043 C CA . VAL C 1 107 ? 182.502 171.387 169.903 1.00 23.17 107 VAL C CA 1
ATOM 5044 C C . VAL C 1 107 ? 183.216 170.606 168.803 1.00 23.18 107 VAL C C 1
ATOM 5045 O O . VAL C 1 107 ? 183.571 171.171 167.775 1.00 21.68 107 VAL C O 1
ATOM 5049 N N . PRO C 1 108 ? 183.481 169.295 168.994 1.00 26.94 108 PRO C N 1
ATOM 5050 C CA . PRO C 1 108 ? 183.907 168.394 167.913 1.00 26.61 108 PRO C CA 1
ATOM 5051 C C . PRO C 1 108 ? 182.996 168.385 166.687 1.00 21.96 108 PRO C C 1
ATOM 5052 O O . PRO C 1 108 ? 183.505 168.469 165.575 1.00 19.54 108 PRO C O 1
ATOM 5056 N N . LEU C 1 109 ? 181.676 168.398 166.922 1.00 19.47 109 LEU C N 1
ATOM 5057 C CA . LEU C 1 109 ? 180.679 168.367 165.865 1.00 19.94 109 LEU C CA 1
ATOM 5058 C C . LEU C 1 109 ? 180.621 169.678 165.106 1.00 21.69 109 LEU C C 1
ATOM 5059 O O . LEU C 1 109 ? 180.375 169.664 163.909 1.00 25.63 109 LEU C O 1
ATOM 5064 N N . LEU C 1 110 ? 180.903 170.794 165.771 1.00 24.28 110 LEU C N 1
ATOM 5065 C CA . LEU C 1 110 ? 180.949 172.085 165.114 1.00 25.39 110 LEU C CA 1
ATOM 5066 C C . LEU C 1 110 ? 182.151 172.154 164.196 1.00 23.90 110 LEU C C 1
ATOM 5067 O O . LEU C 1 110 ? 182.087 172.788 163.160 1.00 30.09 110 LEU C O 1
ATOM 5072 N N . SER C 1 111 ? 183.248 171.534 164.587 1.00 25.94 111 SER C N 1
ATOM 5073 C CA . SER C 1 111 ? 184.437 171.508 163.757 1.00 28.39 111 SER C CA 1
ATOM 5074 C C . SER C 1 111 ? 184.115 170.745 162.473 1.00 28.71 111 SER C C 1
ATOM 5075 O O . SER C 1 111 ? 184.489 171.176 161.379 1.00 26.04 111 SER C O 1
ATOM 5078 N N . ILE C 1 112 ? 183.405 169.623 162.648 1.00 26.85 112 ILE C N 1
ATOM 5079 C CA . ILE C 1 112 ? 183.037 168.755 161.551 1.00 30.28 112 ILE C CA 1
ATOM 5080 C C . ILE C 1 112 ? 182.096 169.470 160.596 1.00 29.21 112 ILE C C 1
ATOM 5081 O O . ILE C 1 112 ? 182.300 169.365 159.396 1.00 33.40 112 ILE C O 1
ATOM 5086 N N . GLU C 1 113 ? 181.116 170.187 161.138 1.00 29.87 113 GLU C N 1
ATOM 5087 C CA . GLU C 1 113 ? 180.170 170.971 160.368 1.00 32.00 113 GLU C CA 1
ATOM 5088 C C . GLU C 1 113 ? 180.858 172.056 159.532 1.00 32.68 113 GLU C C 1
ATOM 5089 O O . GLU C 1 113 ? 180.555 172.184 158.345 1.00 35.18 113 GLU C O 1
ATOM 5095 N N . LEU C 1 114 ? 181.791 172.808 160.114 1.00 28.53 114 LEU C N 1
ATOM 5096 C CA . LEU C 1 114 ? 182.510 173.818 159.360 1.00 30.10 114 LEU C CA 1
ATOM 5097 C C . LEU C 1 114 ? 183.308 173.197 158.212 1.00 29.83 114 LEU C C 1
ATOM 5098 O O . LEU C 1 114 ? 183.423 173.810 157.160 1.00 32.67 114 LEU C O 1
ATOM 5103 N N . LEU C 1 115 ? 183.890 172.010 158.410 1.00 31.77 115 LEU C N 1
ATOM 5104 C CA . LEU C 1 115 ? 184.791 171.403 157.427 1.00 31.19 115 LEU C CA 1
ATOM 5105 C C . LEU C 1 115 ? 183.982 170.659 156.365 1.00 29.69 115 LEU C C 1
ATOM 5106 O O . LEU C 1 115 ? 184.492 170.291 155.314 1.00 32.80 115 LEU C O 1
ATOM 5111 N N . SER C 1 116 ? 182.707 170.478 156.665 1.00 31.09 116 SER C N 1
ATOM 5112 C CA . SER C 1 116 ? 181.731 169.832 155.815 1.00 33.94 116 SER C CA 1
ATOM 5113 C C . SER C 1 116 ? 181.527 170.617 154.532 1.00 33.55 116 SER C C 1
ATOM 5114 O O . SER C 1 116 ? 181.334 170.031 153.480 1.00 44.70 116 SER C O 1
ATOM 5117 N N . VAL C 1 117 ? 181.566 171.937 154.656 1.00 32.97 117 VAL C N 1
ATOM 5118 C CA . VAL C 1 117 ? 181.279 172.848 153.575 1.00 33.45 117 VAL C CA 1
ATOM 5119 C C . VAL C 1 117 ? 182.574 173.466 153.078 1.00 35.99 117 VAL C C 1
ATOM 5120 O O . VAL C 1 117 ? 182.545 174.432 152.325 1.00 44.94 117 VAL C O 1
ATOM 5124 N N . ALA C 1 118 ? 183.709 172.917 153.488 1.00 34.92 118 ALA C N 1
ATOM 5125 C CA . ALA C 1 118 ? 184.990 173.400 153.003 1.00 37.50 118 ALA C CA 1
ATOM 5126 C C . ALA C 1 118 ? 185.464 172.494 151.867 1.00 39.06 118 ALA C C 1
ATOM 5127 O O . ALA C 1 118 ? 184.920 171.415 151.674 1.00 49.53 118 ALA C O 1
ATOM 5129 N N . THR C 1 119 ? 186.476 172.914 151.118 1.00 45.17 119 THR C N 1
ATOM 5130 C CA . THR C 1 119 ? 186.890 172.174 149.939 1.00 53.03 119 THR C CA 1
ATOM 5131 C C . THR C 1 119 ? 188.114 171.313 150.232 1.00 57.96 119 THR C C 1
ATOM 5132 O O . THR C 1 119 ? 189.169 171.494 149.628 1.00 69.20 119 THR C O 1
ATOM 5136 N N . LEU C 1 120 ? 187.944 170.368 151.147 1.00 60.01 120 LEU C N 1
ATOM 5137 C CA . LEU C 1 120 ? 188.943 169.366 151.473 1.00 62.75 120 LEU C CA 1
ATOM 5138 C C . LEU C 1 120 ? 188.322 168.024 151.106 1.00 63.65 120 LEU C C 1
ATOM 5139 O O . LEU C 1 120 ? 187.142 167.809 151.380 1.00 68.09 120 LEU C O 1
ATOM 5144 N N . SER C 1 121 ? 189.068 167.126 150.453 1.00 78.29 121 SER C N 1
ATOM 5145 C CA . SER C 1 121 ? 188.422 165.910 149.961 1.00 88.62 121 SER C CA 1
ATOM 5146 C C . SER C 1 121 ? 189.233 164.659 150.281 1.00 78.83 121 SER C C 1
ATOM 5147 O O . SER C 1 121 ? 190.466 164.695 150.327 1.00 73.93 121 SER C O 1
ATOM 5150 N N . GLY C 1 122 ? 188.487 163.567 150.502 1.00 78.09 122 GLY C N 1
ATOM 5151 C CA . GLY C 1 122 ? 189.045 162.231 150.622 1.00 81.04 122 GLY C CA 1
ATOM 5152 C C . GLY C 1 122 ? 189.669 161.953 151.984 1.00 78.53 122 GLY C C 1
ATOM 5153 O O . GLY C 1 122 ? 189.028 162.122 153.016 1.00 74.12 122 GLY C O 1
ATOM 5154 N N . VAL C 1 123 ? 190.912 161.478 151.935 1.00 90.06 123 VAL C N 1
ATOM 5155 C CA . VAL C 1 123 ? 191.680 161.079 153.103 1.00 98.32 123 VAL C CA 1
ATOM 5156 C C . VAL C 1 123 ? 192.255 162.318 153.783 1.00 104.13 123 VAL C C 1
ATOM 5157 O O . VAL C 1 123 ? 192.450 162.312 155.005 1.00 119.83 123 VAL C O 1
ATOM 5161 N N . SER C 1 124 ? 192.566 163.356 152.996 1.00 96.39 124 SER C N 1
ATOM 5162 C CA . SER C 1 124 ? 193.058 164.589 153.592 1.00 99.96 124 SER C CA 1
ATOM 5163 C C . SER C 1 124 ? 191.961 165.258 154.427 1.00 82.37 124 SER C C 1
ATOM 5164 O O . SER C 1 124 ? 192.232 165.919 155.428 1.00 78.23 124 SER C O 1
ATOM 5167 N N . ALA C 1 125 ? 190.721 165.086 153.974 1.00 68.84 125 ALA C N 1
ATOM 5168 C CA . ALA C 1 125 ? 189.558 165.638 154.632 1.00 69.59 125 ALA C CA 1
ATOM 5169 C C . ALA C 1 125 ? 189.239 164.843 155.888 1.00 75.40 125 ALA C C 1
ATOM 5170 O O . ALA C 1 125 ? 188.676 165.402 156.828 1.00 93.75 125 ALA C O 1
ATOM 5172 N N . ARG C 1 126 ? 189.651 163.574 155.918 1.00 74.58 126 ARG C N 1
ATOM 5173 C CA . ARG C 1 126 ? 189.331 162.689 157.025 1.00 70.85 126 ARG C CA 1
ATOM 5174 C C . ARG C 1 126 ? 190.426 162.738 158.091 1.00 67.25 126 ARG C C 1
ATOM 5175 O O . ARG C 1 126 ? 190.186 162.298 159.216 1.00 72.58 126 ARG C O 1
ATOM 5183 N N . ARG C 1 127 ? 191.590 163.312 157.752 1.00 54.24 127 ARG C N 1
ATOM 5184 C CA . ARG C 1 127 ? 192.690 163.410 158.690 1.00 56.83 127 ARG C CA 1
ATOM 5185 C C . ARG C 1 127 ? 192.728 164.762 159.404 1.00 61.18 127 ARG C C 1
ATOM 5186 O O . ARG C 1 127 ? 193.281 164.839 160.500 1.00 70.90 127 ARG C O 1
ATOM 5188 N N . THR C 1 128 ? 192.182 165.823 158.783 1.00 61.18 128 THR C N 1
ATOM 5189 C CA . THR C 1 128 ? 192.023 167.127 159.421 1.00 48.68 128 THR C CA 1
ATOM 5190 C C . THR C 1 128 ? 190.837 167.037 160.364 1.00 37.71 128 THR C C 1
ATOM 5191 O O . THR C 1 128 ? 190.818 167.640 161.426 1.00 37.82 128 THR C O 1
ATOM 5195 N N . ARG C 1 129 ? 189.887 166.209 159.964 1.00 34.04 129 ARG C N 1
ATOM 5196 C CA . ARG C 1 129 ? 188.676 166.034 160.710 1.00 36.80 129 ARG C CA 1
ATOM 5197 C C . ARG C 1 129 ? 188.957 165.291 162.011 1.00 39.66 129 ARG C C 1
ATOM 5198 O O . ARG C 1 129 ? 188.267 165.490 163.003 1.00 47.42 129 ARG C O 1
ATOM 5206 N N . LEU C 1 130 ? 189.976 164.449 162.034 1.00 44.48 130 LEU C N 1
ATOM 5207 C CA . LEU C 1 130 ? 190.303 163.715 163.246 1.00 47.93 130 LEU C CA 1
ATOM 5208 C C . LEU C 1 130 ? 191.132 164.574 164.189 1.00 40.63 130 LEU C C 1
ATOM 5209 O O . LEU C 1 130 ? 190.944 164.541 165.403 1.00 41.48 130 LEU C O 1
ATOM 5214 N N . ALA C 1 131 ? 192.034 165.354 163.614 1.00 34.14 131 ALA C N 1
ATOM 5215 C CA . ALA C 1 131 ? 192.867 166.224 164.406 1.00 36.42 131 ALA C CA 1
ATOM 5216 C C . ALA C 1 131 ? 192.028 167.292 165.098 1.00 42.43 131 ALA C C 1
ATOM 5217 O O . ALA C 1 131 ? 192.415 167.822 166.142 1.00 44.71 131 ALA C O 1
ATOM 5219 N N . ALA C 1 132 ? 190.902 167.653 164.474 1.00 41.66 132 ALA C N 1
ATOM 5220 C CA . ALA C 1 132 ? 190.089 168.740 164.981 1.00 39.10 132 ALA C CA 1
ATOM 5221 C C . ALA C 1 132 ? 189.183 168.200 166.065 1.00 34.73 132 ALA C C 1
ATOM 5222 O O . ALA C 1 132 ? 189.029 168.843 167.090 1.00 40.27 132 ALA C O 1
ATOM 5224 N N . VAL C 1 133 ? 188.619 167.019 165.829 1.00 33.83 133 VAL C N 1
ATOM 5225 C CA . VAL C 1 133 ? 187.788 166.342 166.810 1.00 34.45 133 VAL C CA 1
ATOM 5226 C C . VAL C 1 133 ? 188.586 165.980 168.055 1.00 31.97 133 VAL C C 1
ATOM 5227 O O . VAL C 1 133 ? 188.034 165.952 169.150 1.00 38.03 133 VAL C O 1
ATOM 5231 N N . ALA C 1 134 ? 189.870 165.704 167.894 1.00 33.23 134 ALA C N 1
ATOM 5232 C CA . ALA C 1 134 ? 190.723 165.389 169.029 1.00 34.68 134 ALA C CA 1
ATOM 5233 C C . ALA C 1 134 ? 191.018 166.652 169.839 1.00 33.96 134 ALA C C 1
ATOM 5234 O O . ALA C 1 134 ? 190.800 166.665 171.048 1.00 41.26 134 ALA C O 1
ATOM 5236 N N . GLY C 1 135 ? 191.512 167.703 169.174 1.00 29.81 135 GLY C N 1
ATOM 5237 C CA . GLY C 1 135 ? 191.849 168.939 169.853 1.00 29.42 135 GLY C CA 1
ATOM 5238 C C . GLY C 1 135 ? 190.630 169.569 170.525 1.00 29.65 135 GLY C C 1
ATOM 5239 O O . GLY C 1 135 ? 190.754 170.319 171.485 1.00 36.88 135 GLY C O 1
ATOM 5240 N N . ALA C 1 136 ? 189.456 169.292 169.997 1.00 24.91 136 ALA C N 1
ATOM 5241 C CA . ALA C 1 136 ? 188.283 169.965 170.463 1.00 27.44 136 ALA C CA 1
ATOM 5242 C C . ALA C 1 136 ? 187.777 169.249 171.703 1.00 31.29 136 ALA C C 1
ATOM 5243 O O . ALA C 1 136 ? 187.404 169.920 172.663 1.00 37.07 136 ALA C O 1
ATOM 5245 N N . PHE C 1 137 ? 187.758 167.907 171.664 1.00 28.94 137 PHE C N 1
ATOM 5246 C CA . PHE C 1 137 ? 187.340 167.111 172.804 1.00 28.05 137 PHE C CA 1
ATOM 5247 C C . PHE C 1 137 ? 188.325 167.319 173.952 1.00 25.28 137 PHE C C 1
ATOM 5248 O O . PHE C 1 137 ? 187.917 167.447 175.102 1.00 22.13 137 PHE C O 1
ATOM 5256 N N . LEU C 1 138 ? 189.618 167.314 173.630 1.00 24.15 138 LEU C N 1
ATOM 5257 C CA . LEU C 1 138 ? 190.634 167.478 174.650 1.00 29.11 138 LEU C CA 1
ATOM 5258 C C . LEU C 1 138 ? 190.495 168.795 175.401 1.00 32.81 138 LEU C C 1
ATOM 5259 O O . LEU C 1 138 ? 190.616 168.812 176.625 1.00 34.10 138 LEU C O 1
ATOM 5264 N N . MET C 1 139 ? 190.192 169.872 174.671 1.00 32.27 139 MET C N 1
ATOM 5265 C CA . MET C 1 139 ? 189.977 171.176 175.258 1.00 29.43 139 MET C CA 1
ATOM 5266 C C . MET C 1 139 ? 188.821 171.133 176.263 1.00 23.84 139 MET C C 1
ATOM 5267 O O . MET C 1 139 ? 188.960 171.615 177.379 1.00 23.05 139 MET C O 1
ATOM 5272 N N . ILE C 1 140 ? 187.708 170.514 175.923 1.00 19.74 140 ILE C N 1
ATOM 5273 C CA . ILE C 1 140 ? 186.613 170.464 176.870 1.00 20.84 140 ILE C CA 1
ATOM 5274 C C . ILE C 1 140 ? 186.958 169.586 178.072 1.00 24.23 140 ILE C C 1
ATOM 5275 O O . ILE C 1 140 ? 186.669 169.978 179.198 1.00 31.08 140 ILE C O 1
ATOM 5280 N N . PHE C 1 141 ? 187.595 168.433 177.851 1.00 26.61 141 PHE C N 1
ATOM 5281 C CA . PHE C 1 141 ? 187.861 167.446 178.886 1.00 26.18 141 PHE C CA 1
ATOM 5282 C C . PHE C 1 141 ? 188.892 167.982 179.882 1.00 22.88 141 PHE C C 1
ATOM 5283 O O . PHE C 1 141 ? 188.677 167.880 181.085 1.00 26.54 141 PHE C O 1
ATOM 5291 N N . THR C 1 142 ? 189.964 168.602 179.409 1.00 23.33 142 THR C N 1
ATOM 5292 C CA . THR C 1 142 ? 190.882 169.305 180.296 1.00 27.34 142 THR C CA 1
ATOM 5293 C C . THR C 1 142 ? 190.201 170.444 181.056 1.00 32.23 142 THR C C 1
ATOM 5294 O O . THR C 1 142 ? 190.550 170.676 182.199 1.00 42.09 142 THR C O 1
ATOM 5298 N N . GLY C 1 143 ? 189.179 171.087 180.488 1.00 29.56 143 GLY C N 1
ATOM 5299 C CA . GLY C 1 143 ? 188.404 172.064 181.218 1.00 29.01 143 GLY C CA 1
ATOM 5300 C C . GLY C 1 143 ? 187.554 171.472 182.328 1.00 27.83 143 GLY C C 1
ATOM 5301 O O . GLY C 1 143 ? 187.546 172.017 183.424 1.00 32.58 143 GLY C O 1
ATOM 5302 N N . PHE C 1 144 ? 186.860 170.372 182.041 1.00 26.65 144 PHE C N 1
ATOM 5303 C CA . PHE C 1 144 ? 186.063 169.635 183.024 1.00 26.69 144 PHE C CA 1
ATOM 5304 C C . PHE C 1 144 ? 186.910 169.169 184.210 1.00 27.11 144 PHE C C 1
ATOM 5305 O O . PHE C 1 144 ? 186.437 169.084 185.328 1.00 28.13 144 PHE C O 1
ATOM 5313 N N . LEU C 1 145 ? 188.181 168.903 183.953 1.00 26.10 145 LEU C N 1
ATOM 5314 C CA . LEU C 1 145 ? 189.070 168.453 184.985 1.00 26.05 145 LEU C CA 1
ATOM 5315 C C . LEU C 1 145 ? 189.322 169.540 186.008 1.00 28.51 145 LEU C C 1
ATOM 5316 O O . LEU C 1 145 ? 189.247 169.213 187.186 1.00 30.59 145 LEU C O 1
ATOM 5321 N N . GLY C 1 146 ? 189.685 170.770 185.554 1.00 32.98 146 GLY C N 1
ATOM 5322 C CA . GLY C 1 146 ? 189.859 171.944 186.408 1.00 29.47 146 GLY C CA 1
ATOM 5323 C C . GLY C 1 146 ? 188.531 172.342 187.056 1.00 30.97 146 GLY C C 1
ATOM 5324 O O . GLY C 1 146 ? 188.404 172.513 188.268 1.00 37.61 146 GLY C O 1
ATOM 5325 N N . ALA C 1 147 ? 187.497 172.390 186.251 1.00 27.73 147 ALA C N 1
ATOM 5326 C CA . ALA C 1 147 ? 186.275 173.018 186.684 1.00 30.36 147 ALA C CA 1
ATOM 5327 C C . ALA C 1 147 ? 185.457 172.131 187.612 1.00 35.02 147 ALA C C 1
ATOM 5328 O O . ALA C 1 147 ? 184.626 172.667 188.346 1.00 37.95 147 ALA C O 1
ATOM 5330 N N . VAL C 1 148 ? 185.597 170.801 187.508 1.00 35.41 148 VAL C N 1
ATOM 5331 C CA . VAL C 1 148 ? 184.692 169.899 188.201 1.00 33.36 148 VAL C CA 1
ATOM 5332 C C . VAL C 1 148 ? 185.418 168.812 188.979 1.00 37.31 148 VAL C C 1
ATOM 5333 O O . VAL C 1 148 ? 184.935 168.432 190.053 1.00 46.68 148 VAL C O 1
ATOM 5337 N N . VAL C 1 149 ? 186.509 168.261 188.442 1.00 35.40 149 VAL C N 1
ATOM 5338 C CA . VAL C 1 149 ? 186.940 166.951 188.905 1.00 36.38 149 VAL C CA 1
ATOM 5339 C C . VAL C 1 149 ? 188.090 167.117 189.882 1.00 35.56 149 VAL C C 1
ATOM 5340 O O . VAL C 1 149 ? 187.937 166.768 191.048 1.00 36.61 149 VAL C O 1
ATOM 5344 N N . ILE C 1 150 ? 189.199 167.716 189.468 1.00 37.83 150 ILE C N 1
ATOM 5345 C CA . ILE C 1 150 ? 190.402 167.630 190.290 1.00 44.74 150 ILE C CA 1
ATOM 5346 C C . ILE C 1 150 ? 190.285 168.232 191.715 1.00 51.54 150 ILE C C 1
ATOM 5347 O O . ILE C 1 150 ? 190.684 167.553 192.664 1.00 75.66 150 ILE C O 1
ATOM 5352 N N . GLY C 1 151 ? 189.835 169.459 191.903 1.00 49.29 151 GLY C N 1
ATOM 5353 C CA . GLY C 1 151 ? 189.784 170.007 193.249 1.00 51.78 151 GLY C CA 1
ATOM 5354 C C . GLY C 1 151 ? 188.363 170.075 193.781 1.00 43.26 151 GLY C C 1
ATOM 5355 O O . GLY C 1 151 ? 188.122 170.648 194.824 1.00 52.73 151 GLY C O 1
ATOM 5356 N N . ASP C 1 152 ? 187.437 169.528 193.014 1.00 45.51 152 ASP C N 1
ATOM 5357 C CA . ASP C 1 152 ? 186.004 169.666 193.228 1.00 51.14 152 ASP C CA 1
ATOM 5358 C C . ASP C 1 152 ? 185.529 171.007 192.686 1.00 50.95 152 ASP C C 1
ATOM 5359 O O . ASP C 1 152 ? 184.414 171.397 192.993 1.00 52.45 152 ASP C O 1
ATOM 5361 N N . GLY C 1 153 ? 186.351 171.673 191.866 1.00 51.21 153 GLY C N 1
ATOM 5362 C CA . GLY C 1 153 ? 186.013 172.996 191.377 1.00 59.05 153 GLY C CA 1
ATOM 5363 C C . GLY C 1 153 ? 186.232 174.077 192.432 1.00 54.99 153 GLY C C 1
ATOM 5364 O O . GLY C 1 153 ? 185.715 175.185 192.294 1.00 55.40 153 GLY C O 1
ATOM 5365 N N . ARG C 1 154 ? 187.016 173.735 193.464 1.00 48.89 154 ARG C N 1
ATOM 5366 C CA . ARG C 1 154 ? 187.236 174.618 194.587 1.00 43.15 154 ARG C CA 1
ATOM 5367 C C . ARG C 1 154 ? 188.699 175.020 194.670 1.00 44.36 154 ARG C C 1
ATOM 5368 O O . ARG C 1 154 ? 189.078 175.618 195.655 1.00 52.70 154 ARG C O 1
ATOM 5376 N N . SER C 1 155 ? 189.514 174.713 193.659 1.00 43.89 155 SER C N 1
ATOM 5377 C CA . SER C 1 155 ? 190.945 174.944 193.750 1.00 41.89 155 SER C CA 1
ATOM 5378 C C . SER C 1 155 ? 191.431 175.829 192.617 1.00 46.45 155 SER C C 1
ATOM 5379 O O . SER C 1 155 ? 191.188 175.531 191.449 1.00 48.23 155 SER C O 1
ATOM 5382 N N . VAL C 1 156 ? 192.189 176.867 192.961 1.00 45.89 156 VAL C N 1
ATOM 5383 C CA . VAL C 1 156 ? 192.582 177.844 191.971 1.00 46.76 156 VAL C CA 1
ATOM 5384 C C . VAL C 1 156 ? 193.718 177.259 191.135 1.00 46.74 156 VAL C C 1
ATOM 5385 O O . VAL C 1 156 ? 193.774 177.476 189.927 1.00 54.61 156 VAL C O 1
ATOM 5389 N N . GLY C 1 157 ? 194.620 176.519 191.765 1.00 44.26 157 GLY C N 1
ATOM 5390 C CA . GLY C 1 157 ? 195.746 175.963 191.031 1.00 48.59 157 GLY C CA 1
ATOM 5391 C C . GLY C 1 157 ? 195.299 174.929 190.000 1.00 45.38 157 GLY C C 1
ATOM 5392 O O . GLY C 1 157 ? 195.797 174.899 188.881 1.00 51.35 157 GLY C O 1
ATOM 5393 N N . SER C 1 158 ? 194.369 174.071 190.395 1.00 43.84 158 SER C N 1
ATOM 5394 C CA . SER C 1 158 ? 193.780 173.137 189.462 1.00 45.94 158 SER C CA 1
ATOM 5395 C C . SER C 1 158 ? 193.228 173.917 188.267 1.00 46.23 158 SER C C 1
ATOM 5396 O O . SER C 1 158 ? 193.700 173.718 187.151 1.00 56.71 158 SER C O 1
ATOM 5399 N N . LEU C 1 159 ? 192.295 174.844 188.526 1.00 41.16 159 LEU C N 1
ATOM 5400 C CA . LEU C 1 159 ? 191.593 175.581 187.489 1.00 39.87 159 LEU C CA 1
ATOM 5401 C C . LEU C 1 159 ? 192.571 176.261 186.534 1.00 36.53 159 LEU C C 1
ATOM 5402 O O . LEU C 1 159 ? 192.314 176.313 185.332 1.00 38.91 159 LEU C O 1
ATOM 5407 N N . ILE C 1 160 ? 193.682 176.761 187.053 1.00 33.10 160 ILE C N 1
ATOM 5408 C CA . ILE C 1 160 ? 194.605 177.525 186.238 1.00 36.82 160 ILE C CA 1
ATOM 5409 C C . ILE C 1 160 ? 195.447 176.585 185.389 1.00 39.82 160 ILE C C 1
ATOM 5410 O O . ILE C 1 160 ? 195.832 176.922 184.273 1.00 44.30 160 ILE C O 1
ATOM 5415 N N . ILE C 1 161 ? 195.720 175.389 185.901 1.00 45.14 161 ILE C N 1
ATOM 5416 C CA . ILE C 1 161 ? 196.590 174.474 185.186 1.00 47.77 161 ILE C CA 1
ATOM 5417 C C . ILE C 1 161 ? 195.774 173.791 184.094 1.00 38.46 161 ILE C C 1
ATOM 5418 O O . ILE C 1 161 ? 196.237 173.600 182.979 1.00 43.59 161 ILE C O 1
ATOM 5423 N N . TRP C 1 162 ? 194.530 173.507 184.388 1.00 32.88 162 TRP C N 1
ATOM 5424 C CA . TRP C 1 162 ? 193.700 172.799 183.448 1.00 36.62 162 TRP C CA 1
ATOM 5425 C C . TRP C 1 162 ? 193.035 173.758 182.479 1.00 42.12 162 TRP C C 1
ATOM 5426 O O . TRP C 1 162 ? 192.523 173.299 181.464 1.00 57.83 162 TRP C O 1
ATOM 5437 N N . GLY C 1 163 ? 193.013 175.066 182.788 1.00 40.01 163 GLY C N 1
ATOM 5438 C CA . GLY C 1 163 ? 192.550 176.071 181.846 1.00 33.92 163 GLY C CA 1
ATOM 5439 C C . GLY C 1 163 ? 193.640 176.358 180.832 1.00 31.52 163 GLY C C 1
ATOM 5440 O O . GLY C 1 163 ? 193.372 176.540 179.654 1.00 37.58 163 GLY C O 1
ATOM 5441 N N . ALA C 1 164 ? 194.869 176.340 181.319 1.00 31.65 164 ALA C N 1
ATOM 5442 C CA . ALA C 1 164 ? 196.035 176.583 180.502 1.00 33.62 164 ALA C CA 1
ATOM 5443 C C . ALA C 1 164 ? 196.274 175.427 179.540 1.00 38.11 164 ALA C C 1
ATOM 5444 O O . ALA C 1 164 ? 196.772 175.640 178.437 1.00 48.17 164 ALA C O 1
ATOM 5446 N N . ILE C 1 165 ? 195.960 174.207 179.966 1.00 34.29 165 ILE C N 1
ATOM 5447 C CA . ILE C 1 165 ? 196.101 173.068 179.086 1.00 34.73 165 ILE C CA 1
ATOM 5448 C C . ILE C 1 165 ? 194.963 173.141 178.070 1.00 32.35 165 ILE C C 1
ATOM 5449 O O . ILE C 1 165 ? 195.198 172.943 176.870 1.00 33.78 165 ILE C O 1
ATOM 5454 N N . SER C 1 166 ? 193.764 173.475 178.550 1.00 25.37 166 SER C N 1
ATOM 5455 C CA . SER C 1 166 ? 192.613 173.559 177.681 1.00 27.08 166 SER C CA 1
ATOM 5456 C C . SER C 1 166 ? 192.824 174.615 176.604 1.00 32.41 166 SER C C 1
ATOM 5457 O O . SER C 1 166 ? 192.355 174.439 175.486 1.00 38.89 166 SER C O 1
ATOM 5460 N N . THR C 1 167 ? 193.577 175.671 176.924 1.00 33.98 167 THR C N 1
ATOM 5461 C CA . THR C 1 167 ? 193.788 176.777 176.016 1.00 36.25 167 THR C CA 1
ATOM 5462 C C . THR C 1 167 ? 194.738 176.358 174.903 1.00 37.39 167 THR C C 1
ATOM 5463 O O . THR C 1 167 ? 194.652 176.871 173.793 1.00 44.47 167 THR C O 1
ATOM 5467 N N . VAL C 1 168 ? 195.624 175.414 175.180 1.00 38.60 168 VAL C N 1
ATOM 5468 C CA . VAL C 1 168 ? 196.589 174.987 174.181 1.00 40.95 168 VAL C CA 1
ATOM 5469 C C . VAL C 1 168 ? 195.873 174.119 173.151 1.00 40.69 168 VAL C C 1
ATOM 5470 O O . VAL C 1 168 ? 196.174 174.148 171.962 1.00 46.12 168 VAL C O 1
ATOM 5474 N N . PHE C 1 169 ? 194.914 173.345 173.625 1.00 36.49 169 PHE C N 1
ATOM 5475 C CA . PHE C 1 169 ? 194.136 172.522 172.735 1.00 38.82 169 PHE C CA 1
ATOM 5476 C C . PHE C 1 169 ? 193.204 173.391 171.899 1.00 36.38 169 PHE C C 1
ATOM 5477 O O . PHE C 1 169 ? 192.777 172.975 170.832 1.00 40.65 169 PHE C O 1
ATOM 5485 N N . TRP C 1 170 ? 192.866 174.564 172.422 1.00 38.85 170 TRP C N 1
ATOM 5486 C CA . TRP C 1 170 ? 192.031 175.541 171.749 1.00 41.17 170 TRP C CA 1
ATOM 5487 C C . TRP C 1 170 ? 192.805 176.166 170.592 1.00 39.70 170 TRP C C 1
ATOM 5488 O O . TRP C 1 170 ? 192.334 176.188 169.463 1.00 42.64 170 TRP C O 1
ATOM 5499 N N . ILE C 1 171 ? 194.020 176.611 170.870 1.00 38.72 171 ILE C N 1
ATOM 5500 C CA . ILE C 1 171 ? 194.847 177.225 169.855 1.00 41.31 171 ILE C CA 1
ATOM 5501 C C . ILE C 1 171 ? 195.157 176.214 168.756 1.00 42.26 171 ILE C C 1
ATOM 5502 O O . ILE C 1 171 ? 195.374 176.585 167.606 1.00 54.00 171 ILE C O 1
ATOM 5507 N N . ILE C 1 172 ? 195.218 174.944 169.104 1.00 39.93 172 ILE C N 1
ATOM 5508 C CA . ILE C 1 172 ? 195.604 173.933 168.142 1.00 44.41 172 ILE C CA 1
ATOM 5509 C C . ILE C 1 172 ? 194.430 173.653 167.214 1.00 41.67 172 ILE C C 1
ATOM 5510 O O . ILE C 1 172 ? 194.590 173.628 165.999 1.00 46.32 172 ILE C O 1
ATOM 5515 N N . THR C 1 173 ? 193.265 173.420 167.805 1.00 37.36 173 THR C N 1
ATOM 5516 C CA . THR C 1 173 ? 192.067 173.129 167.053 1.00 36.63 173 THR C CA 1
ATOM 5517 C C . THR C 1 173 ? 191.781 174.287 166.105 1.00 37.18 173 THR C C 1
ATOM 5518 O O . THR C 1 173 ? 191.389 174.074 164.963 1.00 42.35 173 THR C O 1
ATOM 5522 N N . ALA C 1 174 ? 191.984 175.506 166.604 1.00 35.77 174 ALA C N 1
ATOM 5523 C CA . ALA C 1 174 ? 191.616 176.716 165.904 1.00 35.07 174 ALA C CA 1
ATOM 5524 C C . ALA C 1 174 ? 192.532 176.923 164.718 1.00 38.87 174 ALA C C 1
ATOM 5525 O O . ALA C 1 174 ? 192.079 177.354 163.658 1.00 44.34 174 ALA C O 1
ATOM 5527 N N . VAL C 1 175 ? 193.807 176.606 164.912 1.00 38.39 175 VAL C N 1
ATOM 5528 C CA . VAL C 1 175 ? 194.787 176.719 163.849 1.00 39.88 175 VAL C CA 1
ATOM 5529 C C . VAL C 1 175 ? 194.470 175.706 162.767 1.00 35.15 175 VAL C C 1
ATOM 5530 O O . VAL C 1 175 ? 194.541 176.018 161.591 1.00 40.54 175 VAL C O 1
ATOM 5534 N N . ILE C 1 176 ? 194.156 174.490 163.180 1.00 38.63 176 ILE C N 1
ATOM 5535 C CA . ILE C 1 176 ? 193.851 173.432 162.243 1.00 39.30 176 ILE C CA 1
ATOM 5536 C C . ILE C 1 176 ? 192.671 173.880 161.385 1.00 38.95 176 ILE C C 1
ATOM 5537 O O . ILE C 1 176 ? 192.733 173.796 160.154 1.00 45.05 176 ILE C O 1
ATOM 5542 N N . LEU C 1 177 ? 191.627 174.389 162.038 1.00 32.60 177 LEU C N 1
ATOM 5543 C CA . LEU C 1 177 ? 190.410 174.767 161.347 1.00 31.08 177 LEU C CA 1
ATOM 5544 C C . LEU C 1 177 ? 190.644 175.996 160.477 1.00 31.76 177 LEU C C 1
ATOM 5545 O O . LEU C 1 177 ? 190.147 176.054 159.368 1.00 37.90 177 LEU C O 1
ATOM 5550 N N . ILE C 1 178 ? 191.386 176.986 160.956 1.00 33.99 178 ILE C N 1
ATOM 5551 C CA . ILE C 1 178 ? 191.537 178.212 160.198 1.00 37.10 178 ILE C CA 1
ATOM 5552 C C . ILE C 1 178 ? 192.419 177.959 158.984 1.00 39.33 178 ILE C C 1
ATOM 5553 O O . ILE C 1 178 ? 192.197 178.535 157.928 1.00 51.19 178 ILE C O 1
ATOM 5558 N N . ARG C 1 179 ? 193.389 177.071 159.119 1.00 41.07 179 ARG C N 1
ATOM 5559 C CA . ARG C 1 179 ? 194.258 176.739 158.007 1.00 44.42 179 ARG C CA 1
ATOM 5560 C C . ARG C 1 179 ? 193.424 176.085 156.912 1.00 42.99 179 ARG C C 1
ATOM 5561 O O . ARG C 1 179 ? 193.683 176.299 155.736 1.00 52.66 179 ARG C O 1
ATOM 5563 N N . ALA C 1 180 ? 192.456 175.260 157.312 1.00 41.08 180 ALA C N 1
ATOM 5564 C CA . ALA C 1 180 ? 191.676 174.457 156.390 1.00 37.38 180 ALA C CA 1
ATOM 5565 C C . ALA C 1 180 ? 190.669 175.331 155.662 1.00 39.86 180 ALA C C 1
ATOM 5566 O O . ALA C 1 180 ? 190.373 175.081 154.498 1.00 48.27 180 ALA C O 1
ATOM 5568 N N . ILE C 1 181 ? 190.175 176.367 156.336 1.00 37.24 181 ILE C N 1
ATOM 5569 C CA . ILE C 1 181 ? 189.289 177.313 155.695 1.00 36.40 181 ILE C CA 1
ATOM 5570 C C . ILE C 1 181 ? 190.094 178.209 154.764 1.00 37.39 181 ILE C C 1
ATOM 5571 O O . ILE C 1 181 ? 189.602 178.595 153.720 1.00 45.67 181 ILE C O 1
ATOM 5576 N N . ARG C 1 182 ? 191.327 178.537 155.131 1.00 40.86 182 ARG C N 1
ATOM 5577 C CA . ARG C 1 182 ? 192.121 179.455 154.339 1.00 44.11 182 ARG C CA 1
ATOM 5578 C C . ARG C 1 182 ? 192.529 178.786 153.042 1.00 43.87 182 ARG C C 1
ATOM 5579 O O . ARG C 1 182 ? 192.806 179.462 152.061 1.00 53.04 182 ARG C O 1
ATOM 5587 N N . HIS C 1 183 ? 192.555 177.462 153.062 1.00 48.83 183 HIS C N 1
ATOM 5588 C CA . HIS C 1 183 ? 192.990 176.680 151.928 1.00 56.48 183 HIS C CA 1
ATOM 5589 C C . HIS C 1 183 ? 191.805 176.428 150.999 1.00 53.72 183 HIS C C 1
ATOM 5590 O O . HIS C 1 183 ? 191.969 176.168 149.811 1.00 56.00 183 HIS C O 1
ATOM 5597 N N . SER C 1 184 ? 190.610 176.510 151.569 1.00 51.37 184 SER C N 1
ATOM 5598 C CA . SER C 1 184 ? 189.380 176.211 150.869 1.00 48.84 184 SER C CA 1
ATOM 5599 C C . SER C 1 184 ? 188.889 177.432 150.120 1.00 44.57 184 SER C C 1
ATOM 5600 O O . SER C 1 184 ? 188.331 177.301 149.038 1.00 51.33 184 SER C O 1
ATOM 5603 N N . LEU C 1 185 ? 189.046 178.603 150.718 1.00 41.51 185 LEU C N 1
ATOM 5604 C CA . LEU C 1 185 ? 188.377 179.783 150.198 1.00 46.25 185 LEU C CA 1
ATOM 5605 C C . LEU C 1 185 ? 188.770 180.042 148.746 1.00 50.43 185 LEU C C 1
ATOM 5606 O O . LEU C 1 185 ? 187.926 180.431 147.939 1.00 55.64 185 LEU C O 1
ATOM 5611 N N . PRO C 1 186 ? 190.033 179.836 148.334 1.00 53.51 186 PRO C N 1
ATOM 5612 C CA . PRO C 1 186 ? 190.401 180.020 146.930 1.00 55.04 186 PRO C CA 1
ATOM 5613 C C . PRO C 1 186 ? 189.720 179.065 145.952 1.00 57.45 186 PRO C C 1
ATOM 5614 O O . PRO C 1 186 ? 189.667 179.337 144.759 1.00 72.90 186 PRO C O 1
ATOM 5618 N N . GLN C 1 187 ? 189.201 177.950 146.457 1.00 54.25 187 GLN C N 1
ATOM 5619 C CA . GLN C 1 187 ? 188.676 176.887 145.624 1.00 53.49 187 GLN C CA 1
ATOM 5620 C C . GLN C 1 187 ? 187.159 176.889 145.689 1.00 47.76 187 GLN C C 1
ATOM 5621 O O . GLN C 1 187 ? 186.518 175.977 145.179 1.00 57.90 187 GLN C O 1
ATOM 5627 N N . LEU C 1 188 ? 186.600 177.894 146.359 1.00 47.09 188 LEU C N 1
ATOM 5628 C CA . LEU C 1 188 ? 185.163 178.078 146.445 1.00 45.21 188 LEU C CA 1
ATOM 5629 C C . LEU C 1 188 ? 184.772 179.223 145.531 1.00 47.57 188 LEU C C 1
ATOM 5630 O O . LEU C 1 188 ? 185.631 179.927 145.009 1.00 55.47 188 LEU C O 1
ATOM 5635 N N . THR C 1 189 ? 183.467 179.403 145.347 1.00 54.74 189 THR C N 1
ATOM 5636 C CA . THR C 1 189 ? 182.975 180.506 144.537 1.00 54.68 189 THR C CA 1
ATOM 5637 C C . THR C 1 189 ? 183.045 181.748 145.408 1.00 55.23 189 THR C C 1
ATOM 5638 O O . THR C 1 189 ? 182.981 181.649 146.629 1.00 61.52 189 THR C O 1
ATOM 5642 N N . PRO C 1 190 ? 183.156 182.949 144.819 1.00 57.19 190 PRO C N 1
ATOM 5643 C CA . PRO C 1 190 ? 183.230 184.170 145.613 1.00 54.89 190 PRO C CA 1
ATOM 5644 C C . PRO C 1 190 ? 182.099 184.287 146.639 1.00 53.29 190 PRO C C 1
ATOM 5645 O O . PRO C 1 190 ? 182.320 184.782 147.744 1.00 60.42 190 PRO C O 1
ATOM 5649 N N . GLU C 1 191 ? 180.900 183.816 146.292 1.00 50.23 191 GLU C N 1
ATOM 5650 C CA . GLU C 1 191 ? 179.735 183.992 147.150 1.00 55.77 191 GLU C CA 1
ATOM 5651 C C . GLU C 1 191 ? 179.805 183.042 148.342 1.00 50.03 191 GLU C C 1
ATOM 5652 O O . GLU C 1 191 ? 179.422 183.396 149.463 1.00 51.45 191 GLU C O 1
ATOM 5654 N N . ALA C 1 192 ? 180.282 181.824 148.087 1.00 44.24 192 ALA C N 1
ATOM 5655 C CA . ALA C 1 192 ? 180.383 180.839 149.146 1.00 42.29 192 ALA C CA 1
ATOM 5656 C C . ALA C 1 192 ? 181.570 181.193 150.033 1.00 38.18 192 ALA C C 1
ATOM 5657 O O . ALA C 1 192 ? 181.506 181.006 151.245 1.00 40.58 192 ALA C O 1
ATOM 5659 N N . ALA C 1 193 ? 182.623 181.749 149.428 1.00 35.85 193 ALA C N 1
ATOM 5660 C CA . ALA C 1 193 ? 183.856 181.986 150.152 1.00 38.89 193 ALA C CA 1
ATOM 5661 C C . ALA C 1 193 ? 183.636 183.080 151.192 1.00 35.86 193 ALA C C 1
ATOM 5662 O O . ALA C 1 193 ? 184.129 183.004 152.314 1.00 38.57 193 ALA C O 1
ATOM 5664 N N . ALA C 1 194 ? 182.796 184.035 150.846 1.00 34.61 194 ALA C N 1
ATOM 5665 C CA . ALA C 1 194 ? 182.503 185.151 151.720 1.00 33.88 194 ALA C CA 1
ATOM 5666 C C . ALA C 1 194 ? 181.719 184.695 152.947 1.00 32.99 194 ALA C C 1
ATOM 5667 O O . ALA C 1 194 ? 181.898 185.210 154.042 1.00 37.47 194 ALA C O 1
ATOM 5669 N N . LEU C 1 195 ? 180.852 183.720 152.754 1.00 32.59 195 LEU C N 1
ATOM 5670 C CA . LEU C 1 195 ? 179.977 183.282 153.816 1.00 34.58 195 LEU C CA 1
ATOM 5671 C C . LEU C 1 195 ? 180.729 182.362 154.755 1.00 32.44 195 LEU C C 1
ATOM 5672 O O . LEU C 1 195 ? 180.422 182.316 155.947 1.00 30.34 195 LEU C O 1
ATOM 5677 N N . LEU C 1 196 ? 181.685 181.614 154.188 1.00 34.26 196 LEU C N 1
ATOM 5678 C CA . LEU C 1 196 ? 182.445 180.658 154.966 1.00 34.53 196 LEU C CA 1
ATOM 5679 C C . LEU C 1 196 ? 183.464 181.393 155.821 1.00 34.13 196 LEU C C 1
ATOM 5680 O O . LEU C 1 196 ? 183.791 180.932 156.909 1.00 38.62 196 LEU C O 1
ATOM 5685 N N . LYS C 1 197 ? 183.969 182.508 155.304 1.00 35.49 197 LYS C N 1
ATOM 5686 C CA . LYS C 1 197 ? 184.879 183.342 156.055 1.00 38.54 197 LYS C CA 1
ATOM 5687 C C . LYS C 1 197 ? 184.138 183.925 157.250 1.00 35.59 197 LYS C C 1
ATOM 5688 O O . LYS C 1 197 ? 184.654 183.935 158.366 1.00 39.63 197 LYS C O 1
ATOM 5694 N N . THR C 1 198 ? 182.911 184.370 157.021 1.00 33.33 198 THR C N 1
ATOM 5695 C CA . THR C 1 198 ? 182.101 184.949 158.071 1.00 32.71 198 THR C CA 1
ATOM 5696 C C . THR C 1 198 ? 181.760 183.913 159.123 1.00 34.52 198 THR C C 1
ATOM 5697 O O . THR C 1 198 ? 181.722 184.234 160.304 1.00 41.41 198 THR C O 1
ATOM 5701 N N . ALA C 1 199 ? 181.494 182.683 158.681 1.00 35.61 199 ALA C N 1
ATOM 5702 C CA . ALA C 1 199 ? 181.021 181.635 159.565 1.00 36.23 199 ALA C CA 1
ATOM 5703 C C . ALA C 1 199 ? 182.172 181.160 160.434 1.00 34.50 199 ALA C C 1
ATOM 5704 O O . ALA C 1 199 ? 181.941 180.659 161.524 1.00 41.06 199 ALA C O 1
ATOM 5706 N N . THR C 1 200 ? 183.394 181.316 159.939 1.00 33.85 200 THR C N 1
ATOM 5707 C CA . THR C 1 200 ? 184.565 180.882 160.673 1.00 38.74 200 THR C CA 1
ATOM 5708 C C . THR C 1 200 ? 184.824 181.878 161.793 1.00 43.69 200 THR C C 1
ATOM 5709 O O . THR C 1 200 ? 185.147 181.478 162.908 1.00 47.72 200 THR C O 1
ATOM 5713 N N . ILE C 1 201 ? 184.652 183.166 161.469 1.00 45.33 201 ILE C N 1
ATOM 5714 C CA . ILE C 1 201 ? 184.841 184.245 162.419 1.00 45.46 201 ILE C CA 1
ATOM 5715 C C . ILE C 1 201 ? 183.789 184.132 163.511 1.00 43.74 201 ILE C C 1
ATOM 5716 O O . ILE C 1 201 ? 184.066 184.417 164.667 1.00 50.50 201 ILE C O 1
ATOM 5721 N N . PHE C 1 202 ? 182.588 183.713 163.138 1.00 43.97 202 PHE C N 1
ATOM 5722 C CA . PHE C 1 202 ? 181.503 183.652 164.092 1.00 48.05 202 PHE C CA 1
ATOM 5723 C C . PHE C 1 202 ? 181.746 182.485 165.051 1.00 45.36 202 PHE C C 1
ATOM 5724 O O . PHE C 1 202 ? 181.619 182.672 166.260 1.00 50.99 202 PHE C O 1
ATOM 5732 N N . LEU C 1 203 ? 182.122 181.306 164.538 1.00 41.96 203 LEU C N 1
ATOM 5733 C CA . LEU C 1 203 ? 182.374 180.158 165.400 1.00 44.29 203 LEU C CA 1
ATOM 5734 C C . LEU C 1 203 ? 183.604 180.378 166.268 1.00 43.45 203 LEU C C 1
ATOM 5735 O O . LEU C 1 203 ? 183.628 179.947 167.418 1.00 47.61 203 LEU C O 1
ATOM 5740 N N . MET C 1 204 ? 184.639 180.979 165.699 1.00 42.00 204 MET C N 1
ATOM 5741 C CA . MET C 1 204 ? 185.875 181.113 166.437 1.00 47.55 204 MET C CA 1
ATOM 5742 C C . MET C 1 204 ? 185.669 182.139 167.536 1.00 47.27 204 MET C C 1
ATOM 5743 O O . MET C 1 204 ? 186.219 181.975 168.619 1.00 65.25 204 MET C O 1
ATOM 5748 N N . SER C 1 205 ? 184.858 183.159 167.262 1.00 45.05 205 SER C N 1
ATOM 5749 C CA . SER C 1 205 ? 184.602 184.232 168.213 1.00 47.33 205 SER C CA 1
ATOM 5750 C C . SER C 1 205 ? 183.716 183.744 169.354 1.00 45.15 205 SER C C 1
ATOM 5751 O O . SER C 1 205 ? 183.910 184.126 170.495 1.00 49.68 205 SER C O 1
ATOM 5754 N N . GLY C 1 206 ? 182.743 182.895 169.038 1.00 45.78 206 GLY C N 1
ATOM 5755 C CA . GLY C 1 206 ? 181.832 182.389 170.041 1.00 45.85 206 GLY C CA 1
ATOM 5756 C C . GLY C 1 206 ? 182.526 181.433 170.995 1.00 47.68 206 GLY C C 1
ATOM 5757 O O . GLY C 1 206 ? 182.077 181.258 172.116 1.00 57.78 206 GLY C O 1
ATOM 5758 N N . TRP C 1 207 ? 183.619 180.824 170.544 1.00 51.63 207 TRP C N 1
ATOM 5759 C CA . TRP C 1 207 ? 184.403 179.932 171.378 1.00 51.22 207 TRP C CA 1
ATOM 5760 C C . TRP C 1 207 ? 185.098 180.737 172.472 1.00 46.42 207 TRP C C 1
ATOM 5761 O O . TRP C 1 207 ? 185.458 180.193 173.502 1.00 43.78 207 TRP C O 1
ATOM 5772 N N . ALA C 1 208 ? 185.347 182.016 172.204 1.00 43.18 208 ALA C N 1
ATOM 5773 C CA . ALA C 1 208 ? 186.059 182.858 173.145 1.00 45.98 208 ALA C CA 1
ATOM 5774 C C . ALA C 1 208 ? 185.223 183.126 174.388 1.00 52.29 208 ALA C C 1
ATOM 5775 O O . ALA C 1 208 ? 185.760 183.262 175.487 1.00 54.27 208 ALA C O 1
ATOM 5777 N N . VAL C 1 209 ? 183.908 183.192 174.202 1.00 57.51 209 VAL C N 1
ATOM 5778 C CA . VAL C 1 209 ? 182.993 183.567 175.268 1.00 57.57 209 VAL C CA 1
ATOM 5779 C C . VAL C 1 209 ? 183.072 182.518 176.368 1.00 51.15 209 VAL C C 1
ATOM 5780 O O . VAL C 1 209 ? 183.019 182.858 177.540 1.00 63.83 209 VAL C O 1
ATOM 5784 N N . TYR C 1 210 ? 183.222 181.253 175.994 1.00 43.28 210 TYR C N 1
ATOM 5785 C CA . TYR C 1 210 ? 183.071 180.187 176.962 1.00 42.68 210 TYR C CA 1
ATOM 5786 C C . TYR C 1 210 ? 184.163 180.282 178.025 1.00 45.43 210 TYR C C 1
ATOM 5787 O O . TYR C 1 210 ? 183.853 180.246 179.211 1.00 49.43 210 TYR C O 1
ATOM 5796 N N . PRO C 1 211 ? 185.464 180.396 177.671 1.00 49.30 211 PRO C N 1
ATOM 5797 C CA . PRO C 1 211 ? 186.548 180.572 178.649 1.00 44.80 211 PRO C CA 1
ATOM 5798 C C . PRO C 1 211 ? 186.329 181.696 179.663 1.00 45.15 211 PRO C C 1
ATOM 5799 O O . PRO C 1 211 ? 186.928 181.670 180.725 1.00 53.55 211 PRO C O 1
ATOM 5803 N N . LEU C 1 212 ? 185.481 182.680 179.346 1.00 45.71 212 LEU C N 1
ATOM 5804 C CA . LEU C 1 212 ? 185.145 183.748 180.277 1.00 48.10 212 LEU C CA 1
ATOM 5805 C C . LEU C 1 212 ? 184.333 183.236 181.463 1.00 45.71 212 LEU C C 1
ATOM 5806 O O . LEU C 1 212 ? 184.428 183.791 182.557 1.00 49.83 212 LEU C O 1
ATOM 5811 N N . ALA C 1 213 ? 183.473 182.244 181.250 1.00 36.56 213 ALA C N 1
ATOM 5812 C CA . ALA C 1 213 ? 182.741 181.683 182.368 1.00 38.78 213 ALA C CA 1
ATOM 5813 C C . ALA C 1 213 ? 183.665 180.877 183.293 1.00 38.31 213 ALA C C 1
ATOM 5814 O O . ALA C 1 213 ? 183.344 180.656 184.460 1.00 39.75 213 ALA C O 1
ATOM 5816 N N . TYR C 1 214 ? 184.784 180.399 182.753 1.00 34.55 214 TYR C N 1
ATOM 5817 C CA . TYR C 1 214 ? 185.778 179.674 183.512 1.00 33.41 214 TYR C CA 1
ATOM 5818 C C . TYR C 1 214 ? 186.576 180.646 184.373 1.00 34.46 214 TYR C C 1
ATOM 5819 O O . TYR C 1 214 ? 186.895 180.326 185.515 1.00 41.46 214 TYR C O 1
ATOM 5828 N N . LEU C 1 215 ? 186.885 181.827 183.849 1.00 36.00 215 LEU C N 1
ATOM 5829 C CA . LEU C 1 215 ? 187.641 182.807 184.614 1.00 39.55 215 LEU C CA 1
ATOM 5830 C C . LEU C 1 215 ? 186.801 183.396 185.735 1.00 38.76 215 LEU C C 1
ATOM 5831 O O . LEU C 1 215 ? 187.334 183.841 186.742 1.00 43.70 215 LEU C O 1
ATOM 5836 N N . ILE C 1 216 ? 185.494 183.445 185.544 1.00 34.92 216 ILE C N 1
ATOM 5837 C CA . ILE C 1 216 ? 184.652 183.921 186.610 1.00 36.97 216 ILE C CA 1
ATOM 5838 C C . ILE C 1 216 ? 184.759 182.941 187.769 1.00 34.06 216 ILE C C 1
ATOM 5839 O O . ILE C 1 216 ? 184.931 183.368 188.904 1.00 37.38 216 ILE C O 1
ATOM 5844 N N . GLN C 1 217 ? 184.600 181.648 187.485 1.00 30.81 217 GLN C N 1
ATOM 5845 C CA . GLN C 1 217 ? 184.685 180.628 188.514 1.00 30.60 217 GLN C CA 1
ATOM 5846 C C . GLN C 1 217 ? 186.011 180.708 189.265 1.00 27.11 217 GLN C C 1
ATOM 5847 O O . GLN C 1 217 ? 186.023 180.485 190.459 1.00 26.53 217 GLN C O 1
ATOM 5853 N N . ILE C 1 218 ? 187.095 181.074 188.580 1.00 27.33 218 ILE C N 1
ATOM 5854 C CA . ILE C 1 218 ? 188.387 181.274 189.206 1.00 29.46 218 ILE C CA 1
ATOM 5855 C C . ILE C 1 218 ? 188.382 182.494 190.112 1.00 34.01 218 ILE C C 1
ATOM 5856 O O . ILE C 1 218 ? 188.978 182.451 191.183 1.00 44.15 218 ILE C O 1
ATOM 5861 N N . LEU C 1 219 ? 187.757 183.594 189.665 1.00 39.85 219 LEU C N 1
ATOM 5862 C CA . LEU C 1 219 ? 187.981 184.910 190.255 1.00 35.91 219 LEU C CA 1
ATOM 5863 C C . LEU C 1 219 ? 186.885 185.332 191.214 1.00 31.71 219 LEU C C 1
ATOM 5864 O O . LEU C 1 219 ? 187.185 186.077 192.130 1.00 43.02 219 LEU C O 1
ATOM 5869 N N . PHE C 1 220 ? 185.664 184.838 191.062 1.00 31.31 220 PHE C N 1
ATOM 5870 C CA . PHE C 1 220 ? 184.527 185.425 191.755 1.00 33.89 220 PHE C CA 1
ATOM 5871 C C . PHE C 1 220 ? 183.544 184.357 192.187 1.00 33.57 220 PHE C C 1
ATOM 5872 O O . PHE C 1 220 ? 183.200 183.478 191.394 1.00 34.53 220 PHE C O 1
ATOM 5880 N N . ALA C 1 221 ? 183.016 184.484 193.400 1.00 34.99 221 ALA C N 1
ATOM 5881 C CA . ALA C 1 221 ? 181.969 183.561 193.809 1.00 38.25 221 ALA C CA 1
ATOM 5882 C C . ALA C 1 221 ? 180.826 184.307 194.489 1.00 35.20 221 ALA C C 1
ATOM 5883 O O . ALA C 1 221 ? 181.044 185.274 195.207 1.00 40.02 221 ALA C O 1
ATOM 5885 N N . GLY C 1 222 ? 179.622 183.796 194.264 1.00 31.47 222 GLY C N 1
ATOM 5886 C CA . GLY C 1 222 ? 178.399 184.318 194.820 1.00 33.29 222 GLY C CA 1
ATOM 5887 C C . GLY C 1 222 ? 177.265 183.895 193.907 1.00 36.12 222 GLY C C 1
ATOM 5888 O O . GLY C 1 222 ? 177.560 183.318 192.851 1.00 37.20 222 GLY C O 1
ATOM 5889 N N . GLY C 1 223 ? 176.010 184.214 194.284 1.00 31.56 223 GLY C N 1
ATOM 5890 C CA . GLY C 1 223 ? 174.864 183.880 193.449 1.00 30.09 223 GLY C CA 1
ATOM 5891 C C . GLY C 1 223 ? 174.762 184.842 192.275 1.00 28.10 223 GLY C C 1
ATOM 5892 O O . GLY C 1 223 ? 174.228 184.510 191.223 1.00 32.41 223 GLY C O 1
ATOM 5893 N N . LEU C 1 224 ? 175.332 186.016 192.455 1.00 27.04 224 LEU C N 1
ATOM 5894 C CA . LEU C 1 224 ? 175.547 186.903 191.339 1.00 33.48 224 LEU C CA 1
ATOM 5895 C C . LEU C 1 224 ? 176.356 186.231 190.241 1.00 30.69 224 LEU C C 1
ATOM 5896 O O . LEU C 1 224 ? 175.975 186.292 189.081 1.00 36.06 224 LEU C O 1
ATOM 5901 N N . TRP C 1 225 ? 177.486 185.636 190.623 1.00 29.93 225 TRP C N 1
ATOM 5902 C CA . TRP C 1 225 ? 178.462 185.115 189.682 1.00 27.02 225 TRP C CA 1
ATOM 5903 C C . TRP C 1 225 ? 178.021 183.767 189.139 1.00 22.14 225 TRP C C 1
ATOM 5904 O O . TRP C 1 225 ? 178.271 183.432 188.005 1.00 24.62 225 TRP C O 1
ATOM 5915 N N . THR C 1 226 ? 177.254 183.053 189.913 1.00 22.23 226 THR C N 1
ATOM 5916 C CA . THR C 1 226 ? 176.651 181.846 189.420 1.00 25.97 226 THR C CA 1
ATOM 5917 C C . THR C 1 226 ? 175.615 182.165 188.347 1.00 29.33 226 THR C C 1
ATOM 5918 O O . THR C 1 226 ? 175.385 181.341 187.456 1.00 31.78 226 THR C O 1
ATOM 5922 N N . THR C 1 227 ? 174.953 183.317 188.486 1.00 30.99 227 THR C N 1
ATOM 5923 C CA . THR C 1 227 ? 173.856 183.691 187.614 1.00 33.28 227 THR C CA 1
ATOM 5924 C C . THR C 1 227 ? 174.461 184.198 186.314 1.00 28.44 227 THR C C 1
ATOM 5925 O O . THR C 1 227 ? 174.078 183.753 185.235 1.00 26.76 227 THR C O 1
ATOM 5929 N N . SER C 1 228 ? 175.426 185.098 186.464 1.00 23.38 228 SER C N 1
ATOM 5930 C CA . SER C 1 228 ? 176.265 185.522 185.369 1.00 23.86 228 SER C CA 1
ATOM 5931 C C . SER C 1 228 ? 176.784 184.352 184.538 1.00 24.00 228 SER C C 1
ATOM 5932 O O . SER C 1 228 ? 176.719 184.419 183.322 1.00 27.97 228 SER C O 1
ATOM 5935 N N . ILE C 1 229 ? 177.288 183.297 185.184 1.00 23.24 229 ILE C N 1
ATOM 5936 C CA . ILE C 1 229 ? 177.841 182.156 184.484 1.00 23.51 229 ILE C CA 1
ATOM 5937 C C . ILE C 1 229 ? 176.764 181.488 183.646 1.00 23.16 229 ILE C C 1
ATOM 5938 O O . ILE C 1 229 ? 176.967 181.179 182.481 1.00 26.69 229 ILE C O 1
ATOM 5943 N N . HIS C 1 230 ? 175.616 181.265 184.239 1.00 24.52 230 HIS C N 1
ATOM 5944 C CA . HIS C 1 230 ? 174.552 180.542 183.584 1.00 25.70 230 HIS C CA 1
ATOM 5945 C C . HIS C 1 230 ? 174.032 181.337 182.397 1.00 25.53 230 HIS C C 1
ATOM 5946 O O . HIS C 1 230 ? 173.675 180.764 181.374 1.00 27.94 230 HIS C O 1
ATOM 5953 N N . ILE C 1 231 ? 173.973 182.651 182.565 1.00 24.09 231 ILE C N 1
ATOM 5954 C CA . ILE C 1 231 ? 173.367 183.506 181.578 1.00 24.70 231 ILE C CA 1
ATOM 5955 C C . ILE C 1 231 ? 174.328 183.628 180.411 1.00 22.79 231 ILE C C 1
ATOM 5956 O O . ILE C 1 231 ? 173.910 183.458 179.275 1.00 26.43 231 ILE C O 1
ATOM 5961 N N . ILE C 1 232 ? 175.600 183.891 180.689 1.00 21.72 232 ILE C N 1
ATOM 5962 C CA . ILE C 1 232 ? 176.612 183.949 179.646 1.00 22.84 232 ILE C CA 1
ATOM 5963 C C . ILE C 1 232 ? 176.631 182.672 178.812 1.00 20.31 232 ILE C C 1
ATOM 5964 O O . ILE C 1 232 ? 176.657 182.731 177.600 1.00 20.82 232 ILE C O 1
ATOM 5969 N N . LEU C 1 233 ? 176.583 181.523 179.463 1.00 20.43 233 LEU C N 1
ATOM 5970 C CA . LEU C 1 233 ? 176.745 180.255 178.795 1.00 21.12 233 LEU C CA 1
ATOM 5971 C C . LEU C 1 233 ? 175.488 179.875 178.051 1.00 23.45 233 LEU C C 1
ATOM 5972 O O . LEU C 1 233 ? 175.584 179.338 176.959 1.00 30.61 233 LEU C O 1
ATOM 5977 N N . CYS C 1 234 ? 174.329 180.134 178.630 1.00 25.95 234 CYS C N 1
ATOM 5978 C CA . CYS C 1 234 ? 173.061 179.908 177.953 1.00 27.41 234 CYS C CA 1
ATOM 5979 C C . CYS C 1 234 ? 172.969 180.761 176.699 1.00 24.69 234 CYS C C 1
ATOM 5980 O O . CYS C 1 234 ? 172.578 180.291 175.639 1.00 26.25 234 CYS C O 1
ATOM 5983 N N . THR C 1 235 ? 173.331 182.015 176.857 1.00 23.16 235 THR C N 1
ATOM 5984 C CA . THR C 1 235 ? 173.232 182.965 175.783 1.00 26.99 235 THR C CA 1
ATOM 5985 C C . THR C 1 235 ? 174.167 182.553 174.658 1.00 27.56 235 THR C C 1
ATOM 5986 O O . THR C 1 235 ? 173.785 182.612 173.496 1.00 33.60 235 THR C O 1
ATOM 5990 N N . ALA C 1 236 ? 175.399 182.183 175.000 1.00 27.11 236 ALA C N 1
ATOM 5991 C CA . ALA C 1 236 ? 176.375 181.742 174.024 1.00 25.40 236 ALA C CA 1
ATOM 5992 C C . ALA C 1 236 ? 175.880 180.491 173.317 1.00 25.99 236 ALA C C 1
ATOM 5993 O O . ALA C 1 236 ? 175.920 180.426 172.100 1.00 30.01 236 ALA C O 1
ATOM 5995 N N . ASP C 1 237 ? 175.384 179.513 174.060 1.00 25.46 237 ASP C N 1
ATOM 5996 C CA . ASP C 1 237 ? 174.842 178.327 173.430 1.00 32.15 237 ASP C CA 1
ATOM 5997 C C . ASP C 1 237 ? 173.761 178.691 172.416 1.00 35.11 237 ASP C C 1
ATOM 5998 O O . ASP C 1 237 ? 173.716 178.118 171.341 1.00 43.24 237 ASP C O 1
ATOM 6003 N N . ILE C 1 238 ? 172.882 179.631 172.736 1.00 35.64 238 ILE C N 1
ATOM 6004 C CA . ILE C 1 238 ? 171.799 179.967 171.836 1.00 36.65 238 ILE C CA 1
ATOM 6005 C C . ILE C 1 238 ? 172.358 180.640 170.590 1.00 34.71 238 ILE C C 1
ATOM 6006 O O . ILE C 1 238 ? 171.987 180.280 169.482 1.00 34.84 238 ILE C O 1
ATOM 6011 N N . VAL C 1 239 ? 173.238 181.619 170.781 1.00 31.89 239 VAL C N 1
ATOM 6012 C CA . VAL C 1 239 ? 173.775 182.386 169.674 1.00 32.50 239 VAL C CA 1
ATOM 6013 C C . VAL C 1 239 ? 174.584 181.482 168.755 1.00 29.22 239 VAL C C 1
ATOM 6014 O O . VAL C 1 239 ? 174.378 181.505 167.561 1.00 32.02 239 VAL C O 1
ATOM 6018 N N . VAL C 1 240 ? 175.447 180.652 169.312 1.00 30.27 240 VAL C N 1
ATOM 6019 C CA . VAL C 1 240 ? 176.296 179.777 168.533 1.00 31.31 240 VAL C CA 1
ATOM 6020 C C . VAL C 1 240 ? 175.504 178.619 167.951 1.00 31.50 240 VAL C C 1
ATOM 6021 O O . VAL C 1 240 ? 175.580 178.367 166.765 1.00 43.63 240 VAL C O 1
ATOM 6025 N N . LYS C 1 241 ? 174.717 177.915 168.740 1.00 32.68 241 LYS C N 1
ATOM 6026 C CA . LYS C 1 241 ? 174.098 176.708 168.220 1.00 35.63 241 LYS C CA 1
ATOM 6027 C C . LYS C 1 241 ? 172.829 177.010 167.423 1.00 39.04 241 LYS C C 1
ATOM 6028 O O . LYS C 1 241 ? 172.227 176.077 166.902 1.00 59.48 241 LYS C O 1
ATOM 6034 N N . LEU C 1 242 ? 172.364 178.255 167.367 1.00 39.30 242 LEU C N 1
ATOM 6035 C CA . LEU C 1 242 ? 171.270 178.604 166.467 1.00 40.52 242 LEU C CA 1
ATOM 6036 C C . LEU C 1 242 ? 171.780 179.525 165.367 1.00 43.24 242 LEU C C 1
ATOM 6037 O O . LEU C 1 242 ? 171.406 179.334 164.217 1.00 60.05 242 LEU C O 1
ATOM 6042 N N . GLY C 1 243 ? 172.632 180.491 165.711 1.00 36.21 243 GLY C N 1
ATOM 6043 C CA . GLY C 1 243 ? 173.216 181.387 164.734 1.00 35.48 243 GLY C CA 1
ATOM 6044 C C . GLY C 1 243 ? 174.151 180.705 163.738 1.00 37.03 243 GLY C C 1
ATOM 6045 O O . GLY C 1 243 ? 173.960 180.842 162.532 1.00 48.25 243 GLY C O 1
ATOM 6046 N N . PHE C 1 244 ? 175.173 180.011 164.228 1.00 39.09 244 PHE C N 1
ATOM 6047 C CA . PHE C 1 244 ? 176.194 179.407 163.378 1.00 42.80 244 PHE C CA 1
ATOM 6048 C C . PHE C 1 244 ? 175.598 178.294 162.517 1.00 43.41 244 PHE C C 1
ATOM 6049 O O . PHE C 1 244 ? 176.119 177.980 161.440 1.00 43.88 244 PHE C O 1
ATOM 6057 N N . CYS C 1 245 ? 174.513 177.685 162.990 1.00 48.20 245 CYS C N 1
ATOM 6058 C CA . CYS C 1 245 ? 174.052 176.455 162.364 1.00 56.07 245 CYS C CA 1
ATOM 6059 C C . CYS C 1 245 ? 173.076 176.782 161.231 1.00 48.05 245 CYS C C 1
ATOM 6060 O O . CYS C 1 245 ? 172.797 175.916 160.403 1.00 49.63 245 CYS C O 1
ATOM 6063 N N . GLY C 1 246 ? 172.620 178.039 161.162 1.00 33.10 246 GLY C N 1
ATOM 6064 C CA . GLY C 1 246 ? 171.943 178.513 159.984 1.00 28.33 246 GLY C CA 1
ATOM 6065 C C . GLY C 1 246 ? 172.918 178.961 158.903 1.00 26.58 246 GLY C C 1
ATOM 6066 O O . GLY C 1 246 ? 172.601 178.907 157.724 1.00 31.63 246 GLY C O 1
ATOM 6067 N N . LEU C 1 247 ? 174.076 179.443 159.324 1.00 26.23 247 LEU C N 1
ATOM 6068 C CA . LEU C 1 247 ? 175.118 179.928 158.445 1.00 26.77 247 LEU C CA 1
ATOM 6069 C C . LEU C 1 247 ? 175.712 178.804 157.612 1.00 26.21 247 LEU C C 1
ATOM 6070 O O . LEU C 1 247 ? 176.021 179.000 156.447 1.00 28.53 247 LEU C O 1
ATOM 6075 N N . ILE C 1 248 ? 175.903 177.648 158.230 1.00 25.93 248 ILE C N 1
ATOM 6076 C CA . ILE C 1 248 ? 176.525 176.527 157.559 1.00 26.14 248 ILE C CA 1
ATOM 6077 C C . ILE C 1 248 ? 175.481 175.873 156.667 1.00 24.06 248 ILE C C 1
ATOM 6078 O O . ILE C 1 248 ? 175.823 175.409 155.586 1.00 26.53 248 ILE C O 1
ATOM 6083 N N . HIS C 1 249 ? 174.213 175.914 157.072 1.00 22.17 249 HIS C N 1
ATOM 6084 C CA . HIS C 1 249 ? 173.141 175.398 156.234 1.00 23.53 249 HIS C CA 1
ATOM 6085 C C . HIS C 1 249 ? 172.982 176.234 154.952 1.00 23.29 249 HIS C C 1
ATOM 6086 O O . HIS C 1 249 ? 172.804 175.686 153.876 1.00 23.37 249 HIS C O 1
ATOM 6093 N N . ARG C 1 250 ? 173.128 177.549 155.047 1.00 21.54 250 ARG C N 1
ATOM 6094 C CA . ARG C 1 250 ? 173.082 178.406 153.887 1.00 22.80 250 ARG C CA 1
ATOM 6095 C C . ARG C 1 250 ? 174.258 178.165 152.940 1.00 23.01 250 ARG C C 1
ATOM 6096 O O . ARG C 1 250 ? 174.075 178.239 151.730 1.00 27.26 250 ARG C O 1
ATOM 6104 N N . ILE C 1 251 ? 175.441 177.845 153.455 1.00 21.27 251 ILE C N 1
ATOM 6105 C CA . ILE C 1 251 ? 176.583 177.529 152.616 1.00 22.02 251 ILE C CA 1
ATOM 6106 C C . ILE C 1 251 ? 176.347 176.213 151.882 1.00 18.88 251 ILE C C 1
ATOM 6107 O O . ILE C 1 251 ? 176.616 176.132 150.687 1.00 17.13 251 ILE C O 1
ATOM 6112 N N . ALA C 1 252 ? 175.808 175.223 152.594 1.00 17.00 252 ALA C N 1
ATOM 6113 C CA . ALA C 1 252 ? 175.560 173.908 152.030 1.00 16.62 252 ALA C CA 1
ATOM 6114 C C . ALA C 1 252 ? 174.499 173.986 150.937 1.00 19.97 252 ALA C C 1
ATOM 6115 O O . ALA C 1 252 ? 174.654 173.337 149.901 1.00 22.82 252 ALA C O 1
ATOM 6117 N N . LYS C 1 253 ? 173.452 174.798 151.162 1.00 18.80 253 LYS C N 1
ATOM 6118 C CA . LYS C 1 253 ? 172.440 175.095 150.172 1.00 18.23 253 LYS C CA 1
ATOM 6119 C C . LYS C 1 253 ? 173.054 175.735 148.943 1.00 20.16 253 LYS C C 1
ATOM 6120 O O . LYS C 1 253 ? 172.819 175.309 147.816 1.00 24.85 253 LYS C O 1
ATOM 6126 N N . LEU C 1 254 ? 173.865 176.739 149.147 1.00 22.15 254 LEU C N 1
ATOM 6127 C CA . LEU C 1 254 ? 174.460 177.437 148.035 1.00 25.97 254 LEU C CA 1
ATOM 6128 C C . LEU C 1 254 ? 175.438 176.577 147.240 1.00 24.42 254 LEU C C 1
ATOM 6129 O O . LEU C 1 254 ? 175.561 176.760 146.034 1.00 27.27 254 LEU C O 1
ATOM 6134 N N . ARG C 1 255 ? 176.138 175.659 147.904 1.00 22.50 255 ARG C N 1
ATOM 6135 C CA . ARG C 1 255 ? 177.094 174.782 147.254 1.00 20.29 255 ARG C CA 1
ATOM 6136 C C . ARG C 1 255 ? 176.339 173.696 146.487 1.00 19.22 255 ARG C C 1
ATOM 6137 O O . ARG C 1 255 ? 176.739 173.338 145.374 1.00 18.48 255 ARG C O 1
ATOM 6145 N N . THR C 1 256 ? 175.221 173.231 147.068 1.00 16.18 256 THR C N 1
ATOM 6146 C CA . THR C 1 256 ? 174.308 172.342 146.391 1.00 15.60 256 THR C CA 1
ATOM 6147 C C . THR C 1 256 ? 173.750 172.954 145.122 1.00 16.24 256 THR C C 1
ATOM 6148 O O . THR C 1 256 ? 173.703 172.307 144.100 1.00 19.98 256 THR C O 1
ATOM 6152 N N . ALA C 1 257 ? 173.338 174.204 145.193 1.00 17.47 257 ALA C N 1
ATOM 6153 C CA . ALA C 1 257 ? 172.789 174.913 144.066 1.00 17.17 257 ALA C CA 1
ATOM 6154 C C . ALA C 1 257 ? 173.818 175.111 142.980 1.00 18.77 257 ALA C C 1
ATOM 6155 O O . ALA C 1 257 ? 173.459 175.059 141.813 1.00 22.92 257 ALA C O 1
ATOM 6157 N N . GLU C 1 258 ? 175.056 175.426 143.355 1.00 22.34 258 GLU C N 1
ATOM 6158 C CA . GLU C 1 258 ? 176.123 175.651 142.393 1.00 24.69 258 GLU C CA 1
ATOM 6159 C C . GLU C 1 258 ? 176.433 174.351 141.664 1.00 22.74 258 GLU C C 1
ATOM 6160 O O . GLU C 1 258 ? 176.686 174.362 140.464 1.00 23.92 258 GLU C O 1
ATOM 6166 N N . ASP C 1 259 ? 176.357 173.244 142.396 1.00 21.99 259 ASP C N 1
ATOM 6167 C CA . ASP C 1 259 ? 176.553 171.924 141.835 1.00 25.44 259 ASP C CA 1
ATOM 6168 C C . ASP C 1 259 ? 175.439 171.554 140.873 1.00 23.38 259 ASP C C 1
ATOM 6169 O O . ASP C 1 259 ? 175.696 170.853 139.904 1.00 21.15 259 ASP C O 1
ATOM 6174 N N . VAL C 1 260 ? 174.214 172.032 141.157 1.00 23.78 260 VAL C N 1
ATOM 6175 C CA . VAL C 1 260 ? 173.063 171.797 140.304 1.00 21.43 260 VAL C CA 1
ATOM 6176 C C . VAL C 1 260 ? 173.212 172.587 139.017 1.00 21.43 260 VAL C C 1
ATOM 6177 O O . VAL C 1 260 ? 173.022 172.053 137.937 1.00 24.27 260 VAL C O 1
ATOM 6181 N N . ARG C 1 261 ? 173.711 173.792 139.111 1.00 24.67 261 ARG C N 1
ATOM 6182 C CA . ARG C 1 261 ? 173.891 174.585 137.916 1.00 31.23 261 ARG C CA 1
ATOM 6183 C C . ARG C 1 261 ? 175.064 174.089 137.080 1.00 36.71 261 ARG C C 1
ATOM 6184 O O . ARG C 1 261 ? 175.058 174.288 135.870 1.00 51.51 261 ARG C O 1
ATOM 6192 N N . ALA C 1 262 ? 176.042 173.418 137.691 1.00 37.01 262 ALA C N 1
ATOM 6193 C CA . ALA C 1 262 ? 177.204 172.931 136.967 1.00 35.62 262 ALA C CA 1
ATOM 6194 C C . ALA C 1 262 ? 176.993 171.515 136.421 1.00 41.80 262 ALA C C 1
ATOM 6195 O O . ALA C 1 262 ? 177.868 170.962 135.753 1.00 50.46 262 ALA C O 1
ATOM 6197 N N . GLY C 1 263 ? 175.880 170.878 136.773 1.00 38.49 263 GLY C N 1
ATOM 6198 C CA . GLY C 1 263 ? 175.656 169.510 136.360 1.00 39.49 263 GLY C CA 1
ATOM 6199 C C . GLY C 1 263 ? 176.388 168.484 137.216 1.00 37.35 263 GLY C C 1
ATOM 6200 O O . GLY C 1 263 ? 176.304 167.285 136.966 1.00 47.64 263 GLY C O 1
ATOM 6201 N N . VAL C 1 264 ? 177.066 168.943 138.250 1.00 36.24 264 VAL C N 1
ATOM 6202 C CA . VAL C 1 264 ? 177.765 168.053 139.154 1.00 35.50 264 VAL C CA 1
ATOM 6203 C C . VAL C 1 264 ? 176.780 167.146 139.881 1.00 33.06 264 VAL C C 1
ATOM 6204 O O . VAL C 1 264 ? 177.155 166.048 140.267 1.00 43.47 264 VAL C O 1
ATOM 6208 N N . ASP C 1 265 ? 175.542 167.591 140.087 1.00 33.58 265 ASP C N 1
ATOM 6209 C CA . ASP C 1 265 ? 174.529 166.745 140.705 1.00 33.55 265 ASP C CA 1
ATOM 6210 C C . ASP C 1 265 ? 173.138 167.293 140.391 1.00 28.05 265 ASP C C 1
ATOM 6211 O O . ASP C 1 265 ? 173.009 168.293 139.700 1.00 30.11 265 ASP C O 1
ATOM 6216 N N . ILE C 1 266 ? 172.098 166.581 140.810 1.00 27.25 266 ILE C N 1
ATOM 6217 C CA . ILE C 1 266 ? 170.738 167.045 140.625 1.00 31.00 266 ILE C CA 1
ATOM 6218 C C . ILE C 1 266 ? 170.124 167.163 142.014 1.00 27.89 266 ILE C C 1
ATOM 6219 O O . ILE C 1 266 ? 170.562 166.505 142.940 1.00 29.03 266 ILE C O 1
ATOM 6224 N N . HIS C 1 267 ? 169.140 168.039 142.167 1.00 26.09 267 HIS C N 1
ATOM 6225 C CA . HIS C 1 267 ? 168.445 168.147 143.431 1.00 25.29 267 HIS C CA 1
ATOM 6226 C C . HIS C 1 267 ? 166.954 168.092 143.149 1.00 27.53 267 HIS C C 1
ATOM 6227 O O . HIS C 1 267 ? 166.482 168.708 142.198 1.00 30.59 267 HIS C O 1
ATOM 6234 N N . THR C 1 268 ? 166.210 167.399 143.996 1.00 30.51 268 THR C N 1
ATOM 6235 C CA . THR C 1 268 ? 164.812 167.133 143.703 1.00 38.58 268 THR C CA 1
ATOM 6236 C C . THR C 1 268 ? 163.915 168.353 143.877 1.00 35.99 268 THR C C 1
ATOM 6237 O O . THR C 1 268 ? 162.822 168.401 143.328 1.00 45.46 268 THR C O 1
ATOM 6241 N N . GLU C 1 269 ? 164.368 169.329 144.641 1.00 34.21 269 GLU C N 1
ATOM 6242 C CA . GLU C 1 269 ? 163.588 170.512 144.914 1.00 33.34 269 GLU C CA 1
ATOM 6243 C C . GLU C 1 269 ? 164.385 171.714 144.444 1.00 26.92 269 GLU C C 1
ATOM 6244 O O . GLU C 1 269 ? 165.619 171.633 144.405 1.00 23.58 269 GLU C O 1
ATOM 6250 N N . ALA C 1 270 ? 163.691 172.831 144.187 1.00 21.85 270 ALA C N 1
ATOM 6251 C CA . ALA C 1 270 ? 164.375 174.101 144.000 1.00 20.12 270 ALA C CA 1
ATOM 6252 C C . ALA C 1 270 ? 164.997 174.571 145.314 1.00 19.99 270 ALA C C 1
ATOM 6253 O O . ALA C 1 270 ? 164.495 174.221 146.376 1.00 18.95 270 ALA C O 1
ATOM 6255 N N . ILE C 1 271 ? 166.123 175.296 145.220 1.00 18.65 271 ILE C N 1
ATOM 6256 C CA . ILE C 1 271 ? 166.742 175.874 146.388 1.00 19.78 271 ILE C CA 1
ATOM 6257 C C . ILE C 1 271 ? 166.436 177.360 146.401 1.00 21.11 271 ILE C C 1
ATOM 6258 O O . ILE C 1 271 ? 166.614 178.056 145.408 1.00 21.51 271 ILE C O 1
ATOM 6263 N N . TRP C 1 272 ? 165.895 177.815 147.534 1.00 21.42 272 TRP C N 1
ATOM 6264 C CA . TRP C 1 272 ? 165.653 179.231 147.743 1.00 22.68 272 TRP C CA 1
ATOM 6265 C C . TRP C 1 272 ? 166.548 179.667 148.889 1.00 26.46 272 TRP C C 1
ATOM 6266 O O . TRP C 1 272 ? 166.692 178.931 149.859 1.00 25.07 272 TRP C O 1
ATOM 6277 N N . ILE C 1 273 ? 167.236 180.792 148.722 1.00 30.77 273 ILE C N 1
ATOM 6278 C CA . ILE C 1 273 ? 167.909 181.414 149.841 1.00 35.61 273 ILE C CA 1
ATOM 6279 C C . ILE C 1 273 ? 167.404 182.843 149.905 1.00 39.29 273 ILE C C 1
ATOM 6280 O O . ILE C 1 273 ? 167.749 183.654 149.045 1.00 42.62 273 ILE C O 1
ATOM 6285 N N . SER C 1 274 ? 166.555 183.121 150.902 1.00 49.12 274 SER C N 1
ATOM 6286 C CA . SER C 1 274 ? 165.958 184.439 151.118 1.00 56.25 274 SER C CA 1
ATOM 6287 C C . SER C 1 274 ? 165.015 184.845 149.991 1.00 53.04 274 SER C C 1
ATOM 6288 O O . SER C 1 274 ? 165.116 185.943 149.447 1.00 55.99 274 SER C O 1
ATOM 6291 N N . SER C 1 275 ? 164.111 183.936 149.636 1.00 53.60 275 SER C N 1
ATOM 6292 C CA . SER C 1 275 ? 163.159 184.171 148.561 1.00 52.90 275 SER C CA 1
ATOM 6293 C C . SER C 1 275 ? 163.845 184.553 147.253 1.00 42.56 275 SER C C 1
ATOM 6294 O O . SER C 1 275 ? 163.228 185.216 146.425 1.00 49.97 275 SER C O 1
ATOM 6297 N N . VAL C 1 276 ? 165.091 184.106 147.052 1.00 35.84 276 VAL C N 1
ATOM 6298 C CA . VAL C 1 276 ? 165.693 184.145 145.735 1.00 33.00 276 VAL C CA 1
ATOM 6299 C C . VAL C 1 276 ? 166.078 182.740 145.324 1.00 31.72 276 VAL C C 1
ATOM 6300 O O . VAL C 1 276 ? 166.710 182.049 146.111 1.00 38.02 276 VAL C O 1
ATOM 6304 N N . LYS C 1 277 ? 165.626 182.324 144.135 1.00 27.77 277 LYS C N 1
ATOM 6305 C CA . LYS C 1 277 ? 165.804 180.959 143.685 1.00 25.49 277 LYS C CA 1
ATOM 6306 C C . LYS C 1 277 ? 167.249 180.803 143.252 1.00 26.96 277 LYS C C 1
ATOM 6307 O O . LYS C 1 277 ? 167.734 181.598 142.456 1.00 34.45 277 LYS C O 1
ATOM 6313 N N . GLN C 1 278 ? 167.888 179.735 143.713 1.00 25.11 278 GLN C N 1
ATOM 6314 C CA . GLN C 1 278 ? 169.277 179.480 143.436 1.00 24.30 278 GLN C CA 1
ATOM 6315 C C . GLN C 1 278 ? 169.387 178.436 142.351 1.00 25.96 278 GLN C C 1
ATOM 6316 O O . GLN C 1 278 ? 170.348 178.448 141.600 1.00 29.34 278 GLN C O 1
ATOM 6322 N N . SER C 1 279 ? 168.430 177.505 142.326 1.00 24.87 279 SER C N 1
ATOM 6323 C CA . SER C 1 279 ? 168.506 176.362 141.439 1.00 25.95 279 SER C CA 1
ATOM 6324 C C . SER C 1 279 ? 167.109 175.795 141.303 1.00 27.13 279 SER C C 1
ATOM 6325 O O . SER C 1 279 ? 166.324 175.927 142.221 1.00 27.53 279 SER C O 1
ATOM 6328 N N . ASP C 1 280 ? 166.845 175.119 140.176 1.00 32.09 280 ASP C N 1
ATOM 6329 C CA . ASP C 1 280 ? 165.553 174.510 139.917 1.00 33.28 280 ASP C CA 1
ATOM 6330 C C . ASP C 1 280 ? 165.553 173.054 140.320 1.00 29.60 280 ASP C C 1
ATOM 6331 O O . ASP C 1 280 ? 166.615 172.460 140.482 1.00 30.88 280 ASP C O 1
ATOM 6336 N N . ALA C 1 281 ? 164.345 172.511 140.497 1.00 30.35 281 ALA C N 1
ATOM 6337 C CA . ALA C 1 281 ? 164.139 171.089 140.703 1.00 31.90 281 ALA C CA 1
ATOM 6338 C C . ALA C 1 281 ? 164.508 170.335 139.430 1.00 34.82 281 ALA C C 1
ATOM 6339 O O . ALA C 1 281 ? 164.276 170.833 138.327 1.00 35.98 281 ALA C O 1
ATOM 6341 N N . GLY C 1 282 ? 165.102 169.152 139.596 1.00 35.09 282 GLY C N 1
ATOM 6342 C CA . GLY C 1 282 ? 165.444 168.318 138.463 1.00 41.18 282 GLY C CA 1
ATOM 6343 C C . GLY C 1 282 ? 165.194 166.841 138.757 1.00 53.18 282 GLY C C 1
ATOM 6344 O O . GLY C 1 282 ? 164.923 166.471 139.901 1.00 56.01 282 GLY C O 1
ATOM 6345 N N . ILE C 1 283 ? 165.285 166.006 137.711 1.00 68.43 283 ILE C N 1
ATOM 6346 C CA . ILE C 1 283 ? 164.979 164.585 137.824 1.00 81.93 283 ILE C CA 1
ATOM 6347 C C . ILE C 1 283 ? 166.205 163.772 137.423 1.00 87.14 283 ILE C C 1
ATOM 6348 O O . ILE C 1 283 ? 166.853 164.083 136.421 1.00 83.44 283 ILE C O 1
ATOM 6353 N N . PRO C 1 284 ? 166.539 162.713 138.206 1.00 94.36 284 PRO C N 1
ATOM 6354 C CA . PRO C 1 284 ? 167.660 161.814 137.909 1.00 86.75 284 PRO C CA 1
ATOM 6355 C C . PRO C 1 284 ? 167.887 161.516 136.419 1.00 86.37 284 PRO C C 1
ATOM 6356 O O . PRO C 1 284 ? 166.907 161.530 135.689 1.00 86.63 284 PRO C O 1
ATOM 6360 N N . ASP D 1 3 ? 153.740 199.508 197.701 1.00 91.38 3 ASP D N 1
ATOM 6361 C CA . ASP D 1 3 ? 152.503 198.702 197.505 1.00 91.21 3 ASP D CA 1
ATOM 6362 C C . ASP D 1 3 ? 152.905 197.277 197.124 1.00 80.63 3 ASP D C 1
ATOM 6363 O O . ASP D 1 3 ? 153.573 197.061 196.117 1.00 81.22 3 ASP D O 1
ATOM 6365 N N . MET D 1 4 ? 152.531 196.320 197.975 1.00 79.16 4 MET D N 1
ATOM 6366 C CA . MET D 1 4 ? 152.839 194.919 197.742 1.00 80.51 4 MET D CA 1
ATOM 6367 C C . MET D 1 4 ? 151.539 194.183 197.419 1.00 69.46 4 MET D C 1
ATOM 6368 O O . MET D 1 4 ? 150.522 194.363 198.082 1.00 78.34 4 MET D O 1
ATOM 6373 N N . ILE D 1 5 ? 151.601 193.353 196.387 1.00 56.26 5 ILE D N 1
ATOM 6374 C CA . ILE D 1 5 ? 150.507 192.509 195.960 1.00 52.12 5 ILE D CA 1
ATOM 6375 C C . ILE D 1 5 ? 150.923 191.080 196.244 1.00 45.30 5 ILE D C 1
ATOM 6376 O O . ILE D 1 5 ? 152.098 190.802 196.404 1.00 53.63 5 ILE D O 1
ATOM 6381 N N . SER D 1 6 ? 149.982 190.166 196.298 1.00 44.94 6 SER D N 1
ATOM 6382 C CA . SER D 1 6 ? 150.369 188.773 196.338 1.00 47.47 6 SER D CA 1
ATOM 6383 C C . SER D 1 6 ? 150.600 188.323 194.900 1.00 44.31 6 SER D C 1
ATOM 6384 O O . SER D 1 6 ? 149.921 188.782 193.989 1.00 50.81 6 SER D O 1
ATOM 6387 N N . ALA D 1 7 ? 151.599 187.484 194.681 1.00 39.16 7 ALA D N 1
ATOM 6388 C CA . ALA D 1 7 ? 151.787 186.937 193.354 1.00 41.81 7 ALA D CA 1
ATOM 6389 C C . ALA D 1 7 ? 150.661 185.948 193.023 1.00 45.01 7 ALA D C 1
ATOM 6390 O O . ALA D 1 7 ? 150.048 185.323 193.886 1.00 41.77 7 ALA D O 1
ATOM 6392 N N . PRO D 1 8 ? 150.345 185.782 191.729 1.00 42.12 8 PRO D N 1
ATOM 6393 C CA . PRO D 1 8 ? 149.344 184.818 191.305 1.00 38.97 8 PRO D CA 1
ATOM 6394 C C . PRO D 1 8 ? 149.506 183.403 191.840 1.00 38.90 8 PRO D C 1
ATOM 6395 O O . PRO D 1 8 ? 148.491 182.743 192.048 1.00 42.09 8 PRO D O 1
ATOM 6399 N N . TRP D 1 9 ? 150.748 182.947 192.084 1.00 40.19 9 TRP D N 1
ATOM 6400 C CA . TRP D 1 9 ? 151.010 181.574 192.539 1.00 42.64 9 TRP D CA 1
ATOM 6401 C C . TRP D 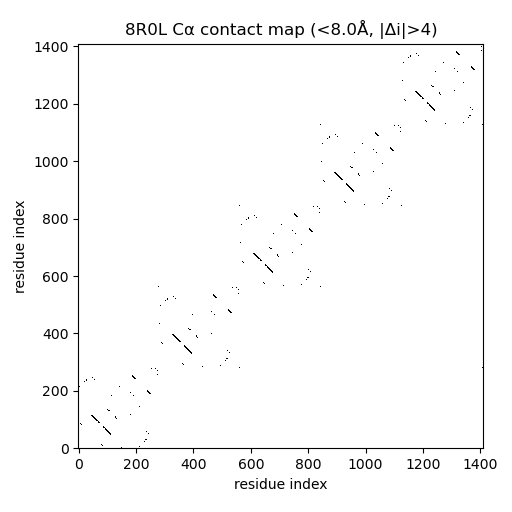1 9 ? 150.927 181.485 194.070 1.00 41.14 9 TRP D C 1
ATOM 6402 O O . TRP D 1 9 ? 151.141 180.429 194.644 1.00 41.73 9 TRP D O 1
ATOM 6413 N N . GLU D 1 10 ? 150.645 182.607 194.724 1.00 41.69 10 GLU D N 1
ATOM 6414 C CA . GLU D 1 10 ? 150.546 182.669 196.166 1.00 48.22 10 GLU D CA 1
ATOM 6415 C C . GLU D 1 10 ? 149.096 182.707 196.645 1.00 56.57 10 GLU D C 1
ATOM 6416 O O . GLU D 1 10 ? 148.799 183.405 197.618 1.00 72.79 10 GLU D O 1
ATOM 6422 N N . ALA D 1 11 ? 148.169 182.068 195.933 1.00 50.72 11 ALA D N 1
ATOM 6423 C CA . ALA D 1 11 ? 146.770 182.083 196.333 1.00 45.56 11 ALA D CA 1
ATOM 6424 C C . ALA D 1 11 ? 146.318 180.644 196.450 1.00 51.18 11 ALA D C 1
ATOM 6425 O O . ALA D 1 11 ? 146.676 179.807 195.616 1.00 54.24 11 ALA D O 1
ATOM 6427 N N . SER D 1 12 ? 145.559 180.363 197.508 1.00 52.19 12 SER D N 1
ATOM 6428 C CA . SER D 1 12 ? 145.033 179.028 197.676 1.00 52.09 12 SER D CA 1
ATOM 6429 C C . SER D 1 12 ? 143.805 178.906 196.780 1.00 47.87 12 SER D C 1
ATOM 6430 O O . SER D 1 12 ? 143.016 179.843 196.616 1.00 40.04 12 SER D O 1
ATOM 6433 N N . LEU D 1 13 ? 143.673 177.723 196.192 1.00 39.05 13 LEU D N 1
ATOM 6434 C CA . LEU D 1 13 ? 142.623 177.496 195.233 1.00 35.48 13 LEU D CA 1
ATOM 6435 C C . LEU D 1 13 ? 141.531 176.692 195.930 1.00 34.87 13 LEU D C 1
ATOM 6436 O O . LEU D 1 13 ? 141.843 175.730 196.622 1.00 37.99 13 LEU D O 1
ATOM 6441 N N . THR D 1 14 ? 140.274 177.095 195.720 1.00 32.01 14 THR D N 1
ATOM 6442 C CA . THR D 1 14 ? 139.135 176.229 195.913 1.00 30.16 14 THR D CA 1
ATOM 6443 C C . THR D 1 14 ? 139.220 175.093 194.905 1.00 35.57 14 THR D C 1
ATOM 6444 O O . THR D 1 14 ? 139.746 175.294 193.819 1.00 42.54 14 THR D O 1
ATOM 6448 N N . GLN D 1 15 ? 138.693 173.914 195.254 1.00 42.43 15 GLN D N 1
ATOM 6449 C CA . GLN D 1 15 ? 138.769 172.721 194.414 1.00 47.62 15 GLN D CA 1
ATOM 6450 C C . GLN D 1 15 ? 138.187 172.960 193.008 1.00 40.27 15 GLN D C 1
ATOM 6451 O O . GLN D 1 15 ? 138.680 172.374 192.035 1.00 31.81 15 GLN D O 1
ATOM 6457 N N . ALA D 1 16 ? 137.152 173.814 192.896 1.00 32.64 16 ALA D N 1
ATOM 6458 C CA . ALA D 1 16 ? 136.642 174.186 191.586 1.00 31.75 16 ALA D CA 1
ATOM 6459 C C . ALA D 1 16 ? 137.737 174.855 190.761 1.00 37.25 16 ALA D C 1
ATOM 6460 O O . ALA D 1 16 ? 137.970 174.471 189.615 1.00 49.28 16 ALA D O 1
ATOM 6462 N N . GLU D 1 17 ? 138.402 175.841 191.360 1.00 32.60 17 GLU D N 1
ATOM 6463 C CA . GLU D 1 17 ? 139.481 176.551 190.714 1.00 28.52 17 GLU D CA 1
ATOM 6464 C C . GLU D 1 17 ? 140.602 175.588 190.379 1.00 24.91 17 GLU D C 1
ATOM 6465 O O . GLU D 1 17 ? 141.185 175.677 189.309 1.00 30.52 17 GLU D O 1
ATOM 6471 N N . HIS D 1 18 ? 140.934 174.695 191.293 1.00 24.53 18 HIS D N 1
ATOM 6472 C CA . HIS D 1 18 ? 142.050 173.791 191.076 1.00 25.91 18 HIS D CA 1
ATOM 6473 C C . HIS D 1 18 ? 141.739 172.892 189.878 1.00 29.39 18 HIS D C 1
ATOM 6474 O O . HIS D 1 18 ? 142.635 172.533 189.102 1.00 31.00 18 HIS D O 1
ATOM 6481 N N . SER D 1 19 ? 140.458 172.535 189.765 1.00 28.76 19 SER D N 1
ATOM 6482 C CA . SER D 1 19 ? 139.983 171.646 188.731 1.00 30.10 19 SER D CA 1
ATOM 6483 C C . SER D 1 19 ? 139.945 172.353 187.386 1.00 29.88 19 SER D C 1
ATOM 6484 O O . SER D 1 19 ? 140.445 171.810 186.393 1.00 27.98 19 SER D O 1
ATOM 6487 N N . LEU D 1 20 ? 139.377 173.566 187.379 1.00 26.88 20 LEU D N 1
ATOM 6488 C CA . LEU D 1 20 ? 139.420 174.406 186.199 1.00 26.42 20 LEU D CA 1
ATOM 6489 C C . LEU D 1 20 ? 140.855 174.675 185.712 1.00 25.47 20 LEU D C 1
ATOM 6490 O O . LEU D 1 20 ? 141.112 174.640 184.525 1.00 28.12 20 LEU D O 1
ATOM 6495 N N . ILE D 1 21 ? 141.833 174.847 186.581 1.00 24.81 21 ILE D N 1
ATOM 6496 C CA . ILE D 1 21 ? 143.158 175.184 186.094 1.00 24.76 21 ILE D CA 1
ATOM 6497 C C . ILE D 1 21 ? 143.842 173.973 185.488 1.00 27.66 21 ILE D C 1
ATOM 6498 O O . ILE D 1 21 ? 144.616 174.140 184.553 1.00 31.30 21 ILE D O 1
ATOM 6503 N N . PHE D 1 22 ? 143.635 172.781 186.051 1.00 31.94 22 PHE D N 1
ATOM 6504 C CA . PHE D 1 22 ? 144.173 171.555 185.474 1.00 32.09 22 PHE D CA 1
ATOM 6505 C C . PHE D 1 22 ? 143.564 171.366 184.081 1.00 28.46 22 PHE D C 1
ATOM 6506 O O . PHE D 1 22 ? 144.273 171.026 183.133 1.00 27.13 22 PHE D O 1
ATOM 6514 N N . TYR D 1 23 ? 142.255 171.610 183.970 1.00 23.27 23 TYR D N 1
ATOM 6515 C CA . TYR D 1 23 ? 141.572 171.379 182.720 1.00 24.30 23 TYR D CA 1
ATOM 6516 C C . TYR D 1 23 ? 142.211 172.206 181.606 1.00 28.11 23 TYR D C 1
ATOM 6517 O O . TYR D 1 23 ? 142.753 171.650 180.639 1.00 30.07 23 TYR D O 1
ATOM 6526 N N . PHE D 1 24 ? 142.206 173.532 181.799 1.00 25.90 24 PHE D N 1
ATOM 6527 C CA . PHE D 1 24 ? 142.681 174.477 180.819 1.00 22.52 24 PHE D CA 1
ATOM 6528 C C . PHE D 1 24 ? 144.162 174.266 180.557 1.00 22.71 24 PHE D C 1
ATOM 6529 O O . PHE D 1 24 ? 144.618 174.369 179.424 1.00 27.14 24 PHE D O 1
ATOM 6537 N N . LEU D 1 25 ? 144.933 173.929 181.563 1.00 22.82 25 LEU D N 1
ATOM 6538 C CA . LEU D 1 25 ? 146.337 173.706 181.297 1.00 25.78 25 LEU D CA 1
ATOM 6539 C C . LEU D 1 25 ? 146.548 172.483 180.423 1.00 25.20 25 LEU D C 1
ATOM 6540 O O . LEU D 1 25 ? 147.424 172.477 179.579 1.00 29.74 25 LEU D O 1
ATOM 6545 N N . ALA D 1 26 ? 145.784 171.432 180.671 1.00 29.71 26 ALA D N 1
ATOM 6546 C CA . ALA D 1 26 ? 145.889 170.181 179.927 1.00 29.38 26 ALA D CA 1
ATOM 6547 C C . ALA D 1 26 ? 145.210 170.300 178.557 1.00 25.61 26 ALA D C 1
ATOM 6548 O O . ALA D 1 26 ? 145.685 169.693 177.603 1.00 23.22 26 ALA D O 1
ATOM 6550 N N . LEU D 1 27 ? 144.130 171.086 178.472 1.00 22.51 27 LEU D N 1
ATOM 6551 C CA . LEU D 1 27 ? 143.496 171.365 177.196 1.00 25.00 27 LEU D CA 1
ATOM 6552 C C . LEU D 1 27 ? 144.461 172.064 176.240 1.00 28.27 27 LEU D C 1
ATOM 6553 O O . LEU D 1 27 ? 144.446 171.797 175.045 1.00 31.70 27 LEU D O 1
ATOM 6558 N N . THR D 1 28 ? 145.278 172.968 176.777 1.00 28.38 28 THR D N 1
ATOM 6559 C CA . THR D 1 28 ? 146.190 173.748 175.977 1.00 28.87 28 THR D CA 1
ATOM 6560 C C . THR D 1 28 ? 147.328 172.853 175.525 1.00 27.98 28 THR D C 1
ATOM 6561 O O . THR D 1 28 ? 147.692 172.890 174.360 1.00 35.00 28 THR D O 1
ATOM 6565 N N . GLY D 1 29 ? 147.873 172.039 176.409 1.00 25.93 29 GLY D N 1
ATOM 6566 C CA . GLY D 1 29 ? 148.990 171.212 176.009 1.00 28.72 29 GLY D CA 1
ATOM 6567 C C . GLY D 1 29 ? 148.591 170.229 174.917 1.00 30.63 29 GLY D C 1
ATOM 6568 O O . GLY D 1 29 ? 149.348 169.962 173.990 1.00 35.85 29 GLY D O 1
ATOM 6569 N N . SER D 1 30 ? 147.370 169.735 175.043 1.00 32.72 30 SER D N 1
ATOM 6570 C CA . SER D 1 30 ? 146.795 168.775 174.134 1.00 33.48 30 SER D CA 1
ATOM 6571 C C . SER D 1 30 ? 146.559 169.407 172.771 1.00 31.02 30 SER D C 1
ATOM 6572 O O . SER D 1 30 ? 146.925 168.809 171.760 1.00 33.62 30 SER D O 1
ATOM 6575 N N . ALA D 1 31 ? 145.955 170.599 172.771 1.00 25.78 31 ALA D N 1
ATOM 6576 C CA . ALA D 1 31 ? 145.655 171.298 171.541 1.00 26.40 31 ALA D CA 1
ATOM 6577 C C . ALA D 1 31 ? 146.948 171.631 170.804 1.00 27.66 31 ALA D C 1
ATOM 6578 O O . ALA D 1 31 ? 146.986 171.564 169.588 1.00 33.35 31 ALA D O 1
ATOM 6580 N N . LEU D 1 32 ? 148.012 171.934 171.536 1.00 27.85 32 LEU D N 1
ATOM 6581 C CA . LEU D 1 32 ? 149.245 172.339 170.902 1.00 30.42 32 LEU D CA 1
ATOM 6582 C C . LEU D 1 32 ? 150.005 171.121 170.409 1.00 31.06 32 LEU D C 1
ATOM 6583 O O . LEU D 1 32 ? 150.858 171.261 169.540 1.00 35.62 32 LEU D O 1
ATOM 6588 N N . LEU D 1 33 ? 149.736 169.951 170.982 1.00 32.02 33 LEU D N 1
ATOM 6589 C CA . LEU D 1 33 ? 150.370 168.726 170.523 1.00 34.10 33 LEU D CA 1
ATOM 6590 C C . LEU D 1 33 ? 149.658 168.222 169.261 1.00 32.55 33 LEU D C 1
ATOM 6591 O O . LEU D 1 33 ? 150.296 167.712 168.347 1.00 34.55 33 LEU D O 1
ATOM 6596 N N . PHE D 1 34 ? 148.348 168.442 169.177 1.00 30.34 34 PHE D N 1
ATOM 6597 C CA . PHE D 1 34 ? 147.636 168.255 167.933 1.00 31.64 34 PHE D CA 1
ATOM 6598 C C . PHE D 1 34 ? 148.170 169.224 166.881 1.00 34.38 34 PHE D C 1
ATOM 6599 O O . PHE D 1 34 ? 148.350 168.849 165.727 1.00 40.10 34 PHE D O 1
ATOM 6607 N N . GLY D 1 35 ? 148.411 170.473 167.286 1.00 31.22 35 GLY D N 1
ATOM 6608 C CA . GLY D 1 35 ? 148.887 171.491 166.380 1.00 29.28 35 GLY D CA 1
ATOM 6609 C C . GLY D 1 35 ? 150.268 171.162 165.839 1.00 27.61 35 GLY D C 1
ATOM 6610 O O . GLY D 1 35 ? 150.585 171.498 164.710 1.00 33.54 35 GLY D O 1
ATOM 6611 N N . LEU D 1 36 ? 151.060 170.471 166.632 1.00 26.56 36 LEU D N 1
ATOM 6612 C CA . LEU D 1 36 ? 152.367 170.043 166.197 1.00 27.67 36 LEU D CA 1
ATOM 6613 C C . LEU D 1 36 ? 152.245 168.919 165.185 1.00 26.53 36 LEU D C 1
ATOM 6614 O O . LEU D 1 36 ? 152.957 168.896 164.198 1.00 31.98 36 LEU D O 1
ATOM 6619 N N . ALA D 1 37 ? 151.357 167.979 165.439 1.00 27.28 37 ALA D N 1
ATOM 6620 C CA . ALA D 1 37 ? 151.152 166.881 164.514 1.00 28.88 37 ALA D CA 1
ATOM 6621 C C . ALA D 1 37 ? 150.610 167.385 163.175 1.00 27.05 37 ALA D C 1
ATOM 6622 O O . ALA D 1 37 ? 151.054 166.925 162.135 1.00 32.43 37 ALA D O 1
ATOM 6624 N N . ARG D 1 38 ? 149.702 168.351 163.205 1.00 24.81 38 ARG D N 1
ATOM 6625 C CA . ARG D 1 38 ? 149.133 168.944 162.013 1.00 26.98 38 ARG D CA 1
ATOM 6626 C C . ARG D 1 38 ? 150.213 169.640 161.185 1.00 28.68 38 ARG D C 1
ATOM 6627 O O . ARG D 1 38 ? 150.211 169.595 159.959 1.00 29.33 38 ARG D O 1
ATOM 6635 N N . THR D 1 39 ? 151.161 170.263 161.870 1.00 29.66 39 THR D N 1
ATOM 6636 C CA . THR D 1 39 ? 152.212 170.996 161.208 1.00 29.02 39 THR D CA 1
ATOM 6637 C C . THR D 1 39 ? 153.085 170.024 160.440 1.00 27.15 39 THR D C 1
ATOM 6638 O O . THR D 1 39 ? 153.479 170.317 159.314 1.00 28.93 39 THR D O 1
ATOM 6642 N N . TRP D 1 40 ? 153.345 168.869 161.038 1.00 26.92 40 TRP D N 1
ATOM 6643 C CA . TRP D 1 40 ? 154.262 167.920 160.451 1.00 29.81 40 TRP D CA 1
ATOM 6644 C C . TRP D 1 40 ? 153.589 167.207 159.290 1.00 26.92 40 TRP D C 1
ATOM 6645 O O . TRP D 1 40 ? 154.220 166.937 158.277 1.00 30.24 40 TRP D O 1
ATOM 6656 N N . LEU D 1 41 ? 152.295 166.945 159.448 1.00 24.09 41 LEU D N 1
ATOM 6657 C CA . LEU D 1 41 ? 151.540 166.215 158.466 1.00 23.78 41 LEU D CA 1
ATOM 6658 C C . LEU D 1 41 ? 151.286 167.057 157.231 1.00 21.66 41 LEU D C 1
ATOM 6659 O O . LEU D 1 41 ? 151.085 166.490 156.158 1.00 23.88 41 LEU D O 1
ATOM 6664 N N . THR D 1 42 ? 151.265 168.376 157.374 1.00 20.23 42 THR D N 1
ATOM 6665 C CA . THR D 1 42 ? 150.866 169.219 156.264 1.00 21.28 42 THR D CA 1
ATOM 6666 C C . THR D 1 42 ? 152.074 169.953 155.707 1.00 20.64 42 THR D C 1
ATOM 6667 O O . THR D 1 42 ? 151.901 170.800 154.851 1.00 25.03 42 THR D O 1
ATOM 6671 N N . ARG D 1 43 ? 153.283 169.565 156.104 1.00 20.39 43 ARG D N 1
ATOM 6672 C CA . ARG D 1 43 ? 154.467 170.316 155.746 1.00 23.18 43 ARG D CA 1
ATOM 6673 C C . ARG D 1 43 ? 154.757 170.247 154.245 1.00 25.84 43 ARG D C 1
ATOM 6674 O O . ARG D 1 43 ? 155.408 171.157 153.732 1.00 35.31 43 ARG D O 1
ATOM 6682 N N . GLY D 1 44 ? 154.302 169.211 153.547 1.00 22.16 44 GLY D N 1
ATOM 6683 C CA . GLY D 1 44 ? 154.556 169.090 152.134 1.00 22.14 44 GLY D CA 1
ATOM 6684 C C . GLY D 1 44 ? 153.542 169.809 151.266 1.00 23.02 44 GLY D C 1
ATOM 6685 O O . GLY D 1 44 ? 153.681 169.772 150.052 1.00 29.22 44 GLY D O 1
ATOM 6686 N N . GLU D 1 45 ? 152.600 170.523 151.867 1.00 23.00 45 GLU D N 1
ATOM 6687 C CA . GLU D 1 45 ? 151.612 171.265 151.109 1.00 24.40 45 GLU D CA 1
ATOM 6688 C C . GLU D 1 45 ? 152.214 172.599 150.701 1.00 23.84 45 GLU D C 1
ATOM 6689 O O . GLU D 1 45 ? 151.609 173.342 149.947 1.00 28.68 45 GLU D O 1
ATOM 6695 N N . VAL D 1 46 ? 153.375 172.940 151.253 1.00 23.91 46 VAL D N 1
ATOM 6696 C CA . VAL D 1 46 ? 153.943 174.254 151.025 1.00 25.54 46 VAL D CA 1
ATOM 6697 C C . VAL D 1 46 ? 155.253 174.078 150.275 1.00 25.87 46 VAL D C 1
ATOM 6698 O O . VAL D 1 46 ? 155.971 173.107 150.493 1.00 27.14 46 VAL D O 1
ATOM 6702 N N . GLY D 1 47 ? 155.518 174.995 149.344 1.00 22.60 47 GLY D N 1
ATOM 6703 C CA . GLY D 1 47 ? 156.743 174.970 148.585 1.00 21.59 47 GLY D CA 1
ATOM 6704 C C . GLY D 1 47 ? 157.927 175.382 149.443 1.00 23.60 47 GLY D C 1
ATOM 6705 O O . GLY D 1 47 ? 157.760 176.000 150.481 1.00 31.20 47 GLY D O 1
ATOM 6706 N N . ALA D 1 48 ? 159.118 175.032 148.989 1.00 23.13 48 ALA D N 1
ATOM 6707 C CA . ALA D 1 48 ? 160.356 175.363 149.646 1.00 23.18 48 ALA D CA 1
ATOM 6708 C C . ALA D 1 48 ? 160.575 176.879 149.741 1.00 21.32 48 ALA D C 1
ATOM 6709 O O . ALA D 1 48 ? 161.317 177.292 150.624 1.00 28.08 48 ALA D O 1
ATOM 6711 N N . ARG D 1 49 ? 159.979 177.702 148.878 1.00 17.64 49 ARG D N 1
ATOM 6712 C CA . ARG D 1 49 ? 160.121 179.134 149.050 1.00 16.90 49 ARG D CA 1
ATOM 6713 C C . ARG D 1 49 ? 159.544 179.572 150.392 1.00 17.22 49 ARG D C 1
ATOM 6714 O O . ARG D 1 49 ? 159.986 180.584 150.911 1.00 20.67 49 ARG D O 1
ATOM 6722 N N . TYR D 1 50 ? 158.630 178.793 150.981 1.00 17.20 50 TYR D N 1
ATOM 6723 C CA . TYR D 1 50 ? 157.847 179.248 152.114 1.00 18.87 50 TYR D CA 1
ATOM 6724 C C . TYR D 1 50 ? 158.008 178.274 153.261 1.00 19.80 50 TYR D C 1
ATOM 6725 O O . TYR D 1 50 ? 157.169 178.272 154.147 1.00 22.07 50 TYR D O 1
ATOM 6734 N N . ARG D 1 51 ? 159.136 177.555 153.305 1.00 20.08 51 ARG D N 1
ATOM 6735 C CA . ARG D 1 51 ? 159.313 176.521 154.301 1.00 20.41 51 ARG D CA 1
ATOM 6736 C C . ARG D 1 51 ? 159.579 177.129 155.680 1.00 19.91 51 ARG D C 1
ATOM 6737 O O . ARG D 1 51 ? 159.429 176.443 156.682 1.00 22.94 51 ARG D O 1
ATOM 6745 N N . THR D 1 52 ? 159.922 178.409 155.747 1.00 21.29 52 THR D N 1
ATOM 6746 C CA . THR D 1 52 ? 160.153 179.058 157.021 1.00 25.24 52 THR D CA 1
ATOM 6747 C C . THR D 1 52 ? 158.861 179.121 157.817 1.00 25.17 52 THR D C 1
ATOM 6748 O O . THR D 1 52 ? 158.891 178.964 159.035 1.00 29.09 52 THR D O 1
ATOM 6752 N N . ALA D 1 53 ? 157.746 179.284 157.112 1.00 24.24 53 ALA D N 1
ATOM 6753 C CA . ALA D 1 53 ? 156.445 179.298 157.746 1.00 27.60 53 ALA D CA 1
ATOM 6754 C C . ALA D 1 53 ? 156.213 178.014 158.537 1.00 27.26 53 ALA D C 1
ATOM 6755 O O . ALA D 1 53 ? 155.721 178.058 159.654 1.00 31.81 53 ALA D O 1
ATOM 6757 N N . VAL D 1 54 ? 156.611 176.894 157.959 1.00 26.60 54 VAL D N 1
ATOM 6758 C CA . VAL D 1 54 ? 156.451 175.601 158.590 1.00 28.33 54 VAL D CA 1
ATOM 6759 C C . VAL D 1 54 ? 157.419 175.446 159.760 1.00 23.99 54 VAL D C 1
ATOM 6760 O O . VAL D 1 54 ? 157.087 174.828 160.761 1.00 25.19 54 VAL D O 1
ATOM 6764 N N . VAL D 1 55 ? 158.625 175.965 159.606 1.00 21.85 55 VAL D N 1
ATOM 6765 C CA . VAL D 1 55 ? 159.655 175.801 160.609 1.00 24.01 55 VAL D CA 1
ATOM 6766 C C . VAL D 1 55 ? 159.297 176.624 161.855 1.00 21.86 55 VAL D C 1
ATOM 6767 O O . VAL D 1 55 ? 159.364 176.123 162.972 1.00 20.85 55 VAL D O 1
ATOM 6771 N N . ALA D 1 56 ? 158.940 177.887 161.645 1.00 20.12 56 ALA D N 1
ATOM 6772 C CA . ALA D 1 56 ? 158.457 178.745 162.706 1.00 22.43 56 ALA D CA 1
ATOM 6773 C C . ALA D 1 56 ? 157.278 178.089 163.425 1.00 24.63 56 ALA D C 1
ATOM 6774 O O . ALA D 1 56 ? 157.307 177.917 164.638 1.00 29.24 56 ALA D O 1
ATOM 6776 N N . ARG D 1 57 ? 156.276 177.665 162.670 1.00 24.51 57 ARG D N 1
ATOM 6777 C CA . ARG D 1 57 ? 155.107 177.052 163.248 1.00 27.39 57 ARG D CA 1
ATOM 6778 C C . ARG D 1 57 ? 155.472 175.800 164.038 1.00 26.41 57 ARG D C 1
ATOM 6779 O O . ARG D 1 57 ? 154.982 175.615 165.144 1.00 28.88 57 ARG D O 1
ATOM 6787 N N . SER D 1 58 ? 156.322 174.941 163.499 1.00 26.47 58 SER D N 1
ATOM 6788 C CA . SER D 1 58 ? 156.757 173.765 164.235 1.00 29.40 58 SER D CA 1
ATOM 6789 C C . SER D 1 58 ? 157.400 174.157 165.560 1.00 28.42 58 SER D C 1
ATOM 6790 O O . SER D 1 58 ? 157.164 173.508 166.570 1.00 30.44 58 SER D O 1
ATOM 6793 N N . GLY D 1 59 ? 158.214 175.212 165.541 1.00 27.05 59 GLY D N 1
ATOM 6794 C CA . GLY D 1 59 ? 158.885 175.676 166.741 1.00 28.93 59 GLY D CA 1
ATOM 6795 C C . GLY D 1 59 ? 157.908 176.239 167.759 1.00 28.01 59 GLY D C 1
ATOM 6796 O O . GLY D 1 59 ? 157.984 175.914 168.937 1.00 28.83 59 GLY D O 1
ATOM 6797 N N . ILE D 1 60 ? 156.951 177.033 167.279 1.00 27.82 60 ILE D N 1
ATOM 6798 C CA . ILE D 1 60 ? 155.898 177.524 168.149 1.00 27.01 60 ILE D CA 1
ATOM 6799 C C . ILE D 1 60 ? 155.192 176.356 168.836 1.00 26.14 60 ILE D C 1
ATOM 6800 O O . ILE D 1 60 ? 154.962 176.425 170.026 1.00 30.92 60 ILE D O 1
ATOM 6805 N N . MET D 1 61 ? 154.935 175.255 168.148 1.00 27.79 61 MET D N 1
ATOM 6806 C CA . MET D 1 61 ? 154.092 174.218 168.723 1.00 31.31 61 MET D CA 1
ATOM 6807 C C . MET D 1 61 ? 154.912 173.353 169.675 1.00 31.27 61 MET D C 1
ATOM 6808 O O . MET D 1 61 ? 154.369 172.863 170.653 1.00 34.49 61 MET D O 1
ATOM 6813 N N . ILE D 1 62 ? 156.192 173.126 169.386 1.00 35.15 62 ILE D N 1
ATOM 6814 C CA . ILE D 1 62 ? 157.022 172.289 170.242 1.00 39.23 62 ILE D CA 1
ATOM 6815 C C . ILE D 1 62 ? 157.341 173.034 171.542 1.00 34.33 62 ILE D C 1
ATOM 6816 O O . ILE D 1 62 ? 157.214 172.478 172.625 1.00 32.67 62 ILE D O 1
ATOM 6821 N N . VAL D 1 63 ? 157.734 174.299 171.455 1.00 31.89 63 VAL D N 1
ATOM 6822 C CA . VAL D 1 63 ? 158.113 174.984 172.678 1.00 35.73 63 VAL D CA 1
ATOM 6823 C C . VAL D 1 63 ? 156.877 175.123 173.555 1.00 36.00 63 VAL D C 1
ATOM 6824 O O . VAL D 1 63 ? 156.964 174.937 174.761 1.00 46.32 63 VAL D O 1
ATOM 6828 N N . ALA D 1 64 ? 155.727 175.397 172.946 1.00 34.18 64 ALA D N 1
ATOM 6829 C CA . ALA D 1 64 ? 154.517 175.607 173.706 1.00 32.88 64 ALA D CA 1
ATOM 6830 C C . ALA D 1 64 ? 154.054 174.306 174.354 1.00 33.41 64 ALA D C 1
ATOM 6831 O O . ALA D 1 64 ? 153.695 174.314 175.523 1.00 40.65 64 ALA D O 1
ATOM 6833 N N . THR D 1 65 ? 154.098 173.198 173.626 1.00 31.74 65 THR D N 1
ATOM 6834 C CA . THR D 1 65 ? 153.708 171.912 174.177 1.00 36.78 65 THR D CA 1
ATOM 6835 C C . THR D 1 65 ? 154.555 171.570 175.401 1.00 36.95 65 THR D C 1
ATOM 6836 O O . THR D 1 65 ? 154.015 171.138 176.409 1.00 38.19 65 THR D O 1
ATOM 6840 N N . LEU D 1 66 ? 155.869 171.774 175.299 1.00 41.02 66 LEU D N 1
ATOM 6841 C CA . LEU D 1 66 ? 156.788 171.539 176.401 1.00 46.67 66 LEU D CA 1
ATOM 6842 C C . LEU D 1 66 ? 156.439 172.390 177.611 1.00 45.42 66 LEU D C 1
ATOM 6843 O O . LEU D 1 66 ? 156.404 171.895 178.731 1.00 54.76 66 LEU D O 1
ATOM 6848 N N . SER D 1 67 ? 156.237 173.679 177.390 1.00 39.67 67 SER D N 1
ATOM 6849 C CA . SER D 1 67 ? 155.936 174.557 178.492 1.00 40.39 67 SER D CA 1
ATOM 6850 C C . SER D 1 67 ? 154.682 174.084 179.232 1.00 37.13 67 SER D C 1
ATOM 6851 O O . SER D 1 67 ? 154.640 174.151 180.450 1.00 43.97 67 SER D O 1
ATOM 6854 N N . TYR D 1 68 ? 153.670 173.629 178.497 1.00 34.62 68 TYR D N 1
ATOM 6855 C CA . TYR D 1 68 ? 152.367 173.343 179.060 1.00 36.24 68 TYR D CA 1
ATOM 6856 C C . TYR D 1 68 ? 152.405 171.991 179.738 1.00 39.90 68 TYR D C 1
ATOM 6857 O O . TYR D 1 68 ? 151.614 171.733 180.643 1.00 48.36 68 TYR D O 1
ATOM 6866 N N . VAL D 1 69 ? 153.321 171.146 179.290 1.00 45.05 69 VAL D N 1
ATOM 6867 C CA . VAL D 1 69 ? 153.536 169.848 179.903 1.00 51.58 69 VAL D CA 1
ATOM 6868 C C . VAL D 1 69 ? 154.217 170.069 181.249 1.00 51.68 69 VAL D C 1
ATOM 6869 O O . VAL D 1 69 ? 153.783 169.540 182.265 1.00 58.83 69 VAL D O 1
ATOM 6873 N N . PHE D 1 70 ? 155.290 170.846 181.229 1.00 45.78 70 PHE D N 1
ATOM 6874 C CA . PHE D 1 70 ? 156.016 171.162 182.433 1.00 48.80 70 PHE D CA 1
ATOM 6875 C C . PHE D 1 70 ? 155.065 171.765 183.458 1.00 51.89 70 PHE D C 1
ATOM 6876 O O . PHE D 1 70 ? 155.165 171.470 184.647 1.00 64.40 70 PHE D O 1
ATOM 6884 N N . MET D 1 71 ? 154.161 172.625 182.987 1.00 47.25 71 MET D N 1
ATOM 6885 C CA . MET D 1 71 ? 153.283 173.372 183.864 1.00 40.47 71 MET D CA 1
ATOM 6886 C C . MET D 1 71 ? 152.262 172.429 184.475 1.00 34.20 71 MET D C 1
ATOM 6887 O O . MET D 1 71 ? 151.923 172.577 185.629 1.00 39.50 71 MET D O 1
ATOM 6892 N N . VAL D 1 72 ? 151.773 171.481 183.697 1.00 39.02 72 VAL D N 1
ATOM 6893 C CA . VAL D 1 72 ? 150.740 170.578 184.172 1.00 50.13 72 VAL D CA 1
ATOM 6894 C C . VAL D 1 72 ? 151.329 169.644 185.225 1.00 54.59 72 VAL D C 1
ATOM 6895 O O . VAL D 1 72 ? 150.660 169.319 186.199 1.00 59.09 72 VAL D O 1
ATOM 6899 N N . LEU D 1 73 ? 152.572 169.218 185.016 1.00 57.13 73 LEU D N 1
ATOM 6900 C CA . LEU D 1 73 ? 153.272 168.424 186.006 1.00 65.12 73 LEU D CA 1
ATOM 6901 C C . LEU D 1 73 ? 153.649 169.297 187.204 1.00 65.94 73 LEU D C 1
ATOM 6902 O O . LEU D 1 73 ? 153.551 168.829 188.335 1.00 77.75 73 LEU D O 1
ATOM 6907 N N . ALA D 1 74 ? 154.070 170.546 186.980 1.00 50.00 74 ALA D N 1
ATOM 6908 C CA . ALA D 1 74 ? 154.361 171.430 188.099 1.00 49.79 74 ALA D CA 1
ATOM 6909 C C . ALA D 1 74 ? 153.104 171.671 188.927 1.00 55.66 74 ALA D C 1
ATOM 6910 O O . ALA D 1 74 ? 153.204 171.959 190.119 1.00 67.15 74 ALA D O 1
ATOM 6912 N N . PHE D 1 75 ? 151.936 171.617 188.285 1.00 50.18 75 PHE D N 1
ATOM 6913 C CA . PHE D 1 75 ? 150.692 171.940 188.952 1.00 49.56 75 PHE D CA 1
ATOM 6914 C C . PHE D 1 75 ? 150.364 170.792 189.897 1.00 55.02 75 PHE D C 1
ATOM 6915 O O . PHE D 1 75 ? 149.885 171.017 191.006 1.00 64.49 75 PHE D O 1
ATOM 6923 N N . THR D 1 76 ? 150.640 169.569 189.443 1.00 60.14 76 THR D N 1
ATOM 6924 C CA . THR D 1 76 ? 150.364 168.382 190.233 1.00 69.69 76 THR D CA 1
ATOM 6925 C C . THR D 1 76 ? 151.233 168.418 191.490 1.00 71.60 76 THR D C 1
ATOM 6926 O O . THR D 1 76 ? 150.770 168.055 192.567 1.00 74.81 76 THR D O 1
ATOM 6930 N N . SER D 1 77 ? 152.460 168.931 191.346 1.00 67.10 77 SER D N 1
ATOM 6931 C CA . SER D 1 77 ? 153.434 168.960 192.424 1.00 67.81 77 SER D CA 1
ATOM 6932 C C . SER D 1 77 ? 153.478 170.292 193.171 1.00 67.76 77 SER D C 1
ATOM 6933 O O . SER D 1 77 ? 154.237 170.393 194.134 1.00 85.19 77 SER D O 1
ATOM 6936 N N . GLY D 1 78 ? 152.745 171.322 192.739 1.00 55.42 78 GLY D N 1
ATOM 6937 C CA . GLY D 1 78 ? 152.971 172.655 193.291 1.00 49.04 78 GLY D CA 1
ATOM 6938 C C . GLY D 1 78 ? 151.859 173.105 194.241 1.00 46.72 78 GLY D C 1
ATOM 6939 O O . GLY D 1 78 ? 151.926 174.211 194.788 1.00 40.62 78 GLY D O 1
ATOM 6940 N N . TYR D 1 79 ? 150.808 172.289 194.378 1.00 47.33 79 TYR D N 1
ATOM 6941 C CA . TYR D 1 79 ? 149.703 172.612 195.270 1.00 53.82 79 TYR D CA 1
ATOM 6942 C C . TYR D 1 79 ? 149.379 171.362 196.095 1.00 62.26 79 TYR D C 1
ATOM 6943 O O . TYR D 1 79 ? 149.462 170.243 195.578 1.00 66.64 79 TYR D O 1
ATOM 6952 N N . ASP D 1 80 ? 148.992 171.547 197.369 1.00 65.56 80 ASP D N 1
ATOM 6953 C CA . ASP D 1 80 ? 148.672 170.427 198.255 1.00 59.00 80 ASP D CA 1
ATOM 6954 C C . ASP D 1 80 ? 147.320 170.652 198.928 1.00 43.10 80 ASP D C 1
ATOM 6955 O O . ASP D 1 80 ? 147.026 171.727 199.434 1.00 40.50 80 ASP D O 1
ATOM 6960 N N . HIS D 1 81 ? 146.490 169.618 198.912 1.00 44.11 81 HIS D N 1
ATOM 6961 C CA . HIS D 1 81 ? 145.139 169.751 199.415 1.00 51.82 81 HIS D CA 1
ATOM 6962 C C . HIS D 1 81 ? 145.196 169.713 200.942 1.00 59.50 81 HIS D C 1
ATOM 6963 O O . HIS D 1 81 ? 145.562 168.694 201.537 1.00 62.09 81 HIS D O 1
ATOM 6970 N N . VAL D 1 82 ? 144.841 170.836 201.562 1.00 60.74 82 VAL D N 1
ATOM 6971 C CA . VAL D 1 82 ? 144.896 170.991 203.002 1.00 65.88 82 VAL D CA 1
ATOM 6972 C C . VAL D 1 82 ? 143.562 171.579 203.445 1.00 71.37 82 VAL D C 1
ATOM 6973 O O . VAL D 1 82 ? 143.480 172.745 203.835 1.00 73.64 82 VAL D O 1
ATOM 6977 N N . GLY D 1 83 ? 142.514 170.764 203.343 1.00 71.75 83 GLY D N 1
ATOM 6978 C CA . GLY D 1 83 ? 141.195 171.195 203.751 1.00 74.64 83 GLY D CA 1
ATOM 6979 C C . GLY D 1 83 ? 140.261 171.178 202.556 1.00 86.48 83 GLY D C 1
ATOM 6980 O O . GLY D 1 83 ? 140.216 170.190 201.824 1.00 93.95 83 GLY D O 1
ATOM 6981 N N . SER D 1 84 ? 139.529 172.282 202.378 1.00 86.91 84 SER D N 1
ATOM 6982 C CA . SER D 1 84 ? 138.736 172.501 201.183 1.00 81.39 84 SER D CA 1
ATOM 6983 C C . SER D 1 84 ? 139.558 173.242 200.124 1.00 71.95 84 SER D C 1
ATOM 6984 O O . SER D 1 84 ? 139.075 173.472 199.017 1.00 75.27 84 SER D O 1
ATOM 6987 N N . LEU D 1 85 ? 140.797 173.606 200.472 1.00 63.34 85 LEU D N 1
ATOM 6988 C CA . LEU D 1 85 ? 141.615 174.484 199.652 1.00 56.17 85 LEU D CA 1
ATOM 6989 C C . LEU D 1 85 ? 142.846 173.750 199.154 1.00 50.89 85 LEU D C 1
ATOM 6990 O O . LEU D 1 85 ? 143.303 172.809 199.778 1.00 58.11 85 LEU D O 1
ATOM 6995 N N . TRP D 1 86 ? 143.336 174.166 197.993 1.00 43.25 86 TRP D N 1
ATOM 6996 C CA . TRP D 1 86 ? 144.629 173.705 197.549 1.00 42.03 86 TRP D CA 1
ATOM 6997 C C . TRP D 1 86 ? 145.648 174.790 197.857 1.00 36.81 86 TRP D C 1
ATOM 6998 O O . TRP D 1 86 ? 145.411 175.959 197.582 1.00 38.09 86 TRP D O 1
ATOM 7009 N N . VAL D 1 87 ? 146.761 174.400 198.473 1.00 35.63 87 VAL D N 1
ATOM 7010 C CA . VAL D 1 87 ? 147.635 175.418 199.007 1.00 40.89 87 VAL D CA 1
ATOM 7011 C C . VAL D 1 87 ? 148.933 175.373 198.219 1.00 38.75 87 VAL D C 1
ATOM 7012 O O . VAL D 1 87 ? 149.446 174.293 197.925 1.00 40.75 87 VAL D O 1
ATOM 7016 N N . PRO D 1 88 ? 149.385 176.542 197.728 1.00 33.70 88 PRO D N 1
ATOM 7017 C CA . PRO D 1 88 ? 150.592 176.606 196.913 1.00 42.41 88 PRO D CA 1
ATOM 7018 C C . PRO D 1 88 ? 151.881 176.278 197.692 1.00 50.45 88 PRO D C 1
ATOM 7019 O O . PRO D 1 88 ? 152.026 176.714 198.830 1.00 61.71 88 PRO D O 1
ATOM 7023 N N . ASN D 1 89 ? 152.814 175.546 197.053 1.00 44.57 89 ASN D N 1
ATOM 7024 C CA . ASN D 1 89 ? 154.172 175.323 197.540 1.00 47.39 89 ASN D CA 1
ATOM 7025 C C . ASN D 1 89 ? 155.171 176.225 196.807 1.00 61.16 89 ASN D C 1
ATOM 7026 O O . ASN D 1 89 ? 154.807 177.239 196.214 1.00 71.45 89 ASN D O 1
ATOM 7031 N N . SER D 1 90 ? 156.450 175.840 196.814 1.00 77.50 90 SER D N 1
ATOM 7032 C CA . SER D 1 90 ? 157.486 176.626 196.152 1.00 86.33 90 SER D CA 1
ATOM 7033 C C . SER D 1 90 ? 157.530 176.319 194.657 1.00 76.30 90 SER D C 1
ATOM 7034 O O . SER D 1 90 ? 158.170 177.057 193.919 1.00 74.54 90 SER D O 1
ATOM 7037 N N . GLU D 1 91 ? 156.864 175.240 194.226 1.00 74.02 91 GLU D N 1
ATOM 7038 C CA . GLU D 1 91 ? 156.855 174.842 192.825 1.00 78.84 91 GLU D CA 1
ATOM 7039 C C . GLU D 1 91 ? 155.613 175.390 192.114 1.00 77.80 91 GLU D C 1
ATOM 7040 O O . GLU D 1 91 ? 155.417 175.111 190.932 1.00 89.75 91 GLU D O 1
ATOM 7042 N N . ALA D 1 92 ? 154.788 176.180 192.817 1.00 72.07 92 ALA D N 1
ATOM 7043 C CA . ALA D 1 92 ? 153.621 176.810 192.210 1.00 61.52 92 ALA D CA 1
ATOM 7044 C C . ALA D 1 92 ? 154.048 177.939 191.258 1.00 53.78 92 ALA D C 1
ATOM 7045 O O . ALA D 1 92 ? 153.361 178.156 190.263 1.00 53.61 92 ALA D O 1
ATOM 7047 N N . ILE D 1 93 ? 155.191 178.604 191.484 1.00 43.88 93 ILE D N 1
ATOM 7048 C CA . ILE D 1 93 ? 155.647 179.617 190.532 1.00 48.33 93 ILE D CA 1
ATOM 7049 C C . ILE D 1 93 ? 155.953 178.964 189.172 1.00 47.26 93 ILE D C 1
ATOM 7050 O O . ILE D 1 93 ? 155.941 179.628 188.140 1.00 44.94 93 ILE D O 1
ATOM 7055 N N . MET D 1 94 ? 156.229 177.660 189.188 1.00 47.02 94 MET D N 1
ATOM 7056 C CA . MET D 1 94 ? 156.495 176.890 187.989 1.00 51.36 94 MET D CA 1
ATOM 7057 C C . MET D 1 94 ? 155.213 176.598 187.220 1.00 48.72 94 MET D C 1
ATOM 7058 O O . MET D 1 94 ? 155.272 175.985 186.160 1.00 49.55 94 MET D O 1
ATOM 7063 N N . THR D 1 95 ? 154.059 176.969 187.772 1.00 51.51 95 THR D N 1
ATOM 7064 C CA . THR D 1 95 ? 152.811 176.865 187.032 1.00 49.36 95 THR D CA 1
ATOM 7065 C C . THR D 1 95 ? 152.578 178.131 186.210 1.00 44.73 95 THR D C 1
ATOM 7066 O O . THR D 1 95 ? 151.725 178.133 185.333 1.00 57.25 95 THR D O 1
ATOM 7070 N N . ILE D 1 96 ? 153.279 179.216 186.526 1.00 35.94 96 ILE D N 1
ATOM 7071 C CA . ILE D 1 96 ? 153.051 180.476 185.855 1.00 38.80 96 ILE D CA 1
ATOM 7072 C C . ILE D 1 96 ? 154.279 180.907 185.050 1.00 40.68 96 ILE D C 1
ATOM 7073 O O . ILE D 1 96 ? 154.132 181.498 183.989 1.00 44.76 96 ILE D O 1
ATOM 7078 N N . ALA D 1 97 ? 155.489 180.644 185.541 1.00 41.40 97 ALA D N 1
ATOM 7079 C CA . ALA D 1 97 ? 156.693 181.228 184.961 1.00 40.38 97 ALA D CA 1
ATOM 7080 C C . ALA D 1 97 ? 157.080 180.615 183.614 1.00 33.82 97 ALA D C 1
ATOM 7081 O O . ALA D 1 97 ? 157.622 181.321 182.774 1.00 37.25 97 ALA D O 1
ATOM 7083 N N . PRO D 1 98 ? 156.873 179.317 183.342 1.00 30.73 98 PRO D N 1
ATOM 7084 C CA . PRO D 1 98 ? 157.226 178.744 182.040 1.00 29.15 98 PRO D CA 1
ATOM 7085 C C . PRO D 1 98 ? 156.529 179.415 180.858 1.00 30.53 98 PRO D C 1
ATOM 7086 O O . PRO D 1 98 ? 156.999 179.310 179.735 1.00 35.88 98 PRO D O 1
ATOM 7090 N N . ARG D 1 99 ? 155.404 180.087 181.097 1.00 29.74 99 ARG D N 1
ATOM 7091 C CA . ARG D 1 99 ? 154.716 180.800 180.040 1.00 30.03 99 ARG D CA 1
ATOM 7092 C C . ARG D 1 99 ? 155.616 181.856 179.417 1.00 28.80 99 ARG D C 1
ATOM 7093 O O . ARG D 1 99 ? 155.560 182.042 178.203 1.00 33.45 99 ARG D O 1
ATOM 7101 N N . TYR D 1 100 ? 156.429 182.532 180.228 1.00 27.76 100 TYR D N 1
ATOM 7102 C CA . TYR D 1 100 ? 157.332 183.572 179.742 1.00 26.56 100 TYR D CA 1
ATOM 7103 C C . TYR D 1 100 ? 158.486 182.969 178.941 1.00 23.44 100 TYR D C 1
ATOM 7104 O O . TYR D 1 100 ? 159.048 183.636 178.068 1.00 21.75 100 TYR D O 1
ATOM 7113 N N . VAL D 1 101 ? 158.802 181.708 179.211 1.00 22.67 101 VAL D N 1
ATOM 7114 C CA . VAL D 1 101 ? 159.817 181.022 178.436 1.00 27.36 101 VAL D CA 1
ATOM 7115 C C . VAL D 1 101 ? 159.261 180.710 177.063 1.00 28.13 101 VAL D C 1
ATOM 7116 O O . VAL D 1 101 ? 159.951 180.920 176.074 1.00 34.15 101 VAL D O 1
ATOM 7120 N N . GLU D 1 102 ? 158.031 180.191 177.029 1.00 30.75 102 GLU D N 1
ATOM 7121 C CA . GLU D 1 102 ? 157.326 179.866 175.800 1.00 32.02 102 GLU D CA 1
ATOM 7122 C C . GLU D 1 102 ? 157.150 181.127 174.948 1.00 27.09 102 GLU D C 1
ATOM 7123 O O . GLU D 1 102 ? 157.441 181.107 173.764 1.00 28.99 102 GLU D O 1
ATOM 7129 N N . TRP D 1 103 ? 156.741 182.229 175.551 1.00 21.95 103 TRP D N 1
ATOM 7130 C CA . TRP D 1 103 ? 156.509 183.419 174.783 1.00 23.80 103 TRP D CA 1
ATOM 7131 C C . TRP D 1 103 ? 157.792 184.001 174.256 1.00 26.58 103 TRP D C 1
ATOM 7132 O O . TRP D 1 103 ? 157.777 184.791 173.322 1.00 29.49 103 TRP D O 1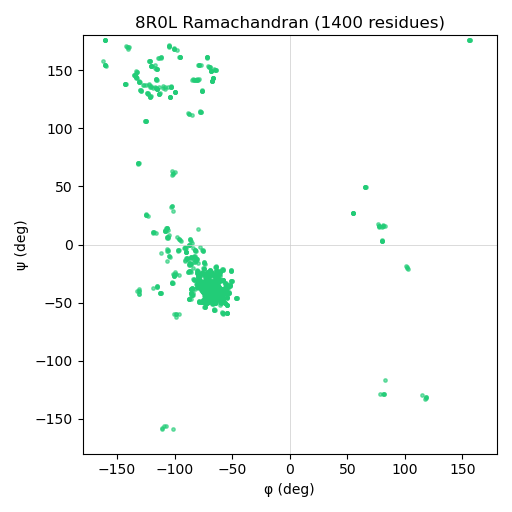
ATOM 7143 N N . SER D 1 104 ? 158.899 183.662 174.906 1.00 32.95 104 SER D N 1
ATOM 7144 C CA . SER D 1 104 ? 160.165 184.273 174.567 1.00 32.14 104 SER D CA 1
ATOM 7145 C C . SER D 1 104 ? 160.657 183.707 173.248 1.00 32.34 104 SER D C 1
ATOM 7146 O O . SER D 1 104 ? 161.270 184.432 172.477 1.00 37.10 104 SER D O 1
ATOM 7149 N N . ILE D 1 105 ? 160.318 182.446 172.983 1.00 31.85 105 ILE D N 1
ATOM 7150 C CA . ILE D 1 105 ? 160.638 181.835 171.713 1.00 35.62 105 ILE D CA 1
ATOM 7151 C C . ILE D 1 105 ? 159.519 182.120 170.719 1.00 34.38 105 ILE D C 1
ATOM 7152 O O . ILE D 1 105 ? 159.790 182.552 169.603 1.00 39.08 105 ILE D O 1
ATOM 7157 N N . ALA D 1 106 ? 158.271 181.928 171.151 1.00 31.49 106 ALA D N 1
ATOM 7158 C CA . ALA D 1 106 ? 157.109 181.867 170.275 1.00 26.87 106 ALA D CA 1
ATOM 7159 C C . ALA D 1 106 ? 156.691 183.222 169.724 1.00 23.53 106 ALA D C 1
ATOM 7160 O O . ALA D 1 106 ? 156.220 183.279 168.600 1.00 26.63 106 ALA D O 1
ATOM 7162 N N . VAL D 1 107 ? 156.826 184.305 170.465 1.00 21.97 107 VAL D N 1
ATOM 7163 C CA . VAL D 1 107 ? 156.382 185.575 169.907 1.00 23.23 107 VAL D CA 1
ATOM 7164 C C . VAL D 1 107 ? 157.345 186.017 168.806 1.00 23.27 107 VAL D C 1
ATOM 7165 O O . VAL D 1 107 ? 156.919 186.528 167.777 1.00 21.69 107 VAL D O 1
ATOM 7169 N N . PRO D 1 108 ? 158.673 185.869 168.999 1.00 27.34 108 PRO D N 1
ATOM 7170 C CA . PRO D 1 108 ? 159.661 185.996 167.918 1.00 27.12 108 PRO D CA 1
ATOM 7171 C C . PRO D 1 108 ? 159.395 185.129 166.688 1.00 22.19 108 PRO D C 1
ATOM 7172 O O . PRO D 1 108 ? 159.475 185.638 165.575 1.00 19.69 108 PRO D O 1
ATOM 7176 N N . LEU D 1 109 ? 158.971 183.878 166.921 1.00 19.68 109 LEU D N 1
ATOM 7177 C CA . LEU D 1 109 ? 158.700 182.922 165.862 1.00 20.06 109 LEU D CA 1
ATOM 7178 C C . LEU D 1 109 ? 157.433 183.264 165.104 1.00 21.66 109 LEU D C 1
ATOM 7179 O O . LEU D 1 109 ? 157.367 183.022 163.908 1.00 25.78 109 LEU D O 1
ATOM 7184 N N . LEU D 1 110 ? 156.463 183.885 165.767 1.00 24.16 110 LEU D N 1
ATOM 7185 C CA . LEU D 1 110 ? 155.248 184.323 165.109 1.00 25.30 110 LEU D CA 1
ATOM 7186 C C . LEU D 1 110 ? 155.547 185.490 164.194 1.00 23.96 110 LEU D C 1
ATOM 7187 O O . LEU D 1 110 ? 154.923 185.625 163.161 1.00 30.08 110 LEU D O 1
ATOM 7192 N N . SER D 1 111 ? 156.481 186.339 164.582 1.00 26.06 111 SER D N 1
ATOM 7193 C CA . SER D 1 111 ? 156.869 187.464 163.755 1.00 28.66 111 SER D CA 1
ATOM 7194 C C . SER D 1 111 ? 157.490 186.924 162.467 1.00 28.76 111 SER D C 1
ATOM 7195 O O . SER D 1 111 ? 157.196 187.412 161.370 1.00 26.23 111 SER D O 1
ATOM 7198 N N . ILE D 1 112 ? 158.335 185.900 162.640 1.00 26.98 112 ILE D N 1
ATOM 7199 C CA . ILE D 1 112 ? 159.043 185.280 161.542 1.00 30.60 112 ILE D CA 1
ATOM 7200 C C . ILE D 1 112 ? 158.071 184.601 160.593 1.00 29.35 112 ILE D C 1
ATOM 7201 O O . ILE D 1 112 ? 158.233 184.760 159.393 1.00 33.74 112 ILE D O 1
ATOM 7206 N N . GLU D 1 113 ? 157.087 183.891 161.137 1.00 29.88 113 GLU D N 1
ATOM 7207 C CA . GLU D 1 113 ? 156.049 183.230 160.370 1.00 31.80 113 GLU D CA 1
ATOM 7208 C C . GLU D 1 113 ? 155.229 184.220 159.536 1.00 32.28 113 GLU D C 1
ATOM 7209 O O . GLU D 1 113 ? 155.010 183.973 158.349 1.00 34.38 113 GLU D O 1
ATOM 7215 N N . LEU D 1 114 ? 154.806 185.342 160.118 1.00 28.37 114 LEU D N 1
ATOM 7216 C CA . LEU D 1 114 ? 154.068 186.341 159.367 1.00 30.22 114 LEU D CA 1
ATOM 7217 C C . LEU D 1 114 ? 154.899 186.901 158.212 1.00 29.80 114 LEU D C 1
ATOM 7218 O O . LEU D 1 114 ? 154.350 187.203 157.162 1.00 33.14 114 LEU D O 1
ATOM 7223 N N . LEU D 1 115 ? 156.210 187.077 158.400 1.00 31.64 115 LEU D N 1
ATOM 7224 C CA . LEU D 1 115 ? 157.055 187.749 157.412 1.00 31.26 115 LEU D CA 1
ATOM 7225 C C . LEU D 1 115 ? 157.532 186.750 156.363 1.00 29.59 115 LEU D C 1
ATOM 7226 O O . LEU D 1 115 ? 158.047 187.120 155.315 1.00 32.63 115 LEU D O 1
ATOM 7231 N N . SER D 1 116 ? 157.295 185.482 156.660 1.00 31.46 116 SER D N 1
ATOM 7232 C CA . SER D 1 116 ? 157.612 184.350 155.816 1.00 33.89 116 SER D CA 1
ATOM 7233 C C . SER D 1 116 ? 156.807 184.404 154.531 1.00 33.49 116 SER D C 1
ATOM 7234 O O . SER D 1 116 ? 157.307 184.034 153.483 1.00 44.54 116 SER D O 1
ATOM 7237 N N . VAL D 1 117 ? 155.567 184.864 154.649 1.00 33.03 117 VAL D N 1
ATOM 7238 C CA . VAL D 1 117 ? 154.612 184.869 153.568 1.00 33.70 117 VAL D CA 1
ATOM 7239 C C . VAL D 1 117 ? 154.422 186.294 153.078 1.00 36.03 117 VAL D C 1
ATOM 7240 O O . VAL D 1 117 ? 153.484 186.570 152.340 1.00 45.18 117 VAL D O 1
ATOM 7244 N N . ALA D 1 118 ? 155.312 187.193 153.468 1.00 34.75 118 ALA D N 1
ATOM 7245 C CA . ALA D 1 118 ? 155.242 188.565 152.992 1.00 37.27 118 ALA D CA 1
ATOM 7246 C C . ALA D 1 118 ? 156.257 188.738 151.864 1.00 38.83 118 ALA D C 1
ATOM 7247 O O . ALA D 1 118 ? 157.105 187.881 151.662 1.00 49.43 118 ALA D O 1
ATOM 7249 N N . THR D 1 119 ? 156.199 189.847 151.137 1.00 44.41 119 THR D N 1
ATOM 7250 C CA . THR D 1 119 ? 157.024 190.009 149.953 1.00 52.65 119 THR D CA 1
ATOM 7251 C C . THR D 1 119 ? 158.220 190.904 150.251 1.00 57.72 119 THR D C 1
ATOM 7252 O O . THR D 1 119 ? 158.391 191.951 149.625 1.00 69.15 119 THR D O 1
ATOM 7256 N N . LEU D 1 120 ? 159.038 190.476 151.208 1.00 60.32 120 LEU D N 1
ATOM 7257 C CA . LEU D 1 120 ? 160.313 191.105 151.508 1.00 63.38 120 LEU D CA 1
ATOM 7258 C C . LEU D 1 120 ? 161.381 190.087 151.134 1.00 63.81 120 LEU D C 1
ATOM 7259 O O . LEU D 1 120 ? 161.217 188.900 151.412 1.00 68.70 120 LEU D O 1
ATOM 7264 N N . SER D 1 121 ? 162.453 190.508 150.457 1.00 78.85 121 SER D N 1
ATOM 7265 C CA . SER D 1 121 ? 163.402 189.518 149.956 1.00 89.50 121 SER D CA 1
ATOM 7266 C C . SER D 1 121 ? 164.845 189.905 150.270 1.00 79.57 121 SER D C 1
ATOM 7267 O O . SER D 1 121 ? 165.193 191.086 150.317 1.00 74.46 121 SER D O 1
ATOM 7270 N N . GLY D 1 122 ? 165.660 188.862 150.472 1.00 77.97 122 GLY D N 1
ATOM 7271 C CA . GLY D 1 122 ? 167.103 188.996 150.575 1.00 82.06 122 GLY D CA 1
ATOM 7272 C C . GLY D 1 122 ? 167.559 189.454 151.956 1.00 79.68 122 GLY D C 1
ATOM 7273 O O . GLY D 1 122 ? 167.200 188.867 152.976 1.00 74.04 122 GLY D O 1
ATOM 7274 N N . VAL D 1 123 ? 168.381 190.506 151.953 1.00 90.59 123 VAL D N 1
ATOM 7275 C CA . VAL D 1 123 ? 168.996 191.001 153.173 1.00 99.70 123 VAL D CA 1
ATOM 7276 C C . VAL D 1 123 ? 168.047 192.006 153.818 1.00 105.16 123 VAL D C 1
ATOM 7277 O O . VAL D 1 123 ? 168.113 192.221 155.028 1.00 120.90 123 VAL D O 1
ATOM 7281 N N . SER D 1 124 ? 167.157 192.621 153.027 1.00 96.82 124 SER D N 1
ATOM 7282 C CA . SER D 1 124 ? 166.122 193.471 153.605 1.00 100.09 124 SER D CA 1
ATOM 7283 C C . SER D 1 124 ? 165.140 192.640 154.433 1.00 82.64 124 SER D C 1
ATOM 7284 O O . SER D 1 124 ? 164.581 193.115 155.420 1.00 80.50 124 SER D O 1
ATOM 7287 N N . ALA D 1 125 ? 164.939 191.393 154.007 1.00 68.35 125 ALA D N 1
ATOM 7288 C CA . ALA D 1 125 ? 164.046 190.458 154.653 1.00 69.31 125 ALA D CA 1
ATOM 7289 C C . ALA D 1 125 ? 164.706 189.808 155.859 1.00 75.59 125 ALA D C 1
ATOM 7290 O O . ALA D 1 125 ? 164.045 189.085 156.606 1.00 90.63 125 ALA D O 1
ATOM 7292 N N . ARG D 1 126 ? 166.020 189.980 155.980 1.00 74.91 126 ARG D N 1
ATOM 7293 C CA . ARG D 1 126 ? 166.783 189.370 157.056 1.00 71.32 126 ARG D CA 1
ATOM 7294 C C . ARG D 1 126 ? 167.113 190.435 158.103 1.00 67.82 126 ARG D C 1
ATOM 7295 O O . ARG D 1 126 ? 167.513 190.084 159.211 1.00 74.50 126 ARG D O 1
ATOM 7303 N N . ARG D 1 127 ? 166.876 191.713 157.778 1.00 55.53 127 ARG D N 1
ATOM 7304 C CA . ARG D 1 127 ? 167.141 192.795 158.709 1.00 57.58 127 ARG D CA 1
ATOM 7305 C C . ARG D 1 127 ? 165.871 193.255 159.424 1.00 61.84 127 ARG D C 1
ATOM 7306 O O . ARG D 1 127 ? 165.968 193.815 160.511 1.00 72.09 127 ARG D O 1
ATOM 7308 N N . THR D 1 128 ? 164.693 193.058 158.805 1.00 62.11 128 THR D N 1
ATOM 7309 C CA . THR D 1 128 ? 163.403 193.316 159.442 1.00 48.87 128 THR D CA 1
ATOM 7310 C C . THR D 1 128 ? 163.110 192.152 160.371 1.00 38.15 128 THR D C 1
ATOM 7311 O O . THR D 1 128 ? 162.522 192.314 161.430 1.00 38.75 128 THR D O 1
ATOM 7315 N N . ARG D 1 129 ? 163.621 191.002 159.972 1.00 35.09 129 ARG D N 1
ATOM 7316 C CA . ARG D 1 129 ? 163.404 189.779 160.691 1.00 37.71 129 ARG D CA 1
ATOM 7317 C C . ARG D 1 129 ? 164.181 189.808 162.006 1.00 40.74 129 ARG D C 1
ATOM 7318 O O . ARG D 1 129 ? 163.770 189.201 162.990 1.00 49.85 129 ARG D O 1
ATOM 7326 N N . LEU D 1 130 ? 165.293 190.534 162.051 1.00 45.06 130 LEU D N 1
ATOM 7327 C CA . LEU D 1 130 ? 166.087 190.586 163.265 1.00 48.60 130 LEU D CA 1
ATOM 7328 C C . LEU D 1 130 ? 165.532 191.655 164.199 1.00 41.35 130 LEU D C 1
ATOM 7329 O O . LEU D 1 130 ? 165.503 191.476 165.413 1.00 42.07 130 LEU D O 1
ATOM 7334 N N . ALA D 1 131 ? 165.080 192.756 163.622 1.00 34.56 131 ALA D N 1
ATOM 7335 C CA . ALA D 1 131 ? 164.510 193.823 164.410 1.00 36.42 131 ALA D CA 1
ATOM 7336 C C . ALA D 1 131 ? 163.230 193.363 165.100 1.00 42.48 131 ALA D C 1
ATOM 7337 O O . ALA D 1 131 ? 162.840 193.904 166.137 1.00 44.93 131 ALA D O 1
ATOM 7339 N N . ALA D 1 132 ? 162.549 192.387 164.490 1.00 41.57 132 ALA D N 1
ATOM 7340 C CA . ALA D 1 132 ? 161.261 191.961 164.993 1.00 38.61 132 ALA D CA 1
ATOM 7341 C C . ALA D 1 132 ? 161.486 190.928 166.075 1.00 34.84 132 ALA D C 1
ATOM 7342 O O . ALA D 1 132 ? 160.828 190.988 167.101 1.00 40.52 132 ALA D O 1
ATOM 7344 N N . VAL D 1 133 ? 162.431 190.021 165.836 1.00 34.23 133 VAL D N 1
ATOM 7345 C CA . VAL D 1 133 ? 162.821 189.021 166.816 1.00 34.88 133 VAL D CA 1
ATOM 7346 C C . VAL D 1 133 ? 163.408 189.672 168.062 1.00 32.14 133 VAL D C 1
ATOM 7347 O O . VAL D 1 133 ? 163.270 189.142 169.157 1.00 38.62 133 VAL D O 1
ATOM 7351 N N . ALA D 1 134 ? 164.057 190.813 167.900 1.00 32.86 134 ALA D N 1
ATOM 7352 C CA . ALA D 1 134 ? 164.625 191.530 169.030 1.00 34.56 134 ALA D CA 1
ATOM 7353 C C . ALA D 1 134 ? 163.521 192.208 169.840 1.00 34.04 134 ALA D C 1
ATOM 7354 O O . ALA D 1 134 ? 163.442 192.005 171.048 1.00 41.12 134 ALA D O 1
ATOM 7356 N N . GLY D 1 135 ? 162.678 193.007 169.176 1.00 30.04 135 GLY D N 1
ATOM 7357 C CA . GLY D 1 135 ? 161.612 193.719 169.858 1.00 29.56 135 GLY D CA 1
ATOM 7358 C C . GLY D 1 135 ? 160.627 192.760 170.525 1.00 29.63 135 GLY D C 1
ATOM 7359 O O . GLY D 1 135 ? 159.946 193.113 171.480 1.00 36.98 135 GLY D O 1
ATOM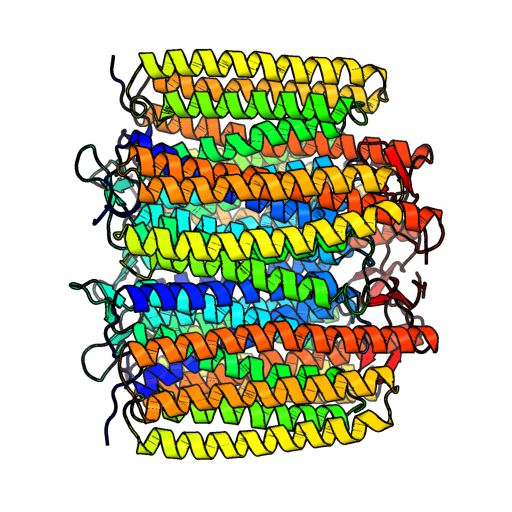 7360 N N . ALA D 1 136 ? 160.543 191.550 170.013 1.00 24.84 136 ALA D N 1
ATOM 7361 C CA . ALA D 1 136 ? 159.529 190.651 170.471 1.00 27.29 136 ALA D CA 1
ATOM 7362 C C . ALA D 1 136 ? 160.048 189.940 171.708 1.00 31.27 136 ALA D C 1
ATOM 7363 O O . ALA D 1 136 ? 159.295 189.791 172.666 1.00 37.01 136 ALA D O 1
ATOM 7365 N N . PHE D 1 137 ? 161.318 189.505 171.672 1.00 28.88 137 PHE D N 1
ATOM 7366 C CA . PHE D 1 137 ? 161.941 188.858 172.811 1.00 28.09 137 PHE D CA 1
ATOM 7367 C C . PHE D 1 137 ? 162.055 189.861 173.956 1.00 25.31 137 PHE D C 1
ATOM 7368 O O . PHE D 1 137 ? 161.813 189.516 175.107 1.00 22.07 137 PHE D O 1
ATOM 7376 N N . LEU D 1 138 ? 162.458 191.088 173.633 1.00 24.20 138 LEU D N 1
ATOM 7377 C CA . LEU D 1 138 ? 162.618 192.107 174.651 1.00 29.15 138 LEU D CA 1
ATOM 7378 C C . LEU D 1 138 ? 161.323 192.380 175.406 1.00 32.89 138 LEU D C 1
ATOM 7379 O O . LEU D 1 138 ? 161.346 192.503 176.630 1.00 34.42 138 LEU D O 1
ATOM 7384 N N . MET D 1 139 ? 160.204 192.423 174.676 1.00 32.43 139 MET D N 1
ATOM 7385 C CA . MET D 1 139 ? 158.897 192.620 175.264 1.00 29.57 139 MET D CA 1
ATOM 7386 C C . MET D 1 139 ? 158.585 191.506 176.271 1.00 23.84 139 MET D C 1
ATOM 7387 O O . MET D 1 139 ? 158.167 191.785 177.385 1.00 23.13 139 MET D O 1
ATOM 7392 N N . ILE D 1 140 ? 158.833 190.257 175.932 1.00 19.69 140 ILE D N 1
ATOM 7393 C CA . ILE D 1 140 ? 158.549 189.199 176.881 1.00 20.81 140 ILE D CA 1
ATOM 7394 C C . ILE D 1 140 ? 159.496 189.258 178.078 1.00 24.41 140 ILE D C 1
ATOM 7395 O O . ILE D 1 140 ? 159.032 189.105 179.203 1.00 31.32 140 ILE D O 1
ATOM 7400 N N . PHE D 1 141 ? 160.790 189.512 177.857 1.00 26.66 141 PHE D N 1
ATOM 7401 C CA . PHE D 1 141 ? 161.815 189.466 178.889 1.00 26.18 141 PHE D CA 1
ATOM 7402 C C . PHE D 1 141 ? 161.611 190.609 179.886 1.00 22.74 141 PHE D C 1
ATOM 7403 O O . PHE D 1 141 ? 161.637 190.369 181.088 1.00 26.23 141 PHE D O 1
ATOM 7411 N N . THR D 1 142 ? 161.350 191.820 179.414 1.00 23.35 142 THR D N 1
ATOM 7412 C CA . THR D 1 142 ? 160.959 192.907 180.301 1.00 27.57 142 THR D CA 1
ATOM 7413 C C . THR D 1 142 ? 159.667 192.606 181.061 1.00 32.41 142 THR D C 1
ATOM 7414 O O . THR D 1 142 ? 159.554 193.010 182.203 1.00 42.57 142 THR D O 1
ATOM 7418 N N . GLY D 1 143 ? 158.741 191.833 180.490 1.00 29.72 143 GLY D N 1
ATOM 7419 C CA . GLY D 1 143 ? 157.571 191.396 181.220 1.00 28.88 143 GLY D CA 1
ATOM 7420 C C . GLY D 1 143 ? 157.872 190.402 182.327 1.00 27.77 143 GLY D C 1
ATOM 7421 O O . GLY D 1 143 ? 157.350 190.562 183.423 1.00 32.57 143 GLY D O 1
ATOM 7422 N N . PHE D 1 144 ? 158.705 189.403 182.039 1.00 26.76 144 PHE D N 1
ATOM 7423 C CA . PHE D 1 144 ? 159.157 188.414 183.019 1.00 26.76 144 PHE D CA 1
ATOM 7424 C C . PHE D 1 144 ? 159.860 189.073 184.205 1.00 27.30 144 PHE D C 1
ATOM 7425 O O . PHE D 1 144 ? 159.792 188.594 185.321 1.00 28.29 144 PHE D O 1
ATOM 7433 N N . LEU D 1 145 ? 160.509 190.197 183.950 1.00 26.24 145 LEU D N 1
ATOM 7434 C CA . LEU D 1 145 ? 161.215 190.902 184.982 1.00 26.72 145 LEU D CA 1
ATOM 7435 C C . LEU D 1 145 ? 160.258 191.472 186.007 1.00 29.11 145 LEU D C 1
ATOM 7436 O O . LEU D 1 145 ? 160.540 191.283 187.185 1.00 31.09 145 LEU D O 1
ATOM 7441 N N . GLY D 1 146 ? 159.205 192.205 185.554 1.00 33.25 146 GLY D N 1
ATOM 7442 C CA . GLY D 1 146 ? 158.139 192.736 186.405 1.00 29.75 146 GLY D CA 1
ATOM 7443 C C . GLY D 1 146 ? 157.343 191.601 187.053 1.00 31.15 146 GLY D C 1
ATOM 7444 O O . GLY D 1 146 ? 157.142 191.537 188.266 1.00 35.63 146 GLY D O 1
ATOM 7445 N N . ALA D 1 147 ? 156.979 190.629 186.249 1.00 27.43 147 ALA D N 1
ATOM 7446 C CA . ALA D 1 147 ? 156.009 189.659 186.686 1.00 30.16 147 ALA D CA 1
ATOM 7447 C C . ALA D 1 147 ? 156.607 188.611 187.620 1.00 34.90 147 ALA D C 1
ATOM 7448 O O . ALA D 1 147 ? 155.846 187.991 188.363 1.00 37.97 147 ALA D O 1
ATOM 7450 N N . VAL D 1 148 ? 157.912 188.330 187.506 1.00 34.80 148 VAL D N 1
ATOM 7451 C CA . VAL D 1 148 ? 158.494 187.193 188.201 1.00 32.68 148 VAL D CA 1
ATOM 7452 C C . VAL D 1 148 ? 159.755 187.549 188.970 1.00 36.98 148 VAL D C 1
ATOM 7453 O O . VAL D 1 148 ? 159.945 187.015 190.069 1.00 46.13 148 VAL D O 1
ATOM 7457 N N . VAL D 1 149 ? 160.648 188.357 188.388 1.00 36.25 149 VAL D N 1
ATOM 7458 C CA . VAL D 1 149 ? 162.024 188.360 188.855 1.00 37.06 149 VAL D CA 1
ATOM 7459 C C . VAL D 1 149 ? 162.213 189.499 189.849 1.00 35.70 149 VAL D C 1
ATOM 7460 O O . VAL D 1 149 ? 162.524 189.252 191.006 1.00 37.98 149 VAL D O 1
ATOM 7464 N N . ILE D 1 150 ? 161.974 190.720 189.422 1.00 37.26 150 ILE D N 1
ATOM 7465 C CA . ILE D 1 150 ? 162.285 191.863 190.253 1.00 42.83 150 ILE D CA 1
ATOM 7466 C C . ILE D 1 150 ? 161.092 192.172 191.143 1.00 51.00 150 ILE D C 1
ATOM 7467 O O . ILE D 1 150 ? 160.051 192.600 190.644 1.00 65.26 150 ILE D O 1
ATOM 7472 N N . GLY D 1 151 ? 161.234 191.984 192.450 1.00 48.06 151 GLY D N 1
ATOM 7473 C CA . GLY D 1 151 ? 160.114 192.207 193.352 1.00 53.44 151 GLY D CA 1
ATOM 7474 C C . GLY D 1 151 ? 159.462 190.895 193.771 1.00 44.03 151 GLY D C 1
ATOM 7475 O O . GLY D 1 151 ? 158.823 190.830 194.811 1.00 52.79 151 GLY D O 1
ATOM 7476 N N . ASP D 1 152 ? 159.707 189.852 192.988 1.00 45.05 152 ASP D N 1
ATOM 7477 C CA . ASP D 1 152 ? 159.175 188.519 193.228 1.00 50.44 152 ASP D CA 1
ATOM 7478 C C . ASP D 1 152 ? 157.742 188.419 192.717 1.00 49.46 152 ASP D C 1
ATOM 7479 O O . ASP D 1 152 ? 157.042 187.464 193.047 1.00 49.73 152 ASP D O 1
ATOM 7481 N N . GLY D 1 153 ? 157.336 189.376 191.873 1.00 48.43 153 GLY D N 1
ATOM 7482 C CA . GLY D 1 153 ? 155.967 189.419 191.397 1.00 53.89 153 GLY D CA 1
ATOM 7483 C C . GLY D 1 153 ? 155.015 189.985 192.451 1.00 51.45 153 GLY D C 1
ATOM 7484 O O . GLY D 1 153 ? 153.809 189.819 192.316 1.00 52.96 153 GLY D O 1
ATOM 7485 N N . ARG D 1 154 ? 155.570 190.647 193.473 1.00 45.61 154 ARG D N 1
ATOM 7486 C CA . ARG D 1 154 ? 154.795 191.128 194.595 1.00 41.86 154 ARG D CA 1
ATOM 7487 C C . ARG D 1 154 ? 154.864 192.646 194.683 1.00 43.33 154 ARG D C 1
ATOM 7488 O O . ARG D 1 154 ? 154.407 193.207 195.671 1.00 51.70 154 ARG D O 1
ATOM 7496 N N . SER D 1 155 ? 155.395 193.320 193.661 1.00 42.33 155 SER D N 1
ATOM 7497 C CA . SER D 1 155 ? 155.604 194.757 193.752 1.00 41.81 155 SER D CA 1
ATOM 7498 C C . SER D 1 155 ? 154.905 195.482 192.618 1.00 46.48 155 SER D C 1
ATOM 7499 O O . SER D 1 155 ? 155.119 195.154 191.451 1.00 46.39 155 SER D O 1
ATOM 7502 N N . VAL D 1 156 ? 154.141 196.516 192.958 1.00 46.15 156 VAL D N 1
ATOM 7503 C CA . VAL D 1 156 ? 153.345 197.199 191.962 1.00 47.30 156 VAL D CA 1
ATOM 7504 C C . VAL D 1 156 ? 154.265 198.088 191.127 1.00 47.35 156 VAL D C 1
ATOM 7505 O O . VAL D 1 156 ? 154.078 198.201 189.918 1.00 55.56 156 VAL D O 1
ATOM 7509 N N . GLY D 1 157 ? 155.249 198.719 191.754 1.00 44.47 157 GLY D N 1
ATOM 7510 C CA . GLY D 1 157 ? 156.122 199.616 191.018 1.00 49.39 157 GLY D CA 1
ATOM 7511 C C . GLY D 1 157 ? 156.971 198.867 189.993 1.00 45.97 157 GLY D C 1
ATOM 7512 O O . GLY D 1 157 ? 157.158 199.328 188.874 1.00 52.88 157 GLY D O 1
ATOM 7513 N N . SER D 1 158 ? 157.496 197.718 190.390 1.00 43.44 158 SER D N 1
ATOM 7514 C CA . SER D 1 158 ? 158.202 196.863 189.462 1.00 45.75 158 SER D CA 1
ATOM 7515 C C . SER D 1 158 ? 157.292 196.575 188.268 1.00 46.14 158 SER D C 1
ATOM 7516 O O . SER D 1 158 ? 157.631 196.952 187.152 1.00 56.44 158 SER D O 1
ATOM 7519 N N . LEU D 1 159 ? 156.121 195.977 188.527 1.00 41.93 159 LEU D N 1
ATOM 7520 C CA . LEU D 1 159 ? 155.206 195.532 187.490 1.00 39.99 159 LEU D CA 1
ATOM 7521 C C . LEU D 1 159 ? 154.862 196.670 186.533 1.00 36.47 159 LEU D C 1
ATOM 7522 O O . LEU D 1 159 ? 154.735 196.437 185.332 1.00 39.00 159 LEU D O 1
ATOM 7527 N N . ILE D 1 160 ? 154.733 197.885 187.048 1.00 33.03 160 ILE D N 1
ATOM 7528 C CA . ILE D 1 160 ? 154.296 198.998 186.229 1.00 36.57 160 ILE D CA 1
ATOM 7529 C C . ILE D 1 160 ? 155.454 199.500 185.382 1.00 39.77 160 ILE D C 1
ATOM 7530 O O . ILE D 1 160 ? 155.254 199.968 184.268 1.00 43.75 160 ILE D O 1
ATOM 7535 N N . ILE D 1 161 ? 156.675 199.389 185.894 1.00 44.45 161 ILE D N 1
ATOM 7536 C CA . ILE D 1 161 ? 157.816 199.929 185.179 1.00 47.06 161 ILE D CA 1
ATOM 7537 C C . ILE D 1 161 ? 158.210 198.937 184.091 1.00 37.84 161 ILE D C 1
ATOM 7538 O O . ILE D 1 161 ? 158.534 199.318 182.977 1.00 42.95 161 ILE D O 1
ATOM 7543 N N . TRP D 1 162 ? 158.093 197.667 184.388 1.00 32.54 162 TRP D N 1
ATOM 7544 C CA . TRP D 1 162 ? 158.511 196.656 183.453 1.00 36.37 162 TRP D CA 1
ATOM 7545 C C . TRP D 1 162 ? 157.397 196.320 182.481 1.00 41.72 162 TRP D C 1
ATOM 7546 O O . TRP D 1 162 ? 157.675 195.697 181.463 1.00 57.61 162 TRP D O 1
ATOM 7557 N N . GLY D 1 163 ? 156.145 196.696 182.793 1.00 40.16 163 GLY D N 1
ATOM 7558 C CA . GLY D 1 163 ? 155.046 196.559 181.854 1.00 34.53 163 GLY D CA 1
ATOM 7559 C C . GLY D 1 163 ? 155.095 197.684 180.840 1.00 31.61 163 GLY D C 1
ATOM 7560 O O . GLY D 1 163 ? 154.835 197.490 179.662 1.00 37.50 163 GLY D O 1
ATOM 7561 N N . ALA D 1 164 ? 155.492 198.846 181.325 1.00 31.84 164 ALA D N 1
ATOM 7562 C CA . ALA D 1 164 ? 155.607 200.030 180.507 1.00 33.69 164 ALA D CA 1
ATOM 7563 C C . ALA D 1 164 ? 156.782 199.917 179.549 1.00 38.13 164 ALA D C 1
ATOM 7564 O O . ALA D 1 164 ? 156.730 200.462 178.448 1.00 47.86 164 ALA D O 1
ATOM 7566 N N . ILE D 1 165 ? 157.851 199.248 179.970 1.00 34.46 165 ILE D N 1
ATOM 7567 C CA . ILE D 1 165 ? 158.977 199.040 179.085 1.00 34.65 165 ILE D CA 1
ATOM 7568 C C . ILE D 1 165 ? 158.560 197.979 178.071 1.00 32.48 165 ILE D C 1
ATOM 7569 O O . ILE D 1 165 ? 158.821 198.141 176.872 1.00 34.05 165 ILE D O 1
ATOM 7574 N N . SER D 1 166 ? 157.876 196.938 178.549 1.00 25.44 166 SER D N 1
ATOM 7575 C CA . SER D 1 166 ? 157.442 195.871 177.678 1.00 27.12 166 SER D CA 1
ATOM 7576 C C . SER D 1 166 ? 156.495 196.398 176.607 1.00 32.43 166 SER D C 1
ATOM 7577 O O . SER D 1 166 ? 156.520 195.897 175.488 1.00 38.59 166 SER D O 1
ATOM 7580 N N . THR D 1 167 ? 155.718 197.438 176.931 1.00 34.11 167 THR D N 1
ATOM 7581 C CA . THR D 1 167 ? 154.729 197.980 176.024 1.00 36.53 167 THR D CA 1
ATOM 7582 C C . THR D 1 167 ? 155.423 198.749 174.908 1.00 37.61 167 THR D C 1
ATOM 7583 O O . THR D 1 167 ? 154.911 198.827 173.796 1.00 44.73 167 THR D O 1
ATOM 7587 N N . VAL D 1 168 ? 156.594 199.300 175.185 1.00 38.69 168 VAL D N 1
ATOM 7588 C CA . VAL D 1 168 ? 157.295 200.090 174.188 1.00 41.18 168 VAL D CA 1
ATOM 7589 C C . VAL D 1 168 ? 157.906 199.145 173.158 1.00 40.72 168 VAL D C 1
ATOM 7590 O O . VAL D 1 168 ? 157.975 199.440 171.969 1.00 45.84 168 VAL D O 1
ATOM 7594 N N . PHE D 1 169 ? 158.351 197.995 173.630 1.00 36.70 169 PHE D N 1
ATOM 7595 C CA . PHE D 1 169 ? 158.896 197.004 172.739 1.00 38.65 169 PHE D CA 1
ATOM 7596 C C . PHE D 1 169 ? 157.785 196.380 171.903 1.00 36.35 169 PHE D C 1
ATOM 7597 O O . PHE D 1 169 ? 158.048 195.838 170.839 1.00 40.56 169 PHE D O 1
ATOM 7605 N N . TRP D 1 170 ? 156.562 196.424 172.422 1.00 38.97 170 TRP D N 1
ATOM 7606 C CA . TRP D 1 170 ? 155.377 195.926 171.750 1.00 41.17 170 TRP D CA 1
ATOM 7607 C C . TRP D 1 170 ? 155.019 196.855 170.594 1.00 39.74 170 TRP D C 1
ATOM 7608 O O . TRP D 1 170 ? 154.853 196.413 169.466 1.00 42.72 170 TRP D O 1
ATOM 7619 N N . ILE D 1 171 ? 154.970 198.149 170.871 1.00 38.72 171 ILE D N 1
ATOM 7620 C CA . ILE D 1 171 ? 154.646 199.124 169.854 1.00 41.18 171 ILE D CA 1
ATOM 7621 C C . ILE D 1 171 ? 155.706 199.105 168.757 1.00 42.24 171 ILE D C 1
ATOM 7622 O O . ILE D 1 171 ? 155.421 199.425 167.605 1.00 54.06 171 ILE D O 1
ATOM 7627 N N . ILE D 1 172 ? 156.932 198.774 169.106 1.00 40.08 172 ILE D N 1
ATOM 7628 C CA . ILE D 1 172 ? 158.014 198.827 168.146 1.00 44.46 172 ILE D CA 1
ATOM 7629 C C . ILE D 1 172 ? 157.915 197.625 167.214 1.00 41.73 172 ILE D C 1
ATOM 7630 O O . ILE D 1 172 ? 157.988 197.769 165.999 1.00 46.58 172 ILE D O 1
ATOM 7635 N N . THR D 1 173 ? 157.775 196.446 167.806 1.00 37.37 173 THR D N 1
ATOM 7636 C CA . THR D 1 173 ? 157.677 195.217 167.052 1.00 36.65 173 THR D CA 1
ATOM 7637 C C . THR D 1 173 ? 156.484 195.304 166.109 1.00 37.39 173 THR D C 1
ATOM 7638 O O . THR D 1 173 ? 156.566 194.865 164.968 1.00 42.50 173 THR D O 1
ATOM 7642 N N . ALA D 1 174 ? 155.388 195.872 166.608 1.00 35.85 174 ALA D N 1
ATOM 7643 C CA . ALA D 1 174 ? 154.122 195.901 165.908 1.00 35.01 174 ALA D CA 1
ATOM 7644 C C . ALA D 1 174 ? 154.215 196.832 164.719 1.00 38.68 174 ALA D C 1
ATOM 7645 O O . ALA D 1 174 ? 153.668 196.530 163.657 1.00 43.99 174 ALA D O 1
ATOM 7647 N N . VAL D 1 175 ? 154.908 197.948 164.913 1.00 38.12 175 VAL D N 1
ATOM 7648 C CA . VAL D 1 175 ? 155.105 198.913 163.849 1.00 39.77 175 VAL D CA 1
ATOM 7649 C C . VAL D 1 175 ? 155.970 198.296 162.768 1.00 34.90 175 VAL D C 1
ATOM 7650 O O . VAL D 1 175 ? 155.696 198.455 161.590 1.00 40.27 175 VAL D O 1
ATOM 7654 N N . ILE D 1 176 ? 157.030 197.622 163.181 1.00 38.23 176 ILE D N 1
ATOM 7655 C CA . ILE D 1 176 ? 157.940 197.001 162.246 1.00 38.66 176 ILE D CA 1
ATOM 7656 C C . ILE D 1 176 ? 157.152 196.015 161.390 1.00 38.34 176 ILE D C 1
ATOM 7657 O O . ILE D 1 176 ? 157.255 196.046 160.158 1.00 44.32 176 ILE D O 1
ATOM 7662 N N . LEU D 1 177 ? 156.344 195.179 162.043 1.00 32.48 177 LEU D N 1
ATOM 7663 C CA . LEU D 1 177 ? 155.610 194.137 161.353 1.00 31.15 177 LEU D CA 1
ATOM 7664 C C . LEU D 1 177 ? 154.519 194.740 160.476 1.00 31.88 177 LEU D C 1
ATOM 7665 O O . LEU D 1 177 ? 154.314 194.286 159.366 1.00 38.26 177 LEU D O 1
ATOM 7670 N N . ILE D 1 178 ? 153.809 195.755 160.953 1.00 34.04 178 ILE D N 1
ATOM 7671 C CA . ILE D 1 178 ? 152.690 196.277 160.195 1.00 37.22 178 ILE D CA 1
ATOM 7672 C C . ILE D 1 178 ? 153.202 197.038 158.980 1.00 39.65 178 ILE D C 1
ATOM 7673 O O . ILE D 1 178 ? 152.581 197.014 157.927 1.00 52.52 178 ILE D O 1
ATOM 7678 N N . ARG D 1 179 ? 154.350 197.680 159.110 1.00 41.14 179 ARG D N 1
ATOM 7679 C CA . ARG D 1 179 ? 154.932 198.404 157.999 1.00 44.23 179 ARG D CA 1
ATOM 7680 C C . ARG D 1 179 ? 155.303 197.410 156.906 1.00 43.09 179 ARG D C 1
ATOM 7681 O O . ARG D 1 179 ? 155.183 197.723 155.729 1.00 52.87 179 ARG D O 1
ATOM 7683 N N . ALA D 1 180 ? 155.786 196.233 157.309 1.00 41.39 180 ALA D N 1
ATOM 7684 C CA . ALA D 1 180 ? 156.314 195.245 156.388 1.00 37.82 180 ALA D CA 1
ATOM 7685 C C . ALA D 1 180 ? 155.169 194.558 155.659 1.00 40.27 180 ALA D C 1
ATOM 7686 O O . ALA D 1 180 ? 155.311 194.197 154.496 1.00 49.01 180 ALA D O 1
ATOM 7688 N N . ILE D 1 181 ? 154.031 194.413 156.330 1.00 37.56 181 ILE D N 1
ATOM 7689 C CA . ILE D 1 181 ? 152.856 193.864 155.690 1.00 36.65 181 ILE D CA 1
ATOM 7690 C C . ILE D 1 181 ? 152.250 194.906 154.761 1.00 37.46 181 ILE D C 1
ATOM 7691 O O . ILE D 1 181 ? 151.726 194.557 153.720 1.00 45.77 181 ILE D O 1
ATOM 7696 N N . ARG D 1 182 ? 152.323 196.179 155.124 1.00 40.81 182 ARG D N 1
ATOM 7697 C CA . ARG D 1 182 ? 151.694 197.214 154.328 1.00 43.87 182 ARG D CA 1
ATOM 7698 C C . ARG D 1 182 ? 152.460 197.398 153.035 1.00 43.84 182 ARG D C 1
ATOM 7699 O O . ARG D 1 182 ? 151.905 197.870 152.053 1.00 53.17 182 ARG D O 1
ATOM 7707 N N . HIS D 1 183 ? 153.728 197.015 153.056 1.00 48.73 183 HIS D N 1
ATOM 7708 C CA . HIS D 1 183 ? 154.607 197.181 151.921 1.00 56.44 183 HIS D CA 1
ATOM 7709 C C . HIS D 1 183 ? 154.473 195.975 150.994 1.00 53.60 183 HIS D C 1
ATOM 7710 O O . HIS D 1 183 ? 154.777 196.046 149.807 1.00 55.80 183 HIS D O 1
ATOM 7717 N N . SER D 1 184 ? 154.015 194.867 151.565 1.00 51.29 184 SER D N 1
ATOM 7718 C CA . SER D 1 184 ? 153.919 193.604 150.869 1.00 48.78 184 SER D CA 1
ATOM 7719 C C . SER D 1 184 ? 152.607 193.515 150.120 1.00 44.70 184 SER D C 1
ATOM 7720 O O . SER D 1 184 ? 152.559 192.944 149.039 1.00 51.16 184 SER D O 1
ATOM 7723 N N . LEU D 1 185 ? 151.540 194.029 150.718 1.00 41.55 185 LEU D N 1
ATOM 7724 C CA . LEU D 1 185 ? 150.211 193.757 150.200 1.00 46.34 185 LEU D CA 1
ATOM 7725 C C . LEU D 1 185 ? 150.085 194.205 148.746 1.00 50.41 185 LEU D C 1
ATOM 7726 O O . LEU D 1 185 ? 149.456 193.522 147.940 1.00 55.82 185 LEU D O 1
ATOM 7731 N N . PRO D 1 186 ? 150.671 195.342 148.332 1.00 53.48 186 PRO D N 1
ATOM 7732 C CA . PRO D 1 186 ? 150.608 195.747 146.928 1.00 55.11 186 PRO D CA 1
ATOM 7733 C C . PRO D 1 186 ? 151.312 194.807 145.951 1.00 57.45 186 PRO D C 1
ATOM 7734 O O . PRO D 1 186 ? 151.038 194.838 144.758 1.00 73.01 186 PRO D O 1
ATOM 7738 N N . GLN D 1 187 ? 152.215 193.972 146.458 1.00 54.31 187 GLN D N 1
ATOM 7739 C CA . GLN D 1 187 ? 153.064 193.143 145.627 1.00 53.48 187 GLN D CA 1
ATOM 7740 C C . GLN D 1 187 ? 152.592 191.700 145.692 1.00 48.00 187 GLN D C 1
ATOM 7741 O O . GLN D 1 187 ? 153.266 190.806 145.191 1.00 58.45 187 GLN D O 1
ATOM 7747 N N . LEU D 1 188 ? 151.460 191.482 146.357 1.00 47.22 188 LEU D N 1
ATOM 7748 C CA . LEU D 1 188 ? 150.842 190.172 146.444 1.00 45.25 188 LEU D CA 1
ATOM 7749 C C . LEU D 1 188 ? 149.635 190.151 145.529 1.00 47.70 188 LEU D C 1
ATOM 7750 O O . LEU D 1 188 ? 149.229 191.185 145.006 1.00 55.41 188 LEU D O 1
ATOM 7755 N N . THR D 1 189 ? 149.064 188.963 145.342 1.00 54.88 189 THR D N 1
ATOM 7756 C CA . THR D 1 189 ? 147.861 188.835 144.536 1.00 54.51 189 THR D CA 1
ATOM 7757 C C . THR D 1 189 ? 146.702 189.287 145.410 1.00 55.09 189 THR D C 1
ATOM 7758 O O . THR D 1 189 ? 146.777 189.195 146.630 1.00 61.56 189 THR D O 1
ATOM 7762 N N . PRO D 1 190 ? 145.595 189.764 144.821 1.00 57.07 190 PRO D N 1
ATOM 7763 C CA . PRO D 1 190 ? 144.460 190.215 145.616 1.00 54.75 190 PRO D CA 1
ATOM 7764 C C . PRO D 1 190 ? 143.993 189.175 146.638 1.00 53.09 190 PRO D C 1
ATOM 7765 O O . PRO D 1 190 ? 143.589 189.538 147.742 1.00 60.06 190 PRO D O 1
ATOM 7769 N N . GLU D 1 191 ? 144.069 187.890 146.291 1.00 50.48 191 GLU D N 1
ATOM 7770 C CA . GLU D 1 191 ? 143.542 186.835 147.150 1.00 55.79 191 GLU D CA 1
ATOM 7771 C C . GLU D 1 191 ? 144.466 186.612 148.343 1.00 50.14 191 GLU D C 1
ATOM 7772 O O . GLU D 1 191 ? 144.008 186.361 149.464 1.00 51.83 191 GLU D O 1
ATOM 7774 N N . ALA D 1 192 ? 145.772 186.684 148.089 1.00 44.32 192 ALA D N 1
ATOM 7775 C CA . ALA D 1 192 ? 146.739 186.479 149.151 1.00 42.32 192 ALA D CA 1
ATOM 7776 C C . ALA D 1 192 ? 146.766 187.717 150.038 1.00 38.24 192 ALA D C 1
ATOM 7777 O O . ALA D 1 192 ? 146.924 187.604 151.249 1.00 40.99 192 ALA D O 1
ATOM 7779 N N . ALA D 1 193 ? 146.560 188.889 149.432 1.00 35.81 193 ALA D N 1
ATOM 7780 C CA . ALA D 1 193 ? 146.715 190.135 150.156 1.00 38.70 193 ALA D CA 1
ATOM 7781 C C . ALA D 1 193 ? 145.602 190.271 151.190 1.00 35.83 193 ALA D C 1
ATOM 7782 O O . ALA D 1 193 ? 145.824 190.723 152.312 1.00 39.07 193 ALA D O 1
ATOM 7784 N N . ALA D 1 194 ? 144.435 189.765 150.844 1.00 34.86 194 ALA D N 1
ATOM 7785 C CA . ALA D 1 194 ? 143.282 189.838 151.715 1.00 34.16 194 ALA D CA 1
ATOM 7786 C C . ALA D 1 194 ? 143.473 188.955 152.946 1.00 33.24 194 ALA D C 1
ATOM 7787 O O . ALA D 1 194 ? 143.037 189.284 154.043 1.00 38.14 194 ALA D O 1
ATOM 7789 N N . LEU D 1 195 ? 144.132 187.829 152.754 1.00 32.63 195 LEU D N 1
ATOM 7790 C CA . LEU D 1 195 ? 144.280 186.863 153.817 1.00 34.52 195 LEU D CA 1
ATOM 7791 C C . LEU D 1 195 ? 145.385 187.294 154.758 1.00 32.39 195 LEU D C 1
ATOM 7792 O O . LEU D 1 195 ? 145.337 186.985 155.949 1.00 30.40 195 LEU D O 1
ATOM 7797 N N . LEU D 1 196 ? 146.389 187.976 154.194 1.00 34.35 196 LEU D N 1
ATOM 7798 C CA . LEU D 1 196 ? 147.529 188.406 154.974 1.00 34.13 196 LEU D CA 1
ATOM 7799 C C . LEU D 1 196 ? 147.146 189.606 155.822 1.00 34.00 196 LEU D C 1
ATOM 7800 O O . LEU D 1 196 ? 147.686 189.773 156.910 1.00 38.44 196 LEU D O 1
ATOM 7805 N N . LYS D 1 197 ? 146.240 190.431 155.305 1.00 35.41 197 LYS D N 1
ATOM 7806 C CA . LYS D 1 197 ? 145.722 191.552 156.057 1.00 38.57 197 LYS D CA 1
ATOM 7807 C C . LYS D 1 197 ? 144.947 191.018 157.256 1.00 35.67 197 LYS D C 1
ATOM 7808 O O . LYS D 1 197 ? 145.104 191.509 158.373 1.00 39.90 197 LYS D O 1
ATOM 7814 N N . THR D 1 198 ? 144.147 189.986 157.025 1.00 33.08 198 THR D N 1
ATOM 7815 C CA . THR D 1 198 ? 143.349 189.390 158.074 1.00 32.75 198 THR D CA 1
ATOM 7816 C C . THR D 1 198 ? 144.234 188.750 159.127 1.00 34.38 198 THR D C 1
ATOM 7817 O O . THR D 1 198 ? 143.921 188.816 160.309 1.00 41.18 198 THR D O 1
ATOM 7821 N N . ALA D 1 199 ? 145.320 188.117 158.683 1.00 35.49 199 ALA D N 1
ATOM 7822 C CA . ALA D 1 199 ? 146.173 187.342 159.563 1.00 36.17 199 ALA D CA 1
ATOM 7823 C C . ALA D 1 199 ? 146.983 188.288 160.433 1.00 34.46 199 ALA D C 1
ATOM 7824 O O . ALA D 1 199 ? 147.390 187.911 161.522 1.00 40.86 199 ALA D O 1
ATOM 7826 N N . THR D 1 200 ? 147.211 189.498 159.939 1.00 33.78 200 THR D N 1
ATOM 7827 C CA . THR D 1 200 ? 147.986 190.475 160.676 1.00 38.44 200 THR D CA 1
ATOM 7828 C C . THR D 1 200 ? 147.121 191.031 161.796 1.00 43.54 200 THR D C 1
ATOM 7829 O O . THR D 1 200 ? 147.603 191.215 162.912 1.00 47.53 200 THR D O 1
ATOM 7833 N N . ILE D 1 201 ? 145.844 191.268 161.473 1.00 44.76 201 ILE D N 1
ATOM 7834 C CA . ILE D 1 201 ? 144.876 191.780 162.425 1.00 44.63 201 ILE D CA 1
ATOM 7835 C C . ILE D 1 201 ? 144.659 190.742 163.515 1.00 43.00 201 ILE D C 1
ATOM 7836 O O . ILE D 1 201 ? 144.471 191.090 164.671 1.00 50.11 201 ILE D O 1
ATOM 7841 N N . PHE D 1 202 ? 144.690 189.472 163.142 1.00 43.70 202 PHE D N 1
ATOM 7842 C CA . PHE D 1 202 ? 144.416 188.419 164.095 1.00 48.03 202 PHE D CA 1
ATOM 7843 C C . PHE D 1 202 ? 145.602 188.286 165.051 1.00 45.44 202 PHE D C 1
ATOM 7844 O O . PHE D 1 202 ? 145.386 188.222 166.260 1.00 50.97 202 PHE D O 1
ATOM 7852 N N . LEU D 1 203 ? 146.839 188.279 164.536 1.00 42.11 203 LEU D N 1
ATOM 7853 C CA . LEU D 1 203 ? 148.010 188.165 165.397 1.00 44.39 203 LEU D CA 1
ATOM 7854 C C . LEU D 1 203 ? 148.175 189.402 166.268 1.00 43.65 203 LEU D C 1
ATOM 7855 O O . LEU D 1 203 ? 148.589 189.291 167.419 1.00 47.67 203 LEU D O 1
ATOM 7860 N N . MET D 1 204 ? 147.922 190.574 165.701 1.00 42.04 204 MET D N 1
ATOM 7861 C CA . MET D 1 204 ? 148.171 191.789 166.442 1.00 47.41 204 MET D CA 1
ATOM 7862 C C . MET D 1 204 ? 147.133 191.901 167.543 1.00 47.26 204 MET D C 1
ATOM 7863 O O . MET D 1 204 ? 147.461 192.364 168.628 1.00 65.06 204 MET D O 1
ATOM 7868 N N . SER D 1 205 ? 145.908 191.457 167.266 1.00 45.22 205 SER D N 1
ATOM 7869 C CA . SER D 1 205 ? 144.812 191.532 168.222 1.00 47.48 205 SER D CA 1
ATOM 7870 C C . SER D 1 205 ? 145.009 190.535 169.358 1.00 45.13 205 SER D C 1
ATOM 7871 O O . SER D 1 205 ? 144.711 190.836 170.501 1.00 49.28 205 SER D O 1
ATOM 7874 N N . GLY D 1 206 ? 145.511 189.347 169.034 1.00 45.65 206 GLY D N 1
ATOM 7875 C CA . GLY D 1 206 ? 145.726 188.324 170.033 1.00 45.81 206 GLY D CA 1
ATOM 7876 C C . GLY D 1 206 ? 146.832 188.707 171.001 1.00 47.47 206 GLY D C 1
ATOM 7877 O O . GLY D 1 206 ? 146.854 188.233 172.125 1.00 57.68 206 GLY D O 1
ATOM 7878 N N . TRP D 1 207 ? 147.751 189.553 170.550 1.00 51.14 207 TRP D N 1
ATOM 7879 C CA . TRP D 1 207 ? 148.838 190.028 171.385 1.00 51.19 207 TRP D CA 1
ATOM 7880 C C . TRP D 1 207 ? 148.287 190.944 172.475 1.00 46.33 207 TRP D C 1
ATOM 7881 O O . TRP D 1 207 ? 148.917 191.120 173.506 1.00 43.59 207 TRP D O 1
ATOM 7892 N N . ALA D 1 208 ? 147.148 191.575 172.205 1.00 43.10 208 ALA D N 1
ATOM 7893 C CA . ALA D 1 208 ? 146.566 192.513 173.144 1.00 45.66 208 ALA D CA 1
ATOM 7894 C C . ALA D 1 208 ? 146.058 191.801 174.392 1.00 51.99 208 ALA D C 1
ATOM 7895 O O . ALA D 1 208 ? 146.096 192.354 175.491 1.00 53.75 208 ALA D O 1
ATOM 7897 N N . VAL D 1 209 ? 145.590 190.570 174.208 1.00 57.10 209 VAL D N 1
ATOM 7898 C CA . VAL D 1 209 ? 144.953 189.817 175.276 1.00 57.46 209 VAL D CA 1
ATOM 7899 C C . VAL D 1 209 ? 145.978 189.568 176.373 1.00 51.05 209 VAL D C 1
ATOM 7900 O O . VAL D 1 209 ? 145.640 189.618 177.545 1.00 63.43 209 VAL D O 1
ATOM 7904 N N . TYR D 1 210 ? 147.226 189.321 176.000 1.00 43.20 210 TYR D N 1
ATOM 7905 C CA . TYR D 1 210 ? 148.195 188.850 176.966 1.00 42.59 210 TYR D CA 1
ATOM 7906 C C . TYR D 1 210 ? 148.441 189.918 178.029 1.00 45.54 210 TYR D C 1
ATOM 7907 O O . TYR D 1 210 ? 148.379 189.611 179.214 1.00 49.53 210 TYR D O 1
ATOM 7916 N N . PRO D 1 211 ? 148.731 191.192 177.675 1.00 49.30 211 PRO D N 1
ATOM 7917 C CA . PRO D 1 211 ? 148.895 192.276 178.654 1.00 44.81 211 PRO D CA 1
ATOM 7918 C C . PRO D 1 211 ? 147.759 192.412 179.667 1.00 45.27 211 PRO D C 1
ATOM 7919 O O . PRO D 1 211 ? 147.970 192.972 180.728 1.00 53.38 211 PRO D O 1
ATOM 7923 N N . LEU D 1 212 ? 146.561 191.907 179.350 1.00 45.71 212 LEU D N 1
ATOM 7924 C CA . LEU D 1 212 ? 145.442 191.914 180.283 1.00 48.09 212 LEU D CA 1
ATOM 7925 C C . LEU D 1 212 ? 145.685 190.985 181.470 1.00 45.58 212 LEU D C 1
ATOM 7926 O O . LEU D 1 212 ? 145.189 191.242 182.565 1.00 50.04 212 LEU D O 1
ATOM 7931 N N . ALA D 1 213 ? 146.365 189.862 181.256 1.00 36.42 213 ALA D N 1
ATOM 7932 C CA . ALA D 1 213 ? 146.677 188.992 182.372 1.00 38.73 213 ALA D CA 1
ATOM 7933 C C . ALA D 1 213 ? 147.730 189.623 183.294 1.00 38.34 213 ALA D C 1
ATOM 7934 O O . ALA D 1 213 ? 147.848 189.247 184.459 1.00 40.09 213 ALA D O 1
ATOM 7936 N N . TYR D 1 214 ? 148.528 190.542 182.753 1.00 34.54 214 TYR D N 1
ATOM 7937 C CA . TYR D 1 214 ? 149.525 191.264 183.511 1.00 33.43 214 TYR D CA 1
ATOM 7938 C C . TYR D 1 214 ? 148.846 192.322 184.371 1.00 34.38 214 TYR D C 1
ATOM 7939 O O . TYR D 1 214 ? 149.251 192.526 185.512 1.00 40.78 214 TYR D O 1
ATOM 7948 N N . LEU D 1 215 ? 147.818 192.980 183.849 1.00 35.95 215 LEU D N 1
ATOM 7949 C CA . LEU D 1 215 ? 147.116 194.001 184.615 1.00 39.62 215 LEU D CA 1
ATOM 7950 C C . LEU D 1 215 ? 146.303 193.378 185.738 1.00 38.93 215 LEU D C 1
ATOM 7951 O O . LEU D 1 215 ? 146.045 194.020 186.746 1.00 43.90 215 LEU D O 1
ATOM 7956 N N . ILE D 1 216 ? 145.858 192.149 185.551 1.00 35.00 216 ILE D N 1
ATOM 7957 C CA . ILE D 1 216 ? 145.156 191.490 186.621 1.00 36.81 216 ILE D CA 1
ATOM 7958 C C . ILE D 1 216 ? 146.126 191.287 187.772 1.00 33.88 216 ILE D C 1
ATOM 7959 O O . ILE D 1 216 ? 145.772 191.584 188.906 1.00 36.98 216 ILE D O 1
ATOM 7964 N N . GLN D 1 217 ? 147.309 190.737 187.486 1.00 30.71 217 GLN D N 1
ATOM 7965 C CA . GLN D 1 217 ? 148.310 190.509 188.512 1.00 30.57 217 GLN D CA 1
ATOM 7966 C C . GLN D 1 217 ? 148.625 191.799 189.264 1.00 26.94 217 GLN D C 1
ATOM 7967 O O . GLN D 1 217 ? 148.825 191.743 190.461 1.00 26.33 217 GLN D O 1
ATOM 7973 N N . ILE D 1 218 ? 148.611 192.944 188.577 1.00 26.97 218 ILE D N 1
ATOM 7974 C CA . ILE D 1 218 ? 148.815 194.236 189.201 1.00 29.34 218 ILE D CA 1
ATOM 7975 C C . ILE D 1 218 ? 147.653 194.604 190.107 1.00 33.49 218 ILE D C 1
ATOM 7976 O O . ILE D 1 218 ? 147.871 195.172 191.167 1.00 42.75 218 ILE D O 1
ATOM 7981 N N . LEU D 1 219 ? 146.414 194.342 189.665 1.00 39.70 219 LEU D N 1
ATOM 7982 C CA . LEU D 1 219 ? 145.229 194.954 190.259 1.00 35.78 219 LEU D CA 1
ATOM 7983 C C . LEU D 1 219 ? 144.493 194.040 191.217 1.00 31.69 219 LEU D C 1
ATOM 7984 O O . LEU D 1 219 ? 143.873 194.555 192.132 1.00 42.85 219 LEU D O 1
ATOM 7989 N N . PHE D 1 220 ? 144.587 192.726 191.060 1.00 31.41 220 PHE D N 1
ATOM 7990 C CA . PHE D 1 220 ? 143.678 191.825 191.753 1.00 33.61 220 PHE D CA 1
ATOM 7991 C C . PHE D 1 220 ? 144.394 190.563 192.183 1.00 33.69 220 PHE D C 1
ATOM 7992 O O . PHE D 1 220 ? 145.126 189.964 191.391 1.00 34.55 220 PHE D O 1
ATOM 8000 N N . ALA D 1 221 ? 144.116 190.107 193.399 1.00 34.87 221 ALA D N 1
ATOM 8001 C CA . ALA D 1 221 ? 144.673 188.830 193.813 1.00 38.27 221 ALA D CA 1
ATOM 8002 C C . ALA D 1 221 ? 143.602 187.978 194.487 1.00 35.37 221 ALA D C 1
ATOM 8003 O O . ALA D 1 221 ? 142.745 188.486 195.200 1.00 40.10 221 ALA D O 1
ATOM 8005 N N . GLY D 1 222 ? 143.717 186.676 194.266 1.00 31.91 222 GLY D N 1
ATOM 8006 C CA . GLY D 1 222 ? 142.831 185.680 194.813 1.00 33.27 222 GLY D CA 1
ATOM 8007 C C . GLY D 1 222 ? 142.897 184.463 193.911 1.00 36.33 222 GLY D C 1
ATOM 8008 O O . GLY D 1 222 ? 143.535 184.561 192.855 1.00 37.48 222 GLY D O 1
ATOM 8009 N N . GLY D 1 223 ? 142.204 183.372 194.290 1.00 31.99 223 GLY D N 1
ATOM 8010 C CA . GLY D 1 223 ? 142.161 182.173 193.462 1.00 30.36 223 GLY D CA 1
ATOM 8011 C C . GLY D 1 223 ? 141.218 182.370 192.283 1.00 28.28 223 GLY D C 1
ATOM 8012 O O . GLY D 1 223 ? 141.371 181.758 191.233 1.00 32.39 223 GLY D O 1
ATOM 8013 N N . LEU D 1 224 ? 140.276 183.275 192.459 1.00 27.02 224 LEU D N 1
ATOM 8014 C CA . LEU D 1 224 ? 139.499 183.749 191.340 1.00 33.21 224 LEU D CA 1
ATOM 8015 C C . LEU D 1 224 ? 140.390 184.311 190.243 1.00 30.55 224 LEU D C 1
ATOM 8016 O O . LEU D 1 224 ? 140.217 183.969 189.083 1.00 36.11 224 LEU D O 1
ATOM 8021 N N . TRP D 1 225 ? 141.304 185.202 190.625 1.00 29.88 225 TRP D N 1
ATOM 8022 C CA . TRP D 1 225 ? 142.103 185.967 189.683 1.00 26.77 225 TRP D CA 1
ATOM 8023 C C . TRP D 1 225 ? 143.249 185.132 189.141 1.00 21.94 225 TRP D C 1
ATOM 8024 O O . TRP D 1 225 ? 143.647 185.267 188.006 1.00 24.52 225 TRP D O 1
ATOM 8035 N N . THR D 1 226 ? 143.692 184.184 189.919 1.00 22.09 226 THR D N 1
ATOM 8036 C CA . THR D 1 226 ? 144.653 183.236 189.427 1.00 26.02 226 THR D CA 1
ATOM 8037 C C . THR D 1 226 ? 144.030 182.352 188.351 1.00 29.34 226 THR D C 1
ATOM 8038 O O . THR D 1 226 ? 144.741 181.876 187.459 1.00 31.98 226 THR D O 1
ATOM 8042 N N . THR D 1 227 ? 142.731 182.082 188.491 1.00 30.73 227 THR D N 1
ATOM 8043 C CA . THR D 1 227 ? 142.033 181.155 187.621 1.00 32.82 227 THR D CA 1
ATOM 8044 C C . THR D 1 227 ? 141.736 181.883 186.319 1.00 27.84 227 THR D C 1
ATOM 8045 O O . THR D 1 227 ? 142.038 181.379 185.240 1.00 26.32 227 THR D O 1
ATOM 8049 N N . SER D 1 228 ? 141.183 183.081 186.465 1.00 22.81 228 SER D N 1
ATOM 8050 C CA . SER D 1 228 ? 141.041 184.006 185.367 1.00 23.37 228 SER D CA 1
ATOM 8051 C C . SER D 1 228 ? 142.313 184.138 184.538 1.00 24.04 228 SER D C 1
ATOM 8052 O O . SER D 1 228 ? 142.228 184.101 183.323 1.00 28.38 228 SER D O 1
ATOM 8055 N N . ILE D 1 229 ? 143.474 184.287 185.182 1.00 23.05 229 ILE D N 1
ATOM 8056 C CA . ILE D 1 229 ? 144.729 184.452 184.480 1.00 23.15 229 ILE D CA 1
ATOM 8057 C C . ILE D 1 229 ? 145.025 183.218 183.645 1.00 22.92 229 ILE D C 1
ATOM 8058 O O . ILE D 1 229 ? 145.382 183.317 182.482 1.00 26.27 229 ILE D O 1
ATOM 8063 N N . HIS D 1 230 ? 144.876 182.057 184.242 1.00 24.41 230 HIS D N 1
ATOM 8064 C CA . HIS D 1 230 ? 145.228 180.820 183.588 1.00 25.77 230 HIS D CA 1
ATOM 8065 C C . HIS D 1 230 ? 144.312 180.589 182.396 1.00 25.47 230 HIS D C 1
ATOM 8066 O O . HIS D 1 230 ? 144.746 180.078 181.369 1.00 27.97 230 HIS D O 1
ATOM 8073 N N . ILE D 1 231 ? 143.047 180.941 182.564 1.00 23.83 231 ILE D N 1
ATOM 8074 C CA . ILE D 1 231 ? 142.044 180.641 181.575 1.00 24.60 231 ILE D CA 1
ATOM 8075 C C . ILE D 1 231 ? 142.227 181.594 180.410 1.00 22.83 231 ILE D C 1
ATOM 8076 O O . ILE D 1 231 ? 142.256 181.146 179.274 1.00 26.20 231 ILE D O 1
ATOM 8081 N N . ILE D 1 232 ? 142.375 182.884 180.690 1.00 21.75 232 ILE D N 1
ATOM 8082 C CA . ILE D 1 232 ? 142.635 183.868 179.649 1.00 22.61 232 ILE D CA 1
ATOM 8083 C C . ILE D 1 232 ? 143.852 183.487 178.814 1.00 20.12 232 ILE D C 1
ATOM 8084 O O . ILE D 1 232 ? 143.801 183.534 177.603 1.00 20.92 232 ILE D O 1
ATOM 8089 N N . LEU D 1 233 ? 144.929 183.083 179.464 1.00 20.29 233 LEU D N 1
ATOM 8090 C CA . LEU D 1 233 ? 146.184 182.845 178.795 1.00 21.14 233 LEU D CA 1
ATOM 8091 C C . LEU D 1 233 ? 146.153 181.532 178.051 1.00 23.46 233 LEU D C 1
ATOM 8092 O O . LEU D 1 233 ? 146.690 181.460 176.958 1.00 30.49 233 LEU D O 1
ATOM 8097 N N . CYS D 1 234 ? 145.544 180.511 178.628 1.00 26.01 234 CYS D N 1
ATOM 8098 C CA . CYS D 1 234 ? 145.367 179.235 177.952 1.00 27.37 234 CYS D CA 1
ATOM 8099 C C . CYS D 1 234 ? 144.529 179.414 176.697 1.00 24.61 234 CYS D C 1
ATOM 8100 O O . CYS D 1 234 ? 144.852 178.899 175.637 1.00 25.97 234 CYS D O 1
ATOM 8103 N N . THR D 1 235 ? 143.450 180.148 176.855 1.00 23.04 235 THR D N 1
ATOM 8104 C CA . THR D 1 235 ? 142.516 180.349 175.781 1.00 26.79 235 THR D CA 1
ATOM 8105 C C . THR D 1 235 ? 143.192 181.115 174.657 1.00 27.19 235 THR D C 1
ATOM 8106 O O . THR D 1 235 ? 143.017 180.768 173.495 1.00 32.93 235 THR D O 1
ATOM 8110 N N . ALA D 1 236 ? 143.927 182.172 175.002 1.00 26.68 236 ALA D N 1
ATOM 8111 C CA . ALA D 1 236 ? 144.643 182.966 174.025 1.00 25.24 236 ALA D CA 1
ATOM 8112 C C . ALA D 1 236 ? 145.677 182.108 173.315 1.00 25.90 236 ALA D C 1
ATOM 8113 O O . ALA D 1 236 ? 145.749 182.123 172.098 1.00 30.02 236 ALA D O 1
ATOM 8115 N N . ASP D 1 237 ? 146.453 181.333 174.056 1.00 25.47 237 ASP D N 1
ATOM 8116 C CA . ASP D 1 237 ? 147.412 180.451 173.425 1.00 32.08 237 ASP D CA 1
ATOM 8117 C C . ASP D 1 237 ? 146.735 179.529 172.416 1.00 35.15 237 ASP D C 1
ATOM 8118 O O . ASP D 1 237 ? 147.270 179.310 171.343 1.00 43.34 237 ASP D O 1
ATOM 8123 N N . ILE D 1 238 ? 145.569 178.983 172.736 1.00 35.79 238 ILE D N 1
ATOM 8124 C CA . ILE D 1 238 ? 144.916 178.052 171.838 1.00 36.79 238 ILE D CA 1
ATOM 8125 C C . ILE D 1 238 ? 144.455 178.792 170.589 1.00 34.82 238 ILE D C 1
ATOM 8126 O O . ILE D 1 238 ? 144.688 178.328 169.481 1.00 34.88 238 ILE D O 1
ATOM 8131 N N . VAL D 1 239 ? 143.794 179.931 170.780 1.00 32.03 239 VAL D N 1
ATOM 8132 C CA . VAL D 1 239 ? 143.230 180.675 169.672 1.00 32.71 239 VAL D CA 1
ATOM 8133 C C . VAL D 1 239 ? 144.338 181.169 168.753 1.00 29.40 239 VAL D C 1
ATOM 8134 O O . VAL D 1 239 ? 144.254 180.982 167.559 1.00 32.40 239 VAL D O 1
ATOM 8138 N N . VAL D 1 240 ? 145.395 181.731 169.310 1.00 30.42 240 VAL D N 1
ATOM 8139 C CA . VAL D 1 240 ? 146.488 182.271 168.532 1.00 31.47 240 VAL D CA 1
ATOM 8140 C C . VAL D 1 240 ? 147.351 181.164 167.953 1.00 31.56 240 VAL D C 1
ATOM 8141 O O . VAL D 1 240 ? 147.616 181.158 166.767 1.00 43.50 240 VAL D O 1
ATOM 8145 N N . LYS D 1 241 ? 147.782 180.202 168.745 1.00 32.65 241 LYS D N 1
ATOM 8146 C CA . LYS D 1 241 ? 148.743 179.242 168.229 1.00 35.72 241 LYS D CA 1
ATOM 8147 C C . LYS D 1 241 ? 148.068 178.125 167.433 1.00 39.24 241 LYS D C 1
ATOM 8148 O O . LYS D 1 241 ? 148.768 177.261 166.918 1.00 59.34 241 LYS D O 1
ATOM 8154 N N . LEU D 1 242 ? 146.741 178.070 167.368 1.00 39.35 242 LEU D N 1
ATOM 8155 C CA . LEU D 1 242 ? 146.073 177.135 166.469 1.00 40.56 242 LEU D CA 1
ATOM 8156 C C . LEU D 1 242 ? 145.353 177.901 165.368 1.00 43.30 242 LEU D C 1
ATOM 8157 O O . LEU D 1 242 ? 145.419 177.482 164.219 1.00 59.36 242 LEU D O 1
ATOM 8162 N N . GLY D 1 243 ? 144.692 179.007 165.711 1.00 36.32 243 GLY D N 1
ATOM 8163 C CA . GLY D 1 243 ? 144.019 179.837 164.734 1.00 35.19 243 GLY D CA 1
ATOM 8164 C C . GLY D 1 243 ? 144.955 180.520 163.741 1.00 37.05 243 GLY D C 1
ATOM 8165 O O . GLY D 1 243 ? 144.764 180.381 162.537 1.00 48.02 243 GLY D O 1
ATOM 8166 N N . PHE D 1 244 ? 145.930 181.281 164.230 1.00 39.20 244 PHE D N 1
ATOM 8167 C CA . PHE D 1 244 ? 146.822 182.064 163.380 1.00 42.72 244 PHE D CA 1
ATOM 8168 C C . PHE D 1 244 ? 147.693 181.151 162.519 1.00 43.39 244 PHE D C 1
ATOM 8169 O O . PHE D 1 244 ? 148.151 181.546 161.443 1.00 43.52 244 PHE D O 1
ATOM 8177 N N . CYS D 1 245 ? 147.936 179.932 162.993 1.00 48.18 245 CYS D N 1
ATOM 8178 C CA . CYS D 1 245 ? 148.961 179.108 162.366 1.00 55.75 245 CYS D CA 1
ATOM 8179 C C . CYS D 1 245 ? 148.343 178.280 161.237 1.00 47.64 245 CYS D C 1
ATOM 8180 O O . CYS D 1 245 ? 149.072 177.743 160.411 1.00 48.70 245 CYS D O 1
ATOM 8183 N N . GLY D 1 246 ? 147.009 178.240 161.167 1.00 33.49 246 GLY D N 1
ATOM 8184 C CA . GLY D 1 246 ? 146.347 177.745 159.988 1.00 28.71 246 GLY D CA 1
ATOM 8185 C C . GLY D 1 246 ? 146.221 178.810 158.911 1.00 26.82 246 GLY D C 1
ATOM 8186 O O . GLY D 1 246 ? 146.174 178.490 157.734 1.00 31.65 246 GLY D O 1
ATOM 8187 N N . LEU D 1 247 ? 146.121 180.059 159.332 1.00 26.55 247 LEU D N 1
ATOM 8188 C CA . LEU D 1 247 ? 145.980 181.201 158.454 1.00 26.88 247 LEU D CA 1
ATOM 8189 C C . LEU D 1 247 ? 147.231 181.416 157.620 1.00 26.20 247 LEU D C 1
ATOM 8190 O O . LEU D 1 247 ? 147.139 181.767 156.455 1.00 28.27 247 LEU D O 1
ATOM 8195 N N . ILE D 1 248 ? 148.390 181.246 158.240 1.00 25.79 248 ILE D N 1
ATOM 8196 C CA . ILE D 1 248 ? 149.647 181.492 157.567 1.00 26.17 248 ILE D CA 1
ATOM 8197 C C . ILE D 1 248 ? 149.946 180.295 156.676 1.00 24.11 248 ILE D C 1
ATOM 8198 O O . ILE D 1 248 ? 150.495 180.474 155.596 1.00 26.39 248 ILE D O 1
ATOM 8203 N N . HIS D 1 249 ? 149.515 179.102 157.080 1.00 22.69 249 HIS D N 1
ATOM 8204 C CA . HIS D 1 249 ? 149.675 177.922 156.244 1.00 23.86 249 HIS D CA 1
ATOM 8205 C C . HIS D 1 249 ? 148.835 178.023 154.963 1.00 23.46 249 HIS D C 1
ATOM 8206 O O . HIS D 1 249 ? 149.300 177.683 153.887 1.00 23.32 249 HIS D O 1
ATOM 8213 N N . ARG D 1 250 ? 147.629 178.567 155.061 1.00 21.74 250 ARG D N 1
ATOM 8214 C CA . ARG D 1 250 ? 146.797 178.785 153.902 1.00 22.78 250 ARG D CA 1
ATOM 8215 C C . ARG D 1 250 ? 147.385 179.829 152.953 1.00 23.15 250 ARG D C 1
ATOM 8216 O O . ARG D 1 250 ? 147.257 179.678 151.743 1.00 27.36 250 ARG D O 1
ATOM 8224 N N . ILE D 1 251 ? 148.056 180.854 153.467 1.00 21.43 251 ILE D N 1
ATOM 8225 C CA . ILE D 1 251 ? 148.704 181.845 152.627 1.00 22.00 251 ILE D CA 1
ATOM 8226 C C . ILE D 1 251 ? 149.885 181.218 151.892 1.00 18.92 251 ILE D C 1
ATOM 8227 O O . ILE D 1 251 ? 150.045 181.448 150.696 1.00 16.98 251 ILE D O 1
ATOM 8232 N N . ALA D 1 252 ? 150.664 180.402 152.601 1.00 16.96 252 ALA D N 1
ATOM 8233 C CA . ALA D 1 252 ? 151.838 179.761 152.036 1.00 16.51 252 ALA D CA 1
ATOM 8234 C C . ALA D 1 252 ? 151.438 178.776 150.943 1.00 19.76 252 ALA D C 1
ATOM 8235 O O . ALA D 1 252 ? 152.101 178.724 149.906 1.00 22.59 252 ALA D O 1
ATOM 8237 N N . LYS D 1 253 ? 150.345 178.028 151.169 1.00 18.74 253 LYS D N 1
ATOM 8238 C CA . LYS D 1 253 ? 149.751 177.157 150.178 1.00 18.17 253 LYS D CA 1
ATOM 8239 C C . LYS D 1 253 ? 149.330 177.937 148.950 1.00 20.08 253 LYS D C 1
ATOM 8240 O O . LYS D 1 253 ? 149.665 177.583 147.823 1.00 24.69 253 LYS D O 1
ATOM 8246 N N . LEU D 1 254 ? 148.621 179.016 149.155 1.00 22.22 254 LEU D N 1
ATOM 8247 C CA . LEU D 1 254 ? 148.138 179.795 148.043 1.00 26.08 254 LEU D CA 1
ATOM 8248 C C . LEU D 1 254 ? 149.255 180.461 147.243 1.00 24.36 254 LEU D C 1
ATOM 8249 O O . LEU D 1 254 ? 149.118 180.633 146.036 1.00 27.33 254 LEU D O 1
ATOM 8254 N N . ARG D 1 255 ? 150.343 180.843 147.906 1.00 22.53 255 ARG D N 1
ATOM 8255 C CA . ARG D 1 255 ? 151.472 181.484 147.256 1.00 20.38 255 ARG D CA 1
ATOM 8256 C C . ARG D 1 255 ? 152.279 180.433 146.493 1.00 19.27 255 ARG D C 1
ATOM 8257 O O . ARG D 1 255 ? 152.751 180.700 145.384 1.00 18.36 255 ARG D O 1
ATOM 8265 N N . THR D 1 256 ? 152.377 179.228 147.072 1.00 16.30 256 THR D N 1
ATOM 8266 C CA . THR D 1 256 ? 152.944 178.086 146.394 1.00 15.60 256 THR D CA 1
ATOM 8267 C C . THR D 1 256 ? 152.188 177.737 145.127 1.00 16.18 256 THR D C 1
ATOM 8268 O O . THR D 1 256 ? 152.790 177.487 144.104 1.00 19.76 256 THR D O 1
ATOM 8272 N N . ALA D 1 257 ? 150.872 177.733 145.199 1.00 17.57 257 ALA D N 1
ATOM 8273 C CA . ALA D 1 257 ? 150.029 177.422 144.074 1.00 17.37 257 ALA D CA 1
ATOM 8274 C C . ALA D 1 257 ? 150.161 178.458 142.983 1.00 18.92 257 ALA D C 1
ATOM 8275 O O . ALA D 1 257 ? 150.100 178.106 141.814 1.00 23.32 257 ALA D O 1
ATOM 8277 N N . GLU D 1 258 ? 150.246 179.731 143.358 1.00 22.58 258 GLU D N 1
ATOM 8278 C CA . GLU D 1 258 ? 150.364 180.814 142.396 1.00 24.93 258 GLU D CA 1
ATOM 8279 C C . GLU D 1 258 ? 151.700 180.717 141.675 1.00 23.03 258 GLU D C 1
ATOM 8280 O O . GLU D 1 258 ? 151.769 180.970 140.477 1.00 24.05 258 GLU D O 1
ATOM 8286 N N . ASP D 1 259 ? 152.730 180.305 142.407 1.00 22.28 259 ASP D N 1
ATOM 8287 C CA . ASP D 1 259 ? 154.046 180.085 141.847 1.00 25.60 259 ASP D CA 1
ATOM 8288 C C . ASP D 1 259 ? 154.050 178.919 140.876 1.00 23.40 259 ASP D C 1
ATOM 8289 O O . ASP D 1 259 ? 154.790 178.954 139.902 1.00 21.02 259 ASP D O 1
ATOM 8294 N N . VAL D 1 260 ? 153.220 177.900 141.160 1.00 23.75 260 VAL D N 1
ATOM 8295 C CA . VAL D 1 260 ? 153.082 176.738 140.300 1.00 21.48 260 VAL D CA 1
ATOM 8296 C C . VAL D 1 260 ? 152.374 177.130 139.015 1.00 21.40 260 VAL D C 1
ATOM 8297 O O . VAL D 1 260 ? 152.822 176.787 137.935 1.00 24.15 260 VAL D O 1
ATOM 8301 N N . ARG D 1 261 ? 151.381 177.975 139.112 1.00 24.78 261 ARG D N 1
ATOM 8302 C CA . ARG D 1 261 ? 150.686 178.398 137.918 1.00 31.09 261 ARG D CA 1
ATOM 8303 C C . ARG D 1 261 ? 151.522 179.364 137.087 1.00 36.66 261 ARG D C 1
ATOM 8304 O O . ARG D 1 261 ? 151.331 179.424 135.877 1.00 51.48 261 ARG D O 1
ATOM 8312 N N . ALA D 1 262 ? 152.461 180.086 137.701 1.00 36.89 262 ALA D N 1
ATOM 8313 C CA . ALA D 1 262 ? 153.283 181.044 136.981 1.00 35.57 262 ALA D CA 1
ATOM 8314 C C . ALA D 1 262 ? 154.562 180.407 136.430 1.00 42.08 262 ALA D C 1
ATOM 8315 O O . ALA D 1 262 ? 155.359 181.070 135.764 1.00 51.05 262 ALA D O 1
ATOM 8317 N N . GLY D 1 263 ? 154.823 179.150 136.778 1.00 38.53 263 GLY D N 1
ATOM 8318 C CA . GLY D 1 263 ? 156.053 178.515 136.362 1.00 39.20 263 GLY D CA 1
ATOM 8319 C C . GLY D 1 263 ? 157.255 178.887 137.220 1.00 37.38 263 GLY D C 1
ATOM 8320 O O . GLY D 1 263 ? 158.367 178.434 136.966 1.00 47.15 263 GLY D O 1
ATOM 8321 N N . VAL D 1 264 ? 157.033 179.672 138.257 1.00 36.37 264 VAL D N 1
ATOM 8322 C CA . VAL D 1 264 ? 158.099 180.055 139.161 1.00 35.52 264 VAL D CA 1
ATOM 8323 C C . VAL D 1 264 ? 158.659 178.831 139.877 1.00 33.05 264 VAL D C 1
ATOM 8324 O O . VAL D 1 264 ? 159.824 178.840 140.254 1.00 43.68 264 VAL D O 1
ATOM 8328 N N . ASP D 1 265 ? 157.848 177.795 140.087 1.00 33.59 265 ASP D N 1
ATOM 8329 C CA . ASP D 1 265 ? 158.339 176.568 140.701 1.00 33.60 265 ASP D CA 1
ATOM 8330 C C . ASP D 1 265 ? 157.383 175.417 140.389 1.00 28.09 265 ASP D C 1
ATOM 8331 O O . ASP D 1 265 ? 156.396 175.604 139.697 1.00 30.30 265 ASP D O 1
ATOM 8336 N N . ILE D 1 266 ? 157.736 174.209 140.807 1.00 27.21 266 ILE D N 1
ATOM 8337 C CA . ILE D 1 266 ? 156.879 173.056 140.619 1.00 31.00 266 ILE D CA 1
ATOM 8338 C C . ILE D 1 266 ? 156.579 172.501 142.005 1.00 27.96 266 ILE D C 1
ATOM 8339 O O . ILE D 1 266 ? 157.338 172.714 142.933 1.00 28.99 266 ILE D O 1
ATOM 8344 N N . HIS D 1 267 ? 155.446 171.830 142.158 1.00 26.18 267 HIS D N 1
ATOM 8345 C CA . HIS D 1 267 ? 155.121 171.210 143.425 1.00 25.30 267 HIS D CA 1
ATOM 8346 C C . HIS D 1 267 ? 154.703 169.777 143.144 1.00 27.65 267 HIS D C 1
ATOM 8347 O O . HIS D 1 267 ? 153.975 169.518 142.192 1.00 31.35 267 HIS D O 1
ATOM 8354 N N . THR D 1 268 ? 155.125 168.851 143.990 1.00 30.37 268 THR D N 1
ATOM 8355 C CA . THR D 1 268 ? 154.937 167.442 143.692 1.00 38.56 268 THR D CA 1
ATOM 8356 C C . THR D 1 268 ? 153.503 166.965 143.877 1.00 36.06 268 THR D C 1
ATOM 8357 O O . THR D 1 268 ? 153.120 165.938 143.327 1.00 45.61 268 THR D O 1
ATOM 8361 N N . GLU D 1 269 ? 152.720 167.696 144.645 1.00 34.06 269 GLU D N 1
ATOM 8362 C CA . GLU D 1 269 ? 151.353 167.316 144.917 1.00 33.39 269 GLU D CA 1
ATOM 8363 C C . GLU D 1 269 ? 150.458 168.446 144.445 1.00 27.00 269 GLU D C 1
ATOM 8364 O O . GLU D 1 269 ? 150.923 169.596 144.402 1.00 23.50 269 GLU D O 1
ATOM 8370 N N . ALA D 1 270 ? 149.179 168.132 144.185 1.00 21.88 270 ALA D N 1
ATOM 8371 C CA . ALA D 1 270 ? 148.189 169.180 143.996 1.00 19.96 270 ALA D CA 1
ATOM 8372 C C . ALA D 1 270 ? 147.943 169.919 145.312 1.00 19.84 270 ALA D C 1
ATOM 8373 O O . ALA D 1 270 ? 148.119 169.332 146.375 1.00 18.88 270 ALA D O 1
ATOM 8375 N N . ILE D 1 271 ? 147.605 171.215 145.220 1.00 18.51 271 ILE D N 1
ATOM 8376 C CA . ILE D 1 271 ? 147.249 171.982 146.388 1.00 19.75 271 ILE D CA 1
ATOM 8377 C C . ILE D 1 271 ? 145.742 172.151 146.404 1.00 21.11 271 ILE D C 1
ATOM 8378 O O . ILE D 1 271 ? 145.135 172.534 145.410 1.00 21.55 271 ILE D O 1
ATOM 8383 N N . TRP D 1 272 ? 145.142 171.782 147.539 1.00 21.47 272 TRP D N 1
ATOM 8384 C CA . TRP D 1 272 ? 143.721 171.991 147.747 1.00 22.73 272 TRP D CA 1
ATOM 8385 C C . TRP D 1 272 ? 143.580 172.979 148.892 1.00 26.64 272 TRP D C 1
ATOM 8386 O O . TRP D 1 272 ? 144.322 172.887 149.864 1.00 25.27 272 TRP D O 1
ATOM 8397 N N . ILE D 1 273 ? 142.720 173.977 148.725 1.00 30.88 273 ILE D N 1
ATOM 8398 C CA . ILE D 1 273 ? 142.332 174.809 149.844 1.00 35.82 273 ILE D CA 1
ATOM 8399 C C . ILE D 1 273 ? 140.817 174.771 149.904 1.00 39.67 273 ILE D C 1
ATOM 8400 O O . ILE D 1 273 ? 140.155 175.349 149.041 1.00 43.17 273 ILE D O 1
ATOM 8405 N N . SER D 1 274 ? 140.289 174.049 150.898 1.00 49.54 274 SER D N 1
ATOM 8406 C CA . SER D 1 274 ? 138.849 173.889 151.112 1.00 56.66 274 SER D CA 1
ATOM 8407 C C . SER D 1 274 ? 138.173 173.120 149.983 1.00 53.12 274 SER D C 1
ATOM 8408 O O . SER D 1 274 ? 137.162 173.557 149.435 1.00 56.96 274 SER D O 1
ATOM 8411 N N . SER D 1 275 ? 138.756 171.979 149.632 1.00 53.41 275 SER D N 1
ATOM 8412 C CA . SER D 1 275 ? 138.243 171.143 148.557 1.00 52.82 275 SER D CA 1
ATOM 8413 C C . SER D 1 275 ? 138.098 171.911 147.246 1.00 42.68 275 SER D C 1
ATOM 8414 O O . SER D 1 275 ? 137.280 171.527 146.416 1.00 50.21 275 SER D O 1
ATOM 8417 N N . VAL D 1 276 ? 138.908 172.959 147.048 1.00 35.77 276 VAL D N 1
ATOM 8418 C CA . VAL D 1 276 ? 139.062 173.542 145.731 1.00 32.88 276 VAL D CA 1
ATOM 8419 C C . VAL D 1 276 ? 140.519 173.472 145.324 1.00 31.74 276 VAL D C 1
ATOM 8420 O O . VAL D 1 276 ? 141.369 173.863 146.111 1.00 38.27 276 VAL D O 1
ATOM 8424 N N . LYS D 1 277 ? 140.777 172.915 144.136 1.00 27.64 277 LYS D N 1
ATOM 8425 C CA . LYS D 1 277 ? 142.129 172.662 143.688 1.00 25.49 277 LYS D CA 1
ATOM 8426 C C . LYS D 1 277 ? 142.724 173.988 143.252 1.00 27.01 277 LYS D C 1
ATOM 8427 O O . LYS D 1 277 ? 142.118 174.693 142.455 1.00 34.19 277 LYS D O 1
ATOM 8433 N N . GLN D 1 278 ? 143.937 174.266 143.712 1.00 25.04 278 GLN D N 1
ATOM 8434 C CA . GLN D 1 278 ? 144.606 175.509 143.435 1.00 24.26 278 GLN D CA 1
ATOM 8435 C C . GLN D 1 278 ? 145.633 175.292 142.350 1.00 25.87 278 GLN D C 1
ATOM 8436 O O . GLN D 1 278 ? 145.916 176.209 141.596 1.00 29.33 278 GLN D O 1
ATOM 8442 N N . SER D 1 279 ? 146.227 174.097 142.328 1.00 24.77 279 SER D N 1
ATOM 8443 C CA . SER D 1 279 ? 147.336 173.815 141.439 1.00 25.96 279 SER D CA 1
ATOM 8444 C C . SER D 1 279 ? 147.440 172.311 141.302 1.00 27.01 279 SER D C 1
ATOM 8445 O O . SER D 1 279 ? 147.071 171.605 142.220 1.00 27.34 279 SER D O 1
ATOM 8448 N N . ASP D 1 280 ? 148.002 171.852 140.176 1.00 31.96 280 ASP D N 1
ATOM 8449 C CA . ASP D 1 280 ? 148.178 170.434 139.917 1.00 33.15 280 ASP D CA 1
ATOM 8450 C C . ASP D 1 280 ? 149.563 169.982 140.319 1.00 29.35 280 ASP D C 1
ATOM 8451 O O . ASP D 1 280 ? 150.458 170.806 140.480 1.00 30.67 280 ASP D O 1
ATOM 8456 N N . ALA D 1 281 ? 149.701 168.665 140.497 1.00 30.12 281 ALA D N 1
ATOM 8457 C CA . ALA D 1 281 ? 150.987 168.025 140.702 1.00 31.57 281 ALA D CA 1
ATOM 8458 C C . ALA D 1 281 ? 151.822 168.138 139.430 1.00 34.79 281 ALA D C 1
ATOM 8459 O O . ALA D 1 281 ? 151.274 168.074 138.327 1.00 35.87 281 ALA D O 1
ATOM 8461 N N . GLY D 1 282 ? 153.131 168.335 139.594 1.00 35.21 282 GLY D N 1
ATOM 8462 C CA . GLY D 1 282 ? 154.026 168.388 138.456 1.00 41.12 282 GLY D CA 1
ATOM 8463 C C . GLY D 1 282 ? 155.362 167.716 138.755 1.00 53.49 282 GLY D C 1
ATOM 8464 O O . GLY D 1 282 ? 155.644 167.369 139.898 1.00 56.15 282 GLY D O 1
ATOM 8465 N N . ILE D 1 283 ? 156.185 167.537 137.711 1.00 68.41 283 ILE D N 1
ATOM 8466 C CA . ILE D 1 283 ? 157.459 166.837 137.822 1.00 81.37 283 ILE D CA 1
ATOM 8467 C C . ILE D 1 283 ? 158.577 167.770 137.369 1.00 86.23 283 ILE D C 1
ATOM 8468 O O . ILE D 1 283 ? 158.436 168.461 136.354 1.00 82.56 283 ILE D O 1
ATOM 8473 N N . PRO D 1 284 ? 159.717 167.793 138.108 1.00 92.71 284 PRO D N 1
ATOM 8474 C CA . PRO D 1 284 ? 160.894 168.593 137.751 1.00 86.00 284 PRO D CA 1
ATOM 8475 C C . PRO D 1 284 ? 161.187 168.697 136.244 1.00 87.03 284 PRO D C 1
ATOM 8476 O O . PRO D 1 284 ? 160.860 167.749 135.541 1.00 87.35 284 PRO D O 1
ATOM 8480 N N . ASP E 1 3 ? 120.800 166.902 197.675 1.00 89.58 3 ASP E N 1
ATOM 8481 C CA . ASP E 1 3 ? 121.222 165.483 197.525 1.00 90.14 3 ASP E CA 1
ATOM 8482 C C . ASP E 1 3 ? 122.705 165.459 197.157 1.00 79.33 3 ASP E C 1
ATOM 8483 O O . ASP E 1 3 ? 123.101 165.992 196.126 1.00 79.86 3 ASP E O 1
ATOM 8485 N N . MET E 1 4 ? 123.513 164.849 198.028 1.00 77.21 4 MET E N 1
ATOM 8486 C CA . MET E 1 4 ? 124.929 164.680 197.769 1.00 79.36 4 MET E CA 1
ATOM 8487 C C . MET E 1 4 ? 125.204 163.206 197.466 1.00 68.42 4 MET E C 1
ATOM 8488 O O . MET E 1 4 ? 124.713 162.310 198.148 1.00 76.67 4 MET E O 1
ATOM 8493 N N . ILE E 1 5 ? 126.002 162.987 196.428 1.00 54.77 5 ILE E N 1
ATOM 8494 C CA . ILE E 1 5 ? 126.457 161.678 196.020 1.00 50.09 5 ILE E CA 1
ATOM 8495 C C . ILE E 1 5 ? 127.945 161.629 196.280 1.00 43.87 5 ILE E C 1
ATOM 8496 O O . ILE E 1 5 ? 128.580 162.662 196.409 1.00 51.72 5 ILE E O 1
ATOM 8501 N N . SER E 1 6 ? 128.512 160.444 196.351 1.00 43.99 6 SER E N 1
ATOM 8502 C CA . SER E 1 6 ? 129.955 160.373 196.367 1.00 47.10 6 SER E CA 1
ATOM 8503 C C . SER E 1 6 ? 130.439 160.453 194.922 1.00 43.95 6 SER E C 1
ATOM 8504 O O . SER E 1 6 ? 129.784 159.951 194.017 1.00 51.83 6 SER E O 1
ATOM 8507 N N . ALA E 1 7 ? 131.537 161.156 194.689 1.00 38.78 7 ALA E N 1
ATOM 8508 C CA . ALA E 1 7 ? 132.107 161.169 193.361 1.00 41.27 7 ALA E CA 1
ATOM 8509 C C . ALA E 1 7 ? 132.700 159.795 193.025 1.00 44.61 7 ALA E C 1
ATOM 8510 O O . ALA E 1 7 ? 133.109 159.020 193.888 1.00 42.05 7 ALA E O 1
ATOM 8512 N N . PRO E 1 8 ? 132.755 159.443 191.731 1.00 42.30 8 PRO E N 1
ATOM 8513 C CA . PRO E 1 8 ? 133.368 158.196 191.303 1.00 39.74 8 PRO E CA 1
ATOM 8514 C C . PRO E 1 8 ? 134.764 157.913 191.839 1.00 39.86 8 PRO E C 1
ATOM 8515 O O . PRO E 1 8 ? 135.079 156.743 192.050 1.00 43.97 8 PRO E O 1
ATOM 8519 N N . TRP E 1 9 ? 135.578 158.954 192.086 1.00 41.28 9 TRP E N 1
ATOM 8520 C CA . TRP E 1 9 ? 136.964 158.780 192.546 1.00 43.32 9 TRP E CA 1
ATOM 8521 C C . TRP E 1 9 ? 137.019 158.676 194.077 1.00 41.29 9 TRP E C 1
ATOM 8522 O O . TRP E 1 9 ? 138.089 158.546 194.653 1.00 42.00 9 TRP E O 1
ATOM 8533 N N . GLU E 1 10 ? 135.866 158.762 194.730 1.00 41.71 10 GLU E N 1
ATOM 8534 C CA . GLU E 1 10 ? 135.776 158.690 196.173 1.00 48.40 10 GLU E CA 1
ATOM 8535 C C . GLU E 1 10 ? 135.289 157.322 196.650 1.00 56.72 10 GLU E C 1
ATOM 8536 O O . GLU E 1 10 ? 134.517 157.258 197.611 1.00 71.79 10 GLU E O 1
ATOM 8542 N N . ALA E 1 11 ? 135.631 156.239 195.955 1.00 50.83 11 ALA E N 1
ATOM 8543 C CA . ALA E 1 11 ? 135.169 154.914 196.347 1.00 45.78 11 ALA E CA 1
ATOM 8544 C C . ALA E 1 11 ? 136.383 154.017 196.460 1.00 51.50 11 ALA E C 1
ATOM 8545 O O . ALA E 1 11 ? 137.288 154.095 195.625 1.00 54.32 11 ALA E O 1
ATOM 8547 N N . SER E 1 12 ? 136.413 153.202 197.513 1.00 52.30 12 SER E N 1
ATOM 8548 C CA . SER E 1 12 ? 137.526 152.292 197.678 1.00 51.99 12 SER E CA 1
ATOM 8549 C C . SER E 1 12 ? 137.268 151.086 196.782 1.00 47.75 12 SER E C 1
ATOM 8550 O O . SER E 1 12 ? 136.133 150.625 196.617 1.00 40.06 12 SER E O 1
ATOM 8553 N N . LEU E 1 13 ? 138.353 150.597 196.196 1.00 38.89 13 LEU E N 1
ATOM 8554 C CA . LEU E 1 13 ? 138.246 149.529 195.237 1.00 35.60 13 LEU E CA 1
ATOM 8555 C C . LEU E 1 13 ? 138.676 148.241 195.934 1.00 34.83 13 LEU E C 1
ATOM 8556 O O . LEU E 1 13 ? 139.694 148.241 196.620 1.00 37.68 13 LEU E O 1
ATOM 8561 N N . THR E 1 14 ? 137.903 147.169 195.723 1.00 31.95 14 THR E N 1
ATOM 8562 C CA . THR E 1 14 ? 138.378 145.820 195.914 1.00 30.02 14 THR E CA 1
ATOM 8563 C C . THR E 1 14 ? 139.485 145.554 194.903 1.00 35.31 14 THR E C 1
ATOM 8564 O O . THR E 1 14 ? 139.458 146.121 193.818 1.00 42.24 14 THR E O 1
ATOM 8568 N N . GLN E 1 15 ? 140.446 144.690 195.249 1.00 42.46 15 GLN E N 1
ATOM 8569 C CA . GLN E 1 15 ? 141.607 144.409 194.408 1.00 47.71 15 GLN E CA 1
ATOM 8570 C C . GLN E 1 15 ? 141.200 143.920 193.004 1.00 40.15 15 GLN E C 1
ATOM 8571 O O . GLN E 1 15 ? 141.909 144.206 192.033 1.00 31.81 15 GLN E O 1
ATOM 8577 N N . ALA E 1 16 ? 140.069 143.197 192.891 1.00 32.51 16 ALA E N 1
ATOM 8578 C CA . ALA E 1 16 ? 139.556 142.828 191.581 1.00 31.98 16 ALA E CA 1
ATOM 8579 C C . ALA E 1 16 ? 139.258 144.077 190.756 1.00 37.57 16 ALA E C 1
ATOM 8580 O O . ALA E 1 16 ? 139.693 144.182 189.609 1.00 50.15 16 ALA E O 1
ATOM 8582 N N . GLU E 1 17 ? 138.525 145.012 191.355 1.00 32.88 17 GLU E N 1
ATOM 8583 C CA . GLU E 1 17 ? 138.180 146.258 190.710 1.00 28.79 17 GLU E CA 1
ATOM 8584 C C . GLU E 1 17 ? 139.440 147.031 190.379 1.00 25.10 17 GLU E C 1
ATOM 8585 O O . GLU E 1 17 ? 139.534 147.620 189.312 1.00 30.60 17 GLU E O 1
ATOM 8591 N N . HIS E 1 18 ? 140.392 147.069 191.294 1.00 24.70 18 HIS E N 1
ATOM 8592 C CA . HIS E 1 18 ? 141.594 147.856 191.081 1.00 26.02 18 HIS E CA 1
ATOM 8593 C C . HIS E 1 18 ? 142.353 147.288 189.882 1.00 29.45 18 HIS E C 1
ATOM 8594 O O . HIS E 1 18 ? 142.970 148.029 189.106 1.00 30.98 18 HIS E O 1
ATOM 8601 N N . SER E 1 19 ? 142.299 145.959 189.766 1.00 28.79 19 SER E N 1
ATOM 8602 C CA . SER E 1 19 ? 143.000 145.236 188.731 1.00 30.09 19 SER E CA 1
ATOM 8603 C C . SER E 1 19 ? 142.317 145.418 187.386 1.00 29.96 19 SER E C 1
ATOM 8604 O O . SER E 1 19 ? 142.989 145.728 186.396 1.00 28.04 19 SER E O 1
ATOM 8607 N N . LEU E 1 20 ? 140.988 145.251 187.377 1.00 26.81 20 LEU E N 1
ATOM 8608 C CA . LEU E 1 20 ? 140.204 145.554 186.197 1.00 26.24 20 LEU E CA 1
ATOM 8609 C C . LEU E 1 20 ? 140.390 147.003 185.714 1.00 25.35 20 LEU E C 1
ATOM 8610 O O . LEU E 1 20 ? 140.508 147.238 184.527 1.00 27.77 20 LEU E O 1
ATOM 8615 N N . ILE E 1 21 ? 140.521 147.986 186.586 1.00 24.73 21 ILE E N 1
ATOM 8616 C CA . ILE E 1 21 ? 140.606 149.352 186.100 1.00 24.81 21 ILE E CA 1
ATOM 8617 C C . ILE E 1 21 ? 141.968 149.629 185.490 1.00 27.53 21 ILE E C 1
ATOM 8618 O O . ILE E 1 21 ? 142.049 150.416 184.551 1.00 31.50 21 ILE E O 1
ATOM 8623 N N . PHE E 1 22 ? 143.038 149.065 186.054 1.00 31.78 22 PHE E N 1
ATOM 8624 C CA . PHE E 1 22 ? 144.369 149.205 185.481 1.00 32.00 22 PHE E CA 1
ATOM 8625 C C . PHE E 1 22 ? 144.373 148.567 184.089 1.00 28.44 22 PHE E C 1
ATOM 8626 O O . PHE E 1 22 ? 144.922 149.131 183.142 1.00 27.11 22 PHE E O 1
ATOM 8634 N N . TYR E 1 23 ? 143.740 147.396 183.977 1.00 23.30 23 TYR E N 1
ATOM 8635 C CA . TYR E 1 23 ? 143.759 146.674 182.729 1.00 24.13 23 TYR E CA 1
ATOM 8636 C C . TYR E 1 23 ? 143.170 147.530 181.610 1.00 28.02 23 TYR E C 1
ATOM 8637 O O . TYR E 1 23 ? 143.865 147.869 180.643 1.00 30.15 23 TYR E O 1
ATOM 8646 N N . PHE E 1 24 ? 141.908 147.935 181.800 1.00 25.66 24 PHE E N 1
ATOM 8647 C CA . PHE E 1 24 ? 141.159 148.679 180.820 1.00 22.31 24 PHE E CA 1
ATOM 8648 C C . PHE E 1 24 ? 141.815 150.024 180.556 1.00 22.67 24 PHE E C 1
ATOM 8649 O O . PHE E 1 24 ? 141.859 150.486 179.423 1.00 27.05 24 PHE E O 1
ATOM 8657 N N . LEU E 1 25 ? 142.369 150.654 181.564 1.00 22.77 25 LEU E N 1
ATOM 8658 C CA . LEU E 1 25 ? 143.019 151.919 181.298 1.00 25.77 25 LEU E CA 1
ATOM 8659 C C . LEU E 1 25 ? 144.245 151.735 180.422 1.00 25.15 25 LEU E C 1
ATOM 8660 O O . LEU E 1 25 ? 144.523 152.564 179.576 1.00 29.80 25 LEU E O 1
ATOM 8665 N N . ALA E 1 26 ? 145.008 150.684 180.671 1.00 29.44 26 ALA E N 1
ATOM 8666 C CA . ALA E 1 26 ? 146.228 150.391 179.925 1.00 29.22 26 ALA E CA 1
ATOM 8667 C C . ALA E 1 26 ? 145.903 149.779 178.557 1.00 25.43 26 ALA E C 1
ATOM 8668 O O . ALA E 1 26 ? 146.627 150.041 177.602 1.00 23.14 26 ALA E O 1
ATOM 8670 N N . LEU E 1 27 ? 144.820 148.996 178.473 1.00 22.41 27 LEU E N 1
ATOM 8671 C CA . LEU E 1 27 ? 144.356 148.479 177.198 1.00 24.89 27 LEU E CA 1
ATOM 8672 C C . LEU E 1 27 ? 143.994 149.613 176.240 1.00 28.14 27 LEU E C 1
ATOM 8673 O O . LEU E 1 27 ? 144.241 149.515 175.045 1.00 31.34 27 LEU E O 1
ATOM 8678 N N . THR E 1 28 ? 143.395 150.674 176.775 1.00 28.24 28 THR E N 1
ATOM 8679 C CA . THR E 1 28 ? 142.940 151.782 175.973 1.00 28.75 28 THR E CA 1
ATOM 8680 C C . THR E 1 28 ? 144.144 152.588 175.526 1.00 27.92 28 THR E C 1
ATOM 8681 O O . THR E 1 28 ? 144.221 152.946 174.362 1.00 34.93 28 THR E O 1
ATOM 8685 N N . GLY E 1 29 ? 145.087 152.856 176.410 1.00 25.84 29 GLY E N 1
ATOM 8686 C CA . GLY E 1 29 ? 146.223 153.657 176.005 1.00 28.75 29 GLY E CA 1
ATOM 8687 C C . GLY E 1 29 ? 147.026 152.966 174.911 1.00 30.54 29 GLY E C 1
ATOM 8688 O O . GLY E 1 29 ? 147.512 153.600 173.981 1.00 35.90 29 GLY E O 1
ATOM 8689 N N . SER E 1 30 ? 147.117 151.652 175.042 1.00 32.44 30 SER E N 1
ATOM 8690 C CA . SER E 1 30 ? 147.844 150.804 174.130 1.00 33.44 30 SER E CA 1
ATOM 8691 C C . SER E 1 30 ? 147.168 150.780 172.768 1.00 30.93 30 SER E C 1
ATOM 8692 O O . SER E 1 30 ? 147.848 150.941 171.755 1.00 33.13 30 SER E O 1
ATOM 8695 N N . ALA E 1 31 ? 145.847 150.575 172.771 1.00 25.78 31 ALA E N 1
ATOM 8696 C CA . ALA E 1 31 ? 145.085 150.509 171.544 1.00 26.39 31 ALA E CA 1
ATOM 8697 C C . ALA E 1 31 ? 145.173 151.841 170.805 1.00 27.62 31 ALA E C 1
ATOM 8698 O O . ALA E 1 31 ? 145.241 151.857 169.589 1.00 33.39 31 ALA E O 1
ATOM 8700 N N . LEU E 1 32 ? 145.222 152.947 171.534 1.00 27.73 32 LEU E N 1
ATOM 8701 C CA . LEU E 1 32 ? 145.218 154.244 170.900 1.00 30.27 32 LEU E CA 1
ATOM 8702 C C . LEU E 1 32 ? 146.611 154.589 170.407 1.00 31.14 32 LEU E C 1
ATOM 8703 O O . LEU E 1 32 ? 146.739 155.444 169.539 1.00 35.54 32 LEU E O 1
ATOM 8708 N N . LEU E 1 33 ? 147.639 153.969 170.979 1.00 32.14 33 LEU E N 1
ATOM 8709 C CA . LEU E 1 33 ? 148.999 154.189 170.517 1.00 34.13 33 LEU E CA 1
ATOM 8710 C C . LEU E 1 33 ? 149.251 153.356 169.253 1.00 32.52 33 LEU E C 1
ATOM 8711 O O . LEU E 1 33 ? 149.931 153.808 168.339 1.00 34.40 33 LEU E O 1
ATOM 8716 N N . PHE E 1 34 ? 148.634 152.179 169.170 1.00 30.30 34 PHE E N 1
ATOM 8717 C CA . PHE E 1 34 ? 148.584 151.444 167.926 1.00 31.73 34 PHE E CA 1
ATOM 8718 C C . PHE E 1 34 ? 147.830 152.259 166.876 1.00 34.52 34 PHE E C 1
ATOM 8719 O O . PHE E 1 34 ? 148.243 152.314 165.722 1.00 40.51 34 PHE E O 1
ATOM 8727 N N . GLY E 1 35 ? 146.719 152.877 167.283 1.00 31.21 35 GLY E N 1
ATOM 8728 C CA . GLY E 1 35 ? 145.899 153.647 166.379 1.00 29.35 35 GLY E CA 1
ATOM 8729 C C . GLY E 1 35 ? 146.641 154.856 165.836 1.00 27.63 35 GLY E C 1
ATOM 8730 O O . GLY E 1 35 ? 146.419 155.262 164.707 1.00 33.58 35 GLY E O 1
ATOM 8731 N N . LEU E 1 36 ? 147.543 155.396 166.630 1.00 26.41 36 LEU E N 1
ATOM 8732 C CA . LEU E 1 36 ? 148.355 156.506 166.195 1.00 27.51 36 LEU E CA 1
ATOM 8733 C C . LEU E 1 36 ? 149.384 156.041 165.181 1.00 26.42 36 LEU E C 1
ATOM 8734 O O . LEU E 1 36 ? 149.628 156.711 164.194 1.00 31.91 36 LEU E O 1
ATOM 8739 N N . ALA E 1 37 ? 150.003 154.907 165.434 1.00 27.08 37 ALA E N 1
ATOM 8740 C CA . ALA E 1 37 ? 150.981 154.370 164.507 1.00 28.64 37 ALA E CA 1
ATOM 8741 C C . ALA E 1 37 ? 150.334 154.007 163.169 1.00 26.83 37 ALA E C 1
ATOM 8742 O O . ALA E 1 37 ? 150.910 154.290 162.130 1.00 32.40 37 ALA E O 1
ATOM 8744 N N . ARG E 1 38 ? 149.133 153.443 163.202 1.00 24.71 38 ARG E N 1
ATOM 8745 C CA . ARG E 1 38 ? 148.391 153.083 162.011 1.00 27.03 38 ARG E CA 1
ATOM 8746 C C . ARG E 1 38 ? 148.069 154.327 161.183 1.00 28.80 38 ARG E C 1
ATOM 8747 O O . ARG E 1 38 ? 148.108 154.310 159.957 1.00 29.62 38 ARG E O 1
ATOM 8755 N N . THR E 1 39 ? 147.777 155.424 161.866 1.00 29.64 39 THR E N 1
ATOM 8756 C CA . THR E 1 39 ? 147.408 156.650 161.203 1.00 28.95 39 THR E CA 1
ATOM 8757 C C . THR E 1 39 ? 148.602 157.182 160.438 1.00 27.12 39 THR E C 1
ATOM 8758 O O . THR E 1 39 ? 148.441 157.647 159.312 1.00 28.91 39 THR E O 1
ATOM 8762 N N . TRP E 1 40 ? 149.781 157.075 161.038 1.00 26.98 40 TRP E N 1
ATOM 8763 C CA . TRP E 1 40 ? 150.967 157.658 160.452 1.00 29.90 40 TRP E CA 1
ATOM 8764 C C . TRP E 1 40 ? 151.430 156.797 159.288 1.00 26.96 40 TRP E C 1
ATOM 8765 O O . TRP E 1 40 ? 151.882 157.310 158.274 1.00 30.62 40 TRP E O 1
ATOM 8776 N N . LEU E 1 41 ? 151.274 155.486 159.444 1.00 24.05 41 LEU E N 1
ATOM 8777 C CA . LEU E 1 41 ? 151.733 154.543 158.459 1.00 23.76 41 LEU E CA 1
ATOM 8778 C C . LEU E 1 41 ? 150.851 154.555 157.228 1.00 21.65 41 LEU E C 1
ATOM 8779 O O . LEU E 1 41 ? 151.328 154.187 156.157 1.00 23.88 41 LEU E O 1
ATOM 8784 N N . THR E 1 42 ? 149.589 154.938 157.371 1.00 20.29 42 THR E N 1
ATOM 8785 C CA . THR E 1 42 ? 148.663 154.816 156.262 1.00 21.21 42 THR E CA 1
ATOM 8786 C C . THR E 1 42 ? 148.338 156.190 155.701 1.00 20.52 42 THR E C 1
ATOM 8787 O O . THR E 1 42 ? 147.478 156.290 154.845 1.00 25.21 42 THR E O 1
ATOM 8791 N N . ARG E 1 43 ? 149.082 157.220 156.097 1.00 20.12 43 ARG E N 1
ATOM 8792 C CA . ARG E 1 43 ? 148.736 158.576 155.734 1.00 22.98 43 ARG E CA 1
ATOM 8793 C C . ARG E 1 43 ? 148.894 158.832 154.233 1.00 25.49 43 ARG E C 1
ATOM 8794 O O . ARG E 1 43 ? 148.232 159.735 153.722 1.00 35.13 43 ARG E O 1
ATOM 8802 N N . GLY E 1 44 ? 149.731 158.073 153.533 1.00 21.88 44 GLY E N 1
ATOM 8803 C CA . GLY E 1 44 ? 149.918 158.273 152.118 1.00 21.77 44 GLY E CA 1
ATOM 8804 C C . GLY E 1 44 ? 148.914 157.538 151.255 1.00 23.03 44 GLY E C 1
ATOM 8805 O O . GLY E 1 44 ? 149.002 157.652 150.042 1.00 29.66 44 GLY E O 1
ATOM 8806 N N . GLU E 1 45 ? 147.934 156.875 151.858 1.00 22.87 45 GLU E N 1
ATOM 8807 C CA . GLU E 1 45 ? 146.922 156.170 151.095 1.00 24.44 45 GLU E CA 1
ATOM 8808 C C . GLU E 1 45 ? 145.847 157.163 150.686 1.00 23.91 45 GLU E C 1
ATOM 8809 O O . GLU E 1 45 ? 144.953 156.825 149.932 1.00 28.99 45 GLU E O 1
ATOM 8815 N N . VAL E 1 46 ? 145.889 158.372 151.241 1.00 23.74 46 VAL E N 1
ATOM 8816 C CA . VAL E 1 46 ? 144.819 159.324 151.020 1.00 25.60 46 VAL E CA 1
ATOM 8817 C C . VAL E 1 46 ? 145.396 160.511 150.266 1.00 25.82 46 VAL E C 1
ATOM 8818 O O . VAL E 1 46 ? 146.544 160.887 150.485 1.00 27.15 46 VAL E O 1
ATOM 8822 N N . GLY E 1 47 ? 144.605 161.049 149.336 1.00 22.57 47 GLY E N 1
ATOM 8823 C CA . GLY E 1 47 ? 145.011 162.207 148.579 1.00 21.54 47 GLY E CA 1
ATOM 8824 C C . GLY E 1 47 ? 144.998 163.456 149.445 1.00 23.54 47 GLY E C 1
ATOM 8825 O O . GLY E 1 47 ? 144.356 163.486 150.482 1.00 31.21 47 GLY E O 1
ATOM 8826 N N . ALA E 1 48 ? 145.700 164.481 148.992 1.00 23.07 48 ALA E N 1
ATOM 8827 C CA . ALA E 1 48 ? 145.764 165.759 149.653 1.00 23.24 48 ALA E CA 1
ATOM 8828 C C . ALA E 1 48 ? 144.389 166.432 149.746 1.00 21.57 48 ALA E C 1
ATOM 8829 O O . ALA E 1 48 ? 144.217 167.265 150.628 1.00 28.85 48 ALA E O 1
ATOM 8831 N N . ARG E 1 49 ? 143.427 166.120 148.878 1.00 17.74 49 ARG E N 1
ATOM 8832 C CA . ARG E 1 49 ? 142.105 166.689 149.039 1.00 16.93 49 ARG E CA 1
ATOM 8833 C C . ARG E 1 49 ? 141.504 166.277 150.379 1.00 17.29 49 ARG E C 1
ATOM 8834 O O . ARG E 1 49 ? 140.676 167.011 150.895 1.00 20.81 49 ARG E O 1
ATOM 8842 N N . TYR E 1 50 ? 141.959 165.166 150.969 1.00 17.20 50 TYR E N 1
ATOM 8843 C CA . TYR E 1 50 ? 141.275 164.559 152.096 1.00 18.83 50 TYR E CA 1
ATOM 8844 C C . TYR E 1 50 ? 142.240 164.417 153.252 1.00 19.71 50 TYR E C 1
ATOM 8845 O O . TYR E 1 50 ? 141.979 163.624 154.141 1.00 21.88 50 TYR E O 1
ATOM 8854 N N . ARG E 1 51 ? 143.272 165.266 153.301 1.00 20.03 51 ARG E N 1
ATOM 8855 C CA . ARG E 1 51 ? 144.307 165.110 154.298 1.00 20.19 51 ARG E CA 1
ATOM 8856 C C . ARG E 1 51 ? 143.819 165.558 155.675 1.00 19.70 51 ARG E C 1
ATOM 8857 O O . ARG E 1 51 ? 144.429 165.202 156.676 1.00 22.31 51 ARG E O 1
ATOM 8865 N N . THR E 1 52 ? 142.712 166.287 155.746 1.00 21.25 52 THR E N 1
ATOM 8866 C CA . THR E 1 52 ? 142.170 166.703 157.023 1.00 25.07 52 THR E CA 1
ATOM 8867 C C . THR E 1 52 ? 141.714 165.491 157.817 1.00 25.16 52 THR E C 1
ATOM 8868 O O . THR E 1 52 ? 141.875 165.469 159.035 1.00 29.10 52 THR E O 1
ATOM 8872 N N . ALA E 1 53 ? 141.215 164.481 157.112 1.00 24.29 53 ALA E N 1
ATOM 8873 C CA . ALA E 1 53 ? 140.802 163.245 157.745 1.00 27.76 53 ALA E CA 1
ATOM 8874 C C . ALA E 1 53 ? 141.952 162.627 158.534 1.00 27.40 53 ALA E C 1
ATOM 8875 O O . ALA E 1 53 ? 141.759 162.172 159.651 1.00 32.08 53 ALA E O 1
ATOM 8877 N N . VAL E 1 54 ? 143.137 162.661 157.954 1.00 26.71 54 VAL E N 1
ATOM 8878 C CA . VAL E 1 54 ? 144.320 162.108 158.582 1.00 28.44 54 VAL E CA 1
ATOM 8879 C C . VAL E 1 54 ? 144.767 162.979 159.754 1.00 24.11 54 VAL E C 1
ATOM 8880 O O . VAL E 1 54 ? 145.253 162.471 160.754 1.00 25.34 54 VAL E O 1
ATOM 8884 N N . VAL E 1 55 ? 144.643 164.286 159.602 1.00 21.99 55 VAL E N 1
ATOM 8885 C CA . VAL E 1 55 ? 145.120 165.213 160.605 1.00 23.96 55 VAL E CA 1
ATOM 8886 C C . VAL E 1 55 ? 144.227 165.128 161.851 1.00 21.85 55 VAL E C 1
ATOM 8887 O O . VAL E 1 55 ? 144.724 165.035 162.967 1.00 20.78 55 VAL E O 1
ATOM 8891 N N . ALA E 1 56 ? 142.916 165.179 161.643 1.00 20.12 56 ALA E N 1
ATOM 8892 C CA . ALA E 1 56 ? 141.952 164.981 162.706 1.00 22.24 56 ALA E CA 1
ATOM 8893 C C . ALA E 1 56 ? 142.213 163.656 163.421 1.00 24.48 56 ALA E C 1
ATOM 8894 O O . ALA E 1 56 ? 142.386 163.633 164.634 1.00 28.88 56 ALA E O 1
ATOM 8896 N N . ARG E 1 57 ? 142.307 162.570 162.665 1.00 24.55 57 ARG E N 1
ATOM 8897 C CA . ARG E 1 57 ? 142.529 161.269 163.243 1.00 27.50 57 ARG E CA 1
ATOM 8898 C C . ARG E 1 57 ? 143.832 161.234 164.035 1.00 26.46 57 ARG E C 1
ATOM 8899 O O . ARG E 1 57 ? 143.857 160.713 165.142 1.00 28.87 57 ARG E O 1
ATOM 8907 N N . SER E 1 58 ? 144.911 161.775 163.493 1.00 26.51 58 SER E N 1
ATOM 8908 C CA . SER E 1 58 ? 146.164 161.829 164.228 1.00 29.42 58 SER E CA 1
ATOM 8909 C C . SER E 1 58 ? 145.991 162.562 165.553 1.00 28.47 58 SER E C 1
ATOM 8910 O O . SER E 1 58 ? 146.536 162.139 166.563 1.00 30.30 58 SER E O 1
ATOM 8913 N N . GLY E 1 59 ? 145.241 163.663 165.532 1.00 27.25 59 GLY E N 1
ATOM 8914 C CA . GLY E 1 59 ? 145.010 164.447 166.731 1.00 29.11 59 GLY E CA 1
ATOM 8915 C C . GLY E 1 59 ? 144.177 163.693 167.754 1.00 28.02 59 GLY E C 1
ATOM 8916 O O . GLY E 1 59 ? 144.512 163.666 168.933 1.00 28.78 59 GLY E O 1
ATOM 8917 N N . ILE E 1 60 ? 143.124 163.028 167.276 1.00 27.77 60 ILE E N 1
ATOM 8918 C CA . ILE E 1 60 ? 142.334 162.180 168.148 1.00 26.96 60 ILE E CA 1
ATOM 8919 C C . ILE E 1 60 ? 143.226 161.147 168.835 1.00 26.12 60 ILE E C 1
ATOM 8920 O O . ILE E 1 60 ? 143.089 160.949 170.025 1.00 30.93 60 ILE E O 1
ATOM 8925 N N . MET E 1 61 ? 144.191 160.560 168.147 1.00 27.77 61 MET E N 1
ATOM 8926 C CA . MET E 1 61 ? 144.917 159.440 168.723 1.00 31.24 61 MET E CA 1
ATOM 8927 C C . MET E 1 61 ? 145.997 159.949 169.673 1.00 31.23 61 MET E C 1
ATOM 8928 O O . MET E 1 61 ? 146.297 159.280 170.651 1.00 34.27 61 MET E O 1
ATOM 8933 N N . ILE E 1 62 ? 146.608 161.098 169.381 1.00 35.03 62 ILE E N 1
ATOM 8934 C CA . ILE E 1 62 ? 147.661 161.627 170.237 1.00 39.13 62 ILE E CA 1
ATOM 8935 C C . ILE E 1 62 ? 147.053 162.160 171.538 1.00 34.36 62 ILE E C 1
ATOM 8936 O O . ILE E 1 62 ? 147.543 161.868 172.622 1.00 32.86 62 ILE E O 1
ATOM 8941 N N . VAL E 1 63 ? 145.969 162.920 171.453 1.00 31.76 63 VAL E N 1
ATOM 8942 C CA . VAL E 1 63 ? 145.431 163.487 172.676 1.00 35.60 63 VAL E CA 1
ATOM 8943 C C . VAL E 1 63 ? 144.918 162.355 173.552 1.00 36.15 63 VAL E C 1
ATOM 8944 O O . VAL E 1 63 ? 145.118 162.384 174.758 1.00 46.35 63 VAL E O 1
ATOM 8948 N N . ALA E 1 64 ? 144.305 161.345 172.944 1.00 34.30 64 ALA E N 1
ATOM 8949 C CA . ALA E 1 64 ? 143.732 160.259 173.706 1.00 32.90 64 ALA E CA 1
ATOM 8950 C C . ALA E 1 64 ? 144.830 159.419 174.353 1.00 33.42 64 ALA E C 1
ATOM 8951 O O . ALA E 1 64 ? 144.713 159.083 175.522 1.00 40.44 64 ALA E O 1
ATOM 8953 N N . THR E 1 65 ? 145.899 159.122 173.625 1.00 31.93 65 THR E N 1
ATOM 8954 C CA . THR E 1 65 ? 147.003 158.357 174.178 1.00 37.07 65 THR E CA 1
ATOM 8955 C C . THR E 1 65 ? 147.588 159.061 175.401 1.00 37.32 65 THR E C 1
ATOM 8956 O O . THR E 1 65 ? 147.835 158.419 176.411 1.00 38.53 65 THR E O 1
ATOM 8960 N N . LEU E 1 66 ? 147.793 160.373 175.300 1.00 41.13 66 LEU E N 1
ATOM 8961 C CA . LEU E 1 66 ? 148.297 161.179 176.400 1.00 46.57 66 LEU E CA 1
ATOM 8962 C C . LEU E 1 66 ? 147.379 161.114 177.610 1.00 45.39 66 LEU E C 1
ATOM 8963 O O . LEU E 1 66 ? 147.839 160.937 178.733 1.00 54.44 66 LEU E O 1
ATOM 8968 N N . SER E 1 67 ? 146.090 161.314 177.386 1.00 39.65 67 SER E N 1
ATOM 8969 C CA . SER E 1 67 ? 145.162 161.301 178.489 1.00 40.45 67 SER E CA 1
ATOM 8970 C C . SER E 1 67 ? 145.228 159.965 179.232 1.00 37.02 67 SER E C 1
ATOM 8971 O O . SER E 1 67 ? 145.151 159.945 180.450 1.00 43.86 67 SER E O 1
ATOM 8974 N N . TYR E 1 68 ? 145.355 158.861 178.498 1.00 34.49 68 TYR E N 1
ATOM 8975 C CA . TYR E 1 68 ? 145.228 157.533 179.061 1.00 35.91 68 TYR E CA 1
ATOM 8976 C C . TYR E 1 68 ? 146.528 157.157 179.737 1.00 39.83 68 TYR E C 1
ATOM 8977 O O . TYR E 1 68 ? 146.532 156.324 180.639 1.00 47.92 68 TYR E O 1
ATOM 8986 N N . VAL E 1 69 ? 147.614 157.772 179.293 1.00 45.17 69 VAL E N 1
ATOM 8987 C CA . VAL E 1 69 ? 148.915 157.582 179.907 1.00 51.48 69 VAL E CA 1
ATOM 8988 C C . VAL E 1 69 ? 148.907 158.294 181.255 1.00 51.54 69 VAL E C 1
ATOM 8989 O O . VAL E 1 69 ? 149.273 157.713 182.271 1.00 58.47 69 VA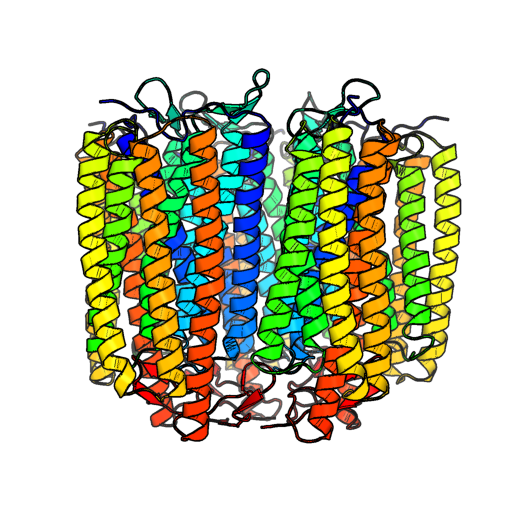L E O 1
ATOM 8993 N N . PHE E 1 70 ? 148.493 159.554 181.236 1.00 45.64 70 PHE E N 1
ATOM 8994 C CA . PHE E 1 70 ? 148.414 160.338 182.442 1.00 48.98 70 PHE E CA 1
ATOM 8995 C C . PHE E 1 70 ? 147.546 159.615 183.463 1.00 52.18 70 PHE E C 1
ATOM 8996 O O . PHE E 1 70 ? 147.859 159.616 184.651 1.00 64.27 70 PHE E O 1
ATOM 9004 N N . MET E 1 71 ? 146.454 159.016 182.988 1.00 47.39 71 MET E N 1
ATOM 9005 C CA . MET E 1 71 ? 145.471 158.408 183.862 1.00 40.59 71 MET E CA 1
ATOM 9006 C C . MET E 1 71 ? 146.054 157.147 184.473 1.00 34.31 71 MET E C 1
ATOM 9007 O O . MET E 1 71 ? 145.808 156.872 185.627 1.00 39.55 71 MET E O 1
ATOM 9012 N N . VAL E 1 72 ? 146.808 156.391 183.696 1.00 39.08 72 VAL E N 1
ATOM 9013 C CA . VAL E 1 72 ? 147.345 155.129 184.171 1.00 49.86 72 VAL E CA 1
ATOM 9014 C C . VAL E 1 72 ? 148.414 155.400 185.224 1.00 54.43 72 VAL E C 1
ATOM 9015 O O . VAL E 1 72 ? 148.514 154.664 186.200 1.00 58.55 72 VAL E O 1
ATOM 9019 N N . LEU E 1 73 ? 149.205 156.449 185.015 1.00 57.15 73 LEU E N 1
ATOM 9020 C CA . LEU E 1 73 ? 150.178 156.867 186.006 1.00 65.01 73 LEU E CA 1
ATOM 9021 C C . LEU E 1 73 ? 149.464 157.496 187.204 1.00 65.88 73 LEU E C 1
ATOM 9022 O O . LEU E 1 73 ? 149.876 157.255 188.338 1.00 78.16 73 LEU E O 1
ATOM 9027 N N . ALA E 1 74 ? 148.408 158.284 186.978 1.00 50.04 74 ALA E N 1
ATOM 9028 C CA . ALA E 1 74 ? 147.655 158.836 188.094 1.00 49.87 74 ALA E CA 1
ATOM 9029 C C . ALA E 1 74 ? 147.033 157.718 188.925 1.00 55.96 74 ALA E C 1
ATOM 9030 O O . ALA E 1 74 ? 146.795 157.903 190.117 1.00 66.47 74 ALA E O 1
ATOM 9032 N N . PHE E 1 75 ? 146.722 156.592 188.283 1.00 50.61 75 PHE E N 1
ATOM 9033 C CA . PHE E 1 75 ? 146.027 155.510 188.950 1.00 49.53 75 PHE E CA 1
ATOM 9034 C C . PHE E 1 75 ? 147.015 154.840 189.895 1.00 54.98 75 PHE E C 1
ATOM 9035 O O . PHE E 1 75 ? 146.649 154.455 191.005 1.00 64.52 75 PHE E O 1
ATOM 9043 N N . THR E 1 76 ? 148.263 154.720 189.440 1.00 60.09 76 THR E N 1
ATOM 9044 C CA . THR E 1 76 ? 149.302 154.082 190.230 1.00 69.48 76 THR E CA 1
ATOM 9045 C C . THR E 1 76 ? 149.535 154.913 191.491 1.00 71.16 76 THR E C 1
ATOM 9046 O O . THR E 1 76 ? 149.733 154.355 192.567 1.00 73.93 76 THR E O 1
ATOM 9050 N N . SER E 1 77 ? 149.433 156.239 191.351 1.00 66.47 77 SER E N 1
ATOM 9051 C CA . SER E 1 77 ? 149.698 157.168 192.435 1.00 67.34 77 SER E CA 1
ATOM 9052 C C . SER E 1 77 ? 148.446 157.637 193.172 1.00 67.72 77 SER E C 1
ATOM 9053 O O . SER E 1 77 ? 148.581 158.409 194.118 1.00 84.50 77 SER E O 1
ATOM 9056 N N . GLY E 1 78 ? 147.242 157.258 192.739 1.00 55.49 78 GLY E N 1
ATOM 9057 C CA . GLY E 1 78 ? 146.042 157.889 193.286 1.00 48.20 78 GLY E CA 1
ATOM 9058 C C . GLY E 1 78 ? 145.264 156.987 194.249 1.00 46.84 78 GLY E C 1
ATOM 9059 O O . GLY E 1 78 ? 144.239 157.389 194.814 1.00 41.66 78 GLY E O 1
ATOM 9060 N N . TYR E 1 79 ? 145.711 155.735 194.377 1.00 46.77 79 TYR E N 1
ATOM 9061 C CA . TYR E 1 79 ? 145.063 154.775 195.263 1.00 52.94 79 TYR E CA 1
ATOM 9062 C C . TYR E 1 79 ? 146.157 154.084 196.085 1.00 60.22 79 TYR E C 1
ATOM 9063 O O . TYR E 1 79 ? 147.247 153.827 195.571 1.00 64.18 79 TYR E O 1
ATOM 9072 N N . ASP E 1 80 ? 145.867 153.784 197.362 1.00 63.88 80 ASP E N 1
ATOM 9073 C CA . ASP E 1 80 ? 146.841 153.155 198.254 1.00 59.05 80 ASP E CA 1
ATOM 9074 C C . ASP E 1 80 ? 146.222 151.930 198.926 1.00 43.46 80 ASP E C 1
ATOM 9075 O O . ASP E 1 80 ? 145.106 151.966 199.425 1.00 40.84 80 ASP E O 1
ATOM 9080 N N . HIS E 1 81 ? 146.955 150.829 198.907 1.00 43.93 81 HIS E N 1
ATOM 9081 C CA . HIS E 1 81 ? 146.421 149.580 199.410 1.00 51.51 81 HIS E CA 1
ATOM 9082 C C . HIS E 1 81 ? 146.470 149.618 200.937 1.00 59.84 81 HIS E C 1
ATOM 9083 O O . HIS E 1 81 ? 147.552 149.657 201.535 1.00 62.27 81 HIS E O 1
ATOM 9090 N N . VAL E 1 82 ? 145.291 149.624 201.555 1.00 61.37 82 VAL E N 1
ATOM 9091 C CA . VAL E 1 82 ? 145.160 149.731 202.995 1.00 66.34 82 VAL E CA 1
ATOM 9092 C C . VAL E 1 82 ? 144.188 148.648 203.442 1.00 71.52 82 VAL E C 1
ATOM 9093 O O . VAL E 1 82 ? 143.051 148.930 203.827 1.00 73.69 82 VAL E O 1
ATOM 9097 N N . GLY E 1 83 ? 144.642 147.399 203.349 1.00 72.25 83 GLY E N 1
ATOM 9098 C CA . GLY E 1 83 ? 143.820 146.278 203.750 1.00 74.15 83 GLY E CA 1
ATOM 9099 C C . GLY E 1 83 ? 143.559 145.383 202.553 1.00 85.40 83 GLY E C 1
ATOM 9100 O O . GLY E 1 83 ? 144.488 145.047 201.821 1.00 92.35 83 GLY E O 1
ATOM 9101 N N . SER E 1 84 ? 142.288 145.010 202.376 1.00 86.28 84 SER E N 1
ATOM 9102 C CA . SER E 1 84 ? 141.837 144.315 201.184 1.00 80.71 84 SER E CA 1
ATOM 9103 C C . SER E 1 84 ? 141.362 145.320 200.130 1.00 71.39 84 SER E C 1
ATOM 9104 O O . SER E 1 84 ? 140.986 144.928 199.024 1.00 74.49 84 SER E O 1
ATOM 9107 N N . LEU E 1 85 ? 141.396 146.612 200.474 1.00 62.89 85 LEU E N 1
ATOM 9108 C CA . LEU E 1 85 ? 140.814 147.659 199.653 1.00 55.77 85 LEU E CA 1
ATOM 9109 C C . LEU E 1 85 ? 141.899 148.592 199.150 1.00 50.37 85 LEU E C 1
ATOM 9110 O O . LEU E 1 85 ? 142.946 148.736 199.771 1.00 56.37 85 LEU E O 1
ATOM 9115 N N . TRP E 1 86 ? 141.648 149.178 197.984 1.00 42.99 86 TRP E N 1
ATOM 9116 C CA . TRP E 1 86 ? 142.483 150.267 197.542 1.00 41.89 86 TRP E CA 1
ATOM 9117 C C . TRP E 1 86 ? 141.762 151.567 197.851 1.00 36.63 86 TRP E C 1
ATOM 9118 O O . TRP E 1 86 ? 140.573 151.700 197.582 1.00 37.87 86 TRP E O 1
ATOM 9129 N N . VAL E 1 87 ? 142.480 152.502 198.468 1.00 35.87 87 VAL E N 1
ATOM 9130 C CA . VAL E 1 87 ? 141.779 153.638 199.016 1.00 41.06 87 VAL E CA 1
ATOM 9131 C C . VAL E 1 87 ? 142.207 154.861 198.226 1.00 38.78 87 VAL E C 1
ATOM 9132 O O . VAL E 1 87 ? 143.386 155.026 197.921 1.00 39.94 87 VAL E O 1
ATOM 9136 N N . PRO E 1 88 ? 141.226 155.648 197.747 1.00 34.01 88 PRO E N 1
ATOM 9137 C CA . PRO E 1 88 ? 141.516 156.819 196.933 1.00 41.86 88 PRO E CA 1
ATOM 9138 C C . PRO E 1 88 ? 142.223 157.938 197.717 1.00 51.33 88 PRO E C 1
ATOM 9139 O O . PRO E 1 88 ? 141.866 158.199 198.867 1.00 62.11 88 PRO E O 1
ATOM 9143 N N . ASN E 1 89 ? 143.195 158.610 197.072 1.00 46.55 89 ASN E N 1
ATOM 9144 C CA . ASN E 1 89 ? 143.857 159.789 197.615 1.00 47.84 89 ASN E CA 1
ATOM 9145 C C . ASN E 1 89 ? 143.442 161.011 196.800 1.00 58.28 89 ASN E C 1
ATOM 9146 O O . ASN E 1 89 ? 142.372 161.005 196.199 1.00 70.27 89 ASN E O 1
ATOM 9151 N N . SER E 1 90 ? 144.224 162.098 196.825 1.00 74.11 90 SER E N 1
ATOM 9152 C CA . SER E 1 90 ? 143.790 163.346 196.193 1.00 85.16 90 SER E CA 1
ATOM 9153 C C . SER E 1 90 ? 144.037 163.323 194.683 1.00 74.66 90 SER E C 1
ATOM 9154 O O . SER E 1 90 ? 143.503 164.165 193.967 1.00 71.08 90 SER E O 1
ATOM 9157 N N . GLU E 1 91 ? 144.842 162.359 194.217 1.00 72.64 91 GLU E N 1
ATOM 9158 C CA . GLU E 1 91 ? 145.190 162.245 192.810 1.00 78.60 91 GLU E CA 1
ATOM 9159 C C . GLU E 1 91 ? 144.272 161.240 192.109 1.00 78.11 91 GLU E C 1
ATOM 9160 O O . GLU E 1 91 ? 144.472 160.958 190.927 1.00 89.21 91 GLU E O 1
ATOM 9162 N N . ALA E 1 92 ? 143.267 160.703 192.816 1.00 71.94 92 ALA E N 1
ATOM 9163 C CA . ALA E 1 92 ? 142.305 159.784 192.213 1.00 61.20 92 ALA E CA 1
ATOM 9164 C C . ALA E 1 92 ? 141.362 160.535 191.261 1.00 53.22 92 ALA E C 1
ATOM 9165 O O . ALA E 1 92 ? 140.941 159.949 190.266 1.00 52.87 92 ALA E O 1
ATOM 9167 N N . ILE E 1 93 ? 141.087 161.830 191.486 1.00 43.71 93 ILE E N 1
ATOM 9168 C CA . ILE E 1 93 ? 140.265 162.577 190.535 1.00 48.00 93 ILE E CA 1
ATOM 9169 C C . ILE E 1 93 ? 140.974 162.662 189.172 1.00 46.75 93 ILE E C 1
ATOM 9170 O O . ILE E 1 93 ? 140.331 162.856 188.143 1.00 44.52 93 ILE E O 1
ATOM 9175 N N . MET E 1 94 ? 142.298 162.516 189.184 1.00 46.77 94 MET E N 1
ATOM 9176 C CA . MET E 1 94 ? 143.110 162.528 187.984 1.00 50.98 94 MET E CA 1
ATOM 9177 C C . MET E 1 94 ? 142.988 161.221 187.216 1.00 48.61 94 MET E C 1
ATOM 9178 O O . MET E 1 94 ? 143.590 161.088 186.158 1.00 49.32 94 MET E O 1
ATOM 9183 N N . THR E 1 95 ? 142.275 160.240 187.769 1.00 51.30 95 THR E N 1
ATOM 9184 C CA . THR E 1 95 ? 141.981 159.022 187.029 1.00 49.29 95 THR E CA 1
ATOM 9185 C C . THR E 1 95 ? 140.704 159.200 186.209 1.00 45.01 95 THR E C 1
ATOM 9186 O O . THR E 1 95 ? 140.450 158.396 185.323 1.00 57.41 95 THR E O 1
ATOM 9190 N N . ILE E 1 96 ? 139.895 160.207 186.525 1.00 36.63 96 ILE E N 1
ATOM 9191 C CA . ILE E 1 96 ? 138.634 160.394 185.841 1.00 40.18 96 ILE E CA 1
ATOM 9192 C C . ILE E 1 96 ? 138.620 161.697 185.037 1.00 40.63 96 ILE E C 1
ATOM 9193 O O . ILE E 1 96 ? 138.007 161.743 183.981 1.00 44.09 96 ILE E O 1
ATOM 9198 N N . ALA E 1 97 ? 139.243 162.760 185.539 1.00 41.52 97 ALA E N 1
ATOM 9199 C CA . ALA E 1 97 ? 139.064 164.089 184.964 1.00 40.35 97 ALA E CA 1
ATOM 9200 C C . ALA E 1 97 ? 139.764 164.267 183.614 1.00 33.77 97 ALA E C 1
ATOM 9201 O O . ALA E 1 97 ? 139.258 164.997 182.771 1.00 37.34 97 ALA E O 1
ATOM 9203 N N . PRO E 1 98 ? 140.934 163.665 183.342 1.00 30.60 98 PRO E N 1
ATOM 9204 C CA . PRO E 1 98 ? 141.586 163.819 182.041 1.00 29.22 98 PRO E CA 1
ATOM 9205 C C . PRO E 1 98 ? 140.732 163.364 180.859 1.00 30.50 98 PRO E C 1
ATOM 9206 O O . PRO E 1 98 ? 140.975 163.778 179.736 1.00 35.73 98 PRO E O 1
ATOM 9210 N N . ARG E 1 99 ? 139.748 162.499 181.097 1.00 29.73 99 ARG E N 1
ATOM 9211 C CA . ARG E 1 99 ? 138.861 162.060 180.040 1.00 30.18 99 ARG E CA 1
ATOM 9212 C C . ARG E 1 99 ? 138.128 163.240 179.418 1.00 28.86 99 ARG E C 1
ATOM 9213 O O . ARG E 1 99 ? 137.930 163.242 178.205 1.00 33.41 99 ARG E O 1
ATOM 9221 N N . TYR E 1 100 ? 137.734 164.221 180.230 1.00 27.84 100 TYR E N 1
ATOM 9222 C CA . TYR E 1 100 ? 137.021 165.399 179.743 1.00 26.70 100 TYR E CA 1
ATOM 9223 C C . TYR E 1 100 ? 137.947 166.315 178.942 1.00 23.45 100 TYR E C 1
ATOM 9224 O O . TYR E 1 100 ? 137.483 167.054 178.069 1.00 21.62 100 TYR E O 1
ATOM 9233 N N . VAL E 1 101 ? 139.245 166.231 179.212 1.00 22.69 101 VAL E N 1
ATOM 9234 C CA . VAL E 1 101 ? 140.209 166.986 178.438 1.00 27.45 101 VAL E CA 1
ATOM 9235 C C . VAL E 1 101 ? 140.333 166.360 177.065 1.00 28.26 101 VAL E C 1
ATOM 9236 O O . VAL E 1 101 ? 140.342 167.079 176.077 1.00 33.95 101 VAL E O 1
ATOM 9240 N N . GLU E 1 102 ? 140.451 165.033 177.031 1.00 30.79 102 GLU E N 1
ATOM 9241 C CA . GLU E 1 102 ? 140.540 164.262 175.801 1.00 32.03 102 GLU E CA 1
ATOM 9242 C C . GLU E 1 102 ? 139.284 164.479 174.951 1.00 27.07 102 GLU E C 1
ATOM 9243 O O . GLU E 1 102 ? 139.393 164.749 173.766 1.00 28.96 102 GLU E O 1
ATOM 9249 N N . TRP E 1 103 ? 138.110 164.424 175.554 1.00 22.01 103 TRP E N 1
ATOM 9250 C CA . TRP E 1 103 ? 136.905 164.566 174.785 1.00 23.97 103 TRP E CA 1
ATOM 9251 C C . TRP E 1 103 ? 136.746 165.966 174.256 1.00 26.43 103 TRP E C 1
ATOM 9252 O O . TRP E 1 103 ? 135.989 166.197 173.324 1.00 29.72 103 TRP E O 1
ATOM 9263 N N . SER E 1 104 ? 137.411 166.913 174.904 1.00 32.82 104 SER E N 1
ATOM 9264 C CA . SER E 1 104 ? 137.219 168.307 174.567 1.00 32.18 104 SER E CA 1
ATOM 9265 C C . SER E 1 104 ? 137.912 168.606 173.252 1.00 32.32 104 SER E C 1
ATOM 9266 O O . SER E 1 104 ? 137.414 169.415 172.483 1.00 36.58 104 SER E O 1
ATOM 9269 N N . ILE E 1 105 ? 139.008 167.896 172.986 1.00 31.91 105 ILE E N 1
ATOM 9270 C CA . ILE E 1 105 ? 139.691 168.015 171.717 1.00 35.71 105 ILE E CA 1
ATOM 9271 C C . ILE E 1 105 ? 139.072 167.039 170.721 1.00 34.33 105 ILE E C 1
ATOM 9272 O O . ILE E 1 105 ? 138.745 167.431 169.605 1.00 39.07 105 ILE E O 1
ATOM 9277 N N . ALA E 1 106 ? 138.867 165.792 171.152 1.00 31.46 106 ALA E N 1
ATOM 9278 C CA . ALA E 1 106 ? 138.567 164.670 170.275 1.00 26.77 106 ALA E CA 1
ATOM 9279 C C . ALA E 1 106 ? 137.148 164.690 169.725 1.00 23.48 106 ALA E C 1
ATOM 9280 O O . ALA E 1 106 ? 136.949 164.257 168.602 1.00 26.50 106 ALA E O 1
ATOM 9282 N N . VAL E 1 107 ? 136.159 165.155 170.464 1.00 21.96 107 VAL E N 1
ATOM 9283 C CA . VAL E 1 107 ? 134.814 165.125 169.906 1.00 23.11 107 VAL E CA 1
ATOM 9284 C C . VAL E 1 107 ? 134.694 166.179 168.807 1.00 23.14 107 VAL E C 1
ATOM 9285 O O . VAL E 1 107 ? 134.074 165.931 167.778 1.00 21.49 107 VAL E O 1
ATOM 9289 N N . PRO E 1 108 ? 135.248 167.397 169.000 1.00 27.08 108 PRO E N 1
ATOM 9290 C CA . PRO E 1 108 ? 135.432 168.377 167.920 1.00 26.86 108 PRO E CA 1
ATOM 9291 C C . PRO E 1 108 ? 136.172 167.853 166.691 1.00 22.11 108 PRO E C 1
ATOM 9292 O O . PRO E 1 108 ? 135.711 168.082 165.577 1.00 19.55 108 PRO E O 1
ATOM 9296 N N . LEU E 1 109 ? 137.232 167.064 166.925 1.00 19.70 109 LEU E N 1
ATOM 9297 C CA . LEU E 1 109 ? 138.058 166.511 165.866 1.00 20.12 109 LEU E CA 1
ATOM 9298 C C . LEU E 1 109 ? 137.341 165.411 165.108 1.00 21.77 109 LEU E C 1
ATOM 9299 O O . LEU E 1 109 ? 137.553 165.273 163.912 1.00 25.72 109 LEU E O 1
ATOM 9304 N N . LEU E 1 110 ? 136.452 164.678 165.770 1.00 24.29 110 LEU E N 1
ATOM 9305 C CA . LEU E 1 110 ? 135.662 163.657 165.110 1.00 25.32 110 LEU E CA 1
ATOM 9306 C C . LEU E 1 110 ? 134.644 164.302 164.196 1.00 23.93 110 LEU E C 1
ATOM 9307 O O . LEU E 1 110 ? 134.327 163.751 163.160 1.00 29.96 110 LEU E O 1
ATOM 9312 N N . SER E 1 111 ? 134.121 165.450 164.586 1.00 25.98 111 SER E N 1
ATOM 9313 C CA . SER E 1 111 ? 133.172 166.168 163.757 1.00 28.44 111 SER E CA 1
ATOM 9314 C C . SER E 1 111 ? 133.878 166.590 162.469 1.00 28.51 111 SER E C 1
ATOM 9315 O O . SER E 1 111 ? 133.323 166.462 161.372 1.00 25.92 111 SER E O 1
ATOM 9318 N N . ILE E 1 112 ? 135.112 167.080 162.643 1.00 26.92 112 ILE E N 1
ATOM 9319 C CA . ILE E 1 112 ? 135.922 167.562 161.546 1.00 30.63 112 ILE E CA 1
ATOM 9320 C C . ILE E 1 112 ? 136.268 166.428 160.596 1.00 29.37 112 ILE E C 1
ATOM 9321 O O . ILE E 1 112 ? 136.165 166.633 159.396 1.00 34.06 112 ILE E O 1
ATOM 9326 N N . GLU E 1 113 ? 136.641 165.272 161.140 1.00 29.92 113 GLU E N 1
ATOM 9327 C CA . GLU E 1 113 ? 136.952 164.082 160.371 1.00 31.71 113 GLU E CA 1
ATOM 9328 C C . GLU E 1 113 ? 135.757 163.609 159.535 1.00 32.18 113 GLU E C 1
ATOM 9329 O O . GLU E 1 113 ? 135.927 163.327 158.347 1.00 34.46 113 GLU E O 1
ATOM 9335 N N . LEU E 1 114 ? 134.559 163.552 160.117 1.00 28.28 114 LEU E N 1
ATOM 9336 C CA . LEU E 1 114 ? 133.383 163.158 159.366 1.00 30.26 114 LEU E CA 1
ATOM 9337 C C . LEU E 1 114 ? 133.104 164.123 158.212 1.00 29.82 114 LEU E C 1
ATOM 9338 O O . LEU E 1 114 ? 132.646 163.694 157.162 1.00 33.27 114 LEU E O 1
ATOM 9343 N N . LEU E 1 115 ? 133.338 165.424 158.401 1.00 31.76 115 LEU E N 1
ATOM 9344 C CA . LEU E 1 115 ? 132.956 166.434 157.415 1.00 31.43 115 LEU E CA 1
ATOM 9345 C C . LEU E 1 115 ? 134.051 166.581 156.364 1.00 29.57 115 LEU E C 1
ATOM 9346 O O . LEU E 1 115 ? 133.857 167.184 155.316 1.00 32.70 115 LEU E O 1
ATOM 9351 N N . SER E 1 116 ? 135.187 165.971 156.661 1.00 31.29 116 SER E N 1
ATOM 9352 C CA . SER E 1 116 ? 136.359 165.924 155.814 1.00 34.09 116 SER E CA 1
ATOM 9353 C C . SER E 1 116 ? 136.062 165.170 154.531 1.00 33.71 116 SER E C 1
ATOM 9354 O O . SER E 1 116 ? 136.565 165.532 153.480 1.00 44.78 116 SER E O 1
ATOM 9357 N N . VAL E 1 117 ? 135.249 164.128 154.652 1.00 33.04 117 VAL E N 1
ATOM 9358 C CA . VAL E 1 117 ? 134.952 163.218 153.571 1.00 33.63 117 VAL E CA 1
ATOM 9359 C C . VAL E 1 117 ? 133.538 163.474 153.080 1.00 35.96 117 VAL E C 1
ATOM 9360 O O . VAL E 1 117 ? 132.985 162.665 152.343 1.00 45.18 117 VAL E O 1
ATOM 9364 N N . ALA E 1 118 ? 132.957 164.599 153.468 1.00 34.69 118 ALA E N 1
ATOM 9365 C CA . ALA E 1 118 ? 131.632 164.956 152.991 1.00 37.38 118 ALA E CA 1
ATOM 9366 C C . ALA E 1 118 ? 131.782 165.975 151.865 1.00 38.90 118 ALA E C 1
ATOM 9367 O O . ALA E 1 118 ? 132.859 166.518 151.662 1.00 49.84 118 ALA E O 1
ATOM 9369 N N . THR E 1 119 ? 130.710 166.253 151.133 1.00 44.50 119 THR E N 1
ATOM 9370 C CA . THR E 1 119 ? 130.810 167.078 149.942 1.00 52.93 119 THR E CA 1
ATOM 9371 C C . THR E 1 119 ? 130.329 168.494 150.231 1.00 58.03 119 THR E C 1
ATOM 9372 O O . THR E 1 119 ? 129.379 168.970 149.615 1.00 68.84 119 THR E O 1
ATOM 9376 N N . LEU E 1 120 ? 131.005 169.153 151.164 1.00 60.27 120 LEU E N 1
ATOM 9377 C CA . LEU E 1 120 ? 130.788 170.554 151.479 1.00 63.15 120 LEU E CA 1
ATOM 9378 C C . LEU E 1 120 ? 132.090 171.261 151.125 1.00 63.63 120 LEU E C 1
ATOM 9379 O O . LEU E 1 120 ? 133.165 170.741 151.422 1.00 68.92 120 LEU E O 1
ATOM 9384 N N . SER E 1 121 ? 132.030 172.411 150.447 1.00 77.82 121 SER E N 1
ATOM 9385 C CA . SER E 1 121 ? 133.275 173.020 149.983 1.00 88.53 121 SER E CA 1
ATOM 9386 C C . SER E 1 121 ? 133.321 174.516 150.285 1.00 78.96 121 SER E C 1
ATOM 9387 O O . SER E 1 121 ? 132.290 175.198 150.334 1.00 74.16 121 SER E O 1
ATOM 9390 N N . GLY E 1 122 ? 134.557 174.990 150.498 1.00 77.58 122 GLY E N 1
ATOM 9391 C CA . GLY E 1 122 ? 134.851 176.409 150.591 1.00 81.60 122 GLY E CA 1
ATOM 9392 C C . GLY E 1 122 ? 134.558 176.976 151.975 1.00 79.50 122 GLY E C 1
ATOM 9393 O O . GLY E 1 122 ? 135.007 176.448 152.996 1.00 73.73 122 GLY E O 1
ATOM 9394 N N . VAL E 1 123 ? 133.796 178.073 151.974 1.00 90.88 123 VAL E N 1
ATOM 9395 C CA . VAL E 1 123 ? 133.511 178.806 153.195 1.00 100.28 123 VAL E CA 1
ATOM 9396 C C . VAL E 1 123 ? 132.267 178.199 153.836 1.00 106.71 123 VAL E C 1
ATOM 9397 O O . VAL E 1 123 ? 132.090 178.327 155.049 1.00 123.13 123 VAL E O 1
ATOM 9401 N N . SER E 1 124 ? 131.413 177.533 153.045 1.00 97.59 124 SER E N 1
ATOM 9402 C CA . SER E 1 124 ? 130.292 176.813 153.638 1.00 100.17 124 SER E CA 1
ATOM 9403 C C . SER E 1 124 ? 130.786 175.617 154.453 1.00 82.15 124 SER E C 1
ATOM 9404 O O . SER E 1 124 ? 130.166 175.221 155.436 1.00 79.09 124 SER E O 1
ATOM 9407 N N . ALA E 1 125 ? 131.912 175.052 154.018 1.00 68.10 125 ALA E N 1
ATOM 9408 C CA . ALA E 1 125 ? 132.533 173.914 154.659 1.00 68.81 125 ALA E CA 1
ATOM 9409 C C . ALA E 1 125 ? 133.349 174.341 155.868 1.00 75.13 125 ALA E C 1
ATOM 9410 O O . ALA E 1 125 ? 133.828 173.487 156.612 1.00 89.64 125 ALA E O 1
ATOM 9412 N N . ARG E 1 126 ? 133.581 175.646 155.998 1.00 74.24 126 ARG E N 1
ATOM 9413 C CA . ARG E 1 126 ? 134.394 176.181 157.077 1.00 70.84 126 ARG E CA 1
ATOM 9414 C C . ARG E 1 126 ? 133.482 176.827 158.120 1.00 67.53 126 ARG E C 1
ATOM 9415 O O . ARG E 1 126 ? 133.937 177.115 159.225 1.00 74.55 126 ARG E O 1
ATOM 9423 N N . ARG E 1 127 ? 132.192 176.986 157.796 1.00 55.30 127 ARG E N 1
ATOM 9424 C CA . ARG E 1 127 ? 131.238 177.567 158.723 1.00 57.37 127 ARG E CA 1
ATOM 9425 C C . ARG E 1 127 ? 130.406 176.495 159.424 1.00 62.04 127 ARG E C 1
ATOM 9426 O O . ARG E 1 127 ? 129.893 176.761 160.507 1.00 72.48 127 ARG E O 1
ATOM 9428 N N . THR E 1 128 ? 130.243 175.312 158.806 1.00 61.78 128 THR E N 1
ATOM 9429 C CA . THR E 1 128 ? 129.598 174.163 159.439 1.00 48.58 128 THR E CA 1
ATOM 9430 C C . THR E 1 128 ? 130.615 173.537 160.377 1.00 38.30 128 THR E C 1
ATOM 9431 O O . THR E 1 128 ? 130.286 173.035 161.437 1.00 39.32 128 THR E O 1
ATOM 9435 N N . ARG E 1 129 ? 131.866 173.674 159.980 1.00 35.06 129 ARG E N 1
ATOM 9436 C CA . ARG E 1 129 ? 132.963 173.094 160.699 1.00 37.87 129 ARG E CA 1
ATOM 9437 C C . ARG E 1 129 ? 133.183 173.846 162.007 1.00 40.76 129 ARG E C 1
ATOM 9438 O O . ARG E 1 129 ? 133.633 173.273 162.993 1.00 49.15 129 ARG E O 1
ATOM 9446 N N . LEU E 1 130 ? 132.835 175.126 162.048 1.00 45.17 130 LEU E N 1
ATOM 9447 C CA . LEU E 1 130 ? 133.027 175.903 163.260 1.00 48.11 130 LEU E CA 1
ATOM 9448 C C . LEU E 1 130 ? 131.848 175.706 164.199 1.00 41.15 130 LEU E C 1
ATOM 9449 O O . LEU E 1 130 ? 132.016 175.622 165.412 1.00 41.74 130 LEU E O 1
ATOM 9454 N N . ALA E 1 131 ? 130.658 175.611 163.623 1.00 34.39 131 ALA E N 1
ATOM 9455 C CA . ALA E 1 131 ? 129.471 175.402 164.414 1.00 36.52 131 ALA E CA 1
ATOM 9456 C C . ALA E 1 131 ? 129.516 174.044 165.104 1.00 42.43 131 ALA E C 1
ATOM 9457 O O . ALA E 1 131 ? 128.881 173.839 166.141 1.00 44.90 131 ALA E O 1
ATOM 9459 N N . ALA E 1 132 ? 130.233 173.096 164.496 1.00 41.52 132 ALA E N 1
ATOM 9460 C CA . ALA E 1 132 ? 130.242 171.738 164.998 1.00 38.89 132 ALA E CA 1
ATOM 9461 C C . ALA E 1 132 ? 131.297 171.632 166.074 1.00 34.85 132 ALA E C 1
ATOM 9462 O O . ALA E 1 132 ? 131.040 171.022 167.099 1.00 40.46 132 ALA E O 1
ATOM 9464 N N . VAL E 1 133 ? 132.448 172.254 165.836 1.00 34.07 133 VAL E N 1
ATOM 9465 C CA . VAL E 1 133 ? 133.521 172.314 166.815 1.00 34.70 133 VAL E CA 1
ATOM 9466 C C . VAL E 1 133 ? 133.086 173.076 168.061 1.00 32.03 133 VAL E C 1
ATOM 9467 O O . VAL E 1 133 ? 133.550 172.781 169.155 1.00 38.45 133 VAL E O 1
ATOM 9471 N N . ALA E 1 134 ? 132.200 174.045 167.901 1.00 33.08 134 ALA E N 1
ATOM 9472 C CA . ALA E 1 134 ? 131.692 174.803 169.032 1.00 34.64 134 ALA E CA 1
ATOM 9473 C C . ALA E 1 134 ? 130.709 173.959 169.840 1.00 34.28 134 ALA E C 1
ATOM 9474 O O . ALA E 1 134 ? 130.879 173.820 171.047 1.00 41.31 134 ALA E O 1
ATOM 9476 N N . GLY E 1 135 ? 129.689 173.401 169.177 1.00 30.12 135 GLY E N 1
ATOM 9477 C CA . GLY E 1 135 ? 128.686 172.604 169.859 1.00 29.66 135 GLY E CA 1
ATOM 9478 C C . GLY E 1 135 ? 129.298 171.373 170.525 1.00 29.72 135 GLY E C 1
ATOM 9479 O O . GLY E 1 135 ? 128.754 170.837 171.481 1.00 37.19 135 GLY E O 1
ATOM 9480 N N . ALA E 1 136 ? 130.422 170.919 170.011 1.00 24.91 136 ALA E N 1
ATOM 9481 C CA . ALA E 1 136 ? 130.967 169.679 170.468 1.00 27.52 136 ALA E CA 1
ATOM 9482 C C . ALA E 1 136 ? 131.802 169.956 171.705 1.00 31.36 136 ALA E C 1
ATOM 9483 O O . ALA E 1 136 ? 131.716 169.191 172.661 1.00 36.90 136 ALA E O 1
ATOM 9485 N N . PHE E 1 137 ? 132.604 171.033 171.669 1.00 28.82 137 PHE E N 1
ATOM 9486 C CA . PHE E 1 137 ? 133.410 171.428 172.809 1.00 28.00 137 PHE E CA 1
ATOM 9487 C C . PHE E 1 137 ? 132.492 171.845 173.954 1.00 25.17 137 PHE E C 1
ATOM 9488 O O . PHE E 1 137 ? 132.746 171.498 175.102 1.00 22.00 137 PHE E O 1
ATOM 9496 N N . LEU E 1 138 ? 131.451 172.610 173.631 1.00 24.13 138 LEU E N 1
ATOM 9497 C CA . LEU E 1 138 ? 130.532 173.081 174.649 1.00 29.20 138 LEU E CA 1
ATOM 9498 C C . LEU E 1 138 ? 129.871 171.933 175.403 1.00 32.86 138 LEU E C 1
ATOM 9499 O O . LEU E 1 138 ? 129.759 171.987 176.625 1.00 34.15 138 LEU E O 1
ATOM 9504 N N . MET E 1 139 ? 129.488 170.881 174.674 1.00 32.52 139 MET E N 1
ATOM 9505 C CA . MET E 1 139 ? 128.889 169.698 175.257 1.00 29.64 139 MET E CA 1
ATOM 9506 C C . MET E 1 139 ? 129.846 169.049 176.261 1.00 24.03 139 MET E C 1
ATOM 9507 O O . MET E 1 139 ? 129.451 168.739 177.378 1.00 23.25 139 MET E O 1
ATOM 9512 N N . ILE E 1 140 ? 131.111 168.896 175.922 1.00 19.83 140 ILE E N 1
ATOM 9513 C CA . ILE E 1 140 ? 132.026 168.287 176.866 1.00 21.01 140 ILE E CA 1
ATOM 9514 C C . ILE E 1 140 ? 132.264 169.197 178.069 1.00 24.30 140 ILE E C 1
ATOM 9515 O O . ILE E 1 140 ? 132.270 168.712 179.196 1.00 31.26 140 ILE E O 1
ATOM 9520 N N . PHE E 1 141 ? 132.424 170.503 177.850 1.00 26.71 141 PHE E N 1
ATOM 9521 C CA . PHE E 1 141 ? 132.794 171.457 178.884 1.00 26.21 141 PHE E CA 1
ATOM 9522 C C . PHE E 1 141 ? 131.644 171.636 179.878 1.00 22.83 141 PHE E C 1
ATOM 9523 O O . PHE E 1 141 ? 131.880 171.597 181.080 1.00 26.37 141 PHE E O 1
ATOM 9531 N N . THR E 1 142 ? 130.412 171.767 179.407 1.00 23.44 142 THR E N 1
ATOM 9532 C CA . THR E 1 142 ? 129.257 171.738 180.295 1.00 27.32 142 THR E CA 1
ATOM 9533 C C . THR E 1 142 ? 129.140 170.417 181.056 1.00 32.22 142 THR E C 1
ATOM 9534 O O . THR E 1 142 ? 128.721 170.435 182.198 1.00 42.16 142 THR E O 1
ATOM 9538 N N . GLY E 1 143 ? 129.593 169.296 180.489 1.00 29.53 143 GLY E N 1
ATOM 9539 C CA . GLY E 1 143 ? 129.646 168.052 181.222 1.00 28.97 143 GLY E CA 1
ATOM 9540 C C . GLY E 1 143 ? 130.686 168.031 182.327 1.00 27.87 143 GLY E C 1
ATOM 9541 O O . GLY E 1 143 ? 130.374 167.585 183.424 1.00 32.85 143 GLY E O 1
ATOM 9542 N N . PHE E 1 144 ? 131.893 168.515 182.040 1.00 26.77 144 PHE E N 1
ATOM 9543 C CA . PHE E 1 144 ? 132.973 168.643 183.020 1.00 26.74 144 PHE E CA 1
ATOM 9544 C C . PHE E 1 144 ? 132.562 169.518 184.206 1.00 27.40 144 PHE E C 1
ATOM 9545 O O . PHE E 1 144 ? 132.996 169.307 185.324 1.00 28.31 144 PHE E O 1
ATOM 9553 N N . LEU E 1 145 ? 131.692 170.482 183.947 1.00 26.40 145 LEU E N 1
ATOM 9554 C CA . LEU E 1 145 ? 131.240 171.372 184.977 1.00 26.73 145 LEU E CA 1
ATOM 9555 C C . LEU E 1 145 ? 130.401 170.639 186.002 1.00 29.07 145 LEU E C 1
ATOM 9556 O O . LEU E 1 145 ? 130.661 170.852 187.182 1.00 30.77 145 LEU E O 1
ATOM 9561 N N . GLY E 1 146 ? 129.382 169.863 185.549 1.00 33.43 146 GLY E N 1
ATOM 9562 C CA . GLY E 1 146 ? 128.547 169.014 186.400 1.00 29.96 146 GLY E CA 1
ATOM 9563 C C . GLY E 1 146 ? 129.382 167.909 187.052 1.00 31.38 146 GLY E C 1
ATOM 9564 O O . GLY E 1 146 ? 129.381 167.698 188.265 1.00 35.92 146 GLY E O 1
ATOM 9565 N N . ALA E 1 147 ? 130.193 167.261 186.248 1.00 27.61 147 ALA E N 1
ATOM 9566 C CA . ALA E 1 147 ? 130.814 166.038 186.687 1.00 30.13 147 ALA E CA 1
ATOM 9567 C C . ALA E 1 147 ? 131.998 166.279 187.616 1.00 34.65 147 ALA E C 1
ATOM 9568 O O . ALA E 1 147 ? 132.353 165.359 188.355 1.00 37.98 147 ALA E O 1
ATOM 9570 N N . VAL E 1 148 ? 132.669 167.434 187.507 1.00 34.73 148 VAL E N 1
ATOM 9571 C CA . VAL E 1 148 ? 133.931 167.633 188.203 1.00 32.56 148 VAL E CA 1
ATOM 9572 C C . VAL E 1 148 ? 133.984 168.941 188.976 1.00 36.82 148 VAL E C 1
ATOM 9573 O O . VAL E 1 148 ? 134.571 168.964 190.064 1.00 46.08 148 VAL E O 1
ATOM 9577 N N . VAL E 1 149 ? 133.451 170.032 188.420 1.00 35.50 149 VAL E N 1
ATOM 9578 C CA . VAL E 1 149 ? 133.881 171.345 188.877 1.00 36.49 149 VAL E CA 1
ATOM 9579 C C . VAL E 1 149 ? 132.856 171.887 189.863 1.00 35.24 149 VAL E C 1
ATOM 9580 O O . VAL E 1 149 ? 133.185 172.102 191.019 1.00 37.75 149 VAL E O 1
ATOM 9584 N N . ILE E 1 150 ? 131.625 172.050 189.427 1.00 37.09 150 ILE E N 1
ATOM 9585 C CA . ILE E 1 150 ? 130.629 172.697 190.256 1.00 43.06 150 ILE E CA 1
ATOM 9586 C C . ILE E 1 150 ? 129.969 171.655 191.143 1.00 51.23 150 ILE E C 1
ATOM 9587 O O . ILE E 1 150 ? 129.244 170.795 190.640 1.00 65.79 150 ILE E O 1
ATOM 9592 N N . GLY E 1 151 ? 130.188 171.729 192.452 1.00 48.26 151 GLY E N 1
ATOM 9593 C CA . GLY E 1 151 ? 129.635 170.726 193.351 1.00 54.11 151 GLY E CA 1
ATOM 9594 C C . GLY E 1 151 ? 130.679 169.692 193.759 1.00 44.58 151 GLY E C 1
ATOM 9595 O O . GLY E 1 151 ? 130.544 169.059 194.794 1.00 53.29 151 GLY E O 1
ATOM 9596 N N . ASP E 1 152 ? 131.748 169.615 192.980 1.00 45.37 152 ASP E N 1
ATOM 9597 C CA . ASP E 1 152 ? 132.862 168.710 193.223 1.00 50.86 152 ASP E CA 1
ATOM 9598 C C . ASP E 1 152 ? 132.535 167.311 192.712 1.00 49.78 152 ASP E C 1
ATOM 9599 O O . ASP E 1 152 ? 133.234 166.355 193.047 1.00 49.56 152 ASP E O 1
ATOM 9601 N N . GLY E 1 153 ? 131.506 167.205 191.863 1.00 48.60 153 GLY E N 1
ATOM 9602 C CA . GLY E 1 153 ? 131.065 165.907 191.388 1.00 54.06 153 GLY E CA 1
ATOM 9603 C C . GLY E 1 153 ? 130.230 165.167 192.431 1.00 51.98 153 GLY E C 1
ATOM 9604 O O . GLY E 1 153 ? 130.003 163.968 192.293 1.00 54.41 153 GLY E O 1
ATOM 9605 N N . ARG E 1 154 ? 129.764 165.897 193.448 1.00 45.95 154 ARG E N 1
ATOM 9606 C CA . ARG E 1 154 ? 129.070 165.303 194.570 1.00 42.73 154 ARG E CA 1
ATOM 9607 C C . ARG E 1 154 ? 127.653 165.845 194.657 1.00 44.34 154 ARG E C 1
ATOM 9608 O O . ARG E 1 154 ? 126.992 165.591 195.647 1.00 51.98 154 ARG E O 1
ATOM 9616 N N . SER E 1 155 ? 127.180 166.575 193.645 1.00 43.48 155 SER E N 1
ATOM 9617 C CA . SER E 1 155 ? 125.885 167.229 193.742 1.00 42.43 155 SER E CA 1
ATOM 9618 C C . SER E 1 155 ? 124.973 166.796 192.613 1.00 47.03 155 SER E C 1
ATOM 9619 O O . SER E 1 155 ? 125.343 166.897 191.446 1.00 48.03 155 SER E O 1
ATOM 9622 N N . VAL E 1 156 ? 123.755 166.389 192.962 1.00 46.19 156 VAL E N 1
ATOM 9623 C CA . VAL E 1 156 ? 122.864 165.825 191.973 1.00 46.84 156 VAL E CA 1
ATOM 9624 C C . VAL E 1 156 ? 122.281 166.964 191.140 1.00 46.74 156 VAL E C 1
ATOM 9625 O O . VAL E 1 156 ? 122.108 166.820 189.932 1.00 54.61 156 VAL E O 1
ATOM 9629 N N . GLY E 1 157 ? 121.979 168.091 191.771 1.00 44.42 157 GLY E N 1
ATOM 9630 C CA . GLY E 1 157 ? 121.372 169.188 191.035 1.00 49.27 157 GLY E CA 1
ATOM 9631 C C . GLY E 1 157 ? 122.333 169.778 190.002 1.00 45.98 157 GLY E C 1
ATOM 9632 O O . GLY E 1 157 ? 121.947 170.098 188.885 1.00 52.80 157 GLY E O 1
ATOM 9633 N N . SER E 1 158 ? 123.590 169.934 190.396 1.00 43.42 158 SER E N 1
ATOM 9634 C CA . SER E 1 158 ? 124.612 170.356 189.464 1.00 45.77 158 SER E CA 1
ATOM 9635 C C . SER E 1 158 ? 124.617 169.400 188.273 1.00 46.31 158 SER E C 1
ATOM 9636 O O . SER E 1 158 ? 124.367 169.834 187.156 1.00 56.68 158 SER E O 1
ATOM 9639 N N . LEU E 1 159 ? 124.838 168.104 188.529 1.00 41.97 159 LEU E N 1
ATOM 9640 C CA . LEU E 1 159 ? 124.985 167.096 187.490 1.00 39.90 159 LEU E CA 1
ATOM 9641 C C . LEU E 1 159 ? 123.795 167.110 186.536 1.00 36.55 159 LEU E C 1
ATOM 9642 O O . LEU E 1 159 ? 123.978 166.919 185.334 1.00 38.91 159 LEU E O 1
ATOM 9647 N N . ILE E 1 160 ? 122.598 167.350 187.055 1.00 33.22 160 ILE E N 1
ATOM 9648 C CA . ILE E 1 160 ? 121.405 167.272 186.237 1.00 36.86 160 ILE E CA 1
ATOM 9649 C C . ILE E 1 160 ? 121.280 168.527 185.387 1.00 39.80 160 ILE E C 1
ATOM 9650 O O . ILE E 1 160 ? 120.772 168.483 184.274 1.00 44.33 160 ILE E O 1
ATOM 9655 N N . ILE E 1 161 ? 121.760 169.655 185.896 1.00 44.72 161 ILE E N 1
ATOM 9656 C CA . ILE E 1 161 ? 121.600 170.909 185.181 1.00 47.51 161 ILE E CA 1
ATOM 9657 C C . ILE E 1 161 ? 122.667 170.982 184.093 1.00 38.20 161 ILE E C 1
ATOM 9658 O O . ILE E 1 161 ? 122.404 171.405 182.979 1.00 43.24 161 ILE E O 1
ATOM 9663 N N . TRP E 1 162 ? 123.842 170.487 184.392 1.00 32.76 162 TRP E N 1
ATOM 9664 C CA . TRP E 1 162 ? 124.932 170.573 183.455 1.00 36.65 162 TRP E CA 1
ATOM 9665 C C . TRP E 1 162 ? 124.904 169.411 182.481 1.00 41.96 162 TRP E C 1
ATOM 9666 O O . TRP E 1 162 ? 125.579 169.487 181.460 1.00 58.04 162 TRP E O 1
ATOM 9677 N N . GLY E 1 163 ? 124.159 168.337 182.793 1.00 40.20 163 GLY E N 1
ATOM 9678 C CA . GLY E 1 163 ? 123.945 167.250 181.855 1.00 34.18 163 GLY E CA 1
ATOM 9679 C C . GLY E 1 163 ? 122.891 167.646 180.841 1.00 31.57 163 GLY E C 1
ATOM 9680 O O . GLY E 1 163 ? 122.996 167.338 179.663 1.00 37.21 163 GLY E O 1
ATOM 9681 N N . ALA E 1 164 ? 121.906 168.380 181.327 1.00 31.82 164 ALA E N 1
ATOM 9682 C CA . ALA E 1 164 ? 120.816 168.859 180.511 1.00 33.70 164 ALA E CA 1
ATOM 9683 C C . ALA E 1 164 ? 121.293 169.935 179.546 1.00 38.06 164 ALA E C 1
ATOM 9684 O O . ALA E 1 164 ? 120.761 170.054 178.444 1.00 47.98 164 ALA E O 1
ATOM 9686 N N . ILE E 1 165 ? 122.261 170.743 179.968 1.00 34.41 165 ILE E N 1
ATOM 9687 C CA . ILE E 1 165 ? 122.812 171.746 179.085 1.00 34.52 165 ILE E CA 1
ATOM 9688 C C . ILE E 1 165 ? 123.692 171.022 178.070 1.00 32.24 165 ILE E C 1
ATOM 9689 O O . ILE E 1 165 ? 123.621 171.321 176.871 1.00 33.77 165 ILE E O 1
ATOM 9694 N N . SER E 1 166 ? 124.471 170.051 178.550 1.00 25.38 166 SER E N 1
ATOM 9695 C CA . SER E 1 166 ? 125.351 169.308 177.679 1.00 26.92 166 SER E CA 1
ATOM 9696 C C . SER E 1 166 ? 124.556 168.572 176.607 1.00 32.36 166 SER E C 1
ATOM 9697 O O . SER E 1 166 ? 125.038 168.439 175.488 1.00 38.60 166 SER E O 1
ATOM 9700 N N . THR E 1 167 ? 123.327 168.155 176.931 1.00 34.06 167 THR E N 1
ATOM 9701 C CA . THR E 1 167 ? 122.505 167.383 176.024 1.00 36.58 167 THR E CA 1
ATOM 9702 C C . THR E 1 167 ? 121.990 168.280 174.906 1.00 37.50 167 THR E C 1
ATOM 9703 O O . THR E 1 167 ? 121.759 167.817 173.793 1.00 44.56 167 THR E O 1
ATOM 9707 N N . VAL E 1 168 ? 121.825 169.564 175.184 1.00 38.75 168 VAL E N 1
ATOM 9708 C CA . VAL E 1 168 ? 121.293 170.474 174.186 1.00 41.32 168 VAL E CA 1
ATOM 9709 C C . VAL E 1 168 ? 122.382 170.758 173.155 1.00 40.91 168 VAL E C 1
ATOM 9710 O O . VAL E 1 168 ? 122.125 170.918 171.967 1.00 46.27 168 VAL E O 1
ATOM 9714 N N . PHE E 1 169 ? 123.613 170.821 173.625 1.00 36.72 169 PHE E N 1
ATOM 9715 C CA . PHE E 1 169 ? 124.723 171.027 172.732 1.00 38.63 169 PHE E CA 1
ATOM 9716 C C . PHE E 1 169 ? 124.974 169.774 171.902 1.00 36.46 169 PHE E C 1
ATOM 9717 O O . PHE E 1 169 ? 125.570 169.859 170.838 1.00 40.65 169 PHE E O 1
ATOM 9725 N N . TRP E 1 170 ? 124.554 168.626 172.424 1.00 39.08 170 TRP E N 1
ATOM 9726 C CA . TRP E 1 170 ? 124.652 167.344 171.751 1.00 40.99 170 TRP E CA 1
ATOM 9727 C C . TRP E 1 170 ? 123.664 167.303 170.590 1.00 39.68 170 TRP E C 1
ATOM 9728 O O . TRP E 1 170 ? 124.038 167.014 169.461 1.00 42.58 170 TRP E O 1
ATOM 9739 N N . ILE E 1 171 ? 122.420 167.664 170.865 1.00 38.47 171 ILE E N 1
ATOM 9740 C CA . ILE E 1 171 ? 121.394 167.665 169.846 1.00 41.30 171 ILE E CA 1
ATOM 9741 C C . ILE E 1 171 ? 121.748 168.667 168.751 1.00 42.18 171 ILE E C 1
ATOM 9742 O O . ILE E 1 171 ? 121.360 168.493 167.599 1.00 53.73 171 ILE E O 1
ATOM 9747 N N . ILE E 1 172 ? 122.443 169.729 169.103 1.00 40.00 172 ILE E N 1
ATOM 9748 C CA . ILE E 1 172 ? 122.732 170.775 168.144 1.00 44.29 172 ILE E CA 1
ATOM 9749 C C . ILE E 1 172 ? 123.842 170.304 167.212 1.00 41.64 172 ILE E C 1
ATOM 9750 O O . ILE E 1 172 ? 123.727 170.418 165.996 1.00 46.53 172 ILE E O 1
ATOM 9755 N N . THR E 1 173 ? 124.917 169.799 167.805 1.00 37.39 173 THR E N 1
ATOM 9756 C CA . THR E 1 173 ? 126.055 169.327 167.052 1.00 36.73 173 THR E CA 1
ATOM 9757 C C . THR E 1 173 ? 125.604 168.223 166.105 1.00 37.45 173 THR E C 1
ATOM 9758 O O . THR E 1 173 ? 126.047 168.165 164.963 1.00 42.57 173 THR E O 1
ATOM 9762 N N . ALA E 1 174 ? 124.723 167.358 166.604 1.00 35.95 174 ALA E N 1
ATOM 9763 C CA . ALA E 1 174 ? 124.308 166.161 165.905 1.00 35.23 174 ALA E CA 1
ATOM 9764 C C . ALA E 1 174 ? 123.451 166.534 164.715 1.00 38.76 174 ALA E C 1
ATOM 9765 O O . ALA E 1 174 ? 123.562 165.919 163.653 1.00 44.31 174 ALA E O 1
ATOM 9767 N N . VAL E 1 175 ? 122.608 167.541 164.909 1.00 38.02 175 VAL E N 1
ATOM 9768 C CA . VAL E 1 175 ? 121.749 168.024 163.846 1.00 39.70 175 VAL E CA 1
ATOM 9769 C C . VAL E 1 175 ? 122.598 168.662 162.766 1.00 34.93 175 VAL E C 1
ATOM 9770 O O . VAL E 1 175 ? 122.356 168.457 161.588 1.00 40.38 175 VAL E O 1
ATOM 9774 N N . ILE E 1 176 ? 123.567 169.460 163.179 1.00 38.31 176 ILE E N 1
ATOM 9775 C CA . ILE E 1 176 ? 124.439 170.134 162.242 1.00 38.79 176 ILE E CA 1
ATOM 9776 C C . ILE E 1 176 ? 125.129 169.078 161.385 1.00 38.45 176 ILE E C 1
ATOM 9777 O O . ILE E 1 176 ? 125.129 169.187 160.153 1.00 44.46 176 ILE E O 1
ATOM 9782 N N . LEU E 1 177 ? 125.670 168.049 162.037 1.00 32.47 177 LEU E N 1
ATOM 9783 C CA . LEU E 1 177 ? 126.431 167.027 161.344 1.00 31.20 177 LEU E CA 1
ATOM 9784 C C . LEU E 1 177 ? 125.515 166.180 160.467 1.00 31.81 177 LEU E C 1
ATOM 9785 O O . LEU E 1 177 ? 125.881 165.848 159.355 1.00 38.17 177 LEU E O 1
ATOM 9790 N N . ILE E 1 178 ? 124.331 165.816 160.945 1.00 33.95 178 ILE E N 1
ATOM 9791 C CA . ILE E 1 178 ? 123.483 164.923 160.182 1.00 37.13 178 ILE E CA 1
ATOM 9792 C C . ILE E 1 178 ? 122.924 165.653 158.970 1.00 39.35 178 ILE E C 1
ATOM 9793 O O . ILE E 1 178 ? 122.765 165.062 157.911 1.00 51.16 178 ILE E O 1
ATOM 9798 N N . ARG E 1 179 ? 122.664 166.942 159.108 1.00 41.00 179 ARG E N 1
ATOM 9799 C CA . ARG E 1 179 ? 122.156 167.725 158.000 1.00 44.35 179 ARG E CA 1
ATOM 9800 C C . ARG E 1 179 ? 123.214 167.763 156.901 1.00 42.97 179 ARG E C 1
ATOM 9801 O O . ARG E 1 179 ? 122.882 167.747 155.723 1.00 52.90 179 ARG E O 1
ATOM 9803 N N . ALA E 1 180 ? 124.482 167.854 157.304 1.00 41.04 180 ALA E N 1
ATOM 9804 C CA . ALA E 1 180 ? 125.585 168.046 156.382 1.00 37.63 180 ALA E CA 1
ATOM 9805 C C . ALA E 1 180 ? 125.886 166.746 155.653 1.00 40.16 180 ALA E C 1
ATOM 9806 O O . ALA E 1 180 ? 126.282 166.770 154.495 1.00 49.15 180 ALA E O 1
ATOM 9808 N N . ILE E 1 181 ? 125.668 165.618 156.321 1.00 37.29 181 ILE E N 1
ATOM 9809 C CA . ILE E 1 181 ? 125.827 164.332 155.679 1.00 36.23 181 ILE E CA 1
ATOM 9810 C C . ILE E 1 181 ? 124.645 164.077 154.754 1.00 37.37 181 ILE E C 1
ATOM 9811 O O . ILE E 1 181 ? 124.816 163.469 153.713 1.00 45.88 181 ILE E O 1
ATOM 9816 N N . ARG E 1 182 ? 123.456 164.545 155.118 1.00 40.79 182 ARG E N 1
ATOM 9817 C CA . ARG E 1 182 ? 122.272 164.275 154.325 1.00 43.81 182 ARG E CA 1
ATOM 9818 C C . ARG E 1 182 ? 122.350 165.050 153.023 1.00 43.97 182 ARG E C 1
ATOM 9819 O O . ARG E 1 182 ? 121.735 164.666 152.036 1.00 53.87 182 ARG E O 1
ATOM 9827 N N . HIS E 1 183 ? 123.113 166.134 153.044 1.00 48.72 183 HIS E N 1
ATOM 9828 C CA . HIS E 1 183 ? 123.230 167.018 151.910 1.00 56.68 183 HIS E CA 1
ATOM 9829 C C . HIS E 1 183 ? 124.341 166.524 150.986 1.00 53.78 183 HIS E C 1
ATOM 9830 O O . HIS E 1 183 ? 124.370 166.833 149.798 1.00 56.38 183 HIS E O 1
ATOM 9837 N N . SER E 1 184 ? 125.252 165.750 151.561 1.00 51.43 184 SER E N 1
ATOM 9838 C CA . SER E 1 184 ? 126.424 165.263 150.868 1.00 48.77 184 SER E CA 1
ATOM 9839 C C . SER E 1 184 ? 126.103 163.989 150.116 1.00 44.52 184 SER E C 1
ATOM 9840 O O . SER E 1 184 ? 126.634 163.770 149.035 1.00 50.90 184 SER E O 1
ATOM 9843 N N . LEU E 1 185 ? 125.279 163.136 150.709 1.00 41.35 185 LEU E N 1
ATOM 9844 C CA . LEU E 1 185 ? 125.125 161.789 150.188 1.00 46.17 185 LEU E CA 1
ATOM 9845 C C . LEU E 1 185 ? 124.666 161.814 148.732 1.00 50.39 185 LEU E C 1
ATOM 9846 O O . LEU E 1 185 ? 125.120 161.004 147.926 1.00 55.78 185 LEU E O 1
ATOM 9851 N N . PRO E 1 186 ? 123.770 162.726 148.316 1.00 53.20 186 PRO E N 1
ATOM 9852 C CA . PRO E 1 186 ? 123.373 162.795 146.908 1.00 54.83 186 PRO E CA 1
ATOM 9853 C C . PRO E 1 186 ? 124.489 163.174 145.938 1.00 57.45 186 PRO E C 1
ATOM 9854 O O . PRO E 1 186 ? 124.379 162.923 144.745 1.00 72.76 186 PRO E O 1
ATOM 9858 N N . GLN E 1 187 ? 125.559 163.778 146.451 1.00 54.50 187 GLN E N 1
ATOM 9859 C CA . GLN E 1 187 ? 126.614 164.328 145.623 1.00 54.01 187 GLN E CA 1
ATOM 9860 C C . GLN E 1 187 ? 127.837 163.430 145.688 1.00 47.84 187 GLN E C 1
ATOM 9861 O O . GLN E 1 187 ? 128.895 163.789 145.184 1.00 58.80 187 GLN E O 1
ATOM 9867 N N . LEU E 1 188 ? 127.694 162.289 146.357 1.00 46.80 188 LEU E N 1
ATOM 9868 C CA . LEU E 1 188 ? 128.742 161.289 146.440 1.00 45.03 188 LEU E CA 1
ATOM 9869 C C . LEU E 1 188 ? 128.382 160.136 145.523 1.00 47.55 188 LEU E C 1
ATOM 9870 O O . LEU E 1 188 ? 127.277 160.078 144.994 1.00 55.38 188 LEU E O 1
ATOM 9875 N N . THR E 1 189 ? 129.322 159.213 145.349 1.00 54.33 189 THR E N 1
ATOM 9876 C CA . THR E 1 189 ? 129.067 158.033 144.539 1.00 54.41 189 THR E CA 1
ATOM 9877 C C . THR E 1 189 ? 128.278 157.071 145.411 1.00 55.10 189 THR E C 1
ATOM 9878 O O . THR E 1 189 ? 128.395 157.109 146.630 1.00 61.56 189 THR E O 1
ATOM 9882 N N . PRO E 1 190 ? 127.482 156.166 144.822 1.00 57.19 190 PRO E N 1
ATOM 9883 C CA . PRO E 1 190 ? 126.709 155.216 145.613 1.00 54.99 190 PRO E CA 1
ATOM 9884 C C . PRO E 1 190 ? 127.557 154.456 146.637 1.00 53.42 190 PRO E C 1
ATOM 9885 O O . PRO E 1 190 ? 127.088 154.185 147.741 1.00 60.41 190 PRO E O 1
ATOM 9889 N N . GLU E 1 191 ? 128.804 154.133 146.287 1.00 50.57 191 GLU E N 1
ATOM 9890 C CA . GLU E 1 191 ? 129.642 153.302 147.144 1.00 56.09 191 GLU E CA 1
ATOM 9891 C C . GLU E 1 191 ? 130.144 154.109 148.337 1.00 50.31 191 GLU E C 1
ATOM 9892 O O . GLU E 1 191 ? 130.246 153.595 149.459 1.00 51.82 191 GLU E O 1
ATOM 9894 N N . ALA E 1 192 ? 130.477 155.374 148.084 1.00 44.29 192 ALA E N 1
ATOM 9895 C CA . ALA E 1 192 ? 130.975 156.227 149.145 1.00 42.44 192 ALA E CA 1
ATOM 9896 C C . ALA E 1 192 ? 129.808 156.640 150.032 1.00 38.22 192 ALA E C 1
ATOM 9897 O O . ALA E 1 192 ? 129.970 156.749 151.244 1.00 40.66 192 ALA E O 1
ATOM 9899 N N . ALA E 1 193 ? 128.630 156.813 149.427 1.00 35.82 193 ALA E N 1
ATOM 9900 C CA . ALA E 1 193 ? 127.494 157.349 150.150 1.00 38.94 193 ALA E CA 1
ATOM 9901 C C . ALA E 1 193 ? 127.028 156.332 151.187 1.00 36.17 193 ALA E C 1
ATOM 9902 O O . ALA E 1 193 ? 126.671 156.682 152.308 1.00 39.02 193 ALA E O 1
ATOM 9904 N N . ALA E 1 194 ? 127.144 155.066 150.841 1.00 35.04 194 ALA E N 1
ATOM 9905 C CA . ALA E 1 194 ? 126.720 153.991 151.713 1.00 34.36 194 ALA E CA 1
ATOM 9906 C C . ALA E 1 194 ? 127.621 153.896 152.941 1.00 33.30 194 ALA E C 1
ATOM 9907 O O . ALA E 1 194 ? 127.172 153.589 154.037 1.00 37.46 194 ALA E O 1
ATOM 9909 N N . LEU E 1 195 ? 128.898 154.165 152.747 1.00 32.89 195 LEU E N 1
ATOM 9910 C CA . LEU E 1 195 ? 129.863 153.999 153.809 1.00 34.96 195 LEU E CA 1
ATOM 9911 C C . LEU E 1 195 ? 129.797 155.184 154.752 1.00 32.38 195 LEU E C 1
ATOM 9912 O O . LEU E 1 195 ? 130.072 155.046 155.945 1.00 30.38 195 LEU E O 1
ATOM 9917 N N . LEU E 1 196 ? 129.468 156.350 154.185 1.00 34.57 196 LEU E N 1
ATOM 9918 C CA . LEU E 1 196 ? 129.417 157.573 154.961 1.00 34.52 196 LEU E CA 1
ATOM 9919 C C . LEU E 1 196 ? 128.161 157.587 155.813 1.00 34.20 196 LEU E C 1
ATOM 9920 O O . LEU E 1 196 ? 128.163 158.155 156.900 1.00 38.25 196 LEU E O 1
ATOM 9925 N N . LYS E 1 197 ? 127.095 156.990 155.294 1.00 35.78 197 LYS E N 1
ATOM 9926 C CA . LYS E 1 197 ? 125.868 156.860 156.043 1.00 38.69 197 LYS E CA 1
ATOM 9927 C C . LYS E 1 197 ? 126.112 155.951 157.239 1.00 35.94 197 LYS E C 1
ATOM 9928 O O . LYS E 1 197 ? 125.690 156.252 158.355 1.00 40.30 197 LYS E O 1
ATOM 9934 N N . THR E 1 198 ? 126.840 154.867 157.014 1.00 33.47 198 THR E N 1
ATOM 9935 C CA . THR E 1 198 ? 127.155 153.923 158.065 1.00 32.94 198 THR E CA 1
ATOM 9936 C C . THR E 1 198 ? 128.039 154.564 159.117 1.00 34.61 198 THR E C 1
ATOM 9937 O O . THR E 1 198 ? 127.880 154.284 160.297 1.00 41.51 198 THR E O 1
ATOM 9941 N N . ALA E 1 199 ? 128.980 155.397 158.677 1.00 35.68 199 ALA E N 1
ATOM 9942 C CA . ALA E 1 199 ? 129.979 155.965 159.561 1.00 36.14 199 ALA E CA 1
ATOM 9943 C C . ALA E 1 199 ? 129.331 157.033 160.426 1.00 34.35 199 ALA E C 1
ATOM 9944 O O . ALA E 1 199 ? 129.813 157.304 161.516 1.00 40.58 199 ALA E O 1
ATOM 9946 N N . THR E 1 200 ? 128.256 157.630 159.928 1.00 33.96 200 THR E N 1
ATOM 9947 C CA . THR E 1 200 ? 127.564 158.670 160.662 1.00 38.63 200 THR E CA 1
ATOM 9948 C C . THR E 1 200 ? 126.769 158.019 161.784 1.00 43.49 200 THR E C 1
ATOM 9949 O O . THR E 1 200 ? 126.744 158.532 162.901 1.00 47.64 200 THR E O 1
ATOM 9953 N N . ILE E 1 201 ? 126.149 156.879 161.458 1.00 44.90 201 ILE E N 1
ATOM 9954 C CA . ILE E 1 201 ? 125.358 156.117 162.406 1.00 45.02 201 ILE E CA 1
ATOM 9955 C C . ILE E 1 201 ? 126.275 155.584 163.498 1.00 43.27 201 ILE E C 1
ATOM 9956 O O . ILE E 1 201 ? 125.883 155.513 164.652 1.00 49.88 201 ILE E O 1
ATOM 9961 N N . PHE E 1 202 ? 127.492 155.218 163.129 1.00 44.09 202 PHE E N 1
ATOM 9962 C CA . PHE E 1 202 ? 128.408 154.626 164.082 1.00 48.17 202 PHE E CA 1
ATOM 9963 C C . PHE E 1 202 ? 128.897 155.712 165.042 1.00 45.41 202 PHE E C 1
ATOM 9964 O O . PHE E 1 202 ? 128.886 155.485 166.250 1.00 50.96 202 PHE E O 1
ATOM 9972 N N . LEU E 1 203 ? 129.291 156.886 164.531 1.00 42.14 203 LEU E N 1
ATOM 9973 C CA . LEU E 1 203 ? 129.762 157.962 165.396 1.00 44.36 203 LEU E CA 1
ATOM 9974 C C . LEU E 1 203 ? 128.636 158.506 166.263 1.00 43.53 203 LEU E C 1
ATOM 9975 O O . LEU E 1 203 ? 128.868 158.865 167.415 1.00 47.53 203 LEU E O 1
ATOM 9980 N N . MET E 1 204 ? 127.445 158.631 165.692 1.00 42.10 204 MET E N 1
ATOM 9981 C CA . MET E 1 204 ? 126.367 159.247 166.433 1.00 47.59 204 MET E CA 1
ATOM 9982 C C . MET E 1 204 ? 125.935 158.293 167.532 1.00 47.10 204 MET E C 1
ATOM 9983 O O . MET E 1 204 ? 125.595 158.746 168.619 1.00 64.90 204 MET E O 1
ATOM 9988 N N . SER E 1 205 ? 125.976 156.992 167.251 1.00 44.98 205 SER E N 1
ATOM 9989 C CA . SER E 1 205 ? 125.563 155.971 168.204 1.00 47.31 205 SER E CA 1
ATOM 9990 C C . SER E 1 205 ? 126.570 155.847 169.343 1.00 44.83 205 SER E C 1
ATOM 9991 O O . SER E 1 205 ? 126.195 155.653 170.485 1.00 48.65 205 SER E O 1
ATOM 9994 N N . GLY E 1 206 ? 127.854 155.956 169.021 1.00 45.62 206 GLY E N 1
ATOM 9995 C CA . GLY E 1 206 ? 128.899 155.844 170.017 1.00 45.69 206 GLY E CA 1
ATOM 9996 C C . GLY E 1 206 ? 128.880 157.011 170.988 1.00 47.31 206 GLY E C 1
ATOM 9997 O O . GLY E 1 206 ? 129.339 156.881 172.111 1.00 57.19 206 GLY E O 1
ATOM 9998 N N . TRP E 1 207 ? 128.358 158.150 170.541 1.00 51.42 207 TRP E N 1
ATOM 9999 C CA . TRP E 1 207 ? 128.243 159.327 171.381 1.00 51.29 207 TRP E CA 1
ATOM 10000 C C . TRP E 1 207 ? 127.205 159.079 172.471 1.00 46.47 207 TRP E C 1
ATOM 10001 O O . TRP E 1 207 ? 127.231 159.729 173.503 1.00 43.60 207 TRP E O 1
ATOM 10012 N N . ALA E 1 208 ? 126.253 158.190 172.201 1.00 43.29 208 ALA E N 1
ATOM 10013 C CA . ALA E 1 208 ? 125.183 157.921 173.141 1.00 45.81 208 ALA E CA 1
ATOM 10014 C C . ALA E 1 208 ? 125.703 157.216 174.387 1.00 52.15 208 ALA E C 1
ATOM 10015 O O . ALA E 1 208 ? 125.189 157.420 175.488 1.00 53.81 208 ALA E O 1
ATOM 10017 N N . VAL E 1 209 ? 126.729 156.390 174.199 1.00 57.35 209 VAL E N 1
ATOM 10018 C CA . VAL E 1 209 ? 127.250 155.548 175.263 1.00 57.77 209 VAL E CA 1
ATOM 10019 C C . VAL E 1 209 ? 127.803 156.445 176.365 1.00 51.29 209 VAL E C 1
ATOM 10020 O O . VAL E 1 209 ? 127.649 156.140 177.538 1.00 63.85 209 VAL E O 1
ATOM 10024 N N . TYR E 1 210 ? 128.423 157.556 175.991 1.00 43.19 210 TYR E N 1
ATOM 10025 C CA . TYR E 1 210 ? 129.169 158.335 176.957 1.00 42.41 210 TYR E CA 1
ATOM 10026 C C . TYR E 1 210 ? 128.231 158.902 178.021 1.00 45.52 210 TYR E C 1
ATOM 10027 O O . TYR E 1 210 ? 128.506 158.749 179.206 1.00 49.41 210 TYR E O 1
ATOM 10036 N N . PRO E 1 211 ? 127.110 159.572 177.669 1.00 49.59 211 PRO E N 1
ATOM 10037 C CA . PRO E 1 211 ? 126.131 160.068 178.648 1.00 44.83 211 PRO E CA 1
ATOM 10038 C C . PRO E 1 211 ? 125.652 159.033 179.665 1.00 45.16 211 PRO E C 1
ATOM 10039 O O . PRO E 1 211 ? 125.188 159.409 180.728 1.00 53.57 211 PRO E O 1
ATOM 10043 N N . LEU E 1 212 ? 125.758 157.736 179.347 1.00 45.50 212 LEU E N 1
ATOM 10044 C CA . LEU E 1 212 ? 125.411 156.675 180.282 1.00 47.94 212 LEU E CA 1
ATOM 10045 C C . LEU E 1 212 ? 126.370 156.621 181.468 1.00 45.47 212 LEU E C 1
ATOM 10046 O O . LEU E 1 212 ? 125.970 156.229 182.562 1.00 49.76 212 LEU E O 1
ATOM 10051 N N . ALA E 1 213 ? 127.647 156.921 181.253 1.00 36.35 213 ALA E N 1
ATOM 10052 C CA . ALA E 1 213 ? 128.571 156.950 182.369 1.00 38.38 213 ALA E CA 1
ATOM 10053 C C . ALA E 1 213 ? 128.296 158.145 183.292 1.00 37.90 213 ALA E C 1
ATOM 10054 O O . ALA E 1 213 ? 128.689 158.136 184.459 1.00 39.49 213 ALA E O 1
ATOM 10056 N N . TYR E 1 214 ? 127.668 159.189 182.752 1.00 34.32 214 TYR E N 1
ATOM 10057 C CA . TYR E 1 214 ? 127.291 160.360 183.512 1.00 33.22 214 TYR E CA 1
ATOM 10058 C C . TYR E 1 214 ? 126.077 160.039 184.376 1.00 34.39 214 TYR E C 1
ATOM 10059 O O . TYR E 1 214 ? 126.007 160.485 185.518 1.00 41.35 214 TYR E O 1
ATOM 10068 N N . LEU E 1 215 ? 125.135 159.264 183.853 1.00 35.81 215 LEU E N 1
ATOM 10069 C CA . LEU E 1 215 ? 123.948 158.912 184.619 1.00 39.36 215 LEU E CA 1
ATOM 10070 C C . LEU E 1 215 ? 124.284 157.942 185.739 1.00 38.60 215 LEU E C 1
ATOM 10071 O O . LEU E 1 215 ? 123.592 157.892 186.748 1.00 43.75 215 LEU E O 1
ATOM 10076 N N . ILE E 1 216 ? 125.314 157.136 185.547 1.00 34.83 216 ILE E N 1
ATOM 10077 C CA . ILE E 1 216 ? 125.721 156.258 186.613 1.00 36.71 216 ILE E CA 1
ATOM 10078 C C . ILE E 1 216 ? 126.210 157.115 187.771 1.00 33.71 216 ILE E C 1
ATOM 10079 O O . ILE E 1 216 ? 125.818 156.869 188.906 1.00 37.09 216 ILE E O 1
ATOM 10084 N N . GLN E 1 217 ? 127.097 158.070 187.485 1.00 30.71 217 GLN E N 1
ATOM 10085 C CA . GLN E 1 217 ? 127.626 158.947 188.514 1.00 30.64 217 GLN E CA 1
ATOM 10086 C C . GLN E 1 217 ? 126.502 159.653 189.268 1.00 27.18 217 GLN E C 1
ATOM 10087 O O . GLN E 1 217 ? 126.623 159.839 190.463 1.00 26.93 217 GLN E O 1
ATOM 10093 N N . ILE E 1 218 ? 125.408 159.992 188.584 1.00 27.25 218 ILE E N 1
ATOM 10094 C CA . ILE E 1 218 ? 124.244 160.587 189.212 1.00 29.46 218 ILE E CA 1
ATOM 10095 C C . ILE E 1 218 ? 123.533 159.595 190.114 1.00 34.11 218 ILE E C 1
ATOM 10096 O O . ILE E 1 218 ? 123.066 159.981 191.179 1.00 44.01 218 ILE E O 1
ATOM 10101 N N . LEU E 1 219 ? 123.397 158.337 189.670 1.00 39.73 219 LEU E N 1
ATOM 10102 C CA . LEU E 1 219 ? 122.445 157.401 190.263 1.00 35.70 219 LEU E CA 1
ATOM 10103 C C . LEU E 1 219 ? 123.089 156.424 191.227 1.00 31.75 219 LEU E C 1
ATOM 10104 O O . LEU E 1 219 ? 122.416 156.010 192.157 1.00 43.39 219 LEU E O 1
ATOM 10109 N N . PHE E 1 220 ? 124.366 156.103 191.065 1.00 31.30 220 PHE E N 1
ATOM 10110 C CA . PHE E 1 220 ? 124.945 154.966 191.763 1.00 33.69 220 PHE E CA 1
ATOM 10111 C C . PHE E 1 220 ? 126.367 155.255 192.191 1.00 33.62 220 PHE E C 1
ATOM 10112 O O . PHE E 1 220 ? 127.159 155.766 191.397 1.00 34.61 220 PHE E O 1
ATOM 10120 N N . ALA E 1 221 ? 126.721 154.845 193.404 1.00 34.91 221 ALA E N 1
ATOM 10121 C CA . ALA E 1 221 ? 128.109 154.975 193.813 1.00 38.18 221 ALA E CA 1
ATOM 10122 C C . ALA E 1 221 ? 128.593 153.699 194.492 1.00 35.12 221 ALA E C 1
ATOM 10123 O O . ALA E 1 221 ? 127.845 153.043 195.207 1.00 39.99 221 ALA E O 1
ATOM 10125 N N . GLY E 1 222 ? 129.867 153.404 194.268 1.00 31.62 222 GLY E N 1
ATOM 10126 C CA . GLY E 1 222 ? 130.544 152.256 194.818 1.00 33.48 222 GLY E CA 1
ATOM 10127 C C . GLY E 1 222 ? 131.719 151.944 193.911 1.00 36.47 222 GLY E C 1
ATOM 10128 O O . GLY E 1 222 ? 131.821 152.583 192.856 1.00 37.87 222 GLY E O 1
ATOM 10129 N N . GLY E 1 223 ? 132.543 150.946 194.285 1.00 31.95 223 GLY E N 1
ATOM 10130 C CA . GLY E 1 223 ? 133.663 150.533 193.450 1.00 30.20 223 GLY E CA 1
ATOM 10131 C C . GLY E 1 223 ? 133.175 149.698 192.275 1.00 28.16 223 GLY E C 1
ATOM 10132 O O . GLY E 1 223 ? 133.805 149.656 191.224 1.00 32.33 223 GLY E O 1
ATOM 10133 N N . LEU E 1 224 ? 132.020 149.086 192.453 1.00 27.01 224 LEU E N 1
ATOM 10134 C CA . LEU E 1 224 ? 131.327 148.501 191.330 1.00 33.16 224 LEU E CA 1
ATOM 10135 C C . LEU E 1 224 ? 131.076 149.525 190.235 1.00 30.46 224 LEU E C 1
ATOM 10136 O O . LEU E 1 224 ? 131.351 149.257 189.074 1.00 35.93 224 LEU E O 1
ATOM 10141 N N . TRP E 1 225 ? 130.514 150.672 190.618 1.00 29.80 225 TRP E N 1
ATOM 10142 C CA . TRP E 1 225 ? 130.037 151.672 189.677 1.00 26.85 225 TRP E CA 1
ATOM 10143 C C . TRP E 1 225 ? 131.190 152.500 189.140 1.00 22.09 225 TRP E C 1
ATOM 10144 O O . TRP E 1 225 ? 131.187 152.922 188.007 1.00 24.76 225 TRP E O 1
ATOM 10155 N N . THR E 1 226 ? 132.230 152.622 189.919 1.00 22.21 226 THR E N 1
ATOM 10156 C CA . THR E 1 226 ? 133.430 153.240 189.428 1.00 26.05 226 THR E CA 1
ATOM 10157 C C . THR E 1 226 ? 134.076 152.374 188.351 1.00 29.41 226 THR E C 1
ATOM 10158 O O . THR E 1 226 ? 134.747 152.905 187.459 1.00 31.81 226 THR E O 1
ATOM 10162 N N . THR E 1 227 ? 133.928 151.055 188.488 1.00 30.78 227 THR E N 1
ATOM 10163 C CA . THR E 1 227 ? 134.591 150.104 187.615 1.00 32.65 227 THR E CA 1
ATOM 10164 C C . THR E 1 227 ? 133.806 150.055 186.314 1.00 27.57 227 THR E C 1
ATOM 10165 O O . THR E 1 227 ? 134.377 150.187 185.235 1.00 25.82 227 THR E O 1
ATOM 10169 N N . SER E 1 228 ? 132.497 149.900 186.460 1.00 22.73 228 SER E N 1
ATOM 10170 C CA . SER E 1 228 ? 131.572 150.056 185.362 1.00 23.41 228 SER E CA 1
ATOM 10171 C C . SER E 1 228 ? 131.840 151.310 184.538 1.00 24.05 228 SER E C 1
ATOM 10172 O O . SER E 1 228 ? 131.848 151.219 183.322 1.00 28.45 228 SER E O 1
ATOM 10175 N N . ILE E 1 229 ? 132.057 152.459 185.186 1.00 23.02 229 ILE E N 1
ATOM 10176 C CA . ILE E 1 229 ? 132.287 153.706 184.486 1.00 23.27 229 ILE E CA 1
ATOM 10177 C C . ILE E 1 229 ? 133.551 153.604 183.649 1.00 23.18 229 ILE E C 1
ATOM 10178 O O . ILE E 1 229 ? 133.566 153.970 182.483 1.00 26.77 229 ILE E O 1
ATOM 10183 N N . HIS E 1 230 ? 134.608 153.102 184.243 1.00 24.58 230 HIS E N 1
ATOM 10184 C CA . HIS E 1 230 ? 135.893 153.053 183.588 1.00 25.98 230 HIS E CA 1
ATOM 10185 C C . HIS E 1 230 ? 135.834 152.111 182.396 1.00 25.57 230 HIS E C 1
ATOM 10186 O O . HIS E 1 230 ? 136.455 152.365 181.371 1.00 28.15 230 HIS E O 1
ATOM 10193 N N . ILE E 1 231 ? 135.107 151.016 182.564 1.00 23.95 231 ILE E N 1
ATOM 10194 C CA . ILE E 1 231 ? 135.083 149.971 181.574 1.00 24.53 231 ILE E CA 1
ATOM 10195 C C . ILE E 1 231 ? 134.233 150.440 180.410 1.00 22.73 231 ILE E C 1
ATOM 10196 O O . ILE E 1 231 ? 134.671 150.332 179.275 1.00 26.38 231 ILE E O 1
ATOM 10201 N N . ILE E 1 232 ? 133.053 150.979 180.688 1.00 21.75 232 ILE E N 1
ATOM 10202 C CA . ILE E 1 232 ? 132.201 151.531 179.645 1.00 22.53 232 ILE E CA 1
ATOM 10203 C C . ILE E 1 232 ? 132.940 152.572 178.813 1.00 20.15 232 ILE E C 1
ATOM 10204 O O . ILE E 1 232 ? 132.884 152.534 177.600 1.00 20.74 232 ILE E O 1
ATOM 10209 N N . LEU E 1 233 ? 133.656 153.473 179.466 1.00 20.29 233 LEU E N 1
ATOM 10210 C CA . LEU E 1 233 ? 134.269 154.594 178.798 1.00 21.17 233 LEU E CA 1
ATOM 10211 C C . LEU E 1 233 ? 135.505 154.155 178.049 1.00 23.44 233 LEU E C 1
ATOM 10212 O O . LEU E 1 233 ? 135.737 154.637 176.952 1.00 30.67 233 LEU E O 1
ATOM 10217 N N . CYS E 1 234 ? 136.290 153.264 178.630 1.00 25.89 234 CYS E N 1
ATOM 10218 C CA . CYS E 1 234 ? 137.448 152.698 177.954 1.00 27.41 234 CYS E CA 1
ATOM 10219 C C . CYS E 1 234 ? 137.023 151.953 176.700 1.00 24.62 234 CYS E C 1
ATOM 10220 O O . CYS E 1 234 ? 137.615 152.101 175.640 1.00 26.25 234 CYS E O 1
ATOM 10223 N N . THR E 1 235 ? 135.992 151.153 176.858 1.00 23.02 235 THR E N 1
ATOM 10224 C CA . THR E 1 235 ? 135.514 150.324 175.785 1.00 26.66 235 THR E CA 1
ATOM 10225 C C . THR E 1 235 ? 134.996 151.202 174.658 1.00 27.06 235 THR E C 1
ATOM 10226 O O . THR E 1 235 ? 135.273 150.927 173.496 1.00 33.23 235 THR E O 1
ATOM 10230 N N . ALA E 1 236 ? 134.219 152.227 175.000 1.00 26.40 236 ALA E N 1
ATOM 10231 C CA . ALA E 1 236 ? 133.686 153.151 174.020 1.00 24.98 236 ALA E CA 1
ATOM 10232 C C . ALA E 1 236 ? 134.821 153.873 173.311 1.00 25.76 236 ALA E C 1
ATOM 10233 O O . ALA E 1 236 ? 134.830 153.946 172.093 1.00 29.93 236 ALA E O 1
ATOM 10235 N N . ASP E 1 237 ? 135.797 154.373 174.053 1.00 25.29 237 ASP E N 1
ATOM 10236 C CA . ASP E 1 237 ? 136.934 155.010 173.421 1.00 31.95 237 ASP E CA 1
ATOM 10237 C C . ASP E 1 237 ? 137.598 154.079 172.411 1.00 35.04 237 ASP E C 1
ATOM 10238 O O . ASP E 1 237 ? 137.972 154.517 171.336 1.00 43.31 237 ASP E O 1
ATOM 10243 N N . ILE E 1 238 ? 137.757 152.801 172.733 1.00 35.70 238 ILE E N 1
ATOM 10244 C CA . ILE E 1 238 ? 138.437 151.891 171.836 1.00 36.71 238 ILE E CA 1
ATOM 10245 C C . ILE E 1 238 ? 137.590 151.677 170.587 1.00 34.63 238 ILE E C 1
ATOM 10246 O O . ILE E 1 238 ? 138.101 151.752 169.478 1.00 34.77 238 ILE E O 1
ATOM 10251 N N . VAL E 1 239 ? 136.302 151.403 170.779 1.00 31.87 239 VAL E N 1
ATOM 10252 C CA . VAL E 1 239 ? 135.417 151.097 169.672 1.00 32.55 239 VAL E CA 1
ATOM 10253 C C . VAL E 1 239 ? 135.293 152.302 168.747 1.00 29.30 239 VAL E C 1
ATOM 10254 O O . VAL E 1 239 ? 135.445 152.162 167.554 1.00 32.35 239 VAL E O 1
ATOM 10258 N N . VAL E 1 240 ? 135.088 153.482 169.303 1.00 30.23 240 VAL E N 1
ATOM 10259 C CA . VAL E 1 240 ? 134.919 154.688 168.522 1.00 31.34 240 VAL E CA 1
ATOM 10260 C C . VAL E 1 240 ? 136.241 155.163 167.944 1.00 31.47 240 VAL E C 1
ATOM 10261 O O . VAL E 1 240 ? 136.328 155.411 166.758 1.00 43.47 240 VAL E O 1
ATOM 10265 N N . LYS E 1 241 ? 137.289 155.275 168.736 1.00 32.59 241 LYS E N 1
ATOM 10266 C CA . LYS E 1 241 ? 138.500 155.890 168.221 1.00 35.72 241 LYS E CA 1
ATOM 10267 C C . LYS E 1 241 ? 139.350 154.898 167.427 1.00 39.38 241 LYS E C 1
ATOM 10268 O O . LYS E 1 241 ? 140.387 155.297 166.907 1.00 59.72 241 LYS E O 1
ATOM 10274 N N . LEU E 1 242 ? 138.987 153.619 167.364 1.00 39.42 242 LEU E N 1
ATOM 10275 C CA . LEU E 1 242 ? 139.665 152.693 166.463 1.00 40.67 242 LEU E CA 1
ATOM 10276 C C . LEU E 1 242 ? 138.710 152.254 165.362 1.00 43.72 242 LEU E C 1
ATOM 10277 O O . LEU E 1 242 ? 139.123 152.190 164.212 1.00 59.81 242 LEU E O 1
ATOM 10282 N N . GLY E 1 243 ? 137.453 151.971 165.705 1.00 36.52 243 GLY E N 1
ATOM 10283 C CA . GLY E 1 243 ? 136.454 151.589 164.728 1.00 35.55 243 GLY E CA 1
ATOM 10284 C C . GLY E 1 243 ? 136.091 152.689 163.736 1.00 37.16 243 GLY E C 1
ATOM 10285 O O . GLY E 1 243 ? 136.163 152.464 162.530 1.00 47.99 243 GLY E O 1
ATOM 10286 N N . PHE E 1 244 ? 135.663 153.849 164.227 1.00 39.29 244 PHE E N 1
ATOM 10287 C CA . PHE E 1 244 ? 135.192 154.939 163.379 1.00 42.94 244 PHE E CA 1
ATOM 10288 C C . PHE E 1 244 ? 136.329 155.485 162.513 1.00 43.15 244 PHE E C 1
ATOM 10289 O O . PHE E 1 244 ? 136.095 156.043 161.436 1.00 43.58 244 PHE E O 1
ATOM 10297 N N . CYS E 1 245 ? 137.565 155.338 162.982 1.00 47.54 245 CYS E N 1
ATOM 10298 C CA . CYS E 1 245 ? 138.665 156.056 162.355 1.00 55.12 245 CYS E CA 1
ATOM 10299 C C . CYS E 1 245 ? 139.264 155.212 161.228 1.00 47.29 245 CYS E C 1
ATOM 10300 O O . CYS E 1 245 ? 140.003 155.739 160.404 1.00 48.34 245 CYS E O 1
ATOM 10303 N N . GLY E 1 246 ? 138.885 153.932 161.152 1.00 33.13 246 GLY E N 1
ATOM 10304 C CA . GLY E 1 246 ? 139.155 153.152 159.973 1.00 28.48 246 GLY E CA 1
ATOM 10305 C C . GLY E 1 246 ? 138.103 153.359 158.897 1.00 26.65 246 GLY E C 1
ATOM 10306 O O . GLY E 1 246 ? 138.393 153.215 157.719 1.00 32.02 246 GLY E O 1
ATOM 10307 N N . LEU E 1 247 ? 136.884 153.656 159.320 1.00 26.37 247 LEU E N 1
ATOM 10308 C CA . LEU E 1 247 ? 135.753 153.871 158.444 1.00 27.15 247 LEU E CA 1
ATOM 10309 C C . LEU E 1 247 ? 135.937 155.125 157.606 1.00 26.32 247 LEU E C 1
ATOM 10310 O O . LEU E 1 247 ? 135.575 155.147 156.440 1.00 28.98 247 LEU E O 1
ATOM 10315 N N . ILE E 1 248 ? 136.460 156.173 158.223 1.00 25.72 248 ILE E N 1
ATOM 10316 C CA . ILE E 1 248 ? 136.617 157.446 157.553 1.00 26.33 248 ILE E CA 1
ATOM 10317 C C . ILE E 1 248 ? 137.851 157.364 156.667 1.00 24.16 248 ILE E C 1
ATOM 10318 O O . ILE E 1 248 ? 137.853 157.945 155.588 1.00 26.58 248 ILE E O 1
ATOM 10323 N N . HIS E 1 249 ? 138.850 156.582 157.068 1.00 22.64 249 HIS E N 1
ATOM 10324 C CA . HIS E 1 249 ? 140.022 156.372 156.231 1.00 23.81 249 HIS E CA 1
ATOM 10325 C C . HIS E 1 249 ? 139.667 155.604 154.950 1.00 23.25 249 HIS E C 1
ATOM 10326 O O . HIS E 1 249 ? 140.135 155.947 153.877 1.00 23.42 249 HIS E O 1
ATOM 10333 N N . ARG E 1 250 ? 138.774 154.627 155.044 1.00 21.44 250 ARG E N 1
ATOM 10334 C CA . ARG E 1 250 ? 138.308 153.906 153.884 1.00 22.77 250 ARG E CA 1
ATOM 10335 C C . ARG E 1 250 ? 137.500 154.794 152.937 1.00 23.20 250 ARG E C 1
ATOM 10336 O O . ARG E 1 250 ? 137.606 154.628 151.728 1.00 27.64 250 ARG E O 1
ATOM 10344 N N . ILE E 1 251 ? 136.732 155.749 153.453 1.00 21.36 251 ILE E N 1
ATOM 10345 C CA . ILE E 1 251 ? 135.995 156.677 152.615 1.00 22.18 251 ILE E CA 1
ATOM 10346 C C . ILE E 1 251 ? 136.959 157.604 151.884 1.00 19.01 251 ILE E C 1
ATOM 10347 O O . ILE E 1 251 ? 136.789 157.828 150.688 1.00 17.19 251 ILE E O 1
ATOM 10352 N N . ALA E 1 252 ? 137.976 158.088 152.596 1.00 17.01 252 ALA E N 1
ATOM 10353 C CA . ALA E 1 252 ? 138.948 159.008 152.033 1.00 16.47 252 ALA E CA 1
ATOM 10354 C C . ALA E 1 252 ? 139.760 158.323 150.938 1.00 19.83 252 ALA E C 1
ATOM 10355 O O . ALA E 1 252 ? 140.012 158.937 149.902 1.00 22.77 252 ALA E O 1
ATOM 10357 N N . LYS E 1 253 ? 140.134 157.052 151.164 1.00 18.79 253 LYS E N 1
ATOM 10358 C CA . LYS E 1 253 ? 140.774 156.217 150.170 1.00 18.18 253 LYS E CA 1
ATOM 10359 C C . LYS E 1 253 ? 139.900 156.059 148.942 1.00 20.18 253 LYS E C 1
ATOM 10360 O O . LYS E 1 253 ? 140.339 156.270 147.816 1.00 24.88 253 LYS E O 1
ATOM 10366 N N . LEU E 1 254 ? 138.656 155.714 149.148 1.00 22.15 254 LEU E N 1
ATOM 10367 C CA . LEU E 1 254 ? 137.763 155.497 148.035 1.00 26.00 254 LEU E CA 1
ATOM 10368 C C . LEU E 1 254 ? 137.476 156.769 147.239 1.00 24.39 254 LEU E C 1
ATOM 10369 O O . LEU E 1 254 ? 137.267 156.695 146.032 1.00 27.49 254 LEU E O 1
ATOM 10374 N N . ARG E 1 255 ? 137.450 157.921 147.904 1.00 22.56 255 ARG E N 1
ATOM 10375 C CA . ARG E 1 255 ? 137.189 159.194 147.255 1.00 20.38 255 ARG E CA 1
ATOM 10376 C C . ARG E 1 255 ? 138.436 159.636 146.489 1.00 19.27 255 ARG E C 1
ATOM 10377 O O . ARG E 1 255 ? 138.325 160.165 145.378 1.00 18.46 255 ARG E O 1
ATOM 10385 N N . THR E 1 256 ? 139.614 159.359 147.069 1.00 16.22 256 THR E N 1
ATOM 10386 C CA . THR E 1 256 ? 140.875 159.544 146.392 1.00 15.64 256 THR E CA 1
ATOM 10387 C C . THR E 1 256 ? 140.974 158.719 145.125 1.00 16.20 256 THR E C 1
ATOM 10388 O O . THR E 1 256 ? 141.396 159.214 144.103 1.00 19.87 256 THR E O 1
ATOM 10392 N N . ALA E 1 257 ? 140.569 157.468 145.194 1.00 17.57 257 ALA E N 1
ATOM 10393 C CA . ALA E 1 257 ? 140.600 156.571 144.067 1.00 17.21 257 ALA E CA 1
ATOM 10394 C C . ALA E 1 257 ? 139.653 157.017 142.980 1.00 18.96 257 ALA E C 1
ATOM 10395 O O . ALA E 1 257 ? 139.974 156.851 141.813 1.00 23.16 257 ALA E O 1
ATOM 10397 N N . GLU E 1 258 ? 138.465 157.489 143.355 1.00 22.60 258 GLU E N 1
ATOM 10398 C CA . GLU E 1 258 ? 137.472 157.939 142.393 1.00 25.01 258 GLU E CA 1
ATOM 10399 C C . GLU E 1 258 ? 137.987 159.175 141.669 1.00 23.09 258 GLU E C 1
ATOM 10400 O O . GLU E 1 258 ? 137.775 159.317 140.470 1.00 24.12 258 GLU E O 1
ATOM 10406 N N . ASP E 1 259 ? 138.699 160.025 142.402 1.00 22.36 259 ASP E N 1
ATOM 10407 C CA . ASP E 1 259 ? 139.317 161.209 141.845 1.00 25.79 259 ASP E CA 1
ATOM 10408 C C . ASP E 1 259 ? 140.429 160.852 140.876 1.00 23.42 259 ASP E C 1
ATOM 10409 O O . ASP E 1 259 ? 140.625 161.565 139.901 1.00 21.13 259 ASP E O 1
ATOM 10414 N N . VAL E 1 260 ? 141.143 159.749 141.162 1.00 23.71 260 VAL E N 1
ATOM 10415 C CA . VAL E 1 260 ? 142.207 159.258 140.304 1.00 21.41 260 VAL E CA 1
ATOM 10416 C C . VAL E 1 260 ? 141.618 158.705 139.018 1.00 21.39 260 VAL E C 1
ATOM 10417 O O . VAL E 1 260 ? 142.084 159.026 137.939 1.00 24.22 260 VAL E O 1
ATOM 10421 N N . ARG E 1 261 ? 140.509 158.020 139.113 1.00 24.75 261 ARG E N 1
ATOM 10422 C CA . ARG E 1 261 ? 139.893 157.488 137.919 1.00 31.02 261 ARG E CA 1
ATOM 10423 C C . ARG E 1 261 ? 139.236 158.579 137.084 1.00 36.55 261 ARG E C 1
ATOM 10424 O O . ARG E 1 261 ? 139.121 158.415 135.874 1.00 51.40 261 ARG E O 1
ATOM 10432 N N . ALA E 1 262 ? 138.839 159.697 137.697 1.00 36.90 262 ALA E N 1
ATOM 10433 C CA . ALA E 1 262 ? 138.182 160.773 136.974 1.00 35.71 262 ALA E CA 1
ATOM 10434 C C . ALA E 1 262 ? 139.183 161.795 136.426 1.00 42.06 262 ALA E C 1
ATOM 10435 O O . ALA E 1 262 ? 138.799 162.758 135.761 1.00 50.96 262 ALA E O 1
ATOM 10437 N N . GLY E 1 263 ? 140.458 161.655 136.774 1.00 38.62 263 GLY E N 1
ATOM 10438 C CA . GLY E 1 263 ? 141.444 162.628 136.359 1.00 39.50 263 GLY E CA 1
ATOM 10439 C C . GLY E 1 263 ? 141.460 163.886 137.217 1.00 37.38 263 GLY E C 1
ATOM 10440 O O . GLY E 1 263 ? 142.233 164.806 136.965 1.00 47.56 263 GLY E O 1
ATOM 10441 N N . VAL E 1 264 ? 140.646 163.915 138.253 1.00 36.36 264 VAL E N 1
ATOM 10442 C CA . VAL E 1 264 ? 140.603 165.048 139.154 1.00 35.54 264 VAL E CA 1
ATOM 10443 C C . VAL E 1 264 ? 141.936 165.206 139.878 1.00 33.18 264 VAL E C 1
ATOM 10444 O O . VAL E 1 264 ? 142.281 166.317 140.258 1.00 44.15 264 VAL E O 1
ATOM 10448 N N . ASP E 1 265 ? 142.672 164.118 140.091 1.00 33.63 265 ASP E N 1
ATOM 10449 C CA . ASP E 1 265 ? 143.990 164.210 140.708 1.00 33.74 265 ASP E CA 1
ATOM 10450 C C . ASP E 1 265 ? 144.794 162.949 140.392 1.00 28.12 265 ASP E C 1
ATOM 10451 O O . ASP E 1 265 ? 144.311 162.063 139.703 1.00 30.08 265 ASP E O 1
ATOM 10456 N N . ILE E 1 266 ? 146.054 162.916 140.808 1.00 27.38 266 ILE E N 1
ATOM 10457 C CA . ILE E 1 266 ? 146.883 161.741 140.622 1.00 30.91 266 ILE E CA 1
ATOM 10458 C C . ILE E 1 266 ? 147.309 161.277 142.009 1.00 27.94 266 ILE E C 1
ATOM 10459 O O . ILE E 1 266 ? 147.339 162.065 142.939 1.00 29.31 266 ILE E O 1
ATOM 10464 N N . HIS E 1 267 ? 147.598 159.991 142.156 1.00 26.11 267 HIS E N 1
ATOM 10465 C CA . HIS E 1 267 ? 148.099 159.494 143.421 1.00 25.31 267 HIS E CA 1
ATOM 10466 C C . HIS E 1 267 ? 149.334 158.657 143.142 1.00 27.39 267 HIS E C 1
ATOM 10467 O O . HIS E 1 267 ? 149.358 157.886 142.188 1.00 30.73 267 HIS E O 1
ATOM 10474 N N . THR E 1 268 ? 150.341 158.770 143.993 1.00 30.09 268 THR E N 1
ATOM 10475 C CA . THR E 1 268 ? 151.625 158.155 143.703 1.00 38.08 268 THR E CA 1
ATOM 10476 C C . THR E 1 268 ? 151.630 156.642 143.879 1.00 35.81 268 THR E C 1
ATOM 10477 O O . THR E 1 268 ? 152.488 155.961 143.330 1.00 45.46 268 THR E O 1
ATOM 10481 N N . GLU E 1 269 ? 150.686 156.122 144.640 1.00 34.10 269 GLU E N 1
ATOM 10482 C CA . GLU E 1 269 ? 150.624 154.705 144.911 1.00 33.25 269 GLU E CA 1
ATOM 10483 C C . GLU E 1 269 ? 149.273 154.206 144.441 1.00 26.89 269 GLU E C 1
ATOM 10484 O O . GLU E 1 269 ? 148.323 155.003 144.399 1.00 23.48 269 GLU E O 1
ATOM 10490 N N . ALA E 1 270 ? 149.177 152.893 144.180 1.00 21.84 270 ALA E N 1
ATOM 10491 C CA . ALA E 1 270 ? 147.876 152.272 143.995 1.00 20.07 270 ALA E CA 1
ATOM 10492 C C . ALA E 1 270 ? 147.098 152.264 145.311 1.00 19.98 270 ALA E C 1
ATOM 10493 O O . ALA E 1 270 ? 147.711 152.252 146.373 1.00 18.80 270 ALA E O 1
ATOM 10495 N N . ILE E 1 271 ? 145.761 152.339 145.219 1.00 18.62 271 ILE E N 1
ATOM 10496 C CA . ILE E 1 271 ? 144.922 152.236 146.387 1.00 19.73 271 ILE E CA 1
ATOM 10497 C C . ILE E 1 271 ? 144.298 150.853 146.400 1.00 21.10 271 ILE E C 1
ATOM 10498 O O . ILE E 1 271 ? 143.742 150.396 145.408 1.00 21.50 271 ILE E O 1
ATOM 10503 N N . TRP E 1 272 ? 144.468 150.169 147.535 1.00 21.46 272 TRP E N 1
ATOM 10504 C CA . TRP E 1 272 ? 143.833 148.880 147.744 1.00 22.72 272 TRP E CA 1
ATOM 10505 C C . TRP E 1 272 ? 142.851 149.052 148.889 1.00 26.59 272 TRP E C 1
ATOM 10506 O O . TRP E 1 272 ? 143.166 149.732 149.859 1.00 25.43 272 TRP E O 1
ATOM 10517 N N . ILE E 1 273 ? 141.635 148.543 148.722 1.00 31.00 273 ILE E N 1
ATOM 10518 C CA . ILE E 1 273 ? 140.725 148.432 149.841 1.00 35.96 273 ILE E CA 1
ATOM 10519 C C . ILE E 1 273 ? 140.294 146.978 149.905 1.00 39.76 273 ILE E C 1
ATOM 10520 O O . ILE E 1 273 ? 139.538 146.526 149.044 1.00 43.33 273 ILE E O 1
ATOM 10525 N N . SER E 1 274 ? 140.820 146.254 150.899 1.00 49.52 274 SER E N 1
ATOM 10526 C CA . SER E 1 274 ? 140.531 144.835 151.113 1.00 56.33 274 SER E CA 1
ATOM 10527 C C . SER E 1 274 ? 141.052 143.954 149.984 1.00 53.22 274 SER E C 1
ATOM 10528 O O . SER E 1 274 ? 140.326 143.126 149.440 1.00 57.03 274 SER E O 1
ATOM 10531 N N . SER E 1 275 ? 142.317 144.158 149.630 1.00 53.56 275 SER E N 1
ATOM 10532 C CA . SER E 1 275 ? 142.951 143.411 148.553 1.00 53.08 275 SER E CA 1
ATOM 10533 C C . SER E 1 275 ? 142.173 143.512 147.245 1.00 42.87 275 SER E C 1
ATOM 10534 O O . SER E 1 275 ? 142.283 142.615 146.414 1.00 50.54 275 SER E O 1
ATOM 10537 N N . VAL E 1 276 ? 141.425 144.605 147.049 1.00 35.73 276 VAL E N 1
ATOM 10538 C CA . VAL E 1 276 ? 140.914 144.929 145.733 1.00 32.87 276 VAL E CA 1
ATOM 10539 C C . VAL E 1 276 ? 141.428 146.294 145.325 1.00 31.77 276 VAL E C 1
ATOM 10540 O O . VAL E 1 276 ? 141.320 147.222 146.111 1.00 38.37 276 VAL E O 1
ATOM 10544 N N . LYS E 1 277 ? 142.038 146.367 144.137 1.00 27.70 277 LYS E N 1
ATOM 10545 C CA . LYS E 1 277 ? 142.692 147.577 143.688 1.00 25.38 277 LYS E CA 1
ATOM 10546 C C . LYS E 1 277 ? 141.615 148.552 143.250 1.00 27.00 277 LYS E C 1
ATOM 10547 O O . LYS E 1 277 ? 140.756 148.192 142.455 1.00 34.73 277 LYS E O 1
ATOM 10553 N N . GLN E 1 278 ? 141.725 149.793 143.708 1.00 24.97 278 GLN E N 1
ATOM 10554 C CA . GLN E 1 278 ? 140.750 150.815 143.431 1.00 24.39 278 GLN E CA 1
ATOM 10555 C C . GLN E 1 278 ? 141.275 151.726 142.347 1.00 25.99 278 GLN E C 1
ATOM 10556 O O . GLN E 1 278 ? 140.490 152.282 141.596 1.00 29.51 278 GLN E O 1
ATOM 10562 N N . SER E 1 279 ? 142.597 151.919 142.324 1.00 24.82 279 SER E N 1
ATOM 10563 C CA . SER E 1 279 ? 143.208 152.889 141.437 1.00 25.99 279 SER E CA 1
ATOM 10564 C C . SER E 1 279 ? 144.671 152.524 141.300 1.00 27.28 279 SER E C 1
ATOM 10565 O O . SER E 1 279 ? 145.227 151.954 142.219 1.00 27.51 279 SER E O 1
ATOM 10568 N N . ASP E 1 280 ? 145.287 152.919 140.177 1.00 32.31 280 ASP E N 1
ATOM 10569 C CA . ASP E 1 280 ? 146.691 152.646 139.922 1.00 33.39 280 ASP E CA 1
ATOM 10570 C C . ASP E 1 280 ? 147.545 153.829 140.322 1.00 29.63 280 ASP E C 1
ATOM 10571 O O . ASP E 1 280 ? 147.036 154.933 140.483 1.00 30.91 280 ASP E O 1
ATOM 10576 N N . ALA E 1 281 ? 148.842 153.559 140.497 1.00 30.30 281 ALA E N 1
ATOM 10577 C CA . ALA E 1 281 ? 149.846 154.587 140.698 1.00 31.97 281 ALA E CA 1
ATOM 10578 C C . ALA E 1 281 ? 149.989 155.412 139.423 1.00 34.86 281 ALA E C 1
ATOM 10579 O O . ALA E 1 281 ? 149.879 154.872 138.321 1.00 36.07 281 ALA E O 1
ATOM 10581 N N . GLY E 1 282 ? 150.207 156.719 139.584 1.00 35.18 282 GLY E N 1
ATOM 10582 C CA . GLY E 1 282 ? 150.447 157.590 138.451 1.00 41.38 282 GLY E CA 1
ATOM 10583 C C . GLY E 1 282 ? 151.534 158.619 138.750 1.00 53.63 282 GLY E C 1
ATOM 10584 O O . GLY E 1 282 ? 151.950 158.759 139.905 1.00 56.61 282 GLY E O 1
ATOM 10585 N N . ILE E 1 283 ? 151.987 159.335 137.704 1.00 69.16 283 ILE E N 1
ATOM 10586 C CA . ILE E 1 283 ? 153.081 160.290 137.856 1.00 83.46 283 ILE E CA 1
ATOM 10587 C C . ILE E 1 283 ? 152.596 161.694 137.505 1.00 88.16 283 ILE E C 1
ATOM 10588 O O . ILE E 1 283 ? 151.887 161.874 136.513 1.00 82.79 283 ILE E O 1
ATOM 10593 N N . PRO E 1 284 ? 152.950 162.704 138.340 1.00 97.07 284 PRO E N 1
ATOM 10594 C CA . PRO E 1 284 ? 152.578 164.105 138.109 1.00 88.47 284 PRO E CA 1
ATOM 10595 C C . PRO E 1 284 ? 152.579 164.557 136.643 1.00 85.65 284 PRO E C 1
ATOM 10596 O O . PRO E 1 284 ? 153.349 163.990 135.885 1.00 86.49 284 PRO E O 1
#

Organism: NCBI:txid995038